Protein AF-Q16WT3-F1 (afdb_monomer)

Sequence (1047 aa):
MEINIKIEQPDIILVEQMDDINCHALILNNEISLNVRLIGEHQVIKGELNNFCLYYAEFNPERRNDTKHFVIYPCSISLNGSTPEGKGLHLSLNSTDIKISVSPAVIELMNNALQTLTANEQAKLDETQAPEDYSRLWDIKGYDPDDFWFIRPELAEDALSLESLRTIDIKEEKCMVEVPSISLIIETGLGINTIPMLFIETSMQAEVSNWSSDMNISSSLRLSMSYYNQALALWEYVIEPNEVEQPNGAIENVPWELTFELEVDHHEDRSRDPTTKINIASRDSLEMTVSKTCLDVFQNLGKAFSEAIKREGIVKAEIVAPYTVQNDTGQDIKINFVRGDFLIHSSHLQSNRVDELIAIEQTGDQEVSSCIVMPNGRLHLEPREKDCDLSMLTVMQDNENSTKKKFLKVIIGDTEKELTLPVYKSDKRYFPVYRKTDQDPWAIISEVKIDHGATVVVLRGIVQIYNHFTAPIYVHQYIEHEKYLVGEVRPGGFFNVPLYFLYNHMDLHFSMKGYHSSAQGISWKESPNNLNLIKSLQCDPIRTFEPFYINAVRERHDVFHEVTSKHTMMSACFEIHLRPPLMLRNALPIGLTISVAGCSVRRELEADIVTSTESLSNASTIVGEDYLDYGEKLLRPGELLHLPTVKTAARSATETSYIVARLVNYLEKDWSCTTEIPAQPPEFGVWTFNAYDSVEVMSLQLGVKYENRTDGLTLIVYCPFWMLNKTGLMLSYRPNDENTNILYHPPEYEGPILFSFREKAFFGKKKAAIRVDTGEWSEKFSLDVAGSSGVIDCHANHMTYQIGVHNTLTHNSLTKQIVFMPYFVLINQADFDIEVQEHLRPGDPWTRVKVNDCVPLWPKTEDNRMLRVKAADQSQITAPFKYTEVQCTLLQLKNRYGGINVDVHVTEGAIYITFTGYHPGDAPAMLINHTVEEFAFKEKGDVNGKILMPNQMVLHTWVNPAGERKIVWDSGSKLVSIDNDLRRDDISEFKSPTDKDIYWVSFLNGTQRVLLITDNANIAYGVPSASRLDQVTQEIKLGIHAWVCPW

Secondary structure (DSSP, 8-state):
-EEEEEEE---EEEES-TT-TT-EEEEEEEEEEEEEEEETTEEEEEEEEEEEEEEEEESSTTTTTTT-EEEEEEEEEEEEEE--TTS--EEEEEE--EEEEE-HHHHHHHHHHHHHHHHHHHHHHTTT-PPP--TTTTS-EE--TT--TTTS----TT---------------EEEEEEEEEEEEEEEEETTEEEEEEEEEEEEEEEEE-TTSS-EEEEEEEEEEEEEETTTTEEEEEEPPEEEE-TTS-EEEE-EEEEEEEEEEPPSSTTSPPEEEEEEEESS-EEEEE-HHHHHHHHHHHHHHHHHHSTT-----S---SEEEEEESSS-EEEESTTSSEEE-GGGTS-SS--TTEEEEE-SSS-EEEEEE-TT-EEEEEESS---THHHHGGGSS-TT-S---EEEEEETT--PPEEEE-SS--EEEEEE-SSTTSPPEEEEEEEEEETTEEEEEEEESEEEEE-SSS-EEEEEEETTEEEEEEEE-TT-EEEPPHHHHHS--EEEEE-TTBPPPSS-EETTSSTT-SEEEEEEEE-BSSBSS-EEEEEEEEEEE-EETTSS---TT-EEEEEEEE-SEEEEE-SSS-EEEEEET--B-------------------SSTTGGGSS-S-EEE-TT-EEE--SPPPTTS-SS--PEEEEEEEEETTEEEEEEEEPPSS--SEEEEEEEE-SSSSPEEEEEEEEEEEETTEEEEEEE-SEEEEE-SSS-EEEEESSTTSPPEEE-TT--SPEEE---GGGTTS--EEEEEETTSPPPP-EE---TT-EEEEEEEETTEEEEEEEEEEE-TTSS-EEEEEEESEEEEE-SSS-EEEEETT-TTSPPEEE-TT-EEEE-----SS-EEEEEETT---BPPPEESSS-EEEEEE--STT-EEEEEEEE-SS-EEEEEEE--TT-SSEEEEEESSS-EEEEETT-S--EEEPTTEEEEE--SSTTS---EEEEETTTTEEEEE-SSS-EEEEEE-TTS-EEEEEEEEETTEEEEEEES-HHHHHHHHHHHTT-S--EEEEEE--EEEEE-

Organism: Aedes aegypti (NCBI:txid7159)

Structure (mmCIF, N/CA/C/O backbone):
data_AF-Q16WT3-F1
#
_entry.id   AF-Q16WT3-F1
#
loop_
_atom_site.group_PDB
_atom_site.id
_atom_site.type_symbol
_atom_site.label_atom_id
_atom_site.label_alt_id
_atom_site.label_comp_id
_atom_site.label_asym_id
_atom_site.label_entity_id
_atom_site.label_seq_id
_atom_site.pdbx_PDB_ins_code
_atom_site.Cartn_x
_atom_site.Cartn_y
_atom_site.Cartn_z
_atom_site.occupancy
_atom_site.B_iso_or_equiv
_atom_site.auth_seq_id
_atom_site.auth_comp_id
_atom_site.auth_asym_id
_atom_site.auth_atom_id
_atom_site.pdbx_PDB_model_num
ATOM 1 N N . MET A 1 1 ? 7.516 -33.819 47.389 1.00 74.50 1 MET A N 1
ATOM 2 C CA . MET A 1 1 ? 7.016 -34.329 46.093 1.00 74.50 1 MET A CA 1
ATOM 3 C C . MET A 1 1 ? 8.074 -34.042 45.045 1.00 74.50 1 MET A C 1
ATOM 5 O O . MET A 1 1 ? 8.645 -32.962 45.083 1.00 74.50 1 MET A O 1
ATOM 9 N N . GLU A 1 2 ? 8.385 -34.996 44.175 1.00 83.75 2 GLU A N 1
ATOM 10 C CA . GLU A 1 2 ? 9.348 -34.806 43.086 1.00 83.75 2 GLU A CA 1
ATOM 11 C C . GLU A 1 2 ? 8.672 -35.214 41.777 1.00 83.75 2 GLU A C 1
ATOM 13 O O . GLU A 1 2 ? 8.177 -36.335 41.668 1.00 83.75 2 GLU A O 1
ATOM 18 N N . ILE A 1 3 ? 8.600 -34.286 40.824 1.00 86.81 3 ILE A N 1
ATOM 19 C CA . ILE A 1 3 ? 8.069 -34.501 39.478 1.00 86.81 3 ILE A CA 1
ATOM 20 C C . ILE A 1 3 ? 9.227 -34.271 38.514 1.00 86.81 3 ILE A C 1
ATOM 22 O O . ILE A 1 3 ? 9.877 -33.228 38.562 1.00 86.81 3 ILE A O 1
ATOM 26 N N . ASN A 1 4 ? 9.488 -35.250 37.655 1.00 87.00 4 ASN A N 1
ATOM 27 C CA . ASN A 1 4 ? 10.486 -35.144 36.603 1.00 87.00 4 ASN A CA 1
ATOM 28 C C . ASN A 1 4 ? 9.818 -35.484 35.270 1.00 87.00 4 ASN A C 1
ATOM 30 O O . ASN A 1 4 ? 9.393 -36.622 35.069 1.00 87.00 4 ASN A O 1
ATOM 34 N N . ILE A 1 5 ? 9.684 -34.489 34.399 1.00 89.38 5 ILE A N 1
ATOM 35 C CA . ILE A 1 5 ? 9.150 -34.633 33.045 1.00 89.38 5 ILE A CA 1
ATOM 36 C C . ILE A 1 5 ? 10.315 -34.439 32.087 1.00 89.38 5 ILE A C 1
ATOM 38 O O . ILE A 1 5 ? 11.017 -33.432 32.156 1.00 89.38 5 ILE A O 1
ATOM 42 N N . LYS A 1 6 ? 10.512 -35.407 31.194 1.00 88.31 6 LYS A N 1
ATOM 43 C CA . LYS A 1 6 ? 11.505 -35.334 30.128 1.00 88.31 6 LYS A CA 1
ATOM 44 C C . LYS A 1 6 ? 10.837 -35.714 28.813 1.00 88.31 6 LYS A C 1
ATOM 46 O O . LYS A 1 6 ? 10.312 -36.818 28.695 1.00 88.31 6 LYS A O 1
ATOM 51 N N . ILE A 1 7 ? 10.837 -34.791 27.861 1.00 87.06 7 ILE A N 1
ATOM 52 C CA . ILE A 1 7 ? 10.371 -34.992 26.490 1.00 87.06 7 ILE A CA 1
ATOM 53 C C . ILE A 1 7 ? 11.600 -34.814 25.605 1.00 87.06 7 ILE A C 1
ATOM 55 O O . ILE A 1 7 ? 12.175 -33.729 25.556 1.00 87.06 7 ILE A O 1
ATOM 59 N N . GLU A 1 8 ? 12.029 -35.891 24.956 1.00 82.88 8 GLU A N 1
ATOM 60 C CA . GLU A 1 8 ? 13.193 -35.888 24.072 1.00 82.88 8 GLU A CA 1
ATOM 61 C C . GLU A 1 8 ? 12.713 -35.897 22.616 1.00 82.88 8 GLU A C 1
ATOM 63 O O . GLU A 1 8 ? 12.097 -36.872 22.189 1.00 82.88 8 GLU A O 1
ATOM 68 N N . GLN A 1 9 ? 12.990 -34.813 21.882 1.00 77.56 9 GLN A N 1
ATOM 69 C CA . GLN A 1 9 ? 12.893 -34.708 20.418 1.00 77.56 9 GLN A CA 1
ATOM 70 C C . GLN A 1 9 ? 11.546 -35.161 19.812 1.00 77.56 9 GLN A C 1
ATOM 72 O O . GLN A 1 9 ? 11.513 -36.114 19.028 1.00 77.56 9 GLN A O 1
ATOM 77 N N . PRO A 1 10 ? 10.409 -34.512 20.134 1.00 83.38 10 PRO A N 1
ATOM 78 C CA . PRO A 1 10 ? 9.187 -34.738 19.384 1.00 83.38 10 PRO A CA 1
ATOM 79 C C . PRO A 1 10 ? 9.325 -34.080 18.003 1.00 83.38 10 PRO A C 1
ATOM 81 O O . PRO A 1 10 ? 9.532 -32.873 17.905 1.00 83.38 10 PRO A O 1
ATOM 84 N N . ASP A 1 11 ? 9.186 -34.865 16.937 1.00 79.75 11 ASP A N 1
ATOM 85 C CA . ASP A 1 11 ? 9.172 -34.343 15.570 1.00 79.75 11 ASP A CA 1
ATOM 86 C C . ASP A 1 11 ? 7.732 -33.999 15.167 1.00 79.75 11 ASP A C 1
ATOM 88 O O . ASP A 1 11 ? 6.916 -34.883 14.888 1.00 79.75 11 ASP A O 1
ATOM 92 N N . ILE A 1 12 ? 7.410 -32.705 15.124 1.00 85.56 12 ILE A N 1
ATOM 93 C CA . ILE A 1 12 ? 6.127 -32.212 14.603 1.00 85.56 12 ILE A CA 1
ATOM 94 C C . ILE A 1 12 ? 6.372 -31.682 13.190 1.00 85.56 12 ILE A C 1
ATOM 96 O O . ILE A 1 12 ? 7.167 -30.764 13.000 1.00 85.56 12 ILE A O 1
ATOM 100 N N . ILE A 1 13 ? 5.708 -32.281 12.197 1.00 85.81 13 ILE A N 1
ATOM 101 C CA . ILE A 1 13 ? 5.948 -32.022 10.772 1.00 85.81 13 ILE A CA 1
ATOM 102 C C . ILE A 1 13 ? 4.678 -31.470 10.126 1.00 85.81 13 ILE A C 1
ATOM 104 O O . ILE A 1 13 ? 3.617 -32.091 10.195 1.00 85.81 13 ILE A O 1
ATOM 108 N N . LEU A 1 14 ? 4.810 -30.334 9.448 1.00 84.00 14 LEU A N 1
ATOM 109 C CA . LEU A 1 14 ? 3.776 -29.720 8.625 1.00 84.00 14 LEU A CA 1
ATOM 110 C C . LEU A 1 14 ? 4.185 -29.809 7.151 1.00 84.00 14 LEU A C 1
ATOM 112 O O . LEU A 1 14 ? 5.256 -29.336 6.787 1.00 84.00 14 LEU A O 1
ATOM 116 N N . VAL A 1 15 ? 3.351 -30.419 6.310 1.00 81.50 15 VAL A N 1
ATOM 117 C CA . VAL A 1 15 ? 3.691 -30.771 4.919 1.00 81.50 15 VAL A CA 1
ATOM 118 C C . VAL A 1 15 ? 2.808 -30.001 3.931 1.00 81.50 15 VAL A C 1
ATOM 120 O O . VAL A 1 15 ? 1.612 -29.866 4.175 1.00 81.50 15 VAL A O 1
ATOM 123 N N . GLU A 1 16 ? 3.380 -29.528 2.815 1.00 70.25 16 GLU A N 1
ATOM 124 C CA . GLU A 1 16 ? 2.654 -28.812 1.745 1.00 70.25 16 GLU A CA 1
ATOM 125 C C . GLU A 1 16 ? 1.660 -29.723 0.998 1.00 70.25 16 GLU A C 1
ATOM 127 O O . GLU A 1 16 ? 0.501 -29.363 0.801 1.00 70.25 16 GLU A O 1
ATOM 132 N N . GLN A 1 17 ? 2.101 -30.920 0.595 1.00 69.88 17 GLN A N 1
ATOM 133 C CA . GLN A 1 17 ? 1.288 -31.921 -0.099 1.00 69.88 17 GLN A CA 1
ATOM 134 C C . GLN A 1 17 ? 1.584 -33.311 0.461 1.00 69.88 17 GLN A C 1
ATOM 136 O O . GLN A 1 17 ? 2.736 -33.732 0.496 1.00 69.88 17 GLN A O 1
ATOM 141 N N . MET A 1 18 ? 0.549 -34.054 0.863 1.00 70.00 18 MET A N 1
ATOM 142 C CA . MET A 1 18 ? 0.731 -35.424 1.370 1.00 70.00 18 MET A CA 1
ATOM 143 C C . MET A 1 18 ? 1.056 -36.445 0.265 1.00 70.00 18 MET A C 1
ATOM 145 O O . MET A 1 18 ? 1.490 -37.552 0.578 1.00 70.00 18 MET A O 1
ATOM 149 N N . ASP A 1 19 ? 0.856 -36.081 -1.006 1.00 75.31 19 ASP A N 1
ATOM 150 C CA . ASP A 1 19 ? 0.952 -37.000 -2.146 1.00 75.31 19 ASP A CA 1
ATOM 151 C C . ASP A 1 19 ? 2.367 -37.100 -2.754 1.00 75.31 19 ASP A C 1
ATOM 153 O O . ASP A 1 19 ? 2.652 -38.063 -3.469 1.00 75.31 19 ASP A O 1
ATOM 157 N N . ASP A 1 20 ? 3.266 -36.148 -2.468 1.00 75.12 20 ASP A N 1
ATOM 158 C CA . ASP A 1 20 ? 4.651 -36.136 -2.967 1.00 75.12 20 ASP A CA 1
ATOM 159 C C . ASP A 1 20 ? 5.655 -36.287 -1.816 1.00 75.12 20 ASP A C 1
ATOM 161 O O . ASP A 1 20 ? 5.605 -35.563 -0.827 1.00 75.12 20 ASP A O 1
ATOM 165 N N . ILE A 1 21 ? 6.604 -37.216 -1.950 1.00 74.75 21 ILE A N 1
ATOM 166 C CA . ILE A 1 21 ? 7.668 -37.443 -0.960 1.00 74.75 21 ILE A CA 1
ATOM 167 C C . ILE A 1 21 ? 8.780 -36.386 -1.030 1.00 74.75 21 ILE A C 1
ATOM 169 O O . ILE A 1 21 ? 9.533 -36.222 -0.070 1.00 74.75 21 ILE A O 1
ATOM 173 N N . ASN A 1 22 ? 8.896 -35.681 -2.160 1.00 75.00 22 ASN A N 1
ATOM 174 C CA . ASN A 1 22 ? 9.876 -34.614 -2.375 1.00 75.00 22 ASN A CA 1
ATOM 175 C C . ASN A 1 22 ? 9.289 -33.220 -2.105 1.00 75.00 22 ASN A C 1
ATOM 177 O O . ASN A 1 22 ? 9.897 -32.217 -2.472 1.00 75.00 22 ASN A O 1
ATOM 181 N N . CYS A 1 23 ? 8.116 -33.142 -1.477 1.00 77.06 23 CYS A N 1
ATOM 182 C CA . CYS A 1 23 ? 7.553 -31.869 -1.058 1.00 77.06 23 CYS A CA 1
ATOM 183 C C . CYS A 1 23 ? 8.376 -31.244 0.079 1.00 77.06 23 CYS A C 1
ATOM 185 O O . CYS A 1 23 ? 9.099 -31.924 0.819 1.00 77.06 23 CYS A O 1
ATOM 187 N N . HIS A 1 24 ? 8.244 -29.931 0.236 1.00 78.88 24 HIS A N 1
ATOM 188 C CA . HIS A 1 24 ? 8.827 -29.233 1.369 1.00 78.88 24 HIS A CA 1
ATOM 189 C C . HIS A 1 24 ? 7.916 -29.319 2.597 1.00 78.88 24 HIS A C 1
ATOM 191 O O . HIS A 1 24 ? 6.685 -29.363 2.501 1.00 78.88 24 HIS A O 1
ATOM 197 N N . ALA A 1 25 ? 8.546 -29.359 3.766 1.00 83.56 25 ALA A N 1
ATOM 198 C CA . ALA A 1 25 ? 7.894 -29.470 5.053 1.00 83.56 25 ALA A CA 1
ATOM 199 C C . ALA A 1 25 ? 8.587 -28.589 6.098 1.00 83.56 25 ALA A C 1
ATOM 201 O O . ALA A 1 25 ? 9.787 -28.313 6.029 1.00 83.56 25 ALA A O 1
ATOM 202 N N . LEU A 1 26 ? 7.811 -28.175 7.093 1.00 87.44 26 LEU A N 1
ATOM 203 C CA . LEU A 1 26 ? 8.264 -27.414 8.246 1.00 87.44 26 LEU A CA 1
ATOM 204 C C . LEU A 1 26 ? 8.300 -28.348 9.458 1.00 87.44 26 LEU A C 1
ATOM 206 O O . LEU A 1 26 ? 7.292 -28.963 9.807 1.00 87.44 26 LEU A O 1
ATOM 210 N N . ILE A 1 27 ? 9.482 -28.499 10.052 1.00 88.06 27 ILE A N 1
ATOM 211 C CA . ILE A 1 27 ? 9.761 -29.475 11.108 1.00 88.06 27 ILE A CA 1
ATOM 212 C C . ILE A 1 27 ? 10.145 -28.732 12.386 1.00 88.06 27 ILE A C 1
ATOM 214 O O . ILE A 1 27 ? 11.086 -27.936 12.391 1.00 88.06 27 ILE A O 1
ATOM 218 N N . LEU A 1 28 ? 9.420 -29.012 13.466 1.00 89.12 28 LEU A N 1
ATOM 219 C CA . LEU A 1 28 ? 9.689 -28.515 14.812 1.00 89.12 28 LEU A CA 1
ATOM 220 C C . LEU A 1 28 ? 10.353 -29.615 15.640 1.00 89.12 28 LEU A C 1
ATOM 222 O O . LEU A 1 28 ? 9.855 -30.740 15.666 1.00 89.12 28 LEU A O 1
ATOM 226 N N . ASN A 1 29 ? 11.444 -29.270 16.325 1.00 88.56 29 ASN A N 1
ATOM 227 C CA . ASN A 1 29 ? 12.132 -30.151 17.263 1.00 88.56 29 ASN A CA 1
ATOM 228 C C . ASN A 1 29 ? 12.513 -29.375 18.533 1.00 88.56 29 ASN A C 1
ATOM 230 O O . ASN A 1 29 ? 12.899 -28.204 18.469 1.00 88.56 29 ASN A O 1
ATOM 234 N N . ASN A 1 30 ? 12.372 -30.018 19.689 1.00 87.81 30 ASN A N 1
ATOM 235 C CA . ASN A 1 30 ? 12.713 -29.457 20.988 1.00 87.81 30 ASN A CA 1
ATOM 236 C C . ASN A 1 30 ? 12.967 -30.545 22.041 1.00 87.81 30 ASN A C 1
ATOM 238 O O . ASN A 1 30 ? 12.459 -31.659 21.966 1.00 87.81 30 ASN A O 1
ATOM 242 N N . GLU A 1 31 ? 13.718 -30.213 23.083 1.00 90.44 31 GLU A N 1
ATOM 243 C CA . GLU A 1 31 ? 13.916 -31.069 24.251 1.00 90.44 31 GLU A CA 1
ATOM 244 C C . GLU A 1 31 ? 13.401 -30.333 25.484 1.00 90.44 31 GLU A C 1
ATOM 246 O O . GLU A 1 31 ? 13.877 -29.252 25.812 1.00 90.44 31 GLU A O 1
ATOM 251 N N . ILE A 1 32 ? 12.407 -30.892 26.172 1.00 90.31 32 ILE A N 1
ATOM 252 C CA . ILE A 1 32 ? 11.838 -30.278 27.378 1.00 90.31 32 ILE A CA 1
ATOM 253 C C . ILE A 1 32 ? 12.251 -31.116 28.579 1.00 90.31 32 ILE A C 1
ATOM 255 O O . ILE A 1 32 ? 11.954 -32.310 28.644 1.00 90.31 32 ILE A O 1
ATOM 259 N N . SER A 1 33 ? 12.879 -30.484 29.564 1.00 90.81 33 SER A N 1
ATOM 260 C CA . SER A 1 33 ? 13.091 -31.064 30.884 1.00 90.81 33 SER A CA 1
ATOM 261 C C . SER A 1 33 ? 12.476 -30.176 31.960 1.00 90.81 33 SER A C 1
ATOM 263 O O . SER A 1 33 ? 12.640 -28.961 31.959 1.00 90.81 33 SER A O 1
ATOM 265 N N . LEU A 1 34 ? 11.727 -30.779 32.876 1.00 90.31 34 LEU A N 1
ATOM 266 C CA . LEU A 1 34 ? 11.119 -30.087 34.003 1.00 90.31 34 LEU A CA 1
ATOM 267 C C . LEU A 1 34 ? 11.313 -30.931 35.258 1.00 90.31 34 LEU A C 1
ATOM 269 O O . LEU A 1 34 ? 10.752 -32.018 35.385 1.00 90.31 34 LEU A O 1
ATOM 273 N N . ASN A 1 35 ? 12.098 -30.415 36.197 1.00 90.50 35 ASN A N 1
ATOM 274 C CA . ASN A 1 35 ? 12.298 -30.978 37.520 1.00 90.50 35 ASN A CA 1
ATOM 275 C C . ASN A 1 35 ? 11.663 -30.055 38.562 1.00 90.50 35 ASN A C 1
ATOM 277 O O . ASN A 1 35 ? 12.114 -28.930 38.770 1.00 90.50 35 ASN A O 1
ATOM 281 N N . VAL A 1 36 ? 10.621 -30.537 39.229 1.00 87.88 36 VAL A N 1
ATOM 282 C CA . VAL A 1 36 ? 9.965 -29.830 40.331 1.00 87.88 36 VAL A CA 1
ATOM 283 C C . VAL A 1 36 ? 10.159 -30.644 41.596 1.00 87.88 36 VAL A C 1
ATOM 285 O O . VAL A 1 36 ? 9.683 -31.777 41.697 1.00 87.88 36 VAL A O 1
ATOM 288 N N . ARG A 1 37 ? 10.851 -30.069 42.579 1.00 86.62 37 ARG A N 1
ATOM 289 C CA . ARG A 1 37 ? 11.153 -30.709 43.858 1.00 86.62 37 ARG A CA 1
ATOM 290 C C . ARG A 1 37 ? 10.604 -29.858 45.003 1.00 86.62 37 ARG A C 1
ATOM 292 O O . ARG A 1 37 ? 11.039 -28.738 45.236 1.00 86.62 37 ARG A O 1
ATOM 299 N N . LEU A 1 38 ? 9.638 -30.420 45.719 1.00 82.62 38 LEU A N 1
ATOM 300 C CA . LEU A 1 38 ? 8.909 -29.797 46.824 1.00 82.62 38 LEU A CA 1
ATOM 301 C C . LEU A 1 38 ? 9.302 -30.490 48.139 1.00 82.62 38 LEU A C 1
ATOM 303 O O . LEU A 1 38 ? 8.992 -31.675 48.324 1.00 82.62 38 LEU A O 1
ATOM 307 N N . ILE A 1 39 ? 9.980 -29.774 49.040 1.00 78.75 39 ILE A N 1
ATOM 308 C CA . ILE A 1 39 ? 10.450 -30.243 50.353 1.00 78.75 39 ILE A CA 1
ATOM 309 C C . ILE A 1 39 ? 9.958 -29.269 51.437 1.00 78.75 39 ILE A C 1
ATOM 311 O O . ILE A 1 39 ? 10.604 -28.267 51.727 1.00 78.75 39 ILE A O 1
ATOM 315 N N . GLY A 1 40 ? 8.820 -29.568 52.071 1.00 75.06 40 GLY A N 1
ATOM 316 C CA . GLY A 1 40 ? 8.230 -28.668 53.071 1.00 75.06 40 GLY A CA 1
ATOM 317 C C . GLY A 1 40 ? 7.851 -27.318 52.451 1.00 75.06 40 GLY A C 1
ATOM 318 O O . GLY A 1 40 ? 7.140 -27.297 51.452 1.00 75.06 40 GLY A O 1
ATOM 319 N N . GLU A 1 41 ? 8.346 -26.214 53.019 1.00 68.62 41 GLU A N 1
ATOM 320 C CA . GLU A 1 41 ? 8.206 -24.865 52.440 1.00 68.62 41 GLU A CA 1
ATOM 321 C C . GLU A 1 41 ? 9.217 -24.573 51.318 1.00 68.62 41 GLU A C 1
ATOM 323 O O . GLU A 1 41 ? 9.076 -23.570 50.623 1.00 68.62 41 GLU A O 1
ATOM 328 N N . HIS A 1 42 ? 10.221 -25.437 51.114 1.00 77.25 42 HIS A N 1
ATOM 329 C CA . HIS A 1 42 ? 11.214 -25.249 50.063 1.00 77.25 42 HIS A CA 1
ATOM 330 C C . HIS A 1 42 ? 10.750 -25.846 48.734 1.00 77.25 42 HIS A C 1
ATOM 332 O O . HIS A 1 42 ? 10.542 -27.056 48.615 1.00 77.25 42 HIS A O 1
ATOM 338 N N . GLN A 1 43 ? 10.650 -25.004 47.713 1.00 81.88 43 GLN A N 1
ATOM 339 C CA . GLN A 1 43 ? 10.371 -25.381 46.337 1.00 81.88 43 GLN A CA 1
ATOM 340 C C . GLN A 1 43 ? 11.602 -25.102 45.478 1.00 81.88 43 GLN A C 1
ATOM 342 O O . GLN A 1 43 ? 12.193 -24.024 45.537 1.00 81.88 43 GLN A O 1
ATOM 347 N N . VAL A 1 44 ? 11.995 -26.091 44.682 1.00 86.56 44 VAL A N 1
ATOM 348 C CA . VAL A 1 44 ? 13.017 -25.950 43.647 1.00 86.56 44 VAL A CA 1
ATOM 349 C C . VAL A 1 44 ? 12.383 -26.363 42.330 1.00 86.56 44 VAL A C 1
ATOM 351 O O . VAL A 1 44 ? 11.990 -27.517 42.162 1.00 86.56 44 VAL A O 1
ATOM 354 N N . ILE A 1 45 ? 12.273 -25.412 41.412 1.00 89.88 45 ILE A N 1
ATOM 355 C CA . ILE A 1 45 ? 11.746 -25.603 40.064 1.00 89.88 45 ILE A CA 1
ATOM 356 C C . ILE A 1 45 ? 12.918 -25.418 39.111 1.00 89.88 45 ILE A C 1
ATOM 358 O O . ILE A 1 45 ? 13.636 -24.427 39.183 1.00 89.88 45 ILE A O 1
ATOM 362 N N . LYS A 1 46 ? 13.141 -26.379 38.228 1.00 89.38 46 LYS A N 1
ATOM 363 C CA . LYS A 1 46 ? 14.103 -26.262 37.136 1.00 89.38 46 LYS A CA 1
ATOM 364 C C . LYS A 1 46 ? 13.416 -26.713 35.863 1.00 89.38 46 LYS A C 1
ATOM 366 O O . LYS A 1 46 ? 13.155 -27.901 35.708 1.00 89.38 46 LYS A O 1
ATOM 371 N N . GLY A 1 47 ? 13.076 -25.767 35.002 1.00 91.12 47 GLY A N 1
ATOM 372 C CA . GLY A 1 47 ? 12.602 -26.014 33.647 1.00 91.12 47 GLY A CA 1
ATOM 373 C C . GLY A 1 47 ? 13.698 -25.661 32.654 1.00 91.12 47 GLY A C 1
ATOM 374 O O . GLY A 1 47 ? 14.361 -24.641 32.806 1.00 91.12 47 GLY A O 1
ATOM 375 N N . GLU A 1 48 ? 13.900 -26.487 31.642 1.00 90.69 48 GLU A N 1
ATOM 376 C CA . GLU A 1 48 ? 14.849 -26.229 30.567 1.00 90.69 48 GLU A CA 1
ATOM 377 C C . GLU A 1 48 ? 14.228 -26.711 29.257 1.00 90.69 48 GLU A C 1
ATOM 379 O O . GLU A 1 48 ? 13.899 -27.889 29.107 1.00 90.69 48 GLU A O 1
ATOM 384 N N . LEU A 1 49 ? 14.027 -25.778 28.334 1.00 90.75 49 LEU A N 1
ATOM 385 C CA . LEU A 1 49 ? 13.684 -26.030 26.945 1.00 90.75 49 LEU A CA 1
ATOM 386 C C . LEU A 1 49 ? 14.984 -25.918 26.153 1.00 90.75 49 LEU A C 1
ATOM 388 O O . LEU A 1 49 ? 15.500 -24.818 25.997 1.00 90.75 49 LEU A O 1
ATOM 392 N N . ASN A 1 50 ? 15.513 -27.039 25.682 1.00 88.50 50 ASN A N 1
ATOM 393 C CA . ASN A 1 50 ? 16.760 -27.126 24.935 1.00 88.50 50 ASN A CA 1
ATOM 394 C C . ASN A 1 50 ? 16.520 -27.393 23.456 1.00 88.50 50 ASN A C 1
ATOM 396 O O . ASN A 1 50 ? 15.564 -28.074 23.083 1.00 88.50 50 ASN A O 1
ATOM 400 N N . ASN A 1 51 ? 17.429 -26.884 22.621 1.00 85.62 51 ASN A N 1
ATOM 401 C CA . ASN A 1 51 ? 17.431 -27.092 21.173 1.00 85.62 51 ASN A CA 1
ATOM 402 C C . ASN A 1 51 ? 16.072 -26.805 20.512 1.00 85.62 51 ASN A C 1
ATOM 404 O O . ASN A 1 51 ? 15.704 -27.485 19.555 1.00 85.62 51 ASN A O 1
ATOM 408 N N . PHE A 1 52 ? 15.324 -25.811 21.010 1.00 89.31 52 PHE A N 1
ATOM 409 C CA . PHE A 1 52 ? 14.078 -25.400 20.374 1.00 89.31 52 PHE A CA 1
ATOM 410 C C . PHE A 1 52 ? 14.410 -24.825 19.001 1.00 89.31 52 PHE A C 1
ATOM 412 O O . PHE A 1 52 ? 15.049 -23.779 18.896 1.00 89.31 52 PHE A O 1
ATOM 419 N N . CYS A 1 53 ? 14.042 -25.550 17.950 1.00 89.44 53 CYS A N 1
ATOM 420 C CA . CYS A 1 53 ? 14.336 -25.161 16.584 1.00 89.44 53 CYS A CA 1
ATOM 421 C C . CYS A 1 53 ? 13.189 -25.524 15.648 1.00 89.44 53 CYS A C 1
ATOM 423 O O . CYS A 1 53 ? 12.520 -26.549 15.789 1.00 89.44 53 CYS A O 1
ATOM 425 N N . LEU A 1 54 ? 13.001 -24.664 14.656 1.00 90.12 54 LEU A N 1
ATOM 426 C CA . LEU A 1 54 ? 12.034 -24.833 13.586 1.00 90.12 54 LEU A CA 1
ATOM 427 C C . LEU A 1 54 ? 12.788 -24.689 12.277 1.00 90.12 54 LEU A C 1
ATOM 429 O O . LEU A 1 54 ? 13.506 -23.706 12.100 1.00 90.12 54 LEU A O 1
ATOM 433 N N . TYR A 1 55 ? 12.664 -25.646 11.367 1.00 86.88 55 TYR A N 1
ATOM 434 C CA . TYR A 1 55 ? 13.376 -25.591 10.095 1.00 86.88 55 TYR A CA 1
ATOM 435 C C . TYR A 1 55 ? 12.515 -26.067 8.930 1.00 86.88 55 TYR A C 1
ATOM 437 O O . TYR A 1 55 ? 11.680 -26.960 9.059 1.00 86.88 55 TYR A O 1
ATOM 445 N N . TYR A 1 56 ? 12.739 -25.437 7.787 1.00 85.38 56 TYR A N 1
ATOM 446 C CA . TYR A 1 56 ? 12.192 -25.766 6.486 1.00 85.38 56 TYR A CA 1
ATOM 447 C C . TYR A 1 56 ? 13.149 -26.729 5.772 1.00 85.38 56 TYR A C 1
ATOM 449 O O . TYR A 1 56 ? 14.355 -26.482 5.721 1.00 85.38 56 TYR A O 1
ATOM 457 N N . ALA A 1 57 ? 12.641 -27.849 5.262 1.00 82.50 57 ALA A N 1
ATOM 458 C CA . ALA A 1 57 ? 13.435 -28.833 4.523 1.00 82.50 57 ALA A CA 1
ATOM 459 C C . ALA A 1 57 ? 12.554 -29.677 3.593 1.00 82.50 57 ALA A C 1
ATOM 461 O O . ALA A 1 57 ? 11.336 -29.726 3.748 1.00 82.50 57 ALA A O 1
ATOM 462 N N . GLU A 1 58 ? 13.156 -30.385 2.636 1.00 80.81 58 GLU A N 1
ATOM 463 C CA . GLU A 1 58 ? 12.454 -31.461 1.928 1.00 80.81 58 GLU A CA 1
ATOM 464 C C . GLU A 1 58 ? 12.064 -32.592 2.895 1.00 80.81 58 GLU A C 1
ATOM 466 O O . GLU A 1 58 ? 12.824 -32.978 3.794 1.00 80.81 58 GLU A O 1
ATOM 471 N N . PHE A 1 59 ? 10.869 -33.156 2.698 1.00 80.25 59 PHE A N 1
ATOM 472 C CA . PHE A 1 59 ? 10.366 -34.247 3.527 1.00 80.25 59 PHE A CA 1
ATOM 473 C C . PHE A 1 59 ? 11.220 -35.516 3.387 1.00 80.25 59 PHE A C 1
ATOM 475 O O . PHE A 1 59 ? 11.391 -36.248 4.367 1.00 80.25 59 PHE A O 1
ATOM 482 N N . ASN A 1 60 ? 11.817 -35.753 2.216 1.00 80.38 60 ASN A N 1
ATOM 483 C CA . ASN A 1 60 ? 12.680 -36.901 1.955 1.00 80.38 60 ASN A CA 1
ATOM 484 C C . ASN A 1 60 ? 13.890 -36.951 2.926 1.00 80.38 60 ASN A C 1
ATOM 486 O O . ASN A 1 60 ? 14.750 -36.068 2.873 1.00 80.38 60 ASN A O 1
ATOM 490 N N . PRO A 1 61 ? 14.020 -37.996 3.774 1.00 76.75 61 PRO A N 1
ATOM 491 C CA . PRO A 1 61 ? 15.098 -38.105 4.760 1.00 76.75 61 PRO A CA 1
ATOM 492 C C . PRO A 1 61 ? 16.517 -38.056 4.179 1.00 76.75 61 PRO A C 1
ATOM 494 O O . PRO A 1 61 ? 17.424 -37.591 4.865 1.00 76.75 61 PRO A O 1
ATOM 497 N N . GLU A 1 62 ? 16.718 -38.510 2.935 1.00 75.81 62 GLU A N 1
ATOM 498 C CA . GLU A 1 62 ? 18.043 -38.517 2.295 1.00 75.81 62 GLU A CA 1
ATOM 499 C C . GLU A 1 62 ? 18.514 -37.109 1.903 1.00 75.81 62 GLU A C 1
ATOM 501 O O . GLU A 1 62 ? 19.707 -36.830 1.963 1.00 75.81 62 GLU A O 1
ATOM 506 N N . ARG A 1 63 ? 17.584 -36.213 1.545 1.00 71.44 63 ARG A N 1
ATOM 507 C CA . ARG A 1 63 ? 17.870 -34.828 1.117 1.00 71.44 63 ARG A CA 1
ATOM 508 C C . ARG A 1 63 ? 17.657 -33.795 2.220 1.00 71.44 63 ARG A C 1
ATOM 510 O O . ARG A 1 63 ? 18.153 -32.673 2.135 1.00 71.44 63 ARG A O 1
ATOM 517 N N . ARG A 1 64 ? 16.969 -34.187 3.295 1.00 76.38 64 ARG A N 1
ATOM 518 C CA . ARG A 1 64 ? 16.583 -33.320 4.413 1.00 76.38 64 ARG A CA 1
ATOM 519 C C . ARG A 1 64 ? 17.751 -32.533 5.006 1.00 76.38 64 ARG A C 1
ATOM 521 O O . ARG A 1 64 ? 17.601 -31.342 5.253 1.00 76.38 64 ARG A O 1
ATOM 528 N N . ASN A 1 65 ? 18.905 -33.172 5.212 1.00 74.88 65 ASN A N 1
ATOM 529 C CA . ASN A 1 65 ? 20.081 -32.505 5.784 1.00 74.88 65 ASN A CA 1
ATOM 530 C C . ASN A 1 65 ? 20.706 -31.476 4.834 1.00 74.88 65 ASN A C 1
ATOM 532 O O . ASN A 1 65 ? 21.206 -30.457 5.304 1.00 74.88 65 ASN A O 1
ATOM 536 N N . ASP A 1 66 ? 20.647 -31.714 3.524 1.00 69.50 66 ASP A N 1
ATOM 537 C CA . ASP A 1 66 ? 21.222 -30.815 2.519 1.00 69.50 66 ASP A CA 1
ATOM 538 C C . ASP A 1 66 ? 20.326 -29.600 2.248 1.00 69.50 66 ASP A C 1
ATOM 540 O O . ASP A 1 66 ? 20.827 -28.528 1.913 1.00 69.50 66 ASP A O 1
ATOM 544 N N . THR A 1 67 ? 19.010 -29.759 2.427 1.00 73.25 67 THR A N 1
ATOM 545 C CA . THR A 1 67 ? 17.988 -28.715 2.203 1.00 73.25 67 THR A CA 1
ATOM 546 C C . THR A 1 67 ? 17.547 -27.984 3.474 1.00 73.25 67 THR A C 1
ATOM 548 O O . THR A 1 67 ? 16.524 -27.305 3.467 1.00 73.25 67 THR A O 1
ATOM 551 N N . LYS A 1 68 ? 18.270 -28.152 4.586 1.00 78.94 68 LYS A N 1
ATOM 552 C CA . LYS A 1 68 ? 17.865 -27.622 5.891 1.00 78.94 68 LYS A CA 1
ATOM 553 C C . LYS A 1 68 ? 18.064 -26.105 5.967 1.00 78.94 68 LYS A C 1
ATOM 555 O O . LYS A 1 68 ? 19.198 -25.640 6.032 1.00 78.94 68 LYS A O 1
ATOM 560 N N . HIS A 1 69 ? 16.970 -25.353 6.051 1.00 81.38 69 HIS A N 1
ATOM 561 C CA . HIS A 1 69 ? 16.950 -23.909 6.312 1.00 81.38 69 HIS A CA 1
ATOM 562 C C . HIS A 1 69 ? 16.252 -23.644 7.650 1.00 81.38 69 HIS A C 1
ATOM 564 O O . HIS A 1 69 ? 15.130 -24.095 7.866 1.00 81.38 69 HIS A O 1
ATOM 570 N N . PHE A 1 70 ? 16.919 -22.986 8.599 1.00 83.81 70 PHE A N 1
ATOM 571 C CA . PHE A 1 70 ? 16.313 -22.709 9.905 1.00 83.81 70 PHE A CA 1
ATOM 572 C C . PHE A 1 70 ? 15.366 -21.511 9.802 1.00 83.81 70 PHE A C 1
ATOM 574 O O . PHE A 1 70 ? 15.736 -20.476 9.264 1.00 83.81 70 PHE A O 1
ATOM 581 N N . VAL A 1 71 ? 14.163 -21.655 10.355 1.00 88.25 71 VAL A N 1
ATOM 582 C CA . VAL A 1 71 ? 13.196 -20.570 10.592 1.00 88.25 71 VAL A CA 1
ATOM 583 C C . VAL A 1 71 ? 13.367 -20.033 12.009 1.00 88.25 71 VAL A C 1
ATOM 585 O O . VAL A 1 71 ? 13.328 -18.832 12.234 1.00 88.25 71 VAL A O 1
ATOM 588 N N . ILE A 1 72 ? 13.587 -20.927 12.975 1.00 89.38 72 ILE A N 1
ATOM 589 C CA . ILE A 1 72 ? 13.998 -20.592 14.339 1.00 89.38 72 ILE A CA 1
ATOM 590 C C . ILE A 1 72 ? 15.294 -21.346 14.602 1.00 89.38 72 ILE A C 1
ATOM 592 O O . ILE A 1 72 ? 15.323 -22.583 14.566 1.00 89.38 72 ILE A O 1
ATOM 596 N N . TYR A 1 73 ? 16.368 -20.599 14.842 1.00 86.44 73 TYR A N 1
ATOM 597 C CA . TYR A 1 73 ? 17.657 -21.182 15.195 1.00 86.44 73 TYR A CA 1
ATOM 598 C C . TYR A 1 73 ? 17.583 -21.848 16.574 1.00 86.44 73 TYR A C 1
ATOM 600 O O . TYR A 1 73 ? 16.846 -21.356 17.429 1.00 86.44 73 TYR A O 1
ATOM 608 N N . PRO A 1 74 ? 18.355 -22.928 16.817 1.00 88.19 74 PRO A N 1
ATOM 609 C CA . PRO A 1 74 ? 18.352 -23.618 18.102 1.00 88.19 74 PRO A CA 1
ATOM 610 C C . PRO A 1 74 ? 18.597 -22.651 19.262 1.00 88.19 74 PRO A C 1
ATOM 612 O O . PRO A 1 74 ? 19.685 -22.084 19.376 1.00 88.19 74 PRO A O 1
ATOM 615 N N . CYS A 1 75 ? 17.590 -22.480 20.116 1.00 88.62 75 CYS A N 1
ATOM 616 C CA . CYS A 1 75 ? 17.683 -21.672 21.325 1.00 88.62 75 CYS A CA 1
ATOM 617 C C . CYS A 1 75 ? 17.339 -22.498 22.568 1.00 88.62 75 CYS A C 1
ATOM 619 O O . CYS A 1 75 ? 16.644 -23.521 22.495 1.00 88.62 75 CYS A O 1
ATOM 621 N N . SER A 1 76 ? 17.864 -22.046 23.708 1.00 90.75 76 SER A N 1
ATOM 622 C CA . SER A 1 76 ? 17.599 -22.640 25.012 1.00 90.75 76 SER A CA 1
ATOM 623 C C . SER A 1 76 ? 16.945 -21.621 25.935 1.00 90.75 76 SER A C 1
ATOM 625 O O . SER A 1 76 ? 17.443 -20.508 26.105 1.00 90.75 76 SER A O 1
ATOM 627 N N . ILE A 1 77 ? 15.841 -22.021 26.560 1.00 92.12 77 ILE A N 1
ATOM 628 C CA . ILE A 1 77 ? 15.117 -21.218 27.547 1.00 92.12 77 ILE A CA 1
ATOM 629 C C . ILE A 1 77 ? 15.151 -21.974 28.869 1.00 92.12 77 ILE A C 1
ATOM 631 O O . ILE A 1 77 ? 14.695 -23.113 28.960 1.00 92.12 77 ILE A O 1
ATOM 635 N N . SER A 1 78 ? 15.699 -21.342 29.902 1.00 92.00 78 SER A N 1
ATOM 636 C CA . SER A 1 78 ? 15.841 -21.927 31.233 1.00 92.00 78 SER A CA 1
ATOM 637 C C . SER A 1 78 ? 15.022 -21.152 32.258 1.00 92.00 78 SER A C 1
ATOM 639 O O . SER A 1 78 ? 15.026 -19.924 32.288 1.00 92.00 78 SER A O 1
ATOM 641 N N . LEU A 1 79 ? 14.325 -21.889 33.113 1.00 91.50 79 LEU A N 1
ATOM 642 C CA . LEU A 1 79 ? 13.522 -21.386 34.213 1.00 91.50 79 LEU A CA 1
ATOM 643 C C . LEU A 1 79 ? 14.059 -21.983 35.512 1.00 91.50 79 LEU A C 1
ATOM 645 O O . LEU A 1 79 ? 13.914 -23.181 35.756 1.00 91.50 79 LEU A O 1
ATOM 649 N N . ASN A 1 80 ? 14.652 -21.154 36.365 1.00 90.56 80 ASN A N 1
ATOM 650 C CA . ASN A 1 80 ? 15.119 -21.566 37.684 1.00 90.56 80 ASN A CA 1
ATOM 651 C C . ASN A 1 80 ? 14.262 -20.904 38.761 1.00 90.56 80 ASN A C 1
ATOM 653 O O . ASN A 1 80 ? 14.259 -19.690 38.901 1.00 90.56 80 ASN A O 1
ATOM 657 N N . GLY A 1 81 ? 13.548 -21.707 39.538 1.00 88.50 81 GLY A N 1
ATOM 658 C CA . GLY A 1 81 ? 12.800 -21.290 40.715 1.00 88.50 81 GLY A CA 1
ATOM 659 C C . GLY A 1 81 ? 13.428 -21.851 41.982 1.00 88.50 81 GLY A C 1
ATOM 660 O O . GLY A 1 81 ? 13.728 -23.044 42.059 1.00 88.50 81 GLY A O 1
ATOM 661 N N . SER A 1 82 ? 13.615 -21.015 42.997 1.00 87.56 82 SER A N 1
ATOM 662 C CA . SER A 1 82 ? 14.024 -21.460 44.329 1.00 87.56 82 SER A CA 1
ATOM 663 C C . SER A 1 82 ? 13.375 -20.614 45.414 1.00 87.56 82 SER A C 1
ATOM 665 O O . SER A 1 82 ? 13.126 -19.432 45.215 1.00 87.56 82 SER A O 1
ATOM 667 N N . THR A 1 83 ? 13.135 -21.205 46.577 1.00 84.31 83 THR A N 1
ATOM 668 C CA . THR A 1 83 ? 12.678 -20.493 47.781 1.00 84.31 83 THR A CA 1
ATOM 669 C C . THR A 1 83 ? 13.776 -20.562 48.858 1.00 84.31 83 THR A C 1
ATOM 671 O O . THR A 1 83 ? 13.912 -21.604 49.521 1.00 84.31 83 THR A O 1
ATOM 674 N N . PRO A 1 84 ? 14.610 -19.516 49.013 1.00 78.12 84 PRO A N 1
ATOM 675 C CA . PRO A 1 84 ? 15.633 -19.440 50.061 1.00 78.12 84 PRO A CA 1
ATOM 676 C C . PRO A 1 84 ? 15.033 -19.402 51.480 1.00 78.12 84 PRO A C 1
ATOM 678 O O . PRO A 1 84 ? 13.880 -19.017 51.662 1.00 78.12 84 PRO A O 1
ATOM 681 N N . GLU A 1 85 ? 15.807 -19.770 52.509 1.00 68.62 85 GLU A N 1
ATOM 682 C CA . GLU A 1 85 ? 15.356 -19.685 53.911 1.00 68.62 85 GLU A CA 1
ATOM 683 C C . GLU A 1 85 ? 14.979 -18.236 54.281 1.00 68.62 85 GLU A C 1
ATOM 685 O O . GLU A 1 85 ? 15.815 -17.335 54.240 1.00 68.62 85 GLU A O 1
ATOM 690 N N . GLY A 1 86 ? 13.705 -18.013 54.627 1.00 66.19 86 GLY A N 1
ATOM 691 C CA . GLY A 1 86 ? 13.169 -16.702 55.014 1.00 66.19 86 GLY A CA 1
ATOM 692 C C . GLY A 1 86 ? 12.745 -15.779 53.861 1.00 66.19 86 GLY A C 1
ATOM 693 O O . GLY A 1 86 ? 12.268 -14.683 54.140 1.00 66.19 86 GLY A O 1
ATOM 694 N N . LYS A 1 87 ? 12.879 -16.196 52.593 1.00 73.31 87 LYS A N 1
ATOM 695 C CA . LYS A 1 87 ? 12.415 -15.442 51.410 1.00 73.31 87 LYS A CA 1
ATOM 696 C C . LYS A 1 87 ? 11.341 -16.201 50.631 1.00 73.31 87 LYS A C 1
ATOM 698 O O . LYS A 1 87 ? 11.074 -17.372 50.901 1.00 73.31 87 LYS A O 1
ATOM 703 N N . GLY A 1 88 ? 10.686 -15.502 49.709 1.00 78.12 88 GLY A N 1
ATOM 704 C CA . GLY A 1 88 ? 9.620 -16.028 48.864 1.00 78.12 88 GLY A CA 1
ATOM 705 C C . GLY A 1 88 ? 10.181 -16.775 47.665 1.00 78.12 88 GLY A C 1
ATOM 706 O O . GLY A 1 88 ? 11.353 -17.163 47.633 1.00 78.12 88 GLY A O 1
ATOM 707 N N . LEU A 1 89 ? 9.333 -17.006 46.669 1.00 83.94 89 LEU A N 1
ATOM 708 C CA . LEU A 1 89 ? 9.75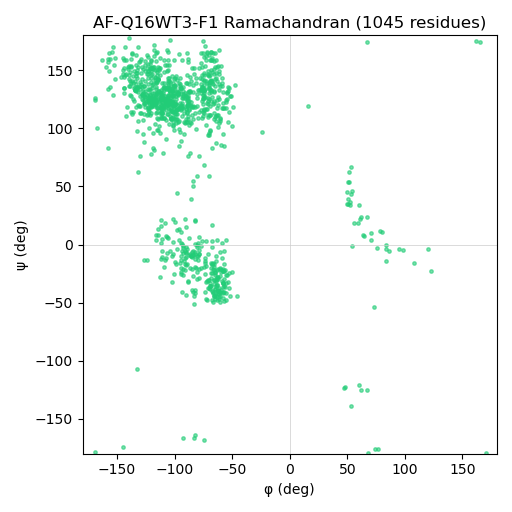1 -17.633 45.427 1.00 83.94 89 LEU A CA 1
ATOM 709 C C . LEU A 1 89 ? 10.620 -16.658 44.621 1.00 83.94 89 LEU A C 1
ATOM 711 O O . LEU A 1 89 ? 10.199 -15.562 44.261 1.00 83.94 89 LEU A O 1
ATOM 715 N N . HIS A 1 90 ? 11.853 -17.070 44.347 1.00 87.88 90 HIS A N 1
ATOM 716 C CA . HIS A 1 90 ? 12.752 -16.397 43.423 1.00 87.88 90 HIS A CA 1
ATOM 717 C C . HIS A 1 90 ? 12.766 -17.174 42.110 1.00 87.88 90 HIS A C 1
ATOM 719 O O . HIS A 1 90 ? 13.219 -18.322 42.085 1.00 87.88 90 HIS A O 1
ATOM 725 N N . LEU A 1 91 ? 12.279 -16.554 41.041 1.00 88.69 91 LEU A N 1
ATOM 726 C CA . LEU A 1 91 ? 12.298 -17.079 39.681 1.00 88.69 91 LEU A CA 1
ATOM 727 C C . LEU A 1 91 ? 13.356 -16.335 38.860 1.00 88.69 91 LEU A C 1
ATOM 729 O O . LEU A 1 91 ? 13.522 -15.123 38.968 1.00 88.69 91 LEU A O 1
ATOM 733 N N . SER A 1 92 ? 14.078 -17.052 38.014 1.00 90.25 92 SER A N 1
ATOM 734 C CA . SER A 1 92 ? 14.853 -16.452 36.937 1.00 90.25 92 SER A CA 1
ATOM 735 C C . SER A 1 92 ? 14.537 -17.176 35.637 1.00 90.25 92 SER A C 1
ATOM 737 O O . SER A 1 92 ? 14.732 -18.392 35.528 1.00 90.25 92 SER A O 1
ATOM 739 N N . LEU A 1 93 ? 14.007 -16.427 34.675 1.00 90.88 93 LEU A N 1
ATOM 740 C CA . LEU A 1 93 ? 13.761 -16.870 33.314 1.00 90.88 93 LEU A CA 1
ATOM 741 C C . LEU A 1 93 ? 14.862 -16.283 32.436 1.00 90.88 93 LEU A C 1
ATOM 743 O O . LEU A 1 93 ? 14.871 -15.085 32.158 1.00 90.88 93 LEU A O 1
ATOM 747 N N . ASN A 1 94 ? 15.772 -17.142 31.994 1.00 91.12 94 ASN A N 1
ATOM 748 C CA . ASN A 1 94 ? 16.892 -16.746 31.157 1.00 91.12 94 ASN A CA 1
ATOM 749 C C . ASN A 1 94 ? 16.759 -17.437 29.804 1.00 91.12 94 ASN A C 1
ATOM 751 O O . ASN A 1 94 ? 16.651 -18.667 29.743 1.00 91.12 94 ASN A O 1
ATOM 755 N N . SER A 1 95 ? 16.809 -16.651 28.735 1.00 90.44 95 SER A N 1
ATOM 756 C CA . SER A 1 95 ? 16.875 -17.153 27.362 1.00 90.44 95 SER A CA 1
ATOM 757 C C . SER A 1 95 ? 18.276 -16.962 26.789 1.00 90.44 95 SER A C 1
ATOM 759 O O . SER A 1 95 ? 18.972 -16.012 27.137 1.00 90.44 95 SER A O 1
ATOM 761 N N . THR A 1 96 ? 18.690 -17.836 25.873 1.00 90.94 96 THR A N 1
ATOM 762 C CA . THR A 1 96 ? 19.762 -17.513 24.920 1.00 90.94 96 THR A CA 1
ATOM 763 C C . THR A 1 96 ? 19.234 -16.584 23.826 1.00 90.94 96 THR A C 1
ATOM 765 O O . THR A 1 96 ? 18.026 -16.349 23.743 1.00 90.94 96 THR A O 1
ATOM 768 N N . ASP A 1 97 ? 20.115 -16.114 22.945 1.00 88.00 97 ASP A N 1
ATOM 769 C CA . ASP A 1 97 ? 19.719 -15.350 21.759 1.00 88.00 97 ASP A CA 1
ATOM 770 C C . ASP A 1 97 ? 18.695 -16.135 20.923 1.00 88.00 97 ASP A C 1
ATOM 772 O O . ASP A 1 97 ? 18.939 -17.281 20.529 1.00 88.00 97 ASP A O 1
ATOM 776 N N . ILE A 1 98 ? 17.544 -15.519 20.657 1.00 89.88 98 ILE A N 1
ATOM 777 C CA . ILE A 1 98 ? 16.475 -16.092 19.836 1.00 89.88 98 ILE A CA 1
ATOM 778 C C . ILE A 1 98 ? 16.606 -15.492 18.443 1.00 89.88 98 ILE A C 1
ATOM 780 O O . ILE A 1 98 ? 16.449 -14.287 18.278 1.00 89.88 98 ILE A O 1
ATOM 784 N N . LYS A 1 99 ? 16.876 -16.314 17.426 1.00 89.75 99 LYS A N 1
ATOM 785 C CA . LYS A 1 99 ? 16.983 -15.847 16.036 1.00 89.75 99 LYS A CA 1
ATOM 786 C C . LYS A 1 99 ? 15.888 -16.468 15.187 1.00 89.75 99 LYS A C 1
ATOM 788 O O . LYS A 1 99 ? 15.778 -17.693 15.128 1.00 89.75 99 LYS A O 1
ATOM 793 N N . ILE A 1 100 ? 15.103 -15.614 14.541 1.00 90.75 100 ILE A N 1
ATOM 794 C CA . ILE A 1 100 ? 13.964 -15.976 13.703 1.00 90.75 100 ILE A CA 1
ATOM 795 C C . ILE A 1 100 ? 14.223 -15.450 12.291 1.00 90.75 100 ILE A C 1
ATOM 797 O O . ILE A 1 100 ? 14.407 -14.250 12.116 1.00 90.75 100 ILE A O 1
ATOM 801 N N . SER A 1 101 ? 14.223 -16.324 11.292 1.00 88.56 101 SER A N 1
ATOM 802 C CA . SER A 1 101 ? 14.421 -16.006 9.873 1.00 88.56 101 SER A CA 1
ATOM 803 C C . SER A 1 101 ? 13.156 -16.305 9.080 1.00 88.56 101 SER A C 1
ATOM 805 O O . SER A 1 101 ? 12.620 -17.413 9.113 1.00 88.56 101 SER A O 1
ATOM 807 N N . VAL A 1 102 ? 12.668 -15.303 8.353 1.00 86.25 102 VAL A N 1
ATOM 808 C CA . VAL A 1 102 ? 11.427 -15.380 7.580 1.00 86.25 102 VAL A CA 1
ATOM 809 C C . VAL A 1 102 ? 11.736 -15.183 6.103 1.00 86.25 102 VAL A C 1
ATOM 811 O O . VAL A 1 102 ? 12.248 -14.137 5.706 1.00 86.25 102 VAL A O 1
ATOM 814 N N . SER A 1 103 ? 11.367 -16.169 5.284 1.00 84.12 103 SER A N 1
ATOM 815 C CA . SER A 1 103 ? 11.496 -16.133 3.826 1.00 84.12 103 SER A CA 1
ATOM 816 C C . SER A 1 103 ? 10.127 -16.285 3.136 1.00 84.12 103 SER A C 1
ATOM 818 O O . SER A 1 103 ? 9.191 -16.828 3.736 1.00 84.12 103 SER A O 1
ATOM 820 N N . PRO A 1 104 ? 9.970 -15.839 1.872 1.00 80.44 104 PRO A N 1
ATOM 821 C CA . PRO A 1 104 ? 8.702 -15.947 1.146 1.00 80.44 104 PRO A CA 1
ATOM 822 C C . PRO A 1 104 ? 8.188 -17.389 1.014 1.00 80.44 104 PRO A C 1
ATOM 824 O O . PRO A 1 104 ? 6.989 -17.618 1.146 1.00 80.44 104 PRO A O 1
ATOM 827 N N . ALA A 1 105 ? 9.088 -18.363 0.833 1.00 76.12 105 ALA A N 1
ATOM 828 C CA . ALA A 1 105 ? 8.736 -19.780 0.709 1.00 76.12 105 ALA A CA 1
ATOM 829 C C . ALA A 1 105 ? 8.114 -20.356 1.997 1.00 76.12 105 ALA A C 1
ATOM 831 O O . ALA A 1 105 ? 7.159 -21.130 1.944 1.00 76.12 105 ALA A O 1
ATOM 832 N N . VAL A 1 106 ? 8.613 -19.944 3.170 1.00 80.50 106 VAL A N 1
ATOM 833 C CA . VAL A 1 106 ? 8.063 -20.367 4.470 1.00 80.50 106 VAL A CA 1
ATOM 834 C C . VAL A 1 106 ? 6.656 -19.801 4.671 1.00 80.50 106 VAL A C 1
ATOM 836 O O . VAL A 1 106 ? 5.764 -20.512 5.135 1.00 80.50 106 VAL A O 1
ATOM 839 N N . ILE A 1 107 ? 6.435 -18.541 4.283 1.00 81.75 107 ILE A N 1
ATOM 840 C CA . ILE A 1 107 ? 5.124 -17.886 4.385 1.00 81.75 107 ILE A CA 1
ATOM 841 C C . ILE A 1 107 ? 4.100 -18.517 3.438 1.00 81.75 107 ILE A C 1
ATOM 843 O O . ILE A 1 107 ? 2.956 -18.711 3.844 1.00 81.75 107 ILE A O 1
ATOM 847 N N . GLU A 1 108 ? 4.496 -18.882 2.217 1.00 78.31 108 GLU A N 1
ATOM 848 C CA . GLU A 1 108 ? 3.639 -19.623 1.281 1.00 78.31 108 GLU A CA 1
ATOM 849 C C . GLU A 1 108 ? 3.152 -20.941 1.908 1.00 78.31 108 GLU A C 1
ATOM 851 O O . GLU A 1 108 ? 1.947 -21.203 1.954 1.00 78.31 108 GLU A O 1
ATOM 856 N N . LEU A 1 109 ? 4.067 -21.728 2.488 1.00 79.62 109 LEU A N 1
ATOM 857 C CA . LEU A 1 109 ? 3.731 -22.994 3.144 1.00 79.62 109 LEU A CA 1
ATOM 858 C C . LEU A 1 109 ? 2.820 -22.787 4.366 1.00 79.62 109 LEU A C 1
ATOM 860 O O . LEU A 1 109 ? 1.821 -23.494 4.515 1.00 79.62 109 LEU A O 1
ATOM 864 N N . MET A 1 110 ? 3.115 -21.799 5.218 1.00 79.88 110 MET A N 1
ATOM 865 C CA . MET A 1 110 ? 2.270 -21.469 6.373 1.00 79.88 110 MET A CA 1
ATOM 866 C C . MET A 1 110 ? 0.867 -21.008 5.959 1.00 79.88 110 MET A C 1
ATOM 868 O O . MET A 1 110 ? -0.114 -21.415 6.580 1.00 79.88 110 MET A O 1
ATOM 872 N N . ASN A 1 111 ? 0.751 -20.187 4.913 1.00 79.62 111 ASN A N 1
ATOM 873 C CA . ASN A 1 111 ? -0.533 -19.699 4.412 1.00 79.62 111 ASN A CA 1
ATOM 874 C C . ASN A 1 111 ? -1.378 -20.845 3.833 1.00 79.62 111 ASN A C 1
ATOM 876 O O . ASN A 1 111 ? -2.557 -20.971 4.166 1.00 79.62 111 ASN A O 1
ATOM 880 N N . ASN A 1 112 ? -0.768 -21.731 3.039 1.00 75.44 112 ASN A N 1
ATOM 881 C CA . ASN A 1 112 ? -1.440 -22.919 2.505 1.00 75.44 112 ASN A CA 1
ATOM 882 C C . ASN A 1 112 ? -1.944 -23.840 3.635 1.00 75.44 112 ASN A C 1
ATOM 884 O O . ASN A 1 112 ? -3.080 -24.328 3.599 1.00 75.44 112 ASN A O 1
ATOM 888 N N . ALA A 1 113 ? -1.143 -24.024 4.688 1.00 75.62 113 ALA A N 1
ATOM 889 C CA . ALA A 1 113 ? -1.549 -24.784 5.867 1.00 75.62 113 ALA A CA 1
ATOM 890 C C . ALA A 1 113 ? -2.692 -24.109 6.649 1.00 75.62 113 ALA A C 1
ATOM 892 O O . ALA A 1 113 ? -3.662 -24.774 7.020 1.00 75.62 113 ALA A O 1
ATOM 893 N N . LEU A 1 114 ? -2.624 -22.790 6.861 1.00 75.38 114 LEU A N 1
ATOM 894 C CA . LEU A 1 114 ? -3.651 -22.029 7.577 1.00 75.38 114 LEU A CA 1
ATOM 895 C C . LEU A 1 114 ? -5.000 -22.065 6.849 1.00 75.38 114 LEU A C 1
ATOM 897 O O . LEU A 1 114 ? -6.036 -22.230 7.492 1.00 75.38 114 LEU A O 1
ATOM 901 N N . GLN A 1 115 ? -5.001 -21.967 5.518 1.00 70.81 115 GLN A N 1
ATOM 902 C CA . GLN A 1 115 ? -6.216 -22.099 4.704 1.00 70.81 115 GLN A CA 1
ATOM 903 C C . GLN A 1 115 ? -6.857 -23.484 4.854 1.00 70.81 115 GLN A C 1
ATOM 905 O O . GLN A 1 115 ? -8.078 -23.598 4.939 1.00 70.81 115 GLN A O 1
ATOM 910 N N . THR A 1 116 ? -6.042 -24.535 4.960 1.00 70.12 116 THR A N 1
ATOM 911 C CA . THR A 1 116 ? -6.527 -25.908 5.170 1.00 70.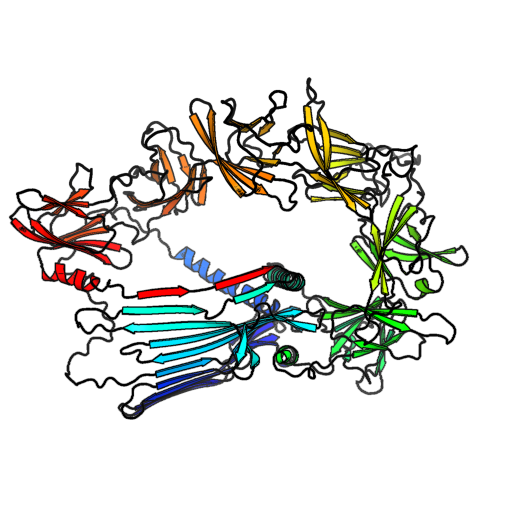12 116 THR A CA 1
ATOM 912 C C . THR A 1 116 ? -7.152 -26.090 6.561 1.00 70.12 116 THR A C 1
ATOM 914 O O . THR A 1 116 ? -8.148 -26.799 6.710 1.00 70.12 116 THR A O 1
ATOM 917 N N . LEU A 1 117 ? -6.602 -25.429 7.586 1.00 69.62 117 LEU A N 1
ATOM 918 C CA . LEU A 1 117 ? -7.143 -25.448 8.950 1.00 69.62 117 LEU A CA 1
ATOM 919 C C . LEU A 1 117 ? -8.444 -24.637 9.062 1.00 69.62 117 LEU A C 1
ATOM 921 O O . LEU A 1 117 ? -9.441 -25.137 9.578 1.00 69.62 117 LEU A O 1
ATOM 925 N N . THR A 1 118 ? -8.458 -23.416 8.524 1.00 68.00 118 THR A N 1
ATOM 926 C CA . THR A 1 118 ? -9.598 -22.486 8.625 1.00 68.00 118 THR A CA 1
ATOM 927 C C . THR A 1 118 ? -10.798 -22.891 7.767 1.00 68.00 118 THR A C 1
ATOM 929 O O . THR A 1 118 ? -11.936 -22.693 8.195 1.00 68.00 118 THR A O 1
ATOM 932 N N . ALA A 1 119 ? -10.591 -23.543 6.617 1.00 60.56 119 ALA A N 1
ATOM 933 C CA . ALA A 1 119 ? -11.685 -24.100 5.814 1.00 60.56 119 ALA A CA 1
ATOM 934 C C . ALA A 1 119 ? -12.531 -25.130 6.593 1.00 60.56 119 ALA A C 1
ATOM 936 O O . ALA A 1 119 ? -13.739 -25.232 6.383 1.00 60.56 119 ALA A O 1
ATOM 937 N N . ASN A 1 120 ? -11.917 -25.859 7.533 1.00 57.97 120 ASN A N 1
ATOM 938 C CA . ASN A 1 120 ? -12.617 -26.814 8.395 1.00 57.97 120 ASN A CA 1
ATOM 939 C C . ASN A 1 120 ? -13.335 -26.151 9.586 1.00 57.97 120 ASN A C 1
ATOM 941 O O . ASN A 1 120 ? -14.283 -26.731 10.119 1.00 57.97 120 ASN A O 1
ATOM 945 N N . GLU A 1 121 ? -12.907 -24.962 10.018 1.00 54.75 121 GLU A N 1
ATOM 946 C CA . GLU A 1 121 ? -13.552 -24.206 11.103 1.00 54.75 121 GLU A CA 1
ATOM 947 C C . GLU A 1 121 ? -14.758 -23.399 10.611 1.00 54.75 121 GLU A C 1
ATOM 949 O O . GLU A 1 121 ? -15.798 -23.408 11.271 1.00 54.75 121 GLU A O 1
ATOM 954 N N . GLN A 1 122 ? -14.679 -22.788 9.423 1.00 49.62 122 GLN A N 1
ATOM 955 C CA . GLN A 1 122 ? -15.820 -22.098 8.802 1.00 49.62 122 GLN A CA 1
ATOM 956 C C . GLN A 1 122 ? -17.002 -23.051 8.565 1.00 49.62 122 GLN A C 1
ATOM 958 O O . GLN A 1 122 ? -18.139 -22.703 8.869 1.00 49.62 122 GLN A O 1
ATOM 963 N N . ALA A 1 123 ? -16.733 -24.296 8.156 1.00 48.56 123 ALA A N 1
ATOM 964 C CA . ALA A 1 123 ? -17.764 -25.324 8.005 1.00 48.56 123 ALA A CA 1
ATOM 965 C C . ALA A 1 123 ? -18.444 -25.730 9.332 1.00 48.56 123 ALA A C 1
ATOM 967 O O . ALA A 1 123 ? -19.579 -26.194 9.314 1.00 48.56 123 ALA A O 1
ATOM 968 N N . LYS A 1 124 ? -17.781 -25.556 10.486 1.00 47.00 124 LYS A N 1
ATOM 969 C CA . LYS A 1 124 ? -18.362 -25.842 11.813 1.00 47.00 124 LYS A CA 1
ATOM 970 C C . LYS A 1 124 ? -19.112 -24.649 12.409 1.00 47.00 124 LYS A C 1
ATOM 972 O O . LYS A 1 124 ? -20.083 -24.845 13.138 1.00 47.00 124 LYS A O 1
ATOM 977 N N . LEU A 1 125 ? -18.678 -23.423 12.118 1.00 48.06 125 LEU A N 1
ATOM 978 C CA . LEU A 1 125 ? -19.331 -22.200 12.599 1.00 48.06 125 LEU A CA 1
ATOM 979 C C . LEU A 1 125 ? -20.702 -21.985 11.938 1.00 48.06 125 LEU A C 1
ATOM 981 O O . LEU A 1 125 ? -21.656 -21.652 12.641 1.00 48.06 125 LEU A O 1
ATOM 985 N N . ASP A 1 126 ? -20.831 -22.290 10.643 1.00 46.69 126 ASP A N 1
ATOM 986 C CA . ASP A 1 126 ? -22.100 -22.172 9.907 1.00 46.69 126 ASP A CA 1
ATOM 987 C C . ASP A 1 126 ? -23.173 -23.192 10.351 1.00 46.69 126 ASP A C 1
ATOM 989 O O . ASP A 1 126 ? -24.365 -22.965 10.145 1.00 46.69 126 ASP A O 1
ATOM 993 N N . GLU A 1 127 ? -22.794 -24.298 11.006 1.00 46.25 127 GLU A N 1
ATOM 994 C CA . GLU A 1 127 ? -23.745 -25.320 11.477 1.00 46.25 127 GLU A CA 1
ATOM 995 C C . GLU A 1 127 ? -24.285 -25.076 12.903 1.00 46.25 127 GLU A C 1
ATOM 997 O O . GLU A 1 127 ? -25.245 -25.737 13.304 1.00 46.25 127 GLU A O 1
ATOM 1002 N N . THR A 1 128 ? -23.724 -24.135 13.680 1.00 43.19 128 THR A N 1
ATOM 1003 C CA . THR A 1 128 ? -23.992 -24.066 15.137 1.00 43.19 128 THR A CA 1
ATOM 1004 C C . THR A 1 128 ? -24.892 -22.905 15.597 1.00 43.19 128 THR A C 1
ATOM 1006 O O . THR A 1 128 ? -25.376 -22.935 16.727 1.00 43.19 128 THR A O 1
ATOM 1009 N N . GLN A 1 129 ? -25.205 -21.905 14.766 1.00 43.16 129 GLN A N 1
ATOM 1010 C CA . GLN A 1 129 ? -26.108 -20.815 15.176 1.00 43.16 129 GLN A CA 1
ATOM 1011 C C . GLN A 1 129 ? -27.559 -21.083 14.752 1.00 43.16 129 GLN A C 1
ATOM 1013 O O . GLN A 1 129 ? -28.016 -20.670 13.688 1.00 43.16 129 GLN A O 1
ATOM 1018 N N . ALA A 1 130 ? -28.323 -21.763 15.610 1.00 49.84 130 ALA A N 1
ATOM 1019 C CA . ALA A 1 130 ? -29.777 -21.647 15.553 1.00 49.84 130 ALA A CA 1
ATOM 1020 C C . ALA A 1 130 ? -30.165 -20.201 15.936 1.00 49.84 130 ALA A C 1
ATOM 1022 O O . ALA A 1 130 ? -29.659 -19.710 16.945 1.00 49.84 130 ALA A O 1
ATOM 1023 N N . PRO A 1 131 ? -31.041 -19.510 15.183 1.00 57.72 131 PRO A N 1
ATOM 1024 C CA . PRO A 1 131 ? -31.443 -18.147 15.520 1.00 57.72 131 PRO A CA 1
ATOM 1025 C C . PRO A 1 131 ? -32.173 -18.138 16.868 1.00 57.72 131 PRO A C 1
ATOM 1027 O O . PRO A 1 131 ? -33.224 -18.769 17.018 1.00 57.72 131 PRO A O 1
ATOM 1030 N N . GLU A 1 132 ? -31.605 -17.448 17.856 1.00 64.19 132 GLU A N 1
ATOM 1031 C CA . GLU A 1 132 ? -32.226 -17.266 19.168 1.00 64.19 132 GLU A CA 1
ATOM 1032 C C . GLU A 1 132 ? -33.472 -16.371 19.040 1.00 64.19 132 GLU A C 1
ATOM 1034 O O . GLU A 1 132 ? -33.440 -15.319 18.405 1.00 64.19 132 GLU A O 1
ATOM 1039 N N . ASP A 1 133 ? -34.601 -16.795 19.618 1.00 78.75 133 ASP A N 1
ATOM 1040 C CA . ASP A 1 133 ? -35.855 -16.031 19.576 1.00 78.75 133 ASP A CA 1
ATOM 1041 C C . ASP A 1 133 ? -35.945 -15.055 20.761 1.00 78.75 133 ASP A C 1
ATOM 1043 O O . ASP A 1 133 ? -36.241 -15.438 21.897 1.00 78.75 133 ASP A O 1
ATOM 1047 N N . TYR A 1 134 ? -35.747 -13.768 20.481 1.00 82.25 134 TYR A N 1
ATOM 1048 C CA . TYR A 1 134 ? -35.781 -12.679 21.458 1.00 82.25 134 TYR A CA 1
ATOM 1049 C C . TYR A 1 134 ? -37.169 -12.041 21.649 1.00 82.25 134 TYR A C 1
ATOM 1051 O O . TYR A 1 134 ? -37.291 -10.986 22.278 1.00 82.25 134 TYR A O 1
ATOM 1059 N N . SER A 1 135 ? -38.252 -12.679 21.187 1.00 81.31 135 SER A N 1
ATOM 1060 C CA . SER A 1 135 ? -39.615 -12.115 21.258 1.00 81.31 135 SER A CA 1
ATOM 1061 C C . SER A 1 135 ? -40.074 -11.708 22.669 1.00 81.31 135 SER A C 1
ATOM 1063 O O . SER A 1 135 ? -40.911 -10.816 22.803 1.00 81.31 135 SER A O 1
ATOM 1065 N N . ARG A 1 136 ? -39.527 -12.333 23.724 1.00 82.44 136 ARG A N 1
ATOM 1066 C CA . ARG A 1 136 ? -39.848 -12.066 25.145 1.00 82.44 136 ARG A CA 1
ATOM 1067 C C . ARG A 1 136 ? -38.729 -11.344 25.906 1.00 82.44 136 ARG A C 1
ATOM 1069 O O . ARG A 1 136 ? -38.684 -11.390 27.136 1.00 82.44 136 ARG A O 1
ATOM 1076 N N . LEU A 1 137 ? -37.791 -10.712 25.198 1.00 84.62 137 LEU A N 1
ATOM 1077 C CA . LEU A 1 137 ? -36.625 -10.056 25.801 1.00 84.62 137 LEU A CA 1
ATOM 1078 C C . LEU A 1 137 ? -37.019 -8.922 26.763 1.00 84.62 137 LEU A C 1
ATOM 1080 O O . LEU A 1 137 ? -36.447 -8.797 27.842 1.00 84.62 137 LEU A O 1
ATOM 1084 N N . TRP A 1 138 ? -38.028 -8.134 26.385 1.00 87.00 138 TRP A N 1
ATOM 1085 C CA . TRP A 1 138 ? -38.473 -6.936 27.112 1.00 87.00 138 TRP A CA 1
ATOM 1086 C C . TRP A 1 138 ? -39.596 -7.177 28.117 1.00 87.00 138 TRP A C 1
ATOM 1088 O O . TRP A 1 138 ? -40.075 -6.223 28.735 1.00 87.00 138 TRP A O 1
ATOM 1098 N N . ASP A 1 139 ? -40.073 -8.414 28.226 1.00 87.06 139 ASP A N 1
ATOM 1099 C CA . ASP A 1 139 ? -41.137 -8.745 29.162 1.00 87.06 139 ASP A CA 1
ATOM 1100 C C . ASP A 1 139 ? -40.599 -8.690 30.592 1.00 87.06 139 ASP A C 1
ATOM 1102 O O . ASP A 1 139 ? -39.444 -9.024 30.863 1.00 87.06 139 ASP A O 1
ATOM 1106 N N . ILE A 1 140 ? -41.458 -8.272 31.520 1.00 86.88 140 ILE A N 1
ATOM 1107 C CA . ILE A 1 140 ? -41.118 -8.271 32.937 1.00 86.88 140 ILE A CA 1
ATOM 1108 C C . ILE A 1 140 ? -41.000 -9.724 33.397 1.00 86.88 140 ILE A C 1
ATOM 1110 O O . ILE A 1 140 ? -41.945 -10.507 33.266 1.00 86.88 140 ILE A O 1
ATOM 1114 N N . LYS A 1 141 ? -39.841 -10.079 33.948 1.00 87.38 141 LYS A N 1
ATOM 1115 C CA . LYS A 1 141 ? -39.555 -11.415 34.473 1.00 87.38 141 LYS A CA 1
ATOM 1116 C C . LYS A 1 141 ? -39.590 -11.371 35.994 1.00 87.38 141 LYS A C 1
ATOM 1118 O O . LYS A 1 141 ? -39.126 -10.409 36.601 1.00 87.38 141 LYS A O 1
ATOM 1123 N N . GLY A 1 142 ? -40.142 -12.412 36.611 1.00 83.94 142 GLY A N 1
ATOM 1124 C CA . GLY A 1 142 ? -39.906 -12.650 38.033 1.00 83.94 142 GLY A CA 1
ATOM 1125 C C . GLY A 1 142 ? -38.455 -13.078 38.224 1.00 83.94 142 GLY A C 1
ATOM 1126 O O . GLY A 1 142 ? -37.943 -13.847 37.408 1.00 83.94 142 GLY A O 1
ATOM 1127 N N . TYR A 1 143 ? -37.805 -12.578 39.265 1.00 79.94 143 TYR A N 1
ATOM 1128 C CA . TYR A 1 143 ? -36.498 -13.070 39.686 1.00 79.94 143 TYR A CA 1
ATOM 1129 C C . TYR A 1 143 ? -36.610 -13.627 41.110 1.00 79.94 143 TYR A C 1
ATOM 1131 O O . TYR A 1 143 ? -37.510 -13.248 41.863 1.00 79.94 143 TYR A O 1
ATOM 1139 N N . ASP A 1 144 ? -35.747 -14.581 41.447 1.00 79.94 144 ASP A N 1
ATOM 1140 C CA . ASP A 1 144 ? -35.716 -15.171 42.782 1.00 79.94 144 ASP A CA 1
ATOM 1141 C C . ASP A 1 144 ? -35.075 -14.169 43.762 1.00 79.94 144 ASP A C 1
ATOM 1143 O O . ASP A 1 144 ? -33.909 -13.818 43.567 1.00 79.94 144 ASP A O 1
ATOM 1147 N N . PRO A 1 145 ? -35.806 -13.663 44.778 1.00 72.06 145 PRO A N 1
ATOM 1148 C CA . PRO A 1 145 ? -35.271 -12.697 45.737 1.00 72.06 145 PRO A CA 1
ATOM 1149 C C . PRO A 1 145 ? -34.078 -13.228 46.533 1.00 72.06 145 PRO A C 1
ATOM 1151 O O . PRO A 1 145 ? -33.300 -12.420 47.025 1.00 72.06 145 PRO A O 1
ATOM 1154 N N . ASP A 1 146 ? -33.908 -14.548 46.630 1.00 73.69 146 ASP A N 1
ATOM 1155 C CA . ASP A 1 146 ? -32.779 -15.160 47.330 1.00 73.69 146 ASP A CA 1
ATOM 1156 C C . ASP A 1 146 ? -31.573 -15.414 46.396 1.00 73.69 146 ASP A C 1
ATOM 1158 O O . ASP A 1 146 ? -30.489 -15.787 46.858 1.00 73.69 146 ASP A O 1
ATOM 1162 N N . ASP A 1 147 ? -31.722 -15.179 45.084 1.00 73.12 147 ASP A N 1
ATOM 1163 C CA . ASP A 1 147 ? -30.667 -15.358 44.086 1.00 73.12 147 ASP A CA 1
ATOM 1164 C C . ASP A 1 147 ? -29.923 -14.048 43.769 1.00 73.12 147 ASP A C 1
ATOM 1166 O O . ASP A 1 147 ? -30.180 -13.349 42.784 1.00 73.12 147 ASP A O 1
ATOM 1170 N N . PHE A 1 148 ? -28.927 -13.739 44.597 1.00 70.62 148 PHE A N 1
ATOM 1171 C CA . PHE A 1 148 ? -28.032 -12.594 44.420 1.00 70.62 148 PHE A CA 1
ATOM 1172 C C . PHE A 1 148 ? -26.864 -12.895 43.477 1.00 70.62 148 PHE A C 1
ATOM 1174 O O . PHE A 1 148 ? -25.708 -12.711 43.850 1.00 70.62 148 PHE A O 1
ATOM 1181 N N . TRP A 1 149 ? -27.131 -13.360 42.255 1.00 72.00 149 TRP A N 1
ATOM 1182 C CA . TRP A 1 149 ? -26.090 -13.697 41.268 1.00 72.00 149 TRP A CA 1
ATOM 1183 C C . TRP A 1 149 ? -25.077 -12.565 41.003 1.00 72.00 149 TRP A C 1
ATOM 1185 O O . TRP A 1 149 ? -23.940 -12.851 40.655 1.00 72.00 149 TRP A O 1
ATOM 1195 N N . PHE A 1 150 ? -25.461 -11.306 41.236 1.00 71.00 150 PHE A N 1
ATOM 1196 C CA . PHE A 1 150 ? -24.619 -10.107 41.122 1.00 71.00 150 PHE A CA 1
ATOM 1197 C C . PHE A 1 150 ? -23.818 -9.741 42.392 1.00 71.00 150 PHE A C 1
ATOM 1199 O O . PHE A 1 150 ? -22.996 -8.835 42.343 1.00 71.00 150 PHE A O 1
ATOM 1206 N N . ILE A 1 151 ? -24.069 -10.401 43.530 1.00 64.81 151 ILE A N 1
ATOM 1207 C CA . ILE A 1 151 ? -23.294 -10.266 44.788 1.00 64.81 151 ILE A CA 1
ATOM 1208 C C . ILE A 1 151 ? -22.517 -11.551 45.081 1.00 64.81 151 ILE A C 1
ATOM 1210 O O . ILE A 1 151 ? -21.682 -11.578 45.983 1.00 64.81 151 ILE A O 1
ATOM 1214 N N . ARG A 1 152 ? -22.789 -12.642 44.349 1.00 60.44 152 ARG A N 1
ATOM 1215 C CA . ARG A 1 152 ? -21.974 -13.848 44.445 1.00 60.44 152 ARG A CA 1
ATOM 1216 C C . ARG A 1 152 ? -20.534 -13.414 44.168 1.00 60.44 152 ARG A C 1
ATOM 1218 O O . ARG A 1 152 ? -20.288 -12.915 43.071 1.00 60.44 152 ARG A O 1
ATOM 1225 N N . PRO A 1 153 ? -19.602 -13.563 45.127 1.00 51.06 153 PRO A N 1
ATOM 1226 C CA . PRO A 1 153 ? -18.203 -13.458 44.771 1.00 51.06 153 PRO A CA 1
ATOM 1227 C C . PRO A 1 153 ? -18.006 -14.443 43.624 1.00 51.06 153 PRO A C 1
ATOM 1229 O O . PRO A 1 153 ? -18.484 -15.582 43.712 1.00 51.06 153 PRO A O 1
ATOM 1232 N N . GLU A 1 154 ? -17.361 -14.015 42.539 1.00 43.56 154 GLU A N 1
ATOM 1233 C CA . GLU A 1 154 ? -16.690 -14.997 41.704 1.00 43.56 154 GLU A CA 1
ATOM 1234 C C . GLU A 1 154 ? -15.798 -15.760 42.675 1.00 43.56 154 GLU A C 1
ATOM 1236 O O . GLU A 1 154 ? -14.849 -15.215 43.240 1.00 43.56 154 GLU A O 1
ATOM 1241 N N . LEU A 1 155 ? -16.208 -16.985 43.002 1.00 38.12 155 LEU A N 1
ATOM 1242 C CA . LEU A 1 155 ? -15.394 -17.902 43.766 1.00 38.12 155 LEU A CA 1
ATOM 1243 C C . LEU A 1 155 ? -14.233 -18.231 42.837 1.00 38.12 155 LEU A C 1
ATOM 1245 O O . LEU A 1 155 ? -14.251 -19.240 42.140 1.00 38.12 155 LEU A O 1
ATOM 1249 N N . ALA A 1 156 ? -13.229 -17.356 42.819 1.00 37.62 156 ALA A N 1
ATOM 1250 C CA . ALA A 1 156 ? -11.875 -17.807 42.632 1.00 37.62 156 ALA A CA 1
ATOM 1251 C C . ALA A 1 156 ? -11.707 -18.945 43.643 1.00 37.62 156 ALA A C 1
ATOM 1253 O O . ALA A 1 156 ? -11.900 -18.754 44.850 1.00 37.62 156 ALA A O 1
ATOM 1254 N N . GLU A 1 157 ? -11.429 -20.146 43.142 1.00 36.91 157 GLU A N 1
ATOM 1255 C CA . GLU A 1 157 ? -11.247 -21.351 43.956 1.00 36.91 157 GLU A CA 1
ATOM 1256 C C . GLU A 1 157 ? -10.138 -21.191 45.022 1.00 36.91 157 GLU A C 1
ATOM 1258 O O . GLU A 1 157 ? -10.004 -22.040 45.900 1.00 36.91 157 GLU A O 1
ATOM 1263 N N . ASP A 1 158 ? -9.408 -20.073 45.024 1.00 42.47 158 ASP A N 1
ATOM 1264 C CA . ASP A 1 158 ? -8.274 -19.797 45.901 1.00 42.47 158 ASP A CA 1
ATOM 1265 C C . ASP A 1 158 ? -8.621 -19.200 47.281 1.00 42.47 158 ASP A C 1
ATOM 1267 O O . ASP A 1 158 ? -7.750 -19.147 48.148 1.00 42.47 158 ASP A O 1
ATOM 1271 N N . ALA A 1 159 ? -9.864 -18.774 47.553 1.00 38.25 159 ALA A N 1
ATOM 1272 C CA . ALA A 1 159 ? -10.173 -18.004 48.776 1.00 38.25 159 ALA A CA 1
ATOM 1273 C C . ALA A 1 159 ? -10.934 -18.751 49.896 1.00 38.25 159 ALA A C 1
ATOM 1275 O O . ALA A 1 159 ? -11.268 -18.149 50.919 1.00 38.25 159 ALA A O 1
ATOM 1276 N N . LEU A 1 160 ? -11.175 -20.063 49.787 1.00 33.72 160 LEU A N 1
ATOM 1277 C CA . LEU A 1 160 ? -11.773 -20.869 50.872 1.00 33.72 160 LEU A CA 1
ATOM 1278 C C . LEU A 1 160 ? -10.744 -21.398 51.893 1.00 33.72 160 LEU A C 1
ATOM 1280 O O . LEU A 1 160 ? -10.871 -22.505 52.417 1.00 33.72 160 LEU A O 1
ATOM 1284 N N . SER A 1 161 ? -9.749 -20.585 52.250 1.00 39.19 161 SER A N 1
ATOM 1285 C CA . SER A 1 161 ? -8.842 -20.872 53.366 1.00 39.19 161 SER A CA 1
ATOM 1286 C C . SER A 1 161 ? -8.724 -19.684 54.319 1.00 39.19 161 SER A C 1
ATOM 1288 O O . SER A 1 161 ? -7.711 -18.991 54.360 1.00 39.19 161 SER A O 1
ATOM 1290 N N . LEU A 1 162 ? -9.748 -19.470 55.143 1.00 45.97 162 LEU A N 1
ATOM 1291 C CA . LEU A 1 162 ? -9.637 -18.627 56.334 1.00 45.97 162 LEU A CA 1
ATOM 1292 C C . LEU A 1 162 ? -9.910 -19.457 57.589 1.00 45.97 162 LEU A C 1
ATOM 1294 O O . LEU A 1 162 ? -10.996 -19.424 58.151 1.00 45.97 162 LEU A O 1
ATOM 1298 N N . GLU A 1 163 ? -8.878 -20.174 58.041 1.00 33.44 163 GLU A N 1
ATOM 1299 C CA . GLU A 1 163 ? -8.634 -20.375 59.473 1.00 33.44 163 GLU A CA 1
ATOM 1300 C C . GLU A 1 163 ? -7.159 -20.727 59.743 1.00 33.44 163 GLU A C 1
ATOM 1302 O O . GLU A 1 163 ? -6.742 -21.874 59.875 1.00 33.44 163 GLU A O 1
ATOM 1307 N N . SER A 1 164 ? -6.319 -19.699 59.831 1.00 33.44 164 SER A N 1
ATOM 1308 C CA . SER A 1 164 ? -5.551 -19.452 61.055 1.00 33.44 164 SER A CA 1
ATOM 1309 C C . SER A 1 164 ? -4.887 -18.082 60.973 1.00 33.44 164 SER A C 1
ATOM 1311 O O . SER A 1 164 ? -4.139 -17.791 60.047 1.00 33.44 164 SER A O 1
ATOM 1313 N N . LEU A 1 165 ? -5.158 -17.245 61.977 1.00 40.09 165 LEU A N 1
ATOM 1314 C CA . LEU A 1 165 ? -4.346 -16.082 62.326 1.00 40.09 165 LEU A CA 1
ATOM 1315 C C . LEU A 1 165 ? -2.913 -16.558 62.606 1.00 40.09 165 LEU A C 1
ATOM 1317 O O . LEU A 1 165 ? -2.538 -16.837 63.744 1.00 40.09 165 LEU A O 1
ATOM 1321 N N . ARG A 1 166 ? -2.116 -16.686 61.551 1.00 34.81 166 ARG A N 1
ATOM 1322 C CA . ARG A 1 166 ? -0.666 -16.598 61.613 1.00 34.81 166 ARG A CA 1
ATOM 1323 C C . ARG A 1 166 ? -0.325 -15.240 61.030 1.00 34.81 166 ARG A C 1
ATOM 1325 O O . ARG A 1 166 ? -0.862 -14.861 59.996 1.00 34.81 166 ARG A O 1
ATOM 1332 N N . THR A 1 167 ? 0.532 -14.493 61.710 1.00 38.94 167 THR A N 1
ATOM 1333 C CA . THR A 1 167 ? 1.332 -13.458 61.058 1.00 38.94 167 THR A CA 1
ATOM 1334 C C . THR A 1 167 ? 1.984 -14.116 59.844 1.00 38.94 167 THR A C 1
ATOM 1336 O O . THR A 1 167 ? 2.879 -14.941 60.011 1.00 38.94 167 THR A O 1
ATOM 1339 N N . ILE A 1 168 ? 1.444 -13.871 58.650 1.00 45.53 168 ILE A N 1
ATOM 1340 C CA . ILE A 1 168 ? 2.089 -14.288 57.411 1.00 45.53 168 ILE A CA 1
ATOM 1341 C C . ILE A 1 168 ? 3.291 -13.361 57.304 1.00 45.53 168 ILE A C 1
ATOM 1343 O O . ILE A 1 168 ? 3.127 -12.151 57.148 1.00 45.53 168 ILE A O 1
ATOM 1347 N N . ASP A 1 169 ? 4.486 -13.911 57.493 1.00 53.22 169 ASP A N 1
ATOM 1348 C CA . ASP A 1 169 ? 5.709 -13.202 57.145 1.00 53.22 169 ASP A CA 1
ATOM 1349 C C . ASP A 1 169 ? 5.604 -12.859 55.655 1.00 53.22 169 ASP A C 1
ATOM 1351 O O . ASP A 1 169 ? 5.471 -13.760 54.825 1.00 53.22 169 ASP A O 1
ATOM 1355 N N . ILE A 1 170 ? 5.593 -11.566 55.319 1.00 58.56 170 ILE A N 1
ATOM 1356 C CA . ILE A 1 170 ? 5.654 -11.105 53.929 1.00 58.56 170 ILE A CA 1
ATOM 1357 C C . ILE A 1 170 ? 7.013 -11.559 53.405 1.00 58.56 170 ILE A C 1
ATOM 1359 O O . ILE A 1 170 ? 8.058 -11.056 53.823 1.00 58.56 170 ILE A O 1
ATOM 1363 N N . LYS A 1 171 ? 7.002 -12.584 52.558 1.00 67.75 171 LYS A N 1
ATOM 1364 C CA . LYS A 1 171 ? 8.210 -13.161 51.983 1.00 67.75 171 LYS A CA 1
ATOM 1365 C C . LYS A 1 171 ? 8.524 -12.408 50.690 1.00 67.75 171 LYS A C 1
ATOM 1367 O O . LYS A 1 171 ? 7.663 -12.308 49.829 1.00 67.75 171 LYS A O 1
ATOM 1372 N N . GLU A 1 172 ? 9.745 -11.893 50.551 1.00 75.69 172 GLU A N 1
ATOM 1373 C CA . GLU A 1 172 ? 10.172 -11.195 49.327 1.00 75.69 172 GLU A CA 1
ATOM 1374 C C . GLU A 1 172 ? 10.152 -12.146 48.125 1.00 75.69 172 GLU A C 1
ATOM 1376 O O . GLU A 1 172 ? 10.821 -13.183 48.148 1.00 75.69 172 GLU A O 1
ATOM 1381 N N . GLU A 1 173 ? 9.425 -11.781 47.074 1.00 86.00 173 GLU A N 1
ATOM 1382 C CA . GLU A 1 173 ? 9.361 -12.520 45.812 1.00 86.00 173 GLU A CA 1
ATOM 1383 C C . GLU A 1 173 ? 10.049 -11.723 44.708 1.00 86.00 173 GLU A C 1
ATOM 1385 O O . GLU A 1 173 ? 9.910 -10.502 44.633 1.00 86.00 173 GLU A O 1
ATOM 1390 N N . LYS A 1 174 ? 10.814 -12.401 43.850 1.00 87.44 174 LYS A N 1
ATOM 1391 C CA . LYS A 1 174 ? 11.543 -11.762 42.745 1.00 87.44 174 LYS A CA 1
ATOM 1392 C C . LYS A 1 174 ? 11.579 -12.656 41.519 1.00 87.44 174 LYS A C 1
ATOM 1394 O O . LYS A 1 174 ? 11.875 -13.840 41.628 1.00 87.44 174 LYS A O 1
ATOM 1399 N N . CYS A 1 175 ? 11.312 -12.088 40.354 1.00 88.88 175 CYS A N 1
ATOM 1400 C CA . CYS A 1 175 ? 11.344 -12.750 39.065 1.00 88.88 175 CYS A CA 1
ATOM 1401 C C . CYS A 1 175 ? 12.175 -11.880 38.137 1.00 88.88 175 CYS A C 1
ATOM 1403 O O . CYS A 1 175 ? 11.794 -10.754 37.827 1.00 88.88 175 CYS A O 1
ATOM 1405 N N . MET A 1 176 ? 13.324 -12.401 37.730 1.00 90.88 176 MET A N 1
ATOM 1406 C CA . MET A 1 176 ? 14.163 -11.760 36.728 1.00 90.88 176 MET A CA 1
ATOM 1407 C C . MET A 1 176 ? 13.902 -12.438 35.392 1.00 90.88 176 MET A C 1
ATOM 1409 O O . MET A 1 176 ? 14.094 -13.649 35.270 1.00 90.88 176 MET A O 1
ATOM 1413 N N . VAL A 1 177 ? 13.466 -11.669 34.403 1.00 92.12 177 VAL A N 1
ATOM 1414 C CA . VAL A 1 177 ? 13.356 -12.102 33.013 1.00 92.12 177 VAL A CA 1
ATOM 1415 C C . VAL A 1 177 ? 14.456 -11.408 32.230 1.00 92.12 177 VAL A C 1
ATOM 1417 O O . VAL A 1 177 ? 14.467 -10.185 32.108 1.00 92.12 177 VAL A O 1
ATOM 1420 N N . GLU A 1 178 ? 15.382 -12.194 31.698 1.00 90.69 178 GLU A N 1
ATOM 1421 C CA . GLU A 1 178 ? 16.471 -11.693 30.870 1.00 90.69 178 GLU A CA 1
ATOM 1422 C C . GLU A 1 178 ? 16.434 -12.397 29.514 1.00 90.69 178 GLU A C 1
ATOM 1424 O O . GLU A 1 178 ? 16.670 -13.606 29.399 1.00 90.69 178 GLU A O 1
ATOM 1429 N N . VAL A 1 179 ? 16.112 -11.620 28.480 1.00 92.00 179 VAL A N 1
ATOM 1430 C CA . VAL A 1 179 ? 16.177 -12.039 27.081 1.00 92.00 179 VAL A CA 1
ATOM 1431 C C . VAL A 1 179 ? 17.247 -11.182 26.397 1.00 92.00 179 VAL A C 1
ATOM 1433 O O . VAL A 1 179 ? 16.967 -10.031 26.046 1.00 92.00 179 VAL A O 1
ATOM 1436 N N . PRO A 1 180 ? 18.478 -11.711 26.230 1.00 87.19 180 PRO A N 1
ATOM 1437 C CA . PRO A 1 180 ? 19.622 -10.944 25.741 1.00 87.19 180 PRO A CA 1
ATOM 1438 C C . PRO A 1 180 ? 19.397 -10.319 24.362 1.00 87.19 180 PRO A C 1
ATOM 1440 O O . PRO A 1 180 ? 19.681 -9.140 24.177 1.00 87.19 180 PRO A O 1
ATOM 1443 N N . SER A 1 181 ? 18.861 -11.088 23.410 1.00 89.62 181 SER A N 1
ATOM 1444 C CA . SER A 1 181 ? 18.520 -10.607 22.070 1.00 89.62 181 SER A CA 1
ATOM 1445 C C . SER A 1 181 ? 17.471 -11.509 21.416 1.00 89.62 181 SER A C 1
ATOM 1447 O O . SER A 1 181 ? 17.576 -12.738 21.436 1.00 89.62 181 SER A O 1
ATOM 1449 N N . ILE A 1 182 ? 16.451 -10.889 20.829 1.00 91.12 182 ILE A N 1
ATOM 1450 C CA . ILE A 1 182 ? 15.520 -11.474 19.870 1.00 91.12 182 ILE A CA 1
ATOM 1451 C C . ILE A 1 182 ? 15.822 -10.813 18.529 1.00 91.12 182 ILE A C 1
ATOM 1453 O O . ILE A 1 182 ? 15.546 -9.632 18.321 1.00 91.12 182 ILE A O 1
ATOM 1457 N N . SER A 1 183 ? 16.399 -11.583 17.618 1.00 91.94 183 SER A N 1
ATOM 1458 C CA . SER A 1 183 ? 16.740 -11.152 16.272 1.00 91.94 183 SER A CA 1
ATOM 1459 C C . SER A 1 183 ? 15.716 -11.678 15.269 1.00 91.94 183 SER A C 1
ATOM 1461 O O . SER A 1 183 ? 15.561 -12.889 15.114 1.00 91.94 183 SER A O 1
ATOM 1463 N N . LEU A 1 184 ? 15.054 -10.782 14.548 1.00 90.94 184 LEU A N 1
ATOM 1464 C CA . LEU A 1 184 ? 14.187 -11.090 13.419 1.00 90.94 184 LEU A CA 1
ATOM 1465 C C . LEU A 1 184 ? 14.897 -10.717 12.111 1.00 90.94 184 LEU A C 1
ATOM 1467 O O . LEU A 1 184 ? 15.248 -9.560 11.881 1.00 90.94 184 LEU A O 1
ATOM 1471 N N . ILE A 1 185 ? 15.085 -11.706 11.246 1.00 89.44 185 ILE A N 1
ATOM 1472 C CA . ILE A 1 185 ? 15.748 -11.594 9.950 1.00 89.44 185 ILE A CA 1
ATOM 1473 C C . ILE A 1 185 ? 14.691 -11.813 8.874 1.00 89.44 185 ILE A C 1
ATOM 1475 O O . ILE A 1 185 ? 14.061 -12.867 8.812 1.00 89.44 185 ILE A O 1
ATOM 1479 N N . ILE A 1 186 ? 14.493 -10.824 8.012 1.00 88.00 186 ILE A N 1
ATOM 1480 C CA . ILE A 1 186 ? 13.615 -10.955 6.852 1.00 88.00 186 ILE A CA 1
ATOM 1481 C C . ILE A 1 186 ? 14.486 -11.118 5.614 1.00 88.00 186 ILE A C 1
ATOM 1483 O O . ILE A 1 186 ? 15.318 -10.265 5.287 1.00 88.00 186 ILE A O 1
ATOM 1487 N N . GLU A 1 187 ? 14.281 -12.234 4.929 1.00 84.12 187 GLU A N 1
ATOM 1488 C CA . GLU A 1 187 ? 15.097 -12.680 3.814 1.00 84.12 187 GLU A CA 1
ATOM 1489 C C . GLU A 1 187 ? 14.301 -12.644 2.508 1.00 84.12 187 GLU A C 1
ATOM 1491 O O . GLU A 1 187 ? 13.080 -12.793 2.491 1.00 84.12 187 GLU A O 1
ATOM 1496 N N . THR A 1 188 ? 15.000 -12.464 1.391 1.00 76.81 188 THR A N 1
ATOM 1497 C CA . THR A 1 188 ? 14.428 -12.590 0.047 1.00 76.81 188 THR A CA 1
ATOM 1498 C C . THR A 1 188 ? 15.143 -13.693 -0.718 1.00 76.81 188 THR A C 1
ATOM 1500 O O . THR A 1 188 ? 16.368 -13.802 -0.654 1.00 76.81 188 THR A O 1
ATOM 1503 N N . GLY A 1 189 ? 14.392 -14.520 -1.442 1.00 68.81 189 GLY A N 1
ATOM 1504 C CA . GLY A 1 189 ? 14.963 -15.567 -2.280 1.00 68.81 189 GLY A CA 1
ATOM 1505 C C . GLY A 1 189 ? 13.984 -16.661 -2.674 1.00 68.81 189 GLY A C 1
ATOM 1506 O O . GLY A 1 189 ? 12.830 -16.667 -2.242 1.00 68.81 189 GLY A O 1
ATOM 1507 N N . LEU A 1 190 ? 14.459 -17.566 -3.529 1.00 65.06 190 LEU A N 1
ATOM 1508 C CA . LEU A 1 190 ? 13.714 -18.720 -4.024 1.00 65.06 190 LEU A CA 1
ATOM 1509 C C . LEU A 1 190 ? 14.245 -20.003 -3.376 1.00 65.06 190 LEU A C 1
ATOM 1511 O O . LEU A 1 190 ? 15.422 -20.341 -3.505 1.00 65.06 190 LEU A O 1
ATOM 1515 N N . GLY A 1 191 ? 13.357 -20.742 -2.710 1.00 65.44 191 GLY A N 1
ATOM 1516 C CA . GLY A 1 191 ? 13.699 -21.992 -2.033 1.00 65.44 191 GLY A CA 1
ATOM 1517 C C . GLY A 1 191 ? 14.630 -21.771 -0.838 1.00 65.44 191 GLY A C 1
ATOM 1518 O O . GLY A 1 191 ? 14.305 -21.006 0.063 1.00 65.44 191 GLY A O 1
ATOM 1519 N N . ILE A 1 192 ? 15.772 -22.463 -0.838 1.00 63.81 192 ILE A N 1
ATOM 1520 C CA . ILE A 1 192 ? 16.763 -22.459 0.255 1.00 63.81 192 ILE A CA 1
ATOM 1521 C C . ILE A 1 192 ? 17.852 -21.385 0.113 1.00 63.81 192 ILE A C 1
ATOM 1523 O O . ILE A 1 192 ? 18.616 -21.171 1.046 1.00 63.81 192 ILE A O 1
ATOM 1527 N N . ASN A 1 193 ? 17.956 -20.732 -1.049 1.00 68.75 193 ASN A N 1
ATOM 1528 C CA . ASN A 1 193 ? 18.961 -19.698 -1.287 1.00 68.75 193 ASN A CA 1
ATOM 1529 C C . ASN A 1 193 ? 18.334 -18.336 -1.009 1.00 68.75 193 ASN A C 1
ATOM 1531 O O . ASN A 1 193 ? 17.644 -17.772 -1.864 1.00 68.75 193 ASN A O 1
ATOM 1535 N N . THR A 1 194 ? 18.557 -17.829 0.197 1.00 72.31 194 THR A N 1
ATOM 1536 C CA . THR A 1 194 ? 17.983 -16.571 0.660 1.00 72.31 194 THR A CA 1
ATOM 1537 C C . THR A 1 194 ? 19.076 -15.570 1.016 1.00 72.31 194 THR A C 1
ATOM 1539 O O . THR A 1 194 ? 20.209 -15.920 1.341 1.00 72.31 194 THR A O 1
ATOM 1542 N N . ILE A 1 195 ? 18.754 -14.286 0.880 1.00 76.31 195 ILE A N 1
ATOM 1543 C CA . ILE A 1 195 ? 19.633 -13.179 1.252 1.00 76.31 195 ILE A CA 1
ATOM 1544 C C . ILE A 1 195 ? 18.890 -12.346 2.301 1.00 76.31 195 ILE A C 1
ATOM 1546 O O . ILE A 1 195 ? 17.769 -11.906 2.021 1.00 76.31 195 ILE A O 1
ATOM 1550 N N . PRO A 1 196 ? 19.474 -12.108 3.490 1.00 80.75 196 PRO A N 1
ATOM 1551 C CA . PRO A 1 196 ? 18.869 -11.260 4.508 1.00 80.75 196 PRO A CA 1
ATOM 1552 C C . PRO A 1 196 ? 18.851 -9.806 4.028 1.00 80.75 196 PRO A C 1
ATOM 1554 O O . PRO A 1 196 ? 19.872 -9.259 3.616 1.00 80.75 196 PRO A O 1
ATOM 1557 N N . MET A 1 197 ? 17.676 -9.181 4.064 1.00 83.25 197 MET A N 1
ATOM 1558 C CA . MET A 1 197 ? 17.467 -7.808 3.587 1.00 83.25 197 MET A CA 1
ATOM 1559 C C . MET A 1 197 ? 17.144 -6.840 4.713 1.00 83.25 197 MET A C 1
ATOM 1561 O O . MET A 1 197 ? 17.425 -5.649 4.598 1.00 83.25 197 MET A O 1
ATOM 1565 N N . LEU A 1 198 ? 16.537 -7.339 5.784 1.00 89.25 198 LEU A N 1
ATOM 1566 C CA . LEU A 1 198 ? 16.129 -6.538 6.923 1.00 89.25 198 LEU A CA 1
ATOM 1567 C C . LEU A 1 198 ? 16.415 -7.306 8.210 1.00 89.25 198 LEU A C 1
ATOM 1569 O O . LEU A 1 198 ? 16.151 -8.505 8.301 1.00 89.25 198 LEU A O 1
ATOM 1573 N N . PHE A 1 199 ? 16.960 -6.594 9.185 1.00 90.44 199 PHE A N 1
ATOM 1574 C CA . PHE A 1 199 ? 17.351 -7.107 10.482 1.00 90.44 199 PHE A CA 1
ATOM 1575 C C . PHE A 1 199 ? 16.738 -6.231 11.565 1.00 90.44 199 PHE A C 1
ATOM 1577 O O . PHE A 1 199 ? 16.908 -5.012 11.559 1.00 90.44 199 PHE A O 1
ATOM 1584 N N . ILE A 1 200 ? 15.999 -6.852 12.473 1.00 91.25 200 ILE A N 1
ATOM 1585 C CA . ILE A 1 200 ? 15.416 -6.200 13.639 1.00 91.25 200 ILE A CA 1
ATOM 1586 C C . ILE A 1 200 ? 15.943 -6.942 14.851 1.00 91.25 200 ILE A C 1
ATOM 1588 O O . ILE A 1 200 ? 15.805 -8.160 14.939 1.00 91.25 200 ILE A O 1
ATOM 1592 N N . GLU A 1 201 ? 16.522 -6.216 15.789 1.00 90.56 201 GLU A N 1
ATOM 1593 C CA . GLU A 1 201 ? 17.005 -6.781 17.035 1.00 90.56 201 GLU A CA 1
ATOM 1594 C C . GLU A 1 201 ? 16.334 -6.073 18.205 1.00 90.56 201 GLU A C 1
ATOM 1596 O O . GLU A 1 201 ? 16.211 -4.847 18.248 1.00 90.56 201 GLU A O 1
ATOM 1601 N N . THR A 1 202 ? 15.862 -6.868 19.160 1.00 91.62 202 THR A N 1
ATOM 1602 C CA . THR A 1 202 ? 15.284 -6.355 20.391 1.00 91.62 202 THR A CA 1
ATOM 1603 C C . THR A 1 202 ? 15.793 -7.119 21.598 1.00 91.62 202 THR A C 1
ATOM 1605 O O . THR A 1 202 ? 15.852 -8.343 21.588 1.00 91.62 202 THR A O 1
ATOM 1608 N N . SER A 1 203 ? 16.173 -6.402 22.649 1.00 91.81 203 SER A N 1
ATOM 1609 C CA . SER A 1 203 ? 16.569 -6.999 23.926 1.00 91.81 203 SER A CA 1
ATOM 1610 C C . SER A 1 203 ? 15.578 -6.590 24.997 1.00 91.81 203 SER A C 1
ATOM 1612 O O . SER A 1 203 ? 15.192 -5.419 25.050 1.00 91.81 203 SER A O 1
ATOM 1614 N N . MET A 1 204 ? 15.222 -7.512 25.884 1.00 90.44 204 MET A N 1
ATOM 1615 C CA . MET A 1 204 ? 14.277 -7.246 26.961 1.00 90.44 204 MET A CA 1
ATOM 1616 C C . MET A 1 204 ? 14.865 -7.681 28.298 1.00 90.44 204 MET A C 1
ATOM 1618 O O . MET A 1 204 ? 15.318 -8.815 28.461 1.00 90.44 204 MET A O 1
ATOM 1622 N N . GLN A 1 205 ? 14.814 -6.780 29.271 1.00 92.19 205 GLN A N 1
ATOM 1623 C CA . GLN A 1 205 ? 15.129 -7.065 30.665 1.00 92.19 205 GLN A CA 1
ATOM 1624 C C . GLN A 1 205 ? 13.948 -6.626 31.513 1.00 92.19 205 GLN A C 1
ATOM 1626 O O . GLN A 1 205 ? 13.538 -5.473 31.423 1.00 92.19 205 GLN A O 1
ATOM 1631 N N . ALA A 1 206 ? 13.409 -7.524 32.331 1.00 91.38 206 ALA A N 1
ATOM 1632 C CA . ALA A 1 206 ? 12.335 -7.200 33.256 1.00 91.38 206 ALA A CA 1
ATOM 1633 C C . ALA A 1 206 ? 12.612 -7.776 34.650 1.00 91.38 206 ALA A C 1
ATOM 1635 O O . ALA A 1 206 ? 12.951 -8.948 34.798 1.00 91.38 206 ALA A O 1
ATOM 1636 N N . GLU A 1 207 ? 12.448 -6.951 35.678 1.00 92.62 207 GLU A N 1
ATOM 1637 C CA . GLU A 1 207 ? 12.391 -7.346 37.082 1.00 92.62 207 GLU A CA 1
ATOM 1638 C C . GLU A 1 207 ? 10.942 -7.210 37.545 1.00 92.62 207 GLU A C 1
ATOM 1640 O O . GLU A 1 207 ? 10.361 -6.129 37.494 1.00 92.62 207 GLU A O 1
ATOM 1645 N N . VAL A 1 208 ? 10.360 -8.314 38.004 1.00 90.94 208 VAL A N 1
ATOM 1646 C CA . VAL A 1 208 ? 9.069 -8.331 38.691 1.00 90.94 208 VAL A CA 1
ATOM 1647 C C . VAL A 1 208 ? 9.332 -8.692 40.140 1.00 90.94 208 VAL A C 1
ATOM 1649 O O . VAL A 1 208 ? 9.959 -9.710 40.428 1.00 90.94 208 VAL A O 1
ATOM 1652 N N . SER A 1 209 ? 8.854 -7.882 41.070 1.00 88.31 209 SER A N 1
ATOM 1653 C CA . SER A 1 209 ? 9.006 -8.134 42.500 1.00 88.31 209 SER A CA 1
ATOM 1654 C C . SER A 1 209 ? 7.661 -8.122 43.205 1.00 88.31 209 SER A C 1
ATOM 1656 O O . SER A 1 209 ? 6.741 -7.431 42.772 1.00 88.31 209 SER A O 1
ATOM 1658 N N . ASN A 1 210 ? 7.571 -8.918 44.273 1.00 84.12 210 ASN A N 1
ATOM 1659 C CA . ASN A 1 210 ? 6.449 -8.953 45.207 1.00 84.12 210 ASN A CA 1
ATOM 1660 C C . ASN A 1 210 ? 5.074 -9.081 44.525 1.00 84.12 210 ASN A C 1
ATOM 1662 O O . ASN A 1 210 ? 4.133 -8.384 44.888 1.00 84.12 210 ASN A O 1
ATOM 1666 N N . TRP A 1 211 ? 4.934 -9.982 43.545 1.00 81.56 211 TRP A N 1
ATOM 1667 C CA . TRP A 1 211 ? 3.659 -10.186 42.837 1.00 81.56 211 TRP A CA 1
ATOM 1668 C C . TRP A 1 211 ? 2.521 -10.664 43.749 1.00 81.56 211 TRP A C 1
ATOM 1670 O O . TRP A 1 211 ? 1.361 -10.495 43.389 1.00 81.56 211 TRP A O 1
ATOM 1680 N N . SER A 1 212 ? 2.821 -11.256 44.913 1.00 75.94 212 SER A N 1
ATOM 1681 C CA . SER A 1 212 ? 1.808 -11.596 45.923 1.00 75.94 212 SER A CA 1
ATOM 1682 C C . SER A 1 212 ? 1.480 -10.467 46.911 1.00 75.94 212 SER A C 1
ATOM 1684 O O . SER A 1 212 ? 0.535 -10.612 47.689 1.00 75.94 212 SER A O 1
ATOM 1686 N N . SER A 1 213 ? 2.230 -9.360 46.900 1.00 76.50 213 SER A N 1
ATOM 1687 C CA . SER A 1 213 ? 1.976 -8.172 47.723 1.00 76.50 213 SER A CA 1
ATOM 1688 C C . SER A 1 213 ? 2.060 -6.884 46.890 1.00 76.50 213 SER A C 1
ATOM 1690 O O . SER A 1 213 ? 1.175 -6.629 46.075 1.00 76.50 213 SER A O 1
ATOM 1692 N N . ASP A 1 214 ? 3.117 -6.090 47.067 1.00 79.25 214 ASP A N 1
ATOM 1693 C CA . ASP A 1 214 ? 3.302 -4.774 46.448 1.00 79.25 214 ASP A CA 1
ATOM 1694 C C . ASP A 1 214 ? 3.994 -4.953 45.094 1.00 79.25 214 ASP A C 1
ATOM 1696 O O . ASP A 1 214 ? 5.210 -4.770 44.963 1.00 79.25 214 ASP A O 1
ATOM 1700 N N . MET A 1 215 ? 3.223 -5.397 44.099 1.00 82.31 215 MET A N 1
ATOM 1701 C CA . MET A 1 215 ? 3.761 -5.738 42.788 1.00 82.31 215 MET A CA 1
ATOM 1702 C C . MET A 1 215 ? 4.484 -4.539 42.169 1.00 82.31 215 MET A C 1
ATOM 1704 O O . MET A 1 215 ? 3.906 -3.477 41.944 1.00 82.31 215 MET A O 1
ATOM 1708 N N . ASN A 1 216 ? 5.760 -4.731 41.857 1.00 88.00 216 ASN A N 1
ATOM 1709 C CA . ASN A 1 216 ? 6.560 -3.752 41.139 1.00 88.00 216 ASN A CA 1
ATOM 1710 C C . ASN A 1 216 ? 7.183 -4.428 39.919 1.00 88.00 216 ASN A C 1
ATOM 1712 O O . ASN A 1 216 ? 7.895 -5.427 40.067 1.00 88.00 216 ASN A O 1
ATOM 1716 N N . ILE A 1 217 ? 6.886 -3.904 38.728 1.00 90.88 217 ILE A N 1
ATOM 1717 C CA . ILE A 1 217 ? 7.527 -4.307 37.478 1.00 90.88 217 ILE A CA 1
ATOM 1718 C C . ILE A 1 217 ? 8.395 -3.159 36.989 1.00 90.88 217 ILE A C 1
ATOM 1720 O O . ILE A 1 217 ? 7.901 -2.069 36.719 1.00 90.88 217 ILE A O 1
ATOM 1724 N N . SER A 1 218 ? 9.665 -3.447 36.751 1.00 91.44 218 SER A N 1
ATOM 1725 C CA . SER A 1 218 ? 10.549 -2.597 35.965 1.00 91.44 218 SER A CA 1
ATOM 1726 C C . SER A 1 218 ? 10.986 -3.370 34.733 1.00 91.44 218 SER A C 1
ATOM 1728 O O . SER A 1 218 ? 11.535 -4.461 34.855 1.00 91.44 218 SER A O 1
ATOM 1730 N N . SER A 1 219 ? 10.717 -2.843 33.543 1.00 92.06 219 SER A N 1
ATOM 1731 C CA . SER A 1 219 ? 11.106 -3.456 32.277 1.00 92.06 219 SER A CA 1
ATOM 1732 C C . SER A 1 219 ? 11.773 -2.434 31.366 1.00 92.06 219 SER A C 1
ATOM 1734 O O . SER A 1 219 ? 11.279 -1.325 31.178 1.00 92.06 219 SER A O 1
ATOM 1736 N N . SER A 1 220 ? 12.879 -2.838 30.752 1.00 91.88 220 SER A N 1
ATOM 1737 C CA . SER A 1 220 ? 13.565 -2.114 29.689 1.00 91.88 220 SER A CA 1
ATOM 1738 C C . SER A 1 220 ? 13.517 -2.938 28.405 1.00 91.88 220 SER A C 1
ATOM 1740 O O . SER A 1 220 ? 13.819 -4.135 28.401 1.00 91.88 220 SER A O 1
ATOM 1742 N N . LEU A 1 221 ? 13.116 -2.285 27.318 1.00 90.94 221 LEU A N 1
ATOM 1743 C CA . LEU A 1 221 ? 13.112 -2.829 25.970 1.00 90.94 221 LEU A CA 1
ATOM 1744 C C . LEU A 1 221 ? 14.051 -1.988 25.111 1.00 90.94 221 LEU A C 1
ATOM 1746 O O . LEU A 1 221 ? 13.835 -0.788 24.967 1.00 90.94 221 LEU A O 1
ATOM 1750 N N . ARG A 1 222 ? 15.057 -2.611 24.498 1.00 90.62 222 ARG A N 1
ATOM 1751 C CA . ARG A 1 222 ? 15.908 -1.949 23.500 1.00 90.62 222 ARG A CA 1
ATOM 1752 C C . ARG A 1 222 ? 15.541 -2.428 22.111 1.00 90.62 222 ARG A C 1
ATOM 1754 O O . ARG A 1 222 ? 15.218 -3.605 21.941 1.00 90.62 222 ARG A O 1
ATOM 1761 N N . LEU A 1 223 ? 15.588 -1.528 21.137 1.00 89.31 223 LEU A N 1
ATOM 1762 C CA . LEU A 1 223 ? 15.224 -1.804 19.752 1.00 89.31 223 LEU A CA 1
ATOM 1763 C C . LEU A 1 223 ? 16.267 -1.223 18.795 1.00 89.31 223 LEU A C 1
ATOM 1765 O O . LEU A 1 223 ? 16.634 -0.052 18.894 1.00 89.31 223 LEU A O 1
ATOM 1769 N N . SER A 1 224 ? 16.690 -2.033 17.832 1.00 89.44 224 SER A N 1
ATOM 1770 C CA . SER A 1 224 ? 17.479 -1.614 16.678 1.00 89.44 224 SER A CA 1
ATOM 1771 C C . SER A 1 224 ? 16.895 -2.224 15.403 1.00 89.44 224 SER A C 1
ATOM 1773 O O . SER A 1 224 ? 16.312 -3.312 15.399 1.00 89.44 224 SER A O 1
ATOM 1775 N N . MET A 1 225 ? 17.007 -1.490 14.299 1.00 90.00 225 MET A N 1
ATOM 1776 C CA . MET A 1 225 ? 16.522 -1.937 12.998 1.00 90.00 225 MET A CA 1
ATOM 1777 C C . MET A 1 225 ? 17.471 -1.462 11.911 1.00 90.00 225 MET A C 1
ATOM 1779 O O . MET A 1 225 ? 17.788 -0.274 11.827 1.00 90.00 225 MET A O 1
ATOM 1783 N N . SER A 1 226 ? 17.871 -2.384 11.045 1.00 90.06 226 SER A N 1
ATOM 1784 C CA . SER A 1 226 ? 18.815 -2.141 9.962 1.00 90.06 226 SER A CA 1
ATOM 1785 C C . SER A 1 226 ? 18.368 -2.849 8.690 1.00 90.06 226 SER A C 1
ATOM 1787 O O . SER A 1 226 ? 17.763 -3.918 8.735 1.00 90.06 226 SER A O 1
ATOM 1789 N N . TYR A 1 227 ? 18.688 -2.274 7.538 1.00 89.88 227 TYR A N 1
ATOM 1790 C CA . TYR A 1 227 ? 18.444 -2.878 6.233 1.00 89.88 227 TYR A CA 1
ATOM 1791 C C . TYR A 1 227 ? 19.763 -3.087 5.487 1.00 89.88 227 TYR A C 1
ATOM 1793 O O . TYR A 1 227 ? 20.739 -2.362 5.693 1.00 89.88 227 TYR A O 1
ATOM 1801 N N . TYR A 1 228 ? 19.814 -4.100 4.628 1.00 84.88 228 TYR A N 1
ATOM 1802 C CA . TYR A 1 228 ? 21.020 -4.430 3.881 1.00 84.88 228 TYR A CA 1
ATOM 1803 C C . TYR A 1 228 ? 21.075 -3.648 2.566 1.00 84.88 228 TYR A C 1
ATOM 1805 O O . TYR A 1 228 ? 20.315 -3.908 1.626 1.00 84.88 228 TYR A O 1
ATOM 1813 N N . ASN A 1 229 ? 22.012 -2.702 2.469 1.00 81.06 229 ASN A N 1
ATOM 1814 C CA . ASN A 1 229 ? 22.298 -2.004 1.225 1.00 81.06 229 ASN A CA 1
ATOM 1815 C C . ASN A 1 229 ? 23.219 -2.859 0.344 1.00 81.06 229 ASN A C 1
ATOM 1817 O O . ASN A 1 229 ? 24.445 -2.863 0.485 1.00 81.06 229 ASN A O 1
ATOM 1821 N N . GLN A 1 230 ? 22.618 -3.546 -0.625 1.00 74.88 230 GLN A N 1
ATOM 1822 C CA . GLN A 1 230 ? 23.311 -4.435 -1.561 1.00 74.88 230 GLN A CA 1
ATOM 1823 C C . GLN A 1 230 ? 24.344 -3.726 -2.456 1.00 74.88 230 GLN A C 1
ATOM 1825 O O . GLN A 1 230 ? 25.336 -4.338 -2.860 1.00 74.88 230 GLN A O 1
ATOM 1830 N N . ALA A 1 231 ? 24.139 -2.442 -2.775 1.00 73.56 231 ALA A N 1
ATOM 1831 C CA . ALA A 1 231 ? 25.055 -1.685 -3.631 1.00 73.56 231 ALA A CA 1
ATOM 1832 C C . ALA A 1 231 ? 26.377 -1.382 -2.907 1.00 73.56 231 ALA A C 1
ATOM 1834 O O . ALA A 1 231 ? 27.458 -1.435 -3.500 1.00 73.56 231 ALA A O 1
ATOM 1835 N N . LEU A 1 232 ? 26.300 -1.100 -1.603 1.00 72.19 232 LEU A N 1
ATOM 1836 C CA . LEU A 1 232 ? 27.472 -0.869 -0.757 1.00 72.19 232 LEU A CA 1
ATOM 1837 C C . LEU A 1 232 ? 27.998 -2.153 -0.099 1.00 72.19 232 LEU A C 1
ATOM 1839 O O . LEU A 1 232 ? 29.171 -2.178 0.289 1.00 72.19 232 LEU A O 1
ATOM 1843 N N . ALA A 1 233 ? 27.175 -3.206 -0.060 1.00 73.06 233 ALA A N 1
ATOM 1844 C CA . ALA A 1 233 ? 27.344 -4.430 0.723 1.00 73.06 233 ALA A CA 1
ATOM 1845 C C . ALA A 1 233 ? 27.554 -4.143 2.217 1.00 73.06 233 ALA A C 1
ATOM 1847 O O . ALA A 1 233 ? 28.472 -4.681 2.838 1.00 73.06 233 ALA A O 1
ATOM 1848 N N . LEU A 1 234 ? 26.729 -3.248 2.766 1.00 79.75 234 LEU A N 1
ATOM 1849 C CA . LEU A 1 234 ? 26.770 -2.810 4.161 1.00 79.75 234 LEU A CA 1
ATOM 1850 C C . LEU A 1 234 ? 25.354 -2.777 4.741 1.00 79.75 234 LEU A C 1
ATOM 1852 O O . LEU A 1 234 ? 24.391 -2.514 4.023 1.00 79.75 234 LEU A O 1
ATOM 1856 N N . TRP A 1 235 ? 25.249 -3.030 6.043 1.00 81.81 235 TRP A N 1
ATOM 1857 C CA . TRP A 1 235 ? 24.026 -2.800 6.805 1.00 81.81 235 TRP A CA 1
ATOM 1858 C C . TRP A 1 235 ? 23.923 -1.316 7.160 1.00 81.81 235 TRP A C 1
ATOM 1860 O O . TRP A 1 235 ? 24.879 -0.732 7.665 1.00 81.81 235 TRP A O 1
ATOM 1870 N N . GLU A 1 236 ? 22.773 -0.715 6.881 1.00 86.19 236 GLU A N 1
ATOM 1871 C CA . GLU A 1 236 ? 22.453 0.670 7.224 1.00 86.19 236 GLU A CA 1
ATOM 1872 C C . GLU A 1 236 ? 21.315 0.695 8.245 1.00 86.19 236 GLU A C 1
ATOM 1874 O O . GLU A 1 236 ? 20.393 -0.119 8.181 1.00 86.19 236 GLU A O 1
ATOM 1879 N N . TYR A 1 237 ? 21.374 1.623 9.196 1.00 86.81 237 TYR A N 1
ATOM 1880 C CA . TYR A 1 237 ? 20.343 1.774 10.218 1.00 86.81 237 TYR A CA 1
ATOM 1881 C C . TYR A 1 237 ? 19.079 2.410 9.630 1.00 86.81 237 TYR A C 1
ATOM 1883 O O . TYR A 1 237 ? 19.143 3.408 8.919 1.00 86.81 237 TYR A O 1
ATOM 1891 N N . VAL A 1 238 ? 17.927 1.810 9.930 1.00 89.25 238 VAL A N 1
ATOM 1892 C CA . VAL A 1 238 ? 16.607 2.429 9.733 1.00 89.25 238 VAL A CA 1
ATOM 1893 C C . VAL A 1 238 ? 16.220 3.191 10.996 1.00 89.25 238 VAL A C 1
ATOM 1895 O O . VAL A 1 238 ? 15.731 4.312 10.903 1.00 89.25 238 VAL A O 1
ATOM 1898 N N . ILE A 1 239 ? 16.455 2.576 12.160 1.00 88.00 239 ILE A N 1
ATOM 1899 C CA . ILE A 1 239 ? 16.391 3.223 13.472 1.00 88.00 239 ILE A CA 1
ATOM 1900 C C . ILE A 1 239 ? 17.828 3.538 13.869 1.00 88.00 239 ILE A C 1
ATOM 1902 O O . ILE A 1 239 ? 18.620 2.611 14.066 1.00 88.00 239 ILE A O 1
ATOM 1906 N N . GLU A 1 240 ? 18.163 4.823 13.931 1.00 83.62 240 GLU A N 1
ATOM 1907 C CA . GLU A 1 240 ? 19.512 5.263 14.280 1.00 83.62 240 GLU A CA 1
ATOM 1908 C C . GLU A 1 240 ? 19.779 5.023 15.775 1.00 83.62 240 GLU A C 1
ATOM 1910 O O . GLU A 1 240 ? 18.881 5.212 16.601 1.00 83.62 240 GLU A O 1
ATOM 1915 N N . PRO A 1 241 ? 20.981 4.544 16.146 1.00 83.00 241 PRO A N 1
ATOM 1916 C CA . PRO A 1 241 ? 21.356 4.450 17.547 1.00 83.00 241 PRO A CA 1
ATOM 1917 C C . PRO A 1 241 ? 21.563 5.853 18.127 1.00 83.00 241 PRO A C 1
ATOM 1919 O O . PRO A 1 241 ? 22.085 6.742 17.458 1.00 83.00 241 PRO A O 1
ATOM 1922 N N . ASN A 1 242 ? 21.208 6.032 19.394 1.00 80.94 242 ASN A N 1
ATOM 1923 C CA . ASN A 1 242 ? 21.385 7.296 20.092 1.00 80.94 242 ASN A CA 1
ATOM 1924 C C . ASN A 1 242 ? 22.861 7.494 20.452 1.00 80.94 242 ASN A C 1
ATOM 1926 O O . ASN A 1 242 ? 23.502 6.595 21.002 1.00 80.94 242 ASN A O 1
ATOM 1930 N N . GLU A 1 243 ? 23.387 8.689 20.197 1.00 80.25 243 GLU A N 1
ATOM 1931 C CA . GLU A 1 243 ? 24.741 9.071 20.595 1.00 80.25 243 GLU A CA 1
ATOM 1932 C C . GLU A 1 243 ? 24.755 9.523 22.063 1.00 80.25 243 GLU A C 1
ATOM 1934 O O . GLU A 1 243 ? 24.188 10.558 22.422 1.00 80.25 243 GLU A O 1
ATOM 1939 N N . VAL A 1 244 ? 25.423 8.760 22.929 1.00 76.44 244 VAL A N 1
ATOM 1940 C CA . VAL A 1 244 ? 25.603 9.109 24.343 1.00 76.44 244 VAL A CA 1
ATOM 1941 C C . VAL A 1 244 ? 27.065 9.464 24.599 1.00 76.44 244 VAL A C 1
ATOM 1943 O O . VAL A 1 244 ? 27.958 8.626 24.477 1.00 76.44 244 VAL A O 1
ATOM 1946 N N . GLU A 1 245 ? 27.326 10.710 25.000 1.00 77.94 245 GLU A N 1
ATOM 1947 C CA . GLU A 1 245 ? 28.650 11.122 25.475 1.00 77.94 245 GLU A CA 1
ATOM 1948 C C . GLU A 1 245 ? 28.893 10.586 26.893 1.00 77.94 245 GLU A C 1
ATOM 1950 O O . GLU A 1 245 ? 28.294 11.034 27.876 1.00 77.94 245 GLU A O 1
ATOM 1955 N N . GLN A 1 246 ? 29.808 9.627 27.025 1.00 75.94 246 GLN A N 1
ATOM 1956 C CA . GLN A 1 246 ? 30.261 9.165 28.331 1.00 75.94 246 GLN A CA 1
ATOM 1957 C C . GLN A 1 246 ? 31.090 10.253 29.057 1.00 75.94 246 GLN A C 1
ATOM 1959 O O . GLN A 1 246 ? 31.711 11.108 28.420 1.00 75.94 246 GLN A O 1
ATOM 1964 N N . PRO A 1 247 ? 31.232 10.191 30.401 1.00 73.38 247 PRO A N 1
ATOM 1965 C CA . PRO A 1 247 ? 32.028 11.150 31.189 1.00 73.38 247 PRO A CA 1
ATOM 1966 C C . PRO A 1 247 ? 33.519 11.251 30.805 1.00 73.38 247 PRO A C 1
ATOM 1968 O O . PRO A 1 247 ? 34.226 12.139 31.280 1.00 73.38 247 PRO A O 1
ATOM 1971 N N . ASN A 1 248 ? 34.015 10.323 29.984 1.00 76.75 248 ASN A N 1
ATOM 1972 C CA . ASN A 1 248 ? 35.372 10.271 29.435 1.00 76.75 248 ASN A CA 1
ATOM 1973 C C . ASN A 1 248 ? 35.514 11.003 28.078 1.00 76.75 248 ASN A C 1
ATOM 1975 O O . ASN A 1 248 ? 36.628 11.067 27.557 1.00 76.75 248 ASN A O 1
ATOM 1979 N N . GLY A 1 249 ? 34.426 11.557 27.524 1.00 73.06 249 GLY A N 1
ATOM 1980 C CA . GLY A 1 249 ? 34.390 12.220 26.217 1.00 73.06 249 GLY A CA 1
ATOM 1981 C C . GLY A 1 249 ? 34.312 11.271 25.013 1.00 73.06 249 GLY A C 1
ATOM 1982 O O . GLY A 1 249 ? 34.511 11.723 23.888 1.00 73.06 249 GLY A O 1
ATOM 1983 N N . ALA A 1 250 ? 34.072 9.971 25.223 1.00 73.38 250 ALA A N 1
ATOM 1984 C CA . ALA A 1 250 ? 33.794 9.020 24.150 1.00 73.38 250 ALA A CA 1
ATOM 1985 C C . ALA A 1 250 ? 32.293 9.020 23.823 1.00 73.38 250 ALA A C 1
ATOM 1987 O O . ALA A 1 250 ? 31.464 8.948 24.730 1.00 73.38 250 ALA A O 1
ATOM 1988 N N . ILE A 1 251 ? 31.966 9.097 22.533 1.00 75.44 251 ILE A N 1
ATOM 1989 C CA . ILE A 1 251 ? 30.600 8.946 22.024 1.00 75.44 251 ILE A CA 1
ATOM 1990 C C . ILE A 1 251 ? 30.343 7.445 21.867 1.00 75.44 251 ILE A C 1
ATOM 1992 O O . ILE A 1 251 ? 31.075 6.772 21.138 1.00 75.44 251 ILE A O 1
ATOM 1996 N N . GLU A 1 252 ? 29.355 6.916 22.584 1.00 77.88 252 GLU A N 1
ATOM 1997 C CA . GLU A 1 252 ? 28.893 5.532 22.465 1.00 77.88 252 GLU A CA 1
ATOM 1998 C C . GLU A 1 252 ? 27.511 5.509 21.807 1.00 77.88 252 GLU A C 1
ATOM 2000 O O . GLU A 1 252 ? 26.618 6.258 22.200 1.00 77.88 252 GLU A O 1
ATOM 2005 N N . ASN A 1 253 ? 27.342 4.636 20.816 1.00 77.69 253 ASN A N 1
ATOM 2006 C CA . ASN A 1 253 ? 26.081 4.456 20.106 1.00 77.69 253 ASN A CA 1
ATOM 2007 C C . ASN A 1 253 ? 25.244 3.407 20.838 1.00 77.69 253 ASN A C 1
ATOM 2009 O O . ASN A 1 253 ? 25.568 2.218 20.804 1.00 77.69 253 ASN A O 1
ATOM 2013 N N . VAL A 1 254 ? 24.176 3.842 21.500 1.00 79.56 254 VAL A N 1
ATOM 2014 C CA . VAL A 1 254 ? 23.296 2.979 22.294 1.00 79.56 254 VAL A CA 1
ATOM 2015 C C . VAL A 1 254 ? 21.968 2.799 21.549 1.00 79.56 254 VAL A C 1
ATOM 2017 O O . VAL A 1 254 ? 21.417 3.780 21.051 1.00 79.56 254 VAL A O 1
ATOM 2020 N N . PRO A 1 255 ? 21.424 1.573 21.427 1.00 84.38 255 PRO A N 1
ATOM 2021 C CA . PRO A 1 255 ? 20.118 1.370 20.802 1.00 84.38 255 PRO A CA 1
ATOM 2022 C C . PRO A 1 255 ? 19.009 2.085 21.582 1.00 84.38 255 PRO A C 1
ATOM 2024 O O . PRO A 1 255 ? 19.109 2.271 22.797 1.00 84.38 255 PRO A O 1
ATOM 2027 N N . TRP A 1 256 ? 17.931 2.442 20.885 1.00 88.19 256 TRP A N 1
ATOM 2028 C CA . TRP A 1 256 ? 16.794 3.135 21.484 1.00 88.19 256 TRP A CA 1
ATOM 2029 C C . TRP A 1 256 ? 16.145 2.287 22.588 1.00 88.19 256 TRP A C 1
ATOM 2031 O O . TRP A 1 256 ? 15.894 1.098 22.386 1.00 88.19 256 TRP A O 1
ATOM 2041 N N . GLU A 1 257 ? 15.871 2.898 23.745 1.00 88.62 257 GLU A N 1
ATOM 2042 C CA . GLU A 1 257 ? 15.379 2.226 24.953 1.00 88.62 257 GLU A CA 1
ATOM 2043 C C . GLU A 1 257 ? 14.001 2.758 25.380 1.00 88.62 257 GLU A C 1
ATOM 2045 O O . GLU A 1 257 ? 13.813 3.955 25.614 1.00 88.62 257 GLU A O 1
ATOM 2050 N N . LEU A 1 258 ? 13.051 1.838 25.548 1.00 88.94 258 LEU A N 1
ATOM 2051 C CA . LEU A 1 258 ? 11.729 2.079 26.110 1.00 88.94 258 LEU A CA 1
ATOM 2052 C C . LEU A 1 258 ? 11.657 1.498 27.521 1.00 88.94 258 LEU A C 1
ATOM 2054 O O . LEU A 1 258 ? 11.869 0.301 27.725 1.00 88.94 258 LEU A O 1
ATOM 2058 N N . THR A 1 259 ? 11.305 2.343 28.486 1.00 89.81 259 THR A N 1
ATOM 2059 C CA . THR A 1 259 ? 11.126 1.938 29.883 1.00 89.81 259 THR A CA 1
ATOM 2060 C C . THR A 1 259 ? 9.648 1.795 30.224 1.00 89.81 259 THR A C 1
ATOM 2062 O O . THR A 1 259 ? 8.831 2.661 29.897 1.00 89.81 259 THR A O 1
ATOM 2065 N N . PHE A 1 260 ? 9.320 0.685 30.876 1.00 90.25 260 PHE A N 1
ATOM 2066 C CA . PHE A 1 260 ? 8.012 0.369 31.426 1.00 90.25 260 PHE A CA 1
ATOM 2067 C C . PHE A 1 260 ? 8.170 0.164 32.932 1.00 90.25 260 PHE A C 1
ATOM 2069 O O . PHE A 1 260 ? 8.885 -0.738 33.365 1.00 90.25 260 PHE A O 1
ATOM 2076 N N . GLU A 1 261 ? 7.503 0.995 33.722 1.00 89.06 261 GLU A N 1
ATOM 2077 C CA . GLU A 1 261 ? 7.479 0.898 35.180 1.00 89.06 261 GLU A CA 1
ATOM 2078 C C . GLU A 1 261 ? 6.026 0.730 35.635 1.00 89.06 261 GLU A C 1
ATOM 2080 O O . GLU A 1 261 ? 5.153 1.506 35.239 1.00 89.06 261 GLU A O 1
ATOM 2085 N N . LEU A 1 262 ? 5.766 -0.284 36.457 1.00 88.56 262 LEU A N 1
ATOM 2086 C CA . LEU A 1 262 ? 4.487 -0.518 37.115 1.00 88.56 262 LEU A CA 1
ATOM 2087 C C . LEU A 1 262 ? 4.719 -0.591 38.618 1.00 88.56 262 LEU A C 1
ATOM 2089 O O . LEU A 1 262 ? 5.483 -1.435 39.073 1.00 88.56 262 LEU A O 1
ATOM 2093 N N . GLU A 1 263 ? 4.034 0.251 39.381 1.00 85.56 263 GLU A N 1
ATOM 2094 C CA . GLU A 1 263 ? 4.111 0.275 40.844 1.00 85.56 263 GLU A CA 1
ATOM 2095 C C . GLU A 1 263 ? 2.705 0.192 41.436 1.00 85.56 263 GLU A C 1
ATOM 2097 O O . GLU A 1 263 ? 1.806 0.928 41.023 1.00 85.56 263 GLU A O 1
ATOM 2102 N N . VAL A 1 264 ? 2.506 -0.717 42.389 1.00 82.69 264 VAL A N 1
ATOM 2103 C CA . VAL A 1 264 ? 1.254 -0.868 43.133 1.00 82.69 264 VAL A CA 1
ATOM 2104 C C . VAL A 1 264 ? 1.412 -0.224 44.511 1.00 82.69 264 VAL A C 1
ATOM 2106 O O . VAL A 1 264 ? 2.021 -0.791 45.412 1.00 82.69 264 VAL A O 1
ATOM 2109 N N . ASP A 1 265 ? 0.860 0.978 44.669 1.00 72.38 265 ASP A N 1
ATOM 2110 C CA . ASP A 1 265 ? 0.896 1.742 45.916 1.00 72.38 265 ASP A CA 1
ATOM 2111 C C . ASP A 1 265 ? -0.260 1.338 46.843 1.00 72.38 265 ASP A C 1
ATOM 2113 O O . ASP A 1 265 ? -1.436 1.507 46.507 1.00 72.38 265 ASP A O 1
ATOM 2117 N N . HIS A 1 266 ? 0.063 0.893 48.060 1.00 64.12 266 HIS A N 1
ATOM 2118 C CA . HIS A 1 266 ? -0.911 0.742 49.141 1.00 64.12 266 HIS A CA 1
ATOM 2119 C C . HIS A 1 266 ? -0.993 2.019 49.986 1.00 64.12 266 HIS A C 1
ATOM 2121 O O . HIS A 1 266 ? -0.001 2.516 50.520 1.00 64.12 266 HIS A O 1
ATOM 2127 N N . HIS A 1 267 ? -2.199 2.556 50.155 1.00 58.41 267 HIS A N 1
ATOM 2128 C CA . HIS A 1 267 ? -2.421 3.707 51.026 1.00 58.41 267 HIS A CA 1
ATOM 2129 C C . HIS A 1 267 ? -2.407 3.304 52.517 1.00 58.41 267 HIS A C 1
ATOM 2131 O O . HIS A 1 267 ? -2.903 2.243 52.884 1.00 58.41 267 HIS A O 1
ATOM 2137 N N . GLU A 1 268 ? -1.905 4.181 53.403 1.00 52.19 268 GLU A N 1
ATOM 2138 C CA . GLU A 1 268 ? -1.896 3.958 54.870 1.00 52.19 268 GLU A CA 1
ATOM 2139 C C . GLU A 1 268 ? -3.305 3.727 55.459 1.00 52.19 268 GLU A C 1
ATOM 2141 O O . GLU A 1 268 ? -3.466 3.125 56.525 1.00 52.19 268 GLU A O 1
ATOM 2146 N N . ASP A 1 269 ? -4.336 4.193 54.753 1.00 49.88 269 ASP A N 1
ATOM 2147 C CA . ASP A 1 269 ? -5.738 4.000 55.092 1.00 49.88 269 ASP A CA 1
ATOM 2148 C C . ASP A 1 269 ? -6.216 2.640 54.550 1.00 49.88 269 ASP A C 1
ATOM 2150 O O . ASP A 1 269 ? -6.437 2.485 53.350 1.00 49.88 269 ASP A O 1
ATOM 2154 N N . ARG A 1 270 ? -6.441 1.657 55.437 1.00 53.03 270 ARG A N 1
ATOM 2155 C CA . ARG A 1 270 ? -6.914 0.284 55.108 1.00 53.03 270 ARG A CA 1
ATOM 2156 C C . ARG A 1 270 ? -8.272 0.214 54.379 1.00 53.03 270 ARG A C 1
ATOM 2158 O O . ARG A 1 270 ? -8.795 -0.873 54.169 1.00 53.03 270 ARG A O 1
ATOM 2165 N N . SER A 1 271 ? -8.876 1.363 54.087 1.00 50.97 271 SER A N 1
ATOM 2166 C CA . SER A 1 271 ? -10.153 1.521 53.391 1.00 50.97 271 SER A CA 1
ATOM 2167 C C . SER A 1 271 ? -10.008 1.816 51.892 1.00 50.97 271 SER A C 1
ATOM 2169 O O . SER A 1 271 ? -11.028 1.916 51.213 1.00 50.97 271 SER A O 1
ATOM 2171 N N . ARG A 1 272 ? -8.780 1.984 51.375 1.00 55.09 272 ARG A N 1
ATOM 2172 C CA . ARG A 1 272 ? -8.512 2.197 49.945 1.00 55.09 272 ARG A CA 1
ATOM 2173 C C . ARG A 1 272 ? -7.843 0.982 49.317 1.00 55.09 272 ARG A C 1
ATOM 2175 O O . ARG A 1 272 ? -6.885 0.450 49.877 1.00 55.09 272 ARG A O 1
ATOM 2182 N N . ASP A 1 273 ? -8.333 0.608 48.144 1.00 59.16 273 ASP A N 1
ATOM 2183 C CA . ASP A 1 273 ? -7.711 -0.405 47.301 1.00 59.16 273 ASP A CA 1
ATOM 2184 C C . ASP A 1 273 ? -6.375 0.114 46.741 1.00 59.16 273 ASP A C 1
ATOM 2186 O O . ASP A 1 273 ? -6.204 1.330 46.586 1.00 59.16 273 ASP A O 1
ATOM 2190 N N . PRO A 1 274 ? -5.400 -0.775 46.487 1.00 64.88 274 PRO A N 1
ATOM 2191 C CA . PRO A 1 274 ? -4.109 -0.381 45.941 1.00 64.88 274 PRO A CA 1
ATOM 2192 C C . PRO A 1 274 ? -4.249 0.330 44.591 1.00 64.88 274 PRO A C 1
ATOM 2194 O O . PRO A 1 274 ? -4.979 -0.116 43.705 1.00 64.88 274 PRO A O 1
ATOM 2197 N N . THR A 1 275 ? -3.509 1.424 44.416 1.00 73.00 275 THR A N 1
ATOM 2198 C CA . THR A 1 275 ? -3.454 2.162 43.151 1.00 73.00 275 THR A CA 1
ATOM 2199 C C . THR A 1 275 ? -2.260 1.695 42.334 1.00 73.00 275 THR A C 1
ATOM 2201 O O . THR A 1 275 ? -1.122 1.810 42.783 1.00 73.00 275 THR A O 1
ATOM 2204 N N . THR A 1 276 ? -2.499 1.211 41.122 1.00 81.06 276 THR A N 1
ATOM 2205 C CA . THR A 1 276 ? -1.453 0.839 40.167 1.00 81.06 276 THR A CA 1
ATOM 2206 C C . THR A 1 276 ? -1.084 2.041 39.295 1.00 81.06 276 THR A C 1
ATOM 2208 O O . THR A 1 276 ? -1.939 2.710 38.711 1.00 81.06 276 THR A O 1
ATOM 2211 N N . LYS A 1 277 ? 0.205 2.352 39.217 1.00 82.88 277 LYS A N 1
ATOM 2212 C CA . LYS A 1 277 ? 0.759 3.404 38.365 1.00 82.88 277 LYS A CA 1
ATOM 2213 C C . LYS A 1 277 ? 1.552 2.749 37.256 1.00 82.88 277 LYS A C 1
ATOM 2215 O O . LYS A 1 277 ? 2.484 2.011 37.541 1.00 82.88 277 LYS A O 1
ATOM 2220 N N . ILE A 1 278 ? 1.185 3.027 36.011 1.00 86.56 278 ILE A N 1
ATOM 2221 C CA . ILE A 1 278 ? 1.843 2.521 34.810 1.00 86.56 278 ILE A CA 1
ATOM 2222 C C . ILE A 1 278 ? 2.504 3.704 34.105 1.00 86.56 278 ILE A C 1
ATOM 2224 O O . ILE A 1 278 ? 1.830 4.598 33.587 1.00 86.56 278 ILE A O 1
ATOM 2228 N N . ASN A 1 279 ? 3.831 3.710 34.071 1.00 86.12 279 ASN A N 1
ATOM 2229 C CA . ASN A 1 279 ? 4.630 4.719 33.394 1.00 86.12 279 ASN A CA 1
ATOM 2230 C C . ASN A 1 279 ? 5.334 4.081 32.192 1.00 86.12 279 ASN A C 1
ATOM 2232 O O . ASN A 1 279 ? 6.192 3.215 32.345 1.00 86.12 279 ASN A O 1
ATOM 2236 N N . ILE A 1 280 ? 4.955 4.519 30.992 1.00 88.19 280 ILE A N 1
ATOM 2237 C CA . ILE A 1 280 ? 5.577 4.105 29.733 1.00 88.19 280 ILE A CA 1
ATOM 2238 C C . ILE A 1 280 ? 6.253 5.332 29.141 1.00 88.19 280 ILE A C 1
ATOM 2240 O O . ILE A 1 280 ? 5.584 6.255 28.661 1.00 88.19 280 ILE A O 1
ATOM 2244 N N . ALA A 1 281 ? 7.581 5.351 29.188 1.00 86.44 281 ALA A N 1
ATOM 2245 C CA . ALA A 1 281 ? 8.364 6.500 28.766 1.00 86.44 281 ALA A CA 1
ATOM 2246 C C . ALA A 1 281 ? 9.597 6.086 27.96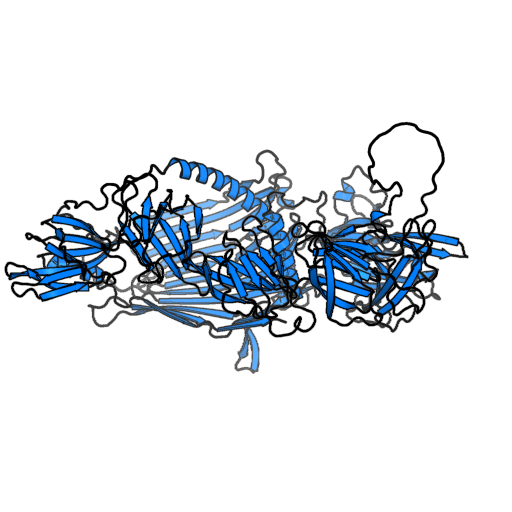3 1.00 86.44 281 ALA A C 1
ATOM 2248 O O . ALA A 1 281 ? 10.307 5.138 28.308 1.00 86.44 281 ALA A O 1
ATOM 2249 N N . SER A 1 282 ? 9.860 6.850 26.907 1.00 85.00 282 SER A N 1
ATOM 2250 C CA . SER A 1 282 ? 11.139 6.852 26.199 1.00 85.00 282 SER A CA 1
ATOM 2251 C C . SER A 1 282 ? 12.020 7.971 26.749 1.00 85.00 282 SER A C 1
ATOM 2253 O O . SER A 1 282 ? 11.537 9.092 26.928 1.00 85.00 282 SER A O 1
ATOM 2255 N N . ARG A 1 283 ? 13.302 7.691 27.016 1.00 78.44 283 ARG A N 1
ATOM 2256 C CA . ARG A 1 283 ? 14.262 8.716 27.475 1.00 78.44 283 ARG A CA 1
ATOM 2257 C C . ARG A 1 283 ? 14.678 9.654 26.348 1.00 78.44 283 ARG A C 1
ATOM 2259 O O . ARG A 1 283 ? 14.728 10.865 26.546 1.00 78.44 283 ARG A O 1
ATOM 2266 N N . ASP A 1 284 ? 14.895 9.078 25.174 1.00 81.81 284 ASP A N 1
ATOM 2267 C CA . ASP A 1 284 ? 15.384 9.770 23.989 1.00 81.81 284 ASP A CA 1
ATOM 2268 C C . ASP A 1 284 ? 14.328 9.765 22.877 1.00 81.81 284 ASP A C 1
ATOM 2270 O O . ASP A 1 284 ? 13.340 9.021 22.926 1.00 81.81 284 ASP A O 1
ATOM 2274 N N . SER A 1 285 ? 14.517 10.610 21.864 1.00 78.44 285 SER A N 1
ATOM 2275 C CA . SER A 1 285 ? 13.659 10.593 20.674 1.00 78.44 285 SER A CA 1
ATOM 2276 C C . SER A 1 285 ? 14.043 9.425 19.770 1.00 78.44 285 SER A C 1
ATOM 2278 O O . SER A 1 285 ? 15.223 9.166 19.574 1.00 78.44 285 SER A O 1
ATOM 2280 N N . LEU A 1 286 ? 13.053 8.732 19.208 1.00 83.44 286 LEU A N 1
ATOM 2281 C CA . LEU A 1 286 ? 13.300 7.729 18.172 1.00 83.44 286 LEU A CA 1
ATOM 2282 C C . LEU A 1 286 ? 13.604 8.444 16.846 1.00 83.44 286 LEU A C 1
ATOM 2284 O O . LEU A 1 286 ? 12.716 9.107 16.296 1.00 83.44 286 LEU A O 1
ATOM 2288 N N . GLU A 1 287 ? 14.831 8.300 16.343 1.00 83.69 287 GLU A N 1
ATOM 2289 C CA . GLU A 1 287 ? 15.265 8.844 15.054 1.00 83.69 287 GLU A CA 1
ATOM 2290 C C . GLU A 1 287 ? 15.211 7.760 13.970 1.00 83.69 287 GLU A C 1
ATOM 2292 O O . GLU A 1 287 ? 15.835 6.702 14.078 1.00 83.69 287 GLU A O 1
ATOM 2297 N N . MET A 1 288 ? 14.415 8.013 12.926 1.00 83.00 288 MET A N 1
ATOM 2298 C CA . MET A 1 288 ? 14.241 7.092 11.805 1.00 83.00 288 MET A CA 1
ATOM 2299 C C . MET A 1 288 ? 14.667 7.744 10.489 1.00 83.00 288 MET A C 1
ATOM 2301 O O . MET A 1 288 ? 14.108 8.774 10.090 1.00 83.00 288 MET A O 1
ATOM 2305 N N . THR A 1 289 ? 15.584 7.083 9.780 1.00 83.00 289 THR A N 1
ATOM 2306 C CA . THR A 1 289 ? 16.095 7.523 8.478 1.00 83.00 289 THR A CA 1
ATOM 2307 C C . THR A 1 289 ? 15.606 6.594 7.376 1.00 83.00 289 THR A C 1
ATOM 2309 O O . THR A 1 289 ? 15.901 5.399 7.338 1.00 83.00 289 THR A O 1
ATOM 2312 N N . VAL A 1 290 ? 14.837 7.159 6.441 1.00 84.69 290 VAL A N 1
ATOM 2313 C CA . VAL A 1 290 ? 14.283 6.427 5.297 1.00 84.69 290 VAL A CA 1
ATOM 2314 C C . VAL A 1 290 ? 14.854 7.009 4.013 1.00 84.69 290 VAL A C 1
ATOM 2316 O O . VAL A 1 290 ? 14.438 8.075 3.566 1.00 84.69 290 VAL A O 1
ATOM 2319 N N . SER A 1 291 ? 15.807 6.289 3.425 1.00 84.88 291 SER A N 1
ATOM 2320 C CA . SER A 1 291 ? 16.423 6.625 2.142 1.00 84.88 291 SER A CA 1
ATOM 2321 C C . SER A 1 291 ? 15.656 6.017 0.961 1.00 84.88 291 SER A C 1
ATOM 2323 O O . SER A 1 291 ? 14.885 5.062 1.104 1.00 84.88 291 SER A O 1
ATOM 2325 N N . LYS A 1 292 ? 15.928 6.504 -0.256 1.00 82.69 292 LYS A N 1
ATOM 2326 C CA . LYS A 1 292 ? 15.404 5.892 -1.489 1.00 82.69 292 LYS A CA 1
ATOM 2327 C C . LYS A 1 292 ? 15.761 4.401 -1.619 1.00 82.69 292 LYS A C 1
ATOM 2329 O O . LYS A 1 292 ? 14.903 3.610 -1.992 1.00 82.69 292 LYS A O 1
ATOM 2334 N N . THR A 1 293 ? 16.992 4.009 -1.283 1.00 83.00 293 THR A N 1
ATOM 2335 C CA . THR A 1 293 ? 17.427 2.600 -1.318 1.00 83.00 293 THR A CA 1
ATOM 2336 C C . THR A 1 293 ? 16.670 1.746 -0.304 1.00 83.00 293 THR A C 1
ATOM 2338 O O . THR A 1 293 ? 16.296 0.622 -0.625 1.00 83.00 293 THR A O 1
ATOM 2341 N N . CYS A 1 294 ? 16.386 2.288 0.883 1.00 83.69 294 CYS A N 1
ATOM 2342 C CA . CYS A 1 294 ? 15.558 1.640 1.899 1.00 83.69 294 CYS A CA 1
ATOM 2343 C C . CYS A 1 294 ? 14.127 1.392 1.385 1.00 83.69 294 CYS A C 1
ATOM 2345 O O . CYS A 1 294 ? 13.615 0.274 1.467 1.00 83.69 294 CYS A O 1
ATOM 2347 N N . LEU A 1 295 ? 13.505 2.400 0.759 1.00 85.56 295 LEU A N 1
ATOM 2348 C CA . LEU A 1 295 ? 12.181 2.256 0.140 1.00 85.56 295 LEU A CA 1
ATOM 2349 C C . LEU A 1 295 ? 12.168 1.220 -0.987 1.00 85.56 295 LEU A C 1
ATOM 2351 O O . LEU A 1 295 ? 11.237 0.419 -1.052 1.00 85.56 295 LEU A O 1
ATOM 2355 N N . ASP A 1 296 ? 13.188 1.206 -1.844 1.00 83.38 296 ASP A N 1
ATOM 2356 C CA . ASP A 1 296 ? 13.308 0.218 -2.920 1.00 83.38 296 ASP A CA 1
ATOM 2357 C C . ASP A 1 296 ? 13.418 -1.211 -2.343 1.00 83.38 296 ASP A C 1
ATOM 2359 O O . ASP A 1 296 ? 12.766 -2.133 -2.837 1.00 83.38 296 ASP A O 1
ATOM 2363 N N . VAL A 1 297 ? 14.168 -1.404 -1.247 1.00 84.12 297 VAL A N 1
ATOM 2364 C CA . VAL A 1 297 ? 14.250 -2.691 -0.530 1.00 84.12 297 VAL A CA 1
ATOM 2365 C C . VAL A 1 297 ? 12.893 -3.097 0.048 1.00 84.12 297 VAL A C 1
ATOM 2367 O O . VAL A 1 297 ? 12.458 -4.228 -0.179 1.00 84.12 297 VAL A O 1
ATOM 2370 N N . PHE A 1 298 ? 12.182 -2.194 0.730 1.00 85.94 298 PHE A N 1
ATOM 2371 C CA . PHE A 1 298 ? 10.844 -2.483 1.256 1.00 85.94 298 PHE A CA 1
ATOM 2372 C C . PHE A 1 298 ? 9.828 -2.795 0.154 1.00 85.94 298 PHE A C 1
ATOM 2374 O O . PHE A 1 298 ? 9.013 -3.700 0.320 1.00 85.94 298 PHE A O 1
ATOM 2381 N N . GLN A 1 299 ? 9.876 -2.095 -0.983 1.00 84.12 299 GLN A N 1
ATOM 2382 C CA . GLN A 1 299 ? 9.012 -2.378 -2.132 1.00 84.12 299 GLN A CA 1
ATOM 2383 C C . GLN A 1 299 ? 9.314 -3.750 -2.739 1.00 84.12 299 GLN A C 1
ATOM 2385 O O . GLN A 1 299 ? 8.385 -4.497 -3.047 1.00 84.12 299 GLN A O 1
ATOM 2390 N N . ASN A 1 300 ? 10.594 -4.105 -2.874 1.00 81.06 300 ASN A N 1
ATOM 2391 C CA . ASN A 1 300 ? 11.010 -5.412 -3.379 1.00 81.06 300 ASN A CA 1
ATOM 2392 C C . ASN A 1 300 ? 10.581 -6.546 -2.437 1.00 81.06 300 ASN A C 1
ATOM 2394 O O . ASN A 1 300 ? 10.026 -7.541 -2.905 1.00 81.06 300 ASN A O 1
ATOM 2398 N N . LEU A 1 301 ? 10.765 -6.379 -1.121 1.00 83.62 301 LEU A N 1
ATOM 2399 C CA . LEU A 1 301 ? 10.266 -7.317 -0.110 1.00 83.62 301 LEU A CA 1
ATOM 2400 C C . LEU A 1 301 ? 8.740 -7.423 -0.170 1.00 83.62 301 LEU A C 1
ATOM 2402 O O . LEU A 1 301 ? 8.200 -8.520 -0.280 1.00 83.62 301 LEU A O 1
ATOM 2406 N N . GLY A 1 302 ? 8.041 -6.286 -0.183 1.00 82.69 302 GLY A N 1
ATOM 2407 C CA . GLY A 1 302 ? 6.585 -6.233 -0.263 1.00 82.69 302 GLY A CA 1
ATOM 2408 C C . GLY A 1 302 ? 6.045 -6.938 -1.506 1.00 82.69 302 GLY A C 1
ATOM 2409 O O . GLY A 1 302 ? 5.077 -7.691 -1.409 1.00 82.69 302 GLY A O 1
ATOM 2410 N N . LYS A 1 303 ? 6.693 -6.762 -2.663 1.00 81.31 303 LYS A N 1
ATOM 2411 C CA . LYS A 1 303 ? 6.340 -7.462 -3.902 1.00 81.31 303 LYS A CA 1
ATOM 2412 C C . LYS A 1 303 ? 6.565 -8.972 -3.786 1.00 81.31 303 LYS A C 1
ATOM 2414 O O . LYS A 1 303 ? 5.655 -9.721 -4.128 1.00 81.31 303 LYS A O 1
ATOM 2419 N N . ALA A 1 304 ? 7.712 -9.408 -3.261 1.00 73.88 304 ALA A N 1
ATOM 2420 C CA . ALA A 1 304 ? 8.031 -10.827 -3.085 1.00 73.88 304 ALA A CA 1
ATOM 2421 C C . ALA A 1 304 ? 7.046 -11.538 -2.135 1.00 73.88 304 ALA A C 1
ATOM 2423 O O . ALA A 1 304 ? 6.520 -12.597 -2.472 1.00 73.88 304 ALA A O 1
ATOM 2424 N N . PHE A 1 305 ? 6.719 -10.934 -0.987 1.00 79.75 305 PHE A N 1
ATOM 2425 C CA . PHE A 1 305 ? 5.719 -11.486 -0.063 1.00 79.75 305 PHE A CA 1
ATOM 2426 C C . PHE A 1 305 ? 4.296 -11.425 -0.632 1.00 79.75 305 PHE A C 1
ATOM 2428 O O . PHE A 1 305 ? 3.515 -12.352 -0.440 1.00 79.75 305 PHE A O 1
ATOM 2435 N N . SER A 1 306 ? 3.955 -10.371 -1.381 1.00 79.94 306 SER A N 1
ATOM 2436 C CA . SER A 1 306 ? 2.654 -10.286 -2.058 1.00 79.94 306 SER A CA 1
ATOM 2437 C C . SER A 1 306 ? 2.490 -11.370 -3.121 1.00 79.94 306 SER A C 1
ATOM 2439 O O . SER A 1 306 ? 1.384 -11.861 -3.321 1.00 79.94 306 SER A O 1
ATOM 2441 N N . GLU A 1 307 ? 3.564 -11.736 -3.822 1.00 76.25 307 GLU A N 1
ATOM 2442 C CA . GLU A 1 307 ? 3.570 -12.862 -4.760 1.00 76.25 307 GLU A CA 1
ATOM 2443 C C . GLU A 1 307 ? 3.396 -14.200 -4.026 1.00 76.25 307 GLU A C 1
ATOM 2445 O O . GLU A 1 307 ? 2.564 -14.995 -4.451 1.00 76.25 307 GLU A O 1
ATOM 2450 N N . ALA A 1 308 ? 4.049 -14.394 -2.874 1.00 70.50 308 ALA A N 1
ATOM 2451 C CA . ALA A 1 308 ? 3.915 -15.602 -2.047 1.00 70.50 308 ALA A CA 1
ATOM 2452 C C . ALA A 1 308 ? 2.513 -15.812 -1.435 1.00 70.50 308 ALA A C 1
ATOM 2454 O O . ALA A 1 308 ? 2.117 -16.937 -1.142 1.00 70.50 308 ALA A O 1
ATOM 2455 N N . ILE A 1 309 ? 1.744 -14.737 -1.227 1.00 76.19 309 ILE A N 1
ATOM 2456 C CA . ILE A 1 309 ? 0.375 -14.808 -0.679 1.00 76.19 309 ILE A CA 1
ATOM 2457 C C . ILE A 1 309 ? -0.670 -15.090 -1.779 1.00 76.19 309 ILE A C 1
ATOM 2459 O O . ILE A 1 309 ? -1.776 -15.555 -1.483 1.00 76.19 309 ILE A O 1
ATOM 2463 N N . LYS A 1 310 ? -0.361 -14.814 -3.055 1.00 74.12 310 LYS A N 1
ATOM 2464 C CA . LYS A 1 310 ? -1.299 -15.030 -4.170 1.00 74.12 310 LYS A CA 1
ATOM 2465 C C . LYS A 1 310 ? -1.526 -16.521 -4.428 1.00 74.12 310 LYS A C 1
ATOM 2467 O O . LYS A 1 310 ? -0.609 -17.326 -4.369 1.00 74.12 310 LYS A O 1
ATOM 2472 N N . ARG A 1 311 ? -2.753 -16.866 -4.840 1.00 56.91 311 ARG A N 1
ATOM 2473 C CA . ARG A 1 311 ? -3.174 -18.249 -5.154 1.00 56.91 311 ARG A CA 1
ATOM 2474 C C . ARG A 1 311 ? -2.384 -18.927 -6.282 1.00 56.91 311 ARG A C 1
ATOM 2476 O O . ARG A 1 311 ? -2.438 -20.144 -6.384 1.00 56.91 311 ARG A O 1
ATOM 2483 N N . GLU A 1 312 ? -1.713 -18.160 -7.140 1.00 53.69 312 GLU A N 1
ATOM 2484 C CA . GLU A 1 312 ? -0.897 -18.698 -8.241 1.00 53.69 312 GLU A CA 1
ATOM 2485 C C . GLU A 1 312 ? 0.482 -19.206 -7.770 1.00 53.69 312 GLU A C 1
ATOM 2487 O O . GLU A 1 312 ? 1.160 -19.880 -8.544 1.00 53.69 312 GLU A O 1
ATOM 2492 N N . GLY A 1 313 ? 0.855 -18.954 -6.504 1.00 52.94 313 GLY A N 1
ATOM 2493 C CA . GLY A 1 313 ? 2.132 -19.363 -5.916 1.00 52.94 313 GLY A CA 1
ATOM 2494 C C . GLY A 1 313 ? 3.335 -18.648 -6.534 1.00 52.94 313 GLY A C 1
ATOM 2495 O O . GLY A 1 313 ? 3.225 -17.900 -7.512 1.00 52.94 313 GLY A O 1
ATOM 2496 N N . ILE A 1 314 ? 4.517 -18.874 -5.966 1.00 58.75 314 ILE A N 1
ATOM 2497 C CA . ILE A 1 314 ? 5.764 -18.429 -6.594 1.00 58.75 314 ILE A CA 1
ATOM 2498 C C . ILE A 1 314 ? 6.051 -19.358 -7.784 1.00 58.75 314 ILE A C 1
ATOM 2500 O O . ILE A 1 314 ? 6.050 -20.582 -7.640 1.00 58.75 314 ILE A O 1
ATOM 2504 N N . VAL A 1 315 ? 6.333 -18.802 -8.972 1.00 51.81 315 VAL A N 1
ATOM 2505 C CA . VAL A 1 315 ? 6.769 -19.600 -10.133 1.00 51.81 315 VAL A CA 1
ATOM 2506 C C . VAL A 1 315 ? 8.098 -20.277 -9.783 1.00 51.81 315 VAL A C 1
ATOM 2508 O O . VAL A 1 315 ? 9.152 -19.642 -9.797 1.00 51.81 315 VAL A O 1
ATOM 2511 N N . LYS A 1 316 ? 8.046 -21.570 -9.443 1.00 53.28 316 LYS A N 1
ATOM 2512 C CA . LYS A 1 316 ? 9.219 -22.377 -9.084 1.00 53.28 316 LYS A CA 1
ATOM 2513 C C . LYS A 1 316 ? 10.136 -22.476 -10.314 1.00 53.28 316 LYS A C 1
ATOM 2515 O O . LYS A 1 316 ? 9.773 -23.090 -11.316 1.00 53.28 316 LYS A O 1
ATOM 2520 N N . ALA A 1 317 ? 11.303 -21.832 -10.273 1.00 48.34 317 ALA A N 1
ATOM 2521 C CA . ALA A 1 317 ? 12.315 -21.975 -11.319 1.00 48.34 317 ALA A CA 1
ATOM 2522 C C . ALA A 1 317 ? 12.872 -23.412 -11.316 1.00 48.34 317 ALA A C 1
ATOM 2524 O O . ALA A 1 317 ? 13.147 -23.956 -10.250 1.00 48.34 317 ALA A O 1
ATOM 2525 N N . GLU A 1 318 ? 13.072 -24.017 -12.495 1.00 46.69 318 GLU A N 1
ATOM 2526 C CA . GLU A 1 318 ? 13.564 -25.406 -12.618 1.00 46.69 318 GLU A CA 1
ATOM 2527 C C . GLU A 1 318 ? 14.987 -25.610 -12.053 1.00 46.69 318 GLU A C 1
ATOM 2529 O O . GLU A 1 318 ? 15.358 -26.736 -11.729 1.00 46.69 318 GLU A O 1
ATOM 2534 N N . ILE A 1 319 ? 15.794 -24.545 -11.932 1.00 53.25 319 ILE A N 1
ATOM 2535 C CA . ILE A 1 319 ? 17.180 -24.599 -11.435 1.00 53.25 319 ILE A CA 1
ATOM 2536 C C . ILE A 1 319 ? 17.396 -23.475 -10.412 1.00 53.25 319 ILE A C 1
ATOM 2538 O O . ILE A 1 319 ? 17.308 -22.296 -10.755 1.00 53.25 319 ILE A O 1
ATOM 2542 N N . VAL A 1 320 ? 17.714 -23.837 -9.165 1.00 59.78 320 VAL A N 1
ATOM 2543 C CA . VAL A 1 320 ? 17.898 -22.905 -8.037 1.00 59.78 320 VAL A CA 1
ATOM 2544 C C . VAL A 1 320 ? 19.379 -22.849 -7.650 1.00 59.78 320 VAL A C 1
ATOM 2546 O O . VAL A 1 320 ? 19.811 -23.480 -6.691 1.00 59.78 320 VAL A O 1
ATOM 2549 N N . ALA A 1 321 ? 20.180 -22.105 -8.416 1.00 62.34 321 ALA A N 1
ATOM 2550 C CA . ALA A 1 321 ? 21.599 -21.901 -8.115 1.00 62.34 321 ALA A CA 1
ATOM 2551 C C . ALA A 1 321 ? 21.844 -20.537 -7.437 1.00 62.34 321 ALA A C 1
ATOM 2553 O O . ALA A 1 321 ? 21.297 -19.535 -7.902 1.00 62.34 321 ALA A O 1
ATOM 2554 N N . PRO A 1 322 ? 22.690 -20.462 -6.389 1.00 70.38 322 PRO A N 1
ATOM 2555 C CA . PRO A 1 322 ? 22.916 -19.225 -5.634 1.00 70.38 322 PRO A CA 1
ATOM 2556 C C . PRO A 1 322 ? 23.684 -18.168 -6.439 1.00 70.38 322 PRO A C 1
ATOM 2558 O O . PRO A 1 322 ? 23.469 -16.970 -6.260 1.00 70.38 322 PRO A O 1
ATOM 2561 N N . TYR A 1 323 ? 24.557 -18.600 -7.354 1.00 77.31 323 TYR A N 1
ATOM 2562 C CA . TYR A 1 323 ? 25.312 -17.721 -8.240 1.00 77.31 323 TYR A CA 1
ATOM 2563 C C . TYR A 1 323 ? 25.114 -18.138 -9.695 1.00 77.31 323 TYR A C 1
ATOM 2565 O O . TYR A 1 323 ? 25.187 -19.320 -10.033 1.00 77.31 323 TYR A O 1
ATOM 2573 N N . THR A 1 324 ? 24.897 -17.166 -10.578 1.00 82.69 324 THR A N 1
ATOM 2574 C CA . THR A 1 324 ? 24.810 -17.404 -12.025 1.00 82.69 324 THR A CA 1
ATOM 2575 C C . THR A 1 324 ? 25.719 -16.435 -12.765 1.00 82.69 324 THR A C 1
ATOM 2577 O O . THR A 1 324 ? 25.634 -15.230 -12.564 1.00 82.69 324 THR A O 1
ATOM 2580 N N . VAL A 1 325 ? 26.584 -16.944 -13.637 1.00 85.44 325 VAL A N 1
ATOM 2581 C CA . VAL A 1 325 ? 27.440 -16.134 -14.510 1.00 85.44 325 VAL A CA 1
ATOM 2582 C C . VAL A 1 325 ? 26.864 -16.159 -15.916 1.00 85.44 325 VAL A C 1
ATOM 2584 O O . VAL A 1 325 ? 26.721 -17.224 -16.511 1.00 85.44 325 VAL A O 1
ATOM 2587 N N . GLN A 1 326 ? 26.552 -14.989 -16.458 1.00 87.19 326 GLN A N 1
ATOM 2588 C CA . GLN A 1 326 ? 26.051 -14.825 -17.816 1.00 87.19 326 GLN A CA 1
ATOM 2589 C C . GLN A 1 326 ? 27.129 -14.192 -18.702 1.00 87.19 326 GLN A C 1
ATOM 2591 O O . GLN A 1 326 ? 27.669 -13.130 -18.380 1.00 87.19 326 GLN A O 1
ATOM 2596 N N . ASN A 1 327 ? 27.432 -14.845 -19.827 1.00 87.81 327 ASN A N 1
ATOM 2597 C CA . ASN A 1 327 ? 28.393 -14.348 -20.804 1.00 87.81 327 ASN A CA 1
ATOM 2598 C C . ASN A 1 327 ? 27.702 -13.601 -21.954 1.00 87.81 327 ASN A C 1
ATOM 2600 O O . ASN A 1 327 ? 27.292 -14.209 -22.938 1.00 87.81 327 ASN A O 1
ATOM 2604 N N . ASP A 1 328 ? 27.701 -12.273 -21.888 1.00 85.19 328 ASP A N 1
ATOM 2605 C CA . ASP A 1 328 ? 27.206 -11.380 -22.941 1.00 85.19 328 ASP A CA 1
ATOM 2606 C C . ASP A 1 328 ? 28.353 -10.583 -23.601 1.00 85.19 328 ASP A C 1
ATOM 2608 O O . ASP A 1 328 ? 28.155 -9.513 -24.181 1.00 85.19 328 ASP A O 1
ATOM 2612 N N . THR A 1 329 ? 29.595 -11.066 -23.496 1.00 83.62 329 THR A N 1
ATOM 2613 C CA . THR A 1 329 ? 30.764 -10.387 -24.089 1.00 83.62 329 THR A CA 1
ATOM 2614 C C . THR A 1 329 ? 30.889 -10.626 -25.596 1.00 83.62 329 THR A C 1
ATOM 2616 O O . THR A 1 329 ? 31.552 -9.854 -26.300 1.00 83.62 329 THR A O 1
ATOM 2619 N N . GLY A 1 330 ? 30.258 -11.692 -26.101 1.00 79.44 330 GLY A N 1
ATOM 2620 C CA . GLY A 1 330 ? 30.395 -12.153 -27.482 1.00 79.44 330 GLY A CA 1
ATOM 2621 C C . GLY A 1 330 ? 31.678 -12.938 -27.769 1.00 79.44 330 GLY A C 1
ATOM 2622 O O . GLY A 1 330 ? 32.002 -13.145 -28.935 1.00 79.44 330 GLY A O 1
ATOM 2623 N N . GLN A 1 331 ? 32.422 -13.345 -26.738 1.00 82.62 331 GLN A N 1
ATOM 2624 C CA . GLN A 1 331 ? 33.584 -14.231 -26.842 1.00 82.62 331 GLN A CA 1
ATOM 2625 C C . GLN A 1 331 ? 33.540 -15.326 -25.790 1.00 82.62 331 GLN A C 1
ATOM 2627 O O . GLN A 1 331 ? 32.831 -15.192 -24.798 1.00 82.62 331 GLN A O 1
ATOM 2632 N N . ASP A 1 332 ? 34.327 -16.377 -25.990 1.00 83.62 332 ASP A N 1
ATOM 2633 C CA . ASP A 1 332 ? 34.454 -17.468 -25.032 1.00 83.62 332 ASP A CA 1
ATOM 2634 C C . ASP A 1 332 ? 35.097 -16.973 -23.732 1.00 83.62 332 ASP A C 1
ATOM 2636 O O . ASP A 1 332 ? 36.125 -16.286 -23.736 1.00 83.62 332 ASP A O 1
ATOM 2640 N N . ILE A 1 333 ? 34.477 -17.323 -22.609 1.00 84.38 333 ILE A N 1
ATOM 2641 C CA . ILE A 1 333 ? 34.949 -16.965 -21.276 1.00 84.38 333 ILE A CA 1
ATOM 2642 C C . ILE A 1 333 ? 35.410 -18.227 -20.557 1.00 84.38 333 ILE A C 1
ATOM 2644 O O . ILE A 1 333 ? 34.603 -19.110 -20.281 1.00 84.38 333 ILE A O 1
ATOM 2648 N N . LYS A 1 334 ? 36.694 -18.299 -20.201 1.00 84.06 334 LYS A N 1
ATOM 2649 C CA . LYS A 1 334 ? 37.264 -19.394 -19.412 1.00 84.06 334 LYS A CA 1
ATOM 2650 C C . LYS A 1 334 ? 37.300 -19.018 -17.932 1.00 84.06 334 LYS A C 1
ATOM 2652 O O . LYS A 1 334 ? 37.977 -18.072 -17.537 1.00 84.06 334 LYS A O 1
ATOM 2657 N N . ILE A 1 335 ? 36.583 -19.770 -17.107 1.00 82.12 335 ILE A N 1
ATOM 2658 C CA . ILE A 1 335 ? 36.502 -19.587 -15.655 1.00 82.12 335 ILE A CA 1
ATOM 2659 C C . ILE A 1 335 ? 37.413 -20.610 -14.977 1.00 82.12 335 ILE A C 1
ATOM 2661 O O . ILE A 1 335 ? 37.363 -21.799 -15.294 1.00 82.12 335 ILE A O 1
ATOM 2665 N N . ASN A 1 336 ? 38.259 -20.143 -14.056 1.00 80.06 336 ASN A N 1
ATOM 2666 C CA . ASN A 1 336 ? 39.225 -20.970 -13.333 1.00 80.06 336 ASN A CA 1
ATOM 2667 C C . ASN A 1 336 ? 38.723 -21.293 -11.917 1.00 80.06 336 ASN A C 1
ATOM 2669 O O . ASN A 1 336 ? 38.639 -20.399 -11.073 1.00 80.06 336 ASN A O 1
ATOM 2673 N N . PHE A 1 337 ? 38.449 -22.572 -11.641 1.00 74.94 337 PHE A N 1
ATOM 2674 C CA . PHE A 1 337 ? 37.962 -23.027 -10.330 1.00 74.94 337 PHE A CA 1
ATOM 2675 C C . PHE A 1 337 ? 39.086 -23.468 -9.389 1.00 74.94 337 PHE A C 1
ATOM 2677 O O . PHE A 1 337 ? 38.920 -23.421 -8.174 1.00 74.94 337 PHE A O 1
ATOM 2684 N N . VAL A 1 338 ? 40.272 -23.812 -9.910 1.00 65.50 338 VAL A N 1
ATOM 2685 C CA . VAL A 1 338 ? 41.413 -24.268 -9.086 1.00 65.50 338 VAL A CA 1
ATOM 2686 C C . VAL A 1 338 ? 41.886 -23.174 -8.122 1.00 65.50 338 VAL A C 1
ATOM 2688 O O . VAL A 1 338 ? 42.316 -23.457 -7.005 1.00 65.50 338 VAL A O 1
ATOM 2691 N N . ARG A 1 339 ? 41.814 -21.910 -8.555 1.00 61.31 339 ARG A N 1
ATOM 2692 C CA . ARG A 1 339 ? 42.225 -20.731 -7.774 1.00 61.31 339 ARG A CA 1
ATOM 2693 C C . ARG A 1 339 ? 41.049 -19.846 -7.335 1.00 61.31 339 ARG A C 1
ATOM 2695 O O . ARG A 1 339 ? 41.321 -18.750 -6.839 1.00 61.31 339 ARG A O 1
ATOM 2702 N N . GLY A 1 340 ? 39.806 -20.253 -7.591 1.00 64.69 340 GLY A N 1
ATOM 2703 C CA . GLY A 1 340 ? 38.591 -19.469 -7.338 1.00 64.69 340 GLY A CA 1
ATOM 2704 C C . GLY A 1 340 ? 37.799 -19.956 -6.121 1.00 64.69 340 GLY A C 1
ATOM 2705 O O . GLY A 1 340 ? 38.012 -21.067 -5.638 1.00 64.69 340 GLY A O 1
ATOM 2706 N N . ASP A 1 341 ? 36.863 -19.128 -5.653 1.00 68.44 341 ASP A N 1
ATOM 2707 C CA . ASP A 1 341 ? 36.041 -19.400 -4.458 1.00 68.44 341 ASP A CA 1
ATOM 2708 C C . ASP A 1 341 ? 34.755 -20.203 -4.766 1.00 68.44 341 ASP A C 1
ATOM 2710 O O . ASP A 1 341 ? 33.916 -20.413 -3.888 1.00 68.44 341 ASP A O 1
ATOM 2714 N N . PHE A 1 342 ? 34.585 -20.653 -6.014 1.00 76.06 342 PHE A N 1
ATOM 2715 C CA . PHE A 1 342 ? 33.354 -21.253 -6.538 1.00 76.06 342 PHE A CA 1
ATOM 2716 C C . PHE A 1 342 ? 33.594 -22.639 -7.156 1.00 76.06 342 PHE A C 1
ATOM 2718 O O . PHE A 1 342 ? 34.684 -22.932 -7.645 1.00 76.06 342 PHE A O 1
ATOM 2725 N N . LEU A 1 343 ? 32.547 -23.462 -7.165 1.00 74.12 343 LEU A N 1
ATOM 2726 C CA . LEU A 1 343 ? 32.427 -24.758 -7.831 1.00 74.12 343 LEU A CA 1
ATOM 2727 C C . LEU A 1 343 ? 31.265 -24.716 -8.838 1.00 74.12 343 LEU A C 1
ATOM 2729 O O . LEU A 1 343 ? 30.373 -23.872 -8.740 1.00 74.12 343 LEU A O 1
ATOM 2733 N N . ILE A 1 344 ? 31.268 -25.620 -9.818 1.00 75.75 344 ILE A N 1
ATOM 2734 C CA . ILE A 1 344 ? 30.147 -25.763 -10.759 1.00 75.75 344 ILE A CA 1
ATOM 2735 C C . ILE A 1 344 ? 28.969 -26.435 -10.047 1.00 75.75 344 ILE A C 1
ATOM 2737 O O . ILE A 1 344 ? 29.158 -27.446 -9.373 1.00 75.75 344 ILE A O 1
ATOM 2741 N N . HIS A 1 345 ? 27.763 -25.889 -10.228 1.00 69.88 345 HIS A N 1
ATOM 2742 C CA . HIS A 1 345 ? 26.538 -26.443 -9.651 1.00 69.88 345 HIS A CA 1
ATOM 2743 C C . HIS A 1 345 ? 26.217 -27.834 -10.224 1.00 69.88 345 HIS A C 1
ATOM 2745 O O . HIS A 1 345 ? 26.374 -28.092 -11.423 1.00 69.88 345 HIS A O 1
ATOM 2751 N N . SER A 1 346 ? 25.707 -28.725 -9.372 1.00 62.47 346 SER A N 1
ATOM 2752 C CA . SER A 1 346 ? 25.413 -30.131 -9.704 1.00 62.47 346 SER A CA 1
ATOM 2753 C C . SER A 1 346 ? 24.436 -30.333 -10.879 1.00 62.47 346 SER A C 1
ATOM 2755 O O . SER A 1 346 ? 24.500 -31.357 -11.565 1.00 62.47 346 SER A O 1
ATOM 2757 N N . SER A 1 347 ? 23.598 -29.339 -11.193 1.00 61.84 347 SER A N 1
ATOM 2758 C CA . SER A 1 347 ? 22.692 -29.340 -12.360 1.00 61.84 347 SER A CA 1
ATOM 2759 C C . SER A 1 347 ? 23.417 -29.508 -13.698 1.00 61.84 347 SER A C 1
ATOM 2761 O O . SER A 1 347 ? 22.885 -30.131 -14.613 1.00 61.84 347 SER A O 1
ATOM 2763 N N . HIS A 1 348 ? 24.640 -28.982 -13.807 1.00 63.72 348 HIS A N 1
ATOM 2764 C CA . HIS A 1 348 ? 25.473 -29.086 -15.011 1.00 63.72 348 HIS A CA 1
ATOM 2765 C C . HIS A 1 348 ? 26.184 -30.442 -15.123 1.00 63.72 348 HIS A C 1
ATOM 2767 O O . HIS A 1 348 ? 26.705 -30.782 -16.181 1.00 63.72 348 HIS A O 1
ATOM 2773 N N . LEU A 1 349 ? 26.194 -31.230 -14.042 1.00 61.03 349 LEU A N 1
ATOM 2774 C CA . LEU A 1 349 ? 26.822 -32.554 -13.965 1.00 61.03 349 LEU A CA 1
ATOM 2775 C C . LEU A 1 349 ? 25.803 -33.702 -14.096 1.00 61.03 349 LEU A C 1
ATOM 2777 O O . LEU A 1 349 ? 26.172 -34.797 -14.513 1.00 61.03 349 LEU A O 1
ATOM 2781 N N . GLN A 1 350 ? 24.529 -33.468 -13.754 1.00 53.31 350 GLN A N 1
ATOM 2782 C CA . GLN A 1 350 ? 23.461 -34.485 -13.744 1.00 53.31 350 GLN A CA 1
ATOM 2783 C C . GLN A 1 350 ? 22.624 -34.550 -15.036 1.00 53.31 350 GLN A C 1
ATOM 2785 O O . GLN A 1 350 ? 21.704 -35.360 -15.152 1.00 53.31 350 GLN A O 1
ATOM 2790 N N . SER A 1 351 ? 22.932 -33.726 -16.034 1.00 43.78 351 SER A N 1
ATOM 2791 C CA . SER A 1 351 ? 22.125 -33.595 -17.243 1.00 43.78 351 SER A CA 1
ATOM 2792 C C . SER A 1 351 ? 22.628 -34.486 -18.391 1.00 43.78 351 SER A C 1
ATOM 2794 O O . SER A 1 351 ? 23.711 -34.286 -18.930 1.00 43.78 351 SER A O 1
ATOM 2796 N N . ASN A 1 352 ? 21.775 -35.403 -18.867 1.00 43.22 352 ASN A N 1
ATOM 2797 C CA . ASN A 1 352 ? 21.881 -36.053 -20.189 1.00 43.22 352 ASN A CA 1
ATOM 2798 C C . ASN A 1 352 ? 21.754 -35.055 -21.373 1.00 43.22 352 ASN A C 1
ATOM 2800 O O . ASN A 1 352 ? 21.720 -35.471 -22.532 1.00 43.22 352 ASN A O 1
ATOM 2804 N N . ARG A 1 353 ? 21.654 -33.745 -21.107 1.00 47.06 353 ARG A N 1
ATOM 2805 C CA . ARG A 1 353 ? 21.820 -32.660 -22.079 1.00 47.06 353 ARG A CA 1
ATOM 2806 C C . ARG A 1 353 ? 23.193 -32.037 -21.852 1.00 47.06 353 ARG A C 1
ATOM 2808 O O . ARG A 1 353 ? 23.409 -31.376 -20.840 1.00 47.06 353 ARG A O 1
ATOM 2815 N N . VAL A 1 354 ? 24.102 -32.243 -22.796 1.00 47.44 354 VAL A N 1
ATOM 2816 C CA . VAL A 1 354 ? 25.267 -31.369 -22.938 1.00 47.44 354 VAL A CA 1
ATOM 2817 C C . VAL A 1 354 ? 24.700 -29.995 -23.292 1.00 47.44 354 VAL A C 1
ATOM 2819 O O . VAL A 1 354 ? 24.112 -29.854 -24.362 1.00 47.44 354 VAL A O 1
ATOM 2822 N N . ASP A 1 355 ? 24.794 -29.012 -22.397 1.00 54.44 355 ASP A N 1
ATOM 2823 C CA . ASP A 1 355 ? 24.557 -27.622 -22.788 1.00 54.44 355 ASP A CA 1
ATOM 2824 C C . ASP A 1 355 ? 25.610 -27.290 -23.853 1.00 54.44 355 ASP A C 1
ATOM 2826 O O . ASP A 1 355 ? 26.793 -27.169 -23.542 1.00 54.44 355 ASP A O 1
ATOM 2830 N N . GLU A 1 356 ? 25.211 -27.188 -25.128 1.00 58.31 356 GLU A N 1
ATOM 2831 C CA . GLU A 1 356 ? 26.133 -26.977 -26.264 1.00 58.31 356 GLU A CA 1
ATOM 2832 C C . GLU A 1 356 ? 27.001 -25.712 -26.107 1.00 58.31 356 GLU A C 1
ATOM 2834 O O . GLU A 1 356 ? 28.024 -25.572 -26.771 1.00 58.31 356 GLU A O 1
ATOM 2839 N N . LEU A 1 357 ? 26.607 -24.809 -25.203 1.00 62.00 357 LEU A N 1
ATOM 2840 C CA . LEU A 1 357 ? 27.250 -23.529 -24.917 1.00 62.00 357 LEU A CA 1
ATOM 2841 C C . LEU A 1 357 ? 28.219 -23.567 -23.717 1.00 62.00 357 LEU A C 1
ATOM 2843 O O . LEU A 1 357 ? 28.749 -22.520 -23.337 1.00 62.00 357 LEU A O 1
ATOM 2847 N N . ILE A 1 358 ? 28.452 -24.730 -23.098 1.00 70.69 358 ILE A N 1
ATOM 2848 C CA . ILE A 1 358 ? 29.337 -24.885 -21.933 1.00 70.69 358 ILE A CA 1
ATOM 2849 C C . ILE A 1 358 ? 30.288 -26.068 -22.158 1.00 70.69 358 ILE A C 1
ATOM 2851 O O . ILE A 1 358 ? 29.858 -27.209 -22.301 1.00 70.69 358 ILE A O 1
ATOM 2855 N N . ALA A 1 359 ? 31.599 -25.817 -22.148 1.00 68.56 359 ALA A N 1
ATOM 2856 C CA . ALA A 1 359 ? 32.619 -26.863 -22.248 1.00 68.56 359 ALA A CA 1
ATOM 2857 C C . ALA A 1 359 ? 33.406 -26.996 -20.935 1.00 68.56 359 ALA A C 1
ATOM 2859 O O . ALA A 1 359 ? 33.976 -26.028 -20.435 1.00 68.56 359 ALA A O 1
ATOM 2860 N N . ILE A 1 360 ? 33.451 -28.208 -20.378 1.00 71.62 360 ILE A N 1
ATOM 2861 C CA . ILE A 1 360 ? 34.035 -28.502 -19.061 1.00 71.62 360 ILE A CA 1
ATOM 2862 C C . ILE A 1 360 ? 35.396 -29.199 -19.236 1.00 71.62 360 ILE A C 1
ATOM 2864 O O . ILE A 1 360 ? 35.472 -30.263 -19.848 1.00 71.62 360 ILE A O 1
ATOM 2868 N N . GLU A 1 361 ? 36.470 -28.639 -18.666 1.00 65.38 361 GLU A N 1
ATOM 2869 C CA . GLU A 1 361 ? 37.808 -29.253 -18.648 1.00 65.38 361 GLU A CA 1
ATOM 2870 C C . GLU A 1 361 ? 38.050 -29.987 -17.310 1.00 65.38 361 GLU A C 1
ATOM 2872 O O . GLU A 1 361 ? 38.286 -29.369 -16.262 1.00 65.38 361 GLU A O 1
ATOM 2877 N N . GLN A 1 362 ? 38.006 -31.325 -17.339 1.00 59.41 362 GLN A N 1
ATOM 2878 C CA . GLN A 1 362 ? 38.223 -32.195 -16.171 1.00 59.41 362 GLN A CA 1
ATOM 2879 C C . GLN A 1 362 ? 39.672 -32.703 -16.083 1.00 59.41 362 GLN A C 1
ATOM 2881 O O . GLN A 1 362 ? 40.252 -33.130 -17.083 1.00 59.41 362 GLN A O 1
ATOM 2886 N N . THR A 1 363 ? 40.238 -32.727 -14.873 1.00 44.62 363 THR A N 1
ATOM 2887 C CA . THR A 1 363 ? 41.528 -33.372 -14.568 1.00 44.62 363 THR A CA 1
ATOM 2888 C C . THR A 1 363 ? 41.336 -34.429 -13.479 1.00 44.62 363 THR A C 1
ATOM 2890 O O . THR A 1 363 ? 41.310 -34.088 -12.303 1.00 44.62 363 THR A O 1
ATOM 2893 N N . GLY A 1 364 ? 41.248 -35.710 -13.855 1.00 50.50 364 GLY A N 1
ATOM 2894 C CA . GLY A 1 364 ? 41.113 -36.829 -12.903 1.00 50.50 364 GLY A CA 1
ATOM 2895 C C . GLY A 1 364 ? 39.722 -36.969 -12.260 1.00 50.50 364 GLY A C 1
ATOM 2896 O O . GLY A 1 364 ? 38.791 -36.263 -12.640 1.00 50.50 364 GLY A O 1
ATOM 2897 N N . ASP A 1 365 ? 39.576 -37.920 -11.325 1.00 44.00 365 ASP A N 1
ATOM 2898 C CA . ASP A 1 365 ? 38.296 -38.258 -10.678 1.00 44.00 365 ASP A CA 1
ATOM 2899 C C . ASP A 1 365 ? 37.705 -37.046 -9.922 1.00 44.00 365 ASP A C 1
ATOM 2901 O O . ASP A 1 365 ? 38.182 -36.656 -8.860 1.00 44.00 365 ASP A O 1
ATOM 2905 N N . GLN A 1 366 ? 36.628 -36.496 -10.492 1.00 53.09 366 GLN A N 1
ATOM 2906 C CA . GLN A 1 366 ? 35.618 -35.595 -9.909 1.00 53.09 366 GLN A CA 1
ATOM 2907 C C . GLN A 1 366 ? 35.933 -34.104 -9.655 1.00 53.09 366 GLN A C 1
ATOM 2909 O O . GLN A 1 366 ? 34.995 -33.378 -9.330 1.00 53.09 366 GLN A O 1
ATOM 2914 N N . GLU A 1 367 ? 37.138 -33.574 -9.894 1.00 55.50 367 GLU A N 1
ATOM 2915 C CA . GLU A 1 367 ? 37.379 -32.116 -9.785 1.00 55.50 367 GLU A CA 1
ATOM 2916 C C . GLU A 1 367 ? 37.460 -31.417 -11.158 1.00 55.50 367 GLU A C 1
ATOM 2918 O O . GLU A 1 367 ? 38.365 -31.647 -11.968 1.00 55.50 367 GLU A O 1
ATOM 2923 N N . VAL A 1 368 ? 36.500 -30.523 -11.431 1.00 64.56 368 VAL A N 1
ATOM 2924 C CA . VAL A 1 368 ? 36.522 -29.655 -12.617 1.00 64.56 368 VAL A CA 1
ATOM 2925 C C . VAL A 1 368 ? 37.546 -28.538 -12.416 1.00 64.56 368 VAL A C 1
ATOM 2927 O O . VAL A 1 368 ? 37.419 -27.721 -11.507 1.00 64.56 368 VAL A O 1
ATOM 2930 N N . SER A 1 369 ? 38.542 -28.466 -13.301 1.00 63.22 369 SER A N 1
ATOM 2931 C CA . SER A 1 369 ? 39.622 -27.476 -13.210 1.00 63.22 369 SER A CA 1
ATOM 2932 C C . SER A 1 369 ? 39.227 -26.112 -13.787 1.00 63.22 369 SER A C 1
ATOM 2934 O O . SER A 1 369 ? 39.512 -25.060 -13.205 1.00 63.22 369 SER A O 1
ATOM 2936 N N . SER A 1 370 ? 38.540 -26.114 -14.929 1.00 73.69 370 SER A N 1
ATOM 2937 C CA . SER A 1 370 ? 38.065 -24.905 -15.592 1.00 73.69 370 SER A CA 1
ATOM 2938 C C . SER A 1 370 ? 36.865 -25.192 -16.490 1.00 73.69 370 SER A C 1
ATOM 2940 O O . SER A 1 370 ? 36.616 -26.334 -16.878 1.00 73.69 370 SER A O 1
ATOM 2942 N N . CYS A 1 371 ? 36.107 -24.147 -16.804 1.00 80.12 371 CYS A N 1
ATOM 2943 C CA . CYS A 1 371 ? 34.955 -24.220 -17.696 1.00 80.12 371 CYS A CA 1
ATOM 2944 C C . CYS A 1 371 ? 35.002 -23.075 -18.698 1.00 80.12 371 CYS A C 1
ATOM 2946 O O . CYS A 1 371 ? 35.296 -21.940 -18.326 1.00 80.12 371 CYS A O 1
ATOM 2948 N N . ILE A 1 372 ? 34.688 -23.372 -19.954 1.00 80.88 372 ILE A N 1
ATOM 2949 C CA . ILE A 1 372 ? 34.531 -22.397 -21.026 1.00 80.88 372 ILE A CA 1
ATOM 2950 C C . ILE A 1 372 ? 33.035 -22.157 -21.219 1.00 80.88 372 ILE A C 1
ATOM 2952 O O . ILE A 1 372 ? 32.284 -23.079 -21.528 1.00 80.88 372 ILE A O 1
ATOM 2956 N N . VAL A 1 373 ? 32.610 -20.916 -21.020 1.00 81.19 373 VAL A N 1
ATOM 2957 C CA . VAL A 1 373 ? 31.248 -20.443 -21.263 1.00 81.19 373 VAL A CA 1
ATOM 2958 C C . VAL A 1 373 ? 31.241 -19.745 -22.620 1.00 81.19 373 VAL A C 1
ATOM 2960 O O . VAL A 1 373 ? 31.863 -18.690 -22.774 1.00 81.19 373 VAL A O 1
ATOM 2963 N N . MET A 1 374 ? 30.561 -20.326 -23.606 1.00 81.38 374 MET A N 1
ATOM 2964 C CA . MET A 1 374 ? 30.406 -19.742 -24.943 1.00 81.38 374 MET A CA 1
ATOM 2965 C C . MET A 1 374 ? 29.517 -18.479 -24.899 1.00 81.38 374 MET A C 1
ATOM 2967 O O . MET A 1 374 ? 28.838 -18.237 -23.893 1.00 81.38 374 MET A O 1
ATOM 2971 N N . PRO A 1 375 ? 29.499 -17.642 -25.956 1.00 78.81 375 PRO A N 1
ATOM 2972 C CA . PRO A 1 375 ? 28.650 -16.456 -26.019 1.00 78.81 375 PRO A CA 1
ATOM 2973 C C . PRO A 1 375 ? 27.172 -16.776 -25.766 1.00 78.81 375 PRO A C 1
ATOM 2975 O O . PRO A 1 375 ? 26.631 -17.727 -26.326 1.00 78.81 375 PRO A O 1
ATOM 2978 N N . ASN A 1 376 ? 26.516 -15.949 -24.952 1.00 81.25 376 ASN A N 1
ATOM 2979 C CA . ASN A 1 376 ? 25.147 -16.109 -24.447 1.00 81.25 376 ASN A CA 1
ATOM 2980 C C . ASN A 1 376 ? 24.928 -17.327 -23.525 1.00 81.25 376 ASN A C 1
ATOM 2982 O O . ASN A 1 376 ? 23.789 -17.611 -23.150 1.00 81.25 376 ASN A O 1
ATOM 2986 N N . GLY A 1 377 ? 25.990 -18.041 -23.139 1.00 81.50 377 GLY A N 1
ATOM 2987 C CA . GLY A 1 377 ? 25.928 -19.127 -22.165 1.00 81.50 377 GLY A CA 1
ATOM 2988 C C . GLY A 1 377 ? 25.685 -18.624 -20.737 1.00 81.50 377 GLY A C 1
ATOM 2989 O O . GLY A 1 377 ? 26.117 -17.529 -20.357 1.00 81.50 377 GLY A O 1
ATOM 2990 N N . ARG A 1 378 ? 25.001 -19.446 -19.931 1.00 81.81 378 ARG A N 1
ATOM 2991 C CA . ARG A 1 378 ? 24.749 -19.207 -18.503 1.00 81.81 378 ARG A CA 1
ATOM 2992 C C . ARG A 1 378 ? 25.351 -20.333 -17.682 1.00 81.81 378 ARG A C 1
ATOM 2994 O O . ARG A 1 378 ? 24.963 -21.482 -17.839 1.00 81.81 378 ARG A O 1
ATOM 3001 N N . LEU A 1 379 ? 26.271 -20.000 -16.789 1.00 82.94 379 LEU A N 1
ATOM 3002 C CA . LEU A 1 379 ? 26.885 -20.958 -15.884 1.00 82.94 379 LEU A CA 1
ATOM 3003 C C . LEU A 1 379 ? 26.310 -20.799 -14.480 1.00 82.94 379 LEU A C 1
ATOM 3005 O O . LEU A 1 379 ? 26.285 -19.698 -13.940 1.00 82.94 379 LEU A O 1
ATOM 3009 N N . HIS A 1 380 ? 25.907 -21.910 -13.874 1.00 82.06 380 HIS A N 1
ATOM 3010 C CA . HIS A 1 380 ? 25.419 -21.941 -12.498 1.00 82.06 380 HIS A CA 1
ATOM 3011 C C . HIS A 1 380 ? 26.549 -22.383 -11.568 1.00 82.06 380 HIS A C 1
ATOM 3013 O O . HIS A 1 380 ? 27.233 -23.374 -11.840 1.00 82.06 380 HIS A O 1
ATOM 3019 N N . LEU A 1 381 ? 26.753 -21.630 -10.490 1.00 79.12 381 LEU A N 1
ATOM 3020 C CA . LEU A 1 381 ? 27.863 -21.786 -9.558 1.00 79.12 381 LEU A CA 1
ATOM 3021 C C . LEU A 1 381 ? 27.359 -21.984 -8.127 1.00 79.12 381 LEU A C 1
ATOM 3023 O O . LEU A 1 381 ? 26.367 -21.388 -7.707 1.00 79.12 381 LEU A O 1
ATOM 3027 N N . GLU A 1 382 ? 28.112 -22.772 -7.369 1.00 75.62 382 GLU A N 1
ATOM 3028 C CA . GLU A 1 382 ? 27.980 -22.934 -5.922 1.00 75.62 382 GLU A CA 1
ATOM 3029 C C . GLU A 1 382 ? 29.241 -22.392 -5.237 1.00 75.62 382 GLU A C 1
ATOM 3031 O O . GLU A 1 382 ? 30.346 -22.552 -5.761 1.00 75.62 382 GLU A O 1
ATOM 3036 N N . PRO A 1 383 ? 29.135 -21.725 -4.079 1.00 73.94 383 PRO A N 1
ATOM 3037 C CA . PRO A 1 383 ? 30.318 -21.334 -3.326 1.00 73.94 383 PRO A CA 1
ATOM 3038 C C . PRO A 1 383 ? 31.016 -22.581 -2.756 1.00 73.94 383 PRO A C 1
ATOM 3040 O O . PRO A 1 383 ? 30.364 -23.521 -2.308 1.00 73.94 383 PRO A O 1
ATOM 3043 N N . ARG A 1 384 ? 32.356 -22.594 -2.757 1.00 68.62 384 ARG A N 1
ATOM 3044 C CA . ARG A 1 384 ? 33.156 -23.726 -2.244 1.00 68.62 384 ARG A CA 1
ATOM 3045 C C . ARG A 1 384 ? 32.986 -23.928 -0.735 1.00 68.62 384 ARG A C 1
ATOM 3047 O O . ARG A 1 384 ? 33.072 -25.049 -0.245 1.00 68.62 384 ARG A O 1
ATOM 3054 N N . GLU A 1 385 ? 32.732 -22.841 -0.016 1.00 60.84 385 GLU A N 1
ATOM 3055 C CA . GLU A 1 385 ? 32.273 -22.849 1.369 1.00 60.84 385 GLU A CA 1
ATOM 3056 C C . GLU A 1 385 ? 30.803 -22.410 1.378 1.00 60.84 385 GLU A C 1
ATOM 3058 O O . GLU A 1 385 ? 30.478 -21.299 0.948 1.00 60.84 385 GLU A O 1
ATOM 3063 N N . LYS A 1 386 ? 29.904 -23.285 1.850 1.00 55.66 386 LYS A N 1
ATOM 3064 C CA . LYS A 1 386 ? 28.539 -22.890 2.209 1.00 55.66 386 LYS A CA 1
ATOM 3065 C C . LYS A 1 386 ? 28.656 -22.040 3.470 1.00 55.66 386 LYS A C 1
ATOM 3067 O O . LYS A 1 386 ? 28.828 -22.575 4.563 1.00 55.66 386 LYS A O 1
ATOM 3072 N N . ASP A 1 387 ? 28.677 -20.725 3.298 1.00 49.78 387 ASP A N 1
ATOM 3073 C CA . ASP A 1 387 ? 28.615 -19.816 4.432 1.00 49.78 387 ASP A CA 1
ATOM 3074 C C . ASP A 1 387 ? 27.291 -20.066 5.155 1.00 49.78 387 ASP A C 1
ATOM 3076 O O . ASP A 1 387 ? 26.228 -20.023 4.543 1.00 49.78 387 ASP A O 1
ATOM 3080 N N . CYS A 1 388 ? 27.355 -20.345 6.454 1.00 43.81 388 CYS A N 1
ATOM 3081 C CA . CYS A 1 388 ? 26.176 -20.265 7.300 1.00 43.81 388 CYS A CA 1
ATOM 3082 C C . CYS A 1 388 ? 25.673 -18.813 7.244 1.00 43.81 388 CYS A C 1
ATOM 3084 O O . CYS A 1 388 ? 26.490 -17.890 7.377 1.00 43.81 388 CYS A O 1
ATOM 3086 N N . ASP A 1 389 ? 24.359 -18.608 7.112 1.00 46.22 389 ASP A N 1
ATOM 3087 C CA . ASP A 1 389 ? 23.705 -17.287 7.026 1.00 46.22 389 ASP A CA 1
ATOM 3088 C C . ASP A 1 389 ? 24.143 -16.316 8.141 1.00 46.22 389 ASP A C 1
ATOM 3090 O O . ASP A 1 389 ? 24.158 -15.098 7.963 1.00 46.22 389 ASP A O 1
ATOM 3094 N N . LEU A 1 390 ? 24.628 -16.853 9.270 1.00 44.28 390 LEU A N 1
ATOM 3095 C CA . LEU A 1 390 ? 25.240 -16.094 10.361 1.00 44.28 390 LEU A CA 1
ATOM 3096 C C . LEU A 1 390 ? 26.399 -15.178 9.929 1.00 44.28 390 LEU A C 1
ATOM 3098 O O . LEU A 1 390 ? 26.572 -14.130 10.540 1.00 44.28 390 LEU A O 1
ATOM 3102 N N . SER A 1 391 ? 27.192 -15.526 8.913 1.00 41.97 391 SER A N 1
ATOM 3103 C CA . SER A 1 391 ? 28.398 -14.759 8.549 1.00 41.97 391 SER A CA 1
ATOM 3104 C C . SER A 1 391 ? 28.114 -13.365 7.966 1.00 41.97 391 SER A C 1
ATOM 3106 O O . SER A 1 391 ? 28.952 -12.474 8.105 1.00 41.97 391 SER A O 1
ATOM 3108 N N . MET A 1 392 ? 26.931 -13.140 7.374 1.00 46.88 392 MET A N 1
ATOM 3109 C CA . MET A 1 392 ? 26.496 -11.810 6.911 1.00 46.88 392 MET A CA 1
ATOM 3110 C C . MET A 1 392 ? 25.905 -10.936 8.027 1.00 46.88 392 MET A C 1
ATOM 3112 O O . MET A 1 392 ? 25.848 -9.716 7.873 1.00 46.88 392 MET A O 1
ATOM 3116 N N . LEU A 1 393 ? 25.483 -11.541 9.141 1.00 42.84 393 LEU A N 1
ATOM 3117 C CA . LEU A 1 393 ? 24.859 -10.864 10.283 1.00 42.84 393 LEU A CA 1
ATOM 3118 C C . LEU A 1 393 ? 25.858 -10.459 11.372 1.00 42.84 393 LEU A C 1
ATOM 3120 O O . LEU A 1 393 ? 25.649 -9.456 12.047 1.00 42.84 393 LEU A O 1
ATOM 3124 N N . THR A 1 394 ? 26.993 -11.153 11.506 1.00 40.62 394 THR A N 1
ATOM 3125 C CA . THR A 1 394 ? 28.043 -10.804 12.489 1.00 40.62 394 THR A CA 1
ATOM 3126 C C . THR A 1 394 ? 28.763 -9.476 12.197 1.00 40.62 394 THR A C 1
ATOM 3128 O O . THR A 1 394 ? 29.693 -9.117 12.910 1.00 40.62 394 THR A O 1
ATOM 3131 N N . VAL A 1 395 ? 28.361 -8.733 11.160 1.00 43.91 395 VAL A N 1
ATOM 3132 C CA . VAL A 1 395 ? 28.946 -7.436 10.770 1.00 43.91 395 VAL A CA 1
ATOM 3133 C C . VAL A 1 395 ? 28.537 -6.300 11.724 1.00 43.91 395 VAL A C 1
ATOM 3135 O O . VAL A 1 395 ? 29.152 -5.240 11.694 1.00 43.91 395 VAL A O 1
ATOM 3138 N N . MET A 1 396 ? 27.560 -6.517 12.613 1.00 45.28 396 MET A N 1
ATOM 3139 C CA . MET A 1 396 ? 27.194 -5.531 13.644 1.00 45.28 396 MET A CA 1
ATOM 3140 C C . MET A 1 396 ? 28.135 -5.533 14.863 1.00 45.28 396 MET A C 1
ATOM 3142 O O . MET A 1 396 ? 28.068 -4.621 15.680 1.00 45.28 396 MET A O 1
ATOM 3146 N N . GLN A 1 397 ? 29.038 -6.516 14.980 1.00 39.94 397 GLN A N 1
ATOM 3147 C CA . GLN A 1 397 ? 30.112 -6.512 15.976 1.00 39.94 397 GLN A CA 1
ATOM 3148 C C . GLN A 1 397 ? 31.438 -6.197 15.283 1.00 39.94 397 GLN A C 1
ATOM 3150 O O . GLN A 1 397 ? 31.925 -6.995 14.483 1.00 39.94 397 GLN A O 1
ATOM 3155 N N . ASP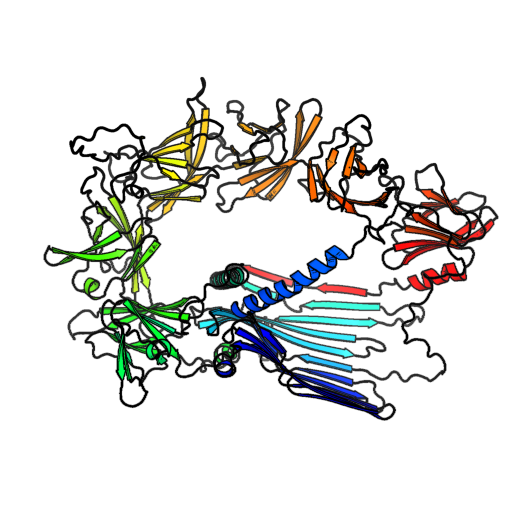 A 1 398 ? 31.993 -5.025 15.598 1.00 35.41 398 ASP A N 1
ATOM 3156 C CA . ASP A 1 398 ? 33.300 -4.508 15.182 1.00 35.41 398 ASP A CA 1
ATOM 3157 C C . ASP A 1 398 ? 34.316 -5.593 14.799 1.00 35.41 398 ASP A C 1
ATOM 3159 O O . ASP A 1 398 ? 35.008 -6.160 15.644 1.00 35.41 398 ASP A O 1
ATOM 3163 N N . ASN A 1 399 ? 34.424 -5.866 13.499 1.00 36.09 399 ASN A N 1
ATOM 3164 C CA . ASN A 1 399 ? 35.626 -6.369 12.847 1.00 36.09 399 ASN A CA 1
ATOM 3165 C C . ASN A 1 399 ? 35.442 -6.241 11.330 1.00 36.09 399 ASN A C 1
ATOM 3167 O O . ASN A 1 399 ? 34.854 -7.106 10.683 1.00 36.09 399 ASN A O 1
ATOM 3171 N N . GLU A 1 400 ? 36.036 -5.200 10.740 1.00 39.78 400 GLU A N 1
ATOM 3172 C CA . GLU A 1 400 ? 36.111 -4.933 9.288 1.00 39.78 400 GLU A CA 1
ATOM 3173 C C . GLU A 1 400 ? 36.721 -6.084 8.438 1.00 39.78 400 GLU A C 1
ATOM 3175 O O . GLU A 1 400 ? 36.902 -5.947 7.228 1.00 39.78 400 GLU A O 1
ATOM 3180 N N . ASN A 1 401 ? 37.049 -7.233 9.039 1.00 36.00 401 ASN A N 1
ATOM 3181 C CA . ASN A 1 401 ? 37.845 -8.306 8.447 1.00 36.00 401 ASN A CA 1
ATOM 3182 C C . ASN A 1 401 ? 37.096 -9.623 8.157 1.00 36.00 401 ASN A C 1
ATOM 3184 O O . ASN A 1 401 ? 37.742 -10.553 7.673 1.00 36.00 401 ASN A O 1
ATOM 3188 N N . SER A 1 402 ? 35.785 -9.754 8.413 1.00 43.56 402 SER A N 1
ATOM 3189 C CA . SER A 1 402 ? 35.094 -11.055 8.254 1.00 43.56 402 SER A CA 1
ATOM 3190 C C . SER A 1 402 ? 34.242 -11.232 6.992 1.00 43.56 402 SER A C 1
ATOM 3192 O O . SER A 1 402 ? 33.867 -12.367 6.696 1.00 43.56 402 SER A O 1
ATOM 3194 N N . THR A 1 403 ? 33.979 -10.192 6.186 1.00 48.03 403 THR A N 1
ATOM 3195 C CA . THR A 1 403 ? 33.390 -10.426 4.857 1.00 48.03 403 THR A CA 1
ATOM 3196 C C . THR A 1 403 ? 34.448 -11.096 3.988 1.00 48.03 403 THR A C 1
ATOM 3198 O O . THR A 1 403 ? 35.334 -10.437 3.437 1.00 48.03 403 THR A O 1
ATOM 3201 N N . LYS A 1 404 ? 34.387 -12.430 3.869 1.00 54.94 404 LYS A N 1
ATOM 3202 C CA . LYS A 1 404 ? 35.144 -13.176 2.859 1.00 54.94 404 LYS A CA 1
ATOM 3203 C C . LYS A 1 404 ? 34.729 -12.628 1.498 1.00 54.94 404 LYS A C 1
ATOM 3205 O O . LYS A 1 404 ? 33.696 -12.990 0.943 1.00 54.94 404 LYS A O 1
ATOM 3210 N N . LYS A 1 405 ? 35.509 -11.676 0.987 1.00 67.12 405 LYS A N 1
ATOM 3211 C CA . LYS A 1 405 ? 35.317 -11.090 -0.337 1.00 67.12 405 LYS A CA 1
ATOM 3212 C C . LYS A 1 405 ? 35.468 -12.223 -1.343 1.00 67.12 405 LYS A C 1
ATOM 3214 O O . LYS A 1 405 ? 36.583 -12.680 -1.567 1.00 67.12 405 LYS A O 1
ATOM 3219 N N . LYS A 1 406 ? 34.351 -12.691 -1.900 1.00 73.94 406 LYS A N 1
ATOM 3220 C CA . LYS A 1 406 ? 34.351 -13.747 -2.916 1.00 73.94 406 LYS A CA 1
ATOM 3221 C C . LYS A 1 406 ? 34.769 -13.163 -4.257 1.00 73.94 406 LYS A C 1
ATOM 3223 O O . LYS A 1 406 ? 34.216 -12.143 -4.694 1.00 73.94 406 LYS A O 1
ATOM 3228 N N . PHE A 1 407 ? 35.728 -13.813 -4.906 1.00 80.88 407 PHE A N 1
ATOM 3229 C CA . PHE A 1 407 ? 36.234 -13.410 -6.210 1.00 80.88 407 PHE A CA 1
ATOM 3230 C C . PHE A 1 407 ? 36.073 -14.524 -7.246 1.00 80.88 407 PHE A C 1
ATOM 3232 O O . PHE A 1 407 ? 36.438 -15.679 -7.029 1.00 80.88 407 PHE A O 1
ATOM 3239 N N . LEU A 1 408 ? 35.581 -14.151 -8.424 1.00 82.31 408 LEU A N 1
ATOM 3240 C CA . LEU A 1 408 ? 35.533 -15.004 -9.601 1.00 82.31 408 LEU A CA 1
ATOM 3241 C C . LEU A 1 408 ? 36.740 -14.703 -10.496 1.00 82.31 408 LEU A C 1
ATOM 3243 O O . LEU A 1 408 ? 36.997 -13.546 -10.828 1.00 82.31 408 LEU A O 1
ATOM 3247 N N . LYS A 1 409 ? 37.485 -15.740 -10.891 1.00 82.62 409 LYS A N 1
ATOM 3248 C CA . LYS A 1 409 ? 38.660 -15.603 -11.761 1.00 82.62 409 LYS A CA 1
ATOM 3249 C C . LYS A 1 409 ? 38.338 -16.017 -13.184 1.00 82.62 409 LYS A C 1
ATOM 3251 O O . LYS A 1 409 ? 37.893 -17.141 -13.421 1.00 82.62 409 LYS A O 1
ATOM 3256 N N . VAL A 1 410 ? 38.559 -15.096 -14.115 1.00 84.12 410 VAL A N 1
ATOM 3257 C CA . VAL A 1 410 ? 38.057 -15.200 -15.484 1.00 84.12 410 VAL A CA 1
ATOM 3258 C C . VAL A 1 410 ? 39.124 -14.807 -16.503 1.00 84.12 410 VAL A C 1
ATOM 3260 O O . VAL A 1 410 ? 39.835 -13.821 -16.322 1.00 84.12 410 VAL A O 1
ATOM 3263 N N . ILE A 1 411 ? 39.209 -15.560 -17.596 1.00 82.94 411 ILE A N 1
ATOM 3264 C CA . ILE A 1 411 ? 40.033 -15.292 -18.778 1.00 82.94 411 ILE A CA 1
ATOM 3265 C C . ILE A 1 411 ? 39.096 -15.135 -19.984 1.00 82.94 411 ILE A C 1
ATOM 3267 O O . ILE A 1 411 ? 38.131 -15.884 -20.117 1.00 82.94 411 ILE A O 1
ATOM 3271 N N . ILE A 1 412 ? 39.352 -14.153 -20.853 1.00 80.44 412 ILE A N 1
ATOM 3272 C CA . ILE A 1 412 ? 38.442 -13.787 -21.954 1.00 80.44 412 ILE A CA 1
ATOM 3273 C C . ILE A 1 412 ? 39.133 -14.000 -23.302 1.00 80.44 412 ILE A C 1
ATOM 3275 O O . ILE A 1 412 ? 40.132 -13.337 -23.599 1.00 80.44 412 ILE A O 1
ATOM 3279 N N . GLY A 1 413 ? 38.580 -14.878 -24.141 1.00 73.38 413 GLY A N 1
ATOM 3280 C CA . GLY A 1 413 ? 39.146 -15.235 -25.445 1.00 73.38 413 GLY A CA 1
ATOM 3281 C C . GLY A 1 413 ? 40.616 -15.672 -25.351 1.00 73.38 413 GLY A C 1
ATOM 3282 O O . GLY A 1 413 ? 41.014 -16.335 -24.399 1.00 73.38 413 GLY A O 1
ATOM 3283 N N . ASP A 1 414 ? 41.442 -15.232 -26.305 1.00 65.94 414 ASP A N 1
ATOM 3284 C CA . ASP A 1 414 ? 42.869 -15.598 -26.407 1.00 65.94 414 ASP A CA 1
ATOM 3285 C C . ASP A 1 414 ? 43.812 -14.771 -25.502 1.00 65.94 414 ASP A C 1
ATOM 3287 O O . ASP A 1 414 ? 45.004 -14.645 -25.793 1.00 65.94 414 ASP A O 1
ATOM 3291 N N . THR A 1 415 ? 43.310 -14.118 -24.446 1.00 68.75 415 THR A N 1
ATOM 3292 C CA . THR A 1 415 ? 44.176 -13.307 -23.566 1.00 68.75 415 THR A CA 1
ATOM 3293 C C . THR A 1 415 ? 44.846 -14.128 -22.466 1.00 68.75 415 THR A C 1
ATOM 3295 O O . THR A 1 415 ? 44.229 -14.985 -21.852 1.00 68.75 415 THR A O 1
ATOM 3298 N N . GLU A 1 416 ? 46.115 -13.828 -22.164 1.00 63.59 416 GLU A N 1
ATOM 3299 C CA . GLU A 1 416 ? 46.880 -14.511 -21.102 1.00 63.59 416 GLU A CA 1
ATOM 3300 C C . GLU A 1 416 ? 46.648 -13.919 -19.691 1.00 63.59 416 GLU A C 1
ATOM 3302 O O . GLU A 1 416 ? 47.142 -14.459 -18.701 1.00 63.59 416 GLU A O 1
ATOM 3307 N N . LYS A 1 417 ? 45.917 -12.798 -19.565 1.00 71.19 417 LYS A N 1
ATOM 3308 C CA . LYS A 1 417 ? 45.689 -12.107 -18.280 1.00 71.19 417 LYS A CA 1
ATOM 3309 C C . LYS A 1 417 ? 44.443 -12.656 -17.569 1.00 71.19 417 LYS A C 1
ATOM 3311 O O . LYS A 1 417 ? 43.333 -12.512 -18.069 1.00 71.19 417 LYS A O 1
ATOM 3316 N N . GLU A 1 418 ? 44.630 -13.202 -16.368 1.00 78.75 418 GLU A N 1
ATOM 3317 C CA . GLU A 1 418 ? 43.551 -13.604 -15.450 1.00 78.75 418 GLU A CA 1
ATOM 3318 C C . GLU A 1 418 ? 42.941 -12.359 -14.772 1.00 78.75 418 GLU A C 1
ATOM 3320 O O . GLU A 1 418 ? 43.653 -11.560 -14.157 1.00 78.75 418 GLU A O 1
ATOM 3325 N N . LEU A 1 419 ? 41.626 -12.166 -14.910 1.00 82.88 419 LEU A N 1
ATOM 3326 C CA . LEU A 1 419 ? 40.863 -11.089 -14.274 1.00 82.88 419 LEU A CA 1
ATOM 3327 C C . LEU A 1 419 ? 40.236 -11.579 -12.969 1.00 82.88 419 LEU A C 1
ATOM 3329 O O . LEU A 1 419 ? 39.664 -12.665 -12.925 1.00 82.88 419 LEU A O 1
ATOM 3333 N N . THR A 1 420 ? 40.289 -10.746 -11.931 1.00 83.75 420 THR A N 1
ATOM 3334 C CA . THR A 1 420 ? 39.696 -11.029 -10.617 1.00 83.75 420 THR A CA 1
ATOM 3335 C C . THR A 1 420 ? 38.450 -10.169 -10.426 1.00 83.75 420 THR A C 1
ATOM 3337 O O . THR A 1 420 ? 38.558 -8.959 -10.223 1.00 83.75 420 THR A O 1
ATOM 3340 N N . LEU A 1 421 ? 37.273 -10.786 -10.491 1.00 83.50 421 LEU A N 1
ATOM 3341 C CA . LEU A 1 421 ? 35.976 -10.120 -10.425 1.00 83.50 421 LEU A CA 1
ATOM 3342 C C . LEU A 1 421 ? 35.375 -10.265 -9.019 1.00 83.50 421 LEU A C 1
ATOM 3344 O O . LEU A 1 421 ? 35.156 -11.390 -8.574 1.00 83.50 421 LEU A O 1
ATOM 3348 N N . PRO A 1 422 ? 35.109 -9.174 -8.290 1.00 82.50 422 PRO A N 1
ATOM 3349 C CA . PRO A 1 422 ? 34.435 -9.246 -6.998 1.00 82.50 422 PRO A CA 1
ATOM 3350 C C . PRO A 1 422 ? 32.940 -9.528 -7.186 1.00 82.50 422 PRO A C 1
ATOM 3352 O O . PRO A 1 422 ? 32.290 -8.878 -7.998 1.00 82.50 422 PRO A O 1
ATOM 3355 N N . VAL A 1 423 ? 32.400 -10.478 -6.419 1.00 78.69 423 VAL A N 1
ATOM 3356 C CA . VAL A 1 423 ? 30.989 -10.916 -6.519 1.00 78.69 423 VAL A CA 1
ATOM 3357 C C . VAL A 1 423 ? 30.167 -10.511 -5.283 1.00 78.69 423 VAL A C 1
ATOM 3359 O O . VAL A 1 423 ? 28.958 -10.680 -5.239 1.00 78.69 423 VAL A O 1
ATOM 3362 N N . TYR A 1 424 ? 30.812 -9.938 -4.265 1.00 73.00 424 TYR A N 1
ATOM 3363 C CA . TYR A 1 424 ? 30.196 -9.616 -2.972 1.00 73.00 424 TYR A CA 1
ATOM 3364 C C . TYR A 1 424 ? 29.443 -8.269 -2.929 1.00 73.00 424 TYR A C 1
ATOM 3366 O O . TYR A 1 424 ? 28.858 -7.946 -1.902 1.00 73.00 424 TYR A O 1
ATOM 3374 N N . LYS A 1 425 ? 29.488 -7.460 -3.996 1.00 76.69 425 LYS A N 1
ATOM 3375 C CA . LYS A 1 425 ? 28.810 -6.154 -4.105 1.00 76.69 425 LYS A CA 1
ATOM 3376 C C . LYS A 1 425 ? 27.958 -6.121 -5.362 1.00 76.69 425 LYS A C 1
ATOM 3378 O O . LYS A 1 425 ? 28.447 -6.517 -6.415 1.00 76.69 425 LYS A O 1
ATOM 3383 N N . SER A 1 426 ? 26.736 -5.599 -5.265 1.00 80.00 426 SER A N 1
ATOM 3384 C CA . SER A 1 426 ? 25.881 -5.341 -6.428 1.00 80.00 426 SER A CA 1
ATOM 3385 C C . SER A 1 426 ? 26.321 -4.046 -7.121 1.00 80.00 426 SER A C 1
ATOM 3387 O O . SER A 1 426 ? 25.698 -2.997 -6.953 1.00 80.00 426 SER A O 1
ATOM 3389 N N . ASP A 1 427 ? 27.430 -4.095 -7.863 1.00 82.75 427 ASP A N 1
ATOM 3390 C CA . ASP A 1 427 ? 28.002 -2.943 -8.563 1.00 82.75 427 ASP A CA 1
ATOM 3391 C C . ASP A 1 427 ? 28.368 -3.229 -10.035 1.00 82.75 427 ASP A C 1
ATOM 3393 O O . ASP A 1 427 ? 28.314 -4.357 -10.535 1.00 82.75 427 ASP A O 1
ATOM 3397 N N . LYS A 1 428 ? 28.690 -2.151 -10.765 1.00 86.69 428 LYS A N 1
ATOM 3398 C CA . LYS A 1 428 ? 29.224 -2.187 -12.134 1.00 86.69 428 LYS A CA 1
ATOM 3399 C C . LYS A 1 428 ? 30.714 -1.844 -12.083 1.00 86.69 428 LYS A C 1
ATOM 3401 O O . LYS A 1 428 ? 31.089 -0.786 -11.569 1.00 86.69 428 LYS A O 1
ATOM 3406 N N . ARG A 1 429 ? 31.565 -2.707 -12.644 1.00 86.12 429 ARG A N 1
ATOM 3407 C CA . ARG A 1 429 ? 33.032 -2.550 -12.628 1.00 86.12 429 ARG A CA 1
ATOM 3408 C C . ARG A 1 429 ? 33.649 -2.684 -14.006 1.00 86.12 429 ARG A C 1
ATOM 3410 O O . ARG A 1 429 ? 33.298 -3.583 -14.761 1.00 86.12 429 ARG A O 1
ATOM 3417 N N . TYR A 1 430 ? 34.607 -1.813 -14.300 1.00 86.69 430 TYR A N 1
ATOM 3418 C CA . TYR A 1 430 ? 35.361 -1.779 -15.548 1.00 86.69 430 TYR A CA 1
ATOM 3419 C C . TYR A 1 430 ? 36.665 -2.565 -15.424 1.00 86.69 430 TYR A C 1
ATOM 3421 O O . TYR A 1 430 ? 37.489 -2.249 -14.563 1.00 86.69 430 TYR A O 1
ATOM 3429 N N . PHE A 1 431 ? 36.895 -3.521 -16.328 1.00 85.31 431 PHE A N 1
ATOM 3430 C CA . PHE A 1 431 ? 38.157 -4.260 -16.418 1.00 85.31 431 PHE A CA 1
ATOM 3431 C C . PHE A 1 431 ? 38.794 -4.109 -17.808 1.00 85.31 431 PHE A C 1
ATOM 3433 O O . PHE A 1 431 ? 38.167 -4.478 -18.806 1.00 85.31 431 PHE A O 1
ATOM 3440 N N . PRO A 1 432 ? 40.038 -3.597 -17.900 1.00 83.75 432 PRO A N 1
ATOM 3441 C CA . PRO A 1 432 ? 40.773 -3.517 -19.155 1.00 83.75 432 PRO A CA 1
ATOM 3442 C C . PRO A 1 432 ? 41.404 -4.868 -19.542 1.00 83.75 432 PRO A C 1
ATOM 3444 O O . PRO A 1 432 ? 42.088 -5.525 -18.752 1.00 83.75 432 PRO A O 1
ATOM 3447 N N . VAL A 1 433 ? 41.225 -5.241 -20.805 1.00 81.31 433 VAL A N 1
ATOM 3448 C CA . VAL A 1 433 ? 41.675 -6.476 -21.451 1.00 81.31 433 VAL A CA 1
ATOM 3449 C C . VAL A 1 433 ? 42.681 -6.127 -22.552 1.00 81.31 433 VAL A C 1
ATOM 3451 O O . VAL A 1 433 ? 42.337 -5.522 -23.569 1.00 81.31 433 VAL A O 1
ATOM 3454 N N . TYR A 1 434 ? 43.941 -6.523 -22.362 1.00 75.69 434 TYR A N 1
ATOM 3455 C CA . TYR A 1 434 ? 45.043 -6.236 -23.286 1.00 75.69 434 TYR A CA 1
ATOM 3456 C C . TYR A 1 434 ? 45.353 -7.471 -24.145 1.00 75.69 434 TYR A C 1
ATOM 3458 O O . TYR A 1 434 ? 45.663 -8.528 -23.604 1.00 75.69 434 TYR A O 1
ATOM 3466 N N . ARG A 1 435 ? 45.289 -7.343 -25.480 1.00 66.50 435 ARG A N 1
ATOM 3467 C CA . ARG A 1 435 ? 45.614 -8.430 -26.436 1.00 66.50 435 ARG A CA 1
ATOM 3468 C C . ARG A 1 435 ? 46.996 -8.292 -27.077 1.00 66.50 435 ARG A C 1
ATOM 3470 O O . ARG A 1 435 ? 47.620 -9.291 -27.408 1.00 66.50 435 ARG A O 1
ATOM 3477 N N . LYS A 1 436 ? 47.458 -7.054 -27.292 1.00 63.84 436 LYS A N 1
ATOM 3478 C CA . LYS A 1 436 ? 48.757 -6.691 -27.888 1.00 63.84 436 LYS A CA 1
ATOM 3479 C C . LYS A 1 436 ? 49.287 -5.429 -27.200 1.00 63.84 436 LYS A C 1
ATOM 3481 O O . LYS A 1 436 ? 48.492 -4.616 -26.742 1.00 63.84 436 LYS A O 1
ATOM 3486 N N . THR A 1 437 ? 50.605 -5.255 -27.150 1.00 55.53 437 THR A N 1
ATOM 3487 C CA . THR A 1 437 ? 51.291 -4.168 -26.421 1.00 55.53 437 THR A CA 1
ATOM 3488 C C . THR A 1 437 ? 51.070 -2.751 -26.977 1.00 55.53 437 THR A C 1
ATOM 3490 O O . THR A 1 437 ? 51.298 -1.804 -26.238 1.00 55.53 437 THR A O 1
ATOM 3493 N N . ASP A 1 438 ? 50.589 -2.600 -28.220 1.00 53.75 438 ASP A N 1
ATOM 3494 C CA . ASP A 1 438 ? 50.487 -1.309 -28.940 1.00 53.75 438 ASP A CA 1
ATOM 3495 C C . ASP A 1 438 ? 49.044 -0.852 -29.280 1.00 53.75 438 ASP A C 1
ATOM 3497 O O . ASP A 1 438 ? 48.864 0.115 -30.018 1.00 53.75 438 ASP A O 1
ATOM 3501 N N . GLN A 1 439 ? 47.994 -1.525 -28.788 1.00 63.06 439 GLN A N 1
ATOM 3502 C CA . GLN A 1 439 ? 46.591 -1.152 -29.064 1.00 63.06 439 GLN A CA 1
ATOM 3503 C C . GLN A 1 439 ? 45.850 -0.672 -27.810 1.00 63.06 439 GLN A C 1
ATOM 3505 O O . GLN A 1 439 ? 46.134 -1.137 -26.705 1.00 63.06 439 GLN A O 1
ATOM 3510 N N . ASP A 1 440 ? 44.867 0.224 -28.000 1.00 65.88 440 ASP A N 1
ATOM 3511 C CA . ASP A 1 440 ? 43.918 0.621 -26.951 1.00 65.88 440 ASP A CA 1
ATOM 3512 C C . ASP A 1 440 ? 43.310 -0.650 -26.318 1.00 65.88 440 ASP A C 1
ATOM 3514 O O . ASP A 1 440 ? 42.820 -1.520 -27.052 1.00 65.88 440 ASP A O 1
ATOM 3518 N N . PRO A 1 441 ? 43.336 -0.792 -24.978 1.00 73.62 441 PRO A N 1
ATOM 3519 C CA . PRO A 1 441 ? 42.790 -1.971 -24.329 1.00 73.62 441 PRO A CA 1
ATOM 3520 C C . PRO A 1 441 ? 41.300 -2.096 -24.614 1.00 73.62 441 PRO A C 1
ATOM 3522 O O . PRO A 1 441 ? 40.545 -1.122 -24.538 1.00 73.62 441 PRO A O 1
ATOM 3525 N N . TRP A 1 442 ? 40.872 -3.327 -24.877 1.00 83.31 442 TRP A N 1
ATOM 3526 C CA . TRP A 1 442 ? 39.457 -3.646 -24.819 1.00 83.31 442 TRP A CA 1
ATOM 3527 C C . TRP A 1 442 ? 38.995 -3.554 -23.373 1.00 83.31 442 TRP A C 1
ATOM 3529 O O . TRP A 1 442 ? 39.804 -3.615 -22.451 1.00 83.31 442 TRP A O 1
ATOM 3539 N N . ALA A 1 443 ? 37.702 -3.412 -23.150 1.00 83.50 443 ALA A N 1
ATOM 3540 C CA . ALA A 1 443 ? 37.168 -3.312 -21.811 1.00 83.50 443 ALA A CA 1
ATOM 3541 C C . ALA A 1 443 ? 35.876 -4.090 -21.682 1.00 83.50 443 ALA A C 1
ATOM 3543 O O . ALA A 1 443 ? 35.043 -4.094 -22.590 1.00 83.50 443 ALA A O 1
ATOM 3544 N N . ILE A 1 444 ? 35.724 -4.719 -20.525 1.00 88.31 444 ILE A N 1
ATOM 3545 C CA . ILE A 1 444 ? 34.496 -5.390 -20.134 1.00 88.31 444 ILE A CA 1
ATOM 3546 C C . ILE A 1 444 ? 33.914 -4.735 -18.893 1.00 88.31 444 ILE A C 1
ATOM 3548 O O . ILE A 1 444 ? 34.635 -4.168 -18.066 1.00 88.31 444 ILE A O 1
ATOM 3552 N N . ILE A 1 445 ? 32.601 -4.850 -18.773 1.00 88.75 445 ILE A N 1
ATOM 3553 C CA . ILE A 1 445 ? 31.868 -4.512 -17.567 1.00 88.75 445 ILE A CA 1
ATOM 3554 C C . ILE A 1 445 ? 31.465 -5.815 -16.889 1.00 88.75 445 ILE A C 1
ATOM 3556 O O . ILE A 1 445 ? 30.819 -6.664 -17.504 1.00 88.75 445 ILE A O 1
ATOM 3560 N N . SER A 1 446 ? 31.859 -5.952 -15.626 1.00 89.69 446 SER A N 1
ATOM 3561 C CA . SER A 1 446 ? 31.282 -6.928 -14.707 1.00 89.69 446 SER A CA 1
ATOM 3562 C C . SER A 1 446 ? 30.146 -6.237 -13.974 1.00 89.69 446 SER A C 1
ATOM 3564 O O . SER A 1 446 ? 30.386 -5.286 -13.231 1.00 89.69 446 SER A O 1
ATOM 3566 N N . GLU A 1 447 ? 28.921 -6.673 -14.228 1.00 88.12 447 GLU A N 1
ATOM 3567 C CA . GLU A 1 447 ? 27.716 -6.166 -13.585 1.00 88.12 447 GLU A CA 1
ATOM 3568 C C . GLU A 1 447 ? 27.159 -7.258 -12.677 1.00 88.12 447 GLU A C 1
ATOM 3570 O O . GLU A 1 447 ? 26.726 -8.303 -13.155 1.00 88.12 447 GLU A O 1
ATOM 3575 N N . VAL A 1 448 ? 27.208 -7.027 -11.368 1.00 86.06 448 VAL A N 1
ATOM 3576 C CA . VAL A 1 448 ? 26.671 -7.951 -10.368 1.00 86.06 448 VAL A CA 1
ATOM 3577 C C . VAL A 1 448 ? 25.293 -7.451 -9.953 1.00 86.06 448 VAL A C 1
ATOM 3579 O O . VAL A 1 448 ? 25.142 -6.294 -9.566 1.00 86.06 448 VAL A O 1
ATOM 3582 N N . LYS A 1 449 ? 24.290 -8.318 -10.061 1.00 83.69 449 LYS A N 1
ATOM 3583 C CA . LYS A 1 449 ? 22.896 -8.064 -9.685 1.00 83.69 449 LYS A CA 1
ATOM 3584 C C . LYS A 1 449 ? 22.385 -9.184 -8.802 1.00 83.69 449 LYS A C 1
ATOM 3586 O O . LYS A 1 449 ? 22.913 -10.289 -8.849 1.00 83.69 449 LYS A O 1
ATOM 3591 N N . ILE A 1 450 ? 21.347 -8.911 -8.025 1.00 74.69 450 ILE A N 1
ATOM 3592 C CA . ILE A 1 450 ? 20.650 -9.923 -7.236 1.00 74.69 450 ILE A CA 1
ATOM 3593 C C . ILE A 1 450 ? 19.230 -10.025 -7.782 1.00 74.69 450 ILE A C 1
ATOM 3595 O O . ILE A 1 450 ? 18.428 -9.117 -7.588 1.00 74.69 450 ILE A O 1
ATOM 3599 N N . ASP A 1 451 ? 18.936 -11.134 -8.455 1.00 68.44 451 ASP A N 1
ATOM 3600 C CA . ASP A 1 451 ? 17.615 -11.425 -9.005 1.00 68.44 451 ASP A CA 1
ATOM 3601 C C . ASP A 1 451 ? 17.019 -12.603 -8.225 1.00 68.44 451 ASP A C 1
ATOM 3603 O O . ASP A 1 451 ? 17.574 -13.701 -8.216 1.00 68.44 451 ASP A O 1
ATOM 3607 N N . HIS A 1 452 ? 15.893 -12.372 -7.542 1.00 64.25 452 HIS A N 1
ATOM 3608 C CA . HIS A 1 452 ? 15.146 -13.398 -6.797 1.00 64.25 452 HIS A CA 1
ATOM 3609 C C . HIS A 1 452 ? 15.994 -14.248 -5.815 1.00 64.25 452 HIS A C 1
ATOM 3611 O O . HIS A 1 452 ? 15.798 -15.455 -5.696 1.00 64.25 452 HIS A O 1
ATOM 3617 N N . GLY A 1 453 ? 16.946 -13.626 -5.107 1.00 61.69 453 GLY A N 1
ATOM 3618 C CA . GLY A 1 453 ? 17.837 -14.299 -4.142 1.00 61.69 453 GLY A CA 1
ATOM 3619 C C . GLY A 1 453 ? 19.070 -14.973 -4.750 1.00 61.69 453 GLY A C 1
ATOM 3620 O O . GLY A 1 453 ? 19.928 -15.442 -4.009 1.00 61.69 453 GLY A O 1
ATOM 3621 N N . ALA A 1 454 ? 19.210 -14.976 -6.079 1.00 72.19 454 ALA A N 1
ATOM 3622 C CA . ALA A 1 454 ? 20.415 -15.432 -6.763 1.00 72.19 454 ALA A CA 1
ATOM 3623 C C . ALA A 1 454 ? 21.282 -14.241 -7.192 1.00 72.19 454 ALA A C 1
ATOM 3625 O O . ALA A 1 454 ? 20.793 -13.253 -7.741 1.00 72.19 454 ALA A O 1
ATOM 3626 N N . THR A 1 455 ? 22.595 -14.339 -6.982 1.00 79.75 455 THR A N 1
ATOM 3627 C CA . THR A 1 455 ? 23.547 -13.328 -7.458 1.00 79.75 455 THR A CA 1
ATOM 3628 C C . THR A 1 455 ? 23.918 -13.623 -8.911 1.00 79.75 455 THR A C 1
ATOM 3630 O O . THR A 1 455 ? 24.587 -14.613 -9.217 1.00 79.75 455 THR A O 1
ATOM 3633 N N . VAL A 1 456 ? 23.489 -12.756 -9.822 1.00 83.19 456 VAL A N 1
ATOM 3634 C CA . VAL A 1 456 ? 23.734 -12.841 -11.260 1.00 83.19 456 VAL A CA 1
ATOM 3635 C C . VAL A 1 456 ? 24.899 -11.926 -11.635 1.00 83.19 456 VAL A C 1
ATOM 3637 O O . VAL A 1 456 ? 24.817 -10.705 -11.523 1.00 83.19 456 VAL A O 1
ATOM 3640 N N . VAL A 1 457 ? 25.995 -12.517 -12.105 1.00 87.25 457 VAL A N 1
ATOM 3641 C CA . VAL A 1 457 ? 27.163 -11.811 -12.637 1.00 87.25 457 VAL A CA 1
ATOM 3642 C C . VAL A 1 457 ? 27.059 -11.780 -14.156 1.00 87.25 457 VAL A C 1
ATOM 3644 O O . VAL A 1 457 ? 27.256 -12.793 -14.824 1.00 87.25 457 VAL A O 1
ATOM 3647 N N . VAL A 1 458 ? 26.768 -10.613 -14.718 1.00 89.00 458 VAL A N 1
ATOM 3648 C CA . VAL A 1 458 ? 26.698 -10.399 -16.164 1.00 89.00 458 VAL A CA 1
ATOM 3649 C C . VAL A 1 458 ? 28.015 -9.800 -16.643 1.00 89.00 458 VAL A C 1
ATOM 3651 O O . VAL A 1 458 ? 28.382 -8.685 -16.268 1.00 89.00 458 VAL A O 1
ATOM 3654 N N . LEU A 1 459 ? 28.727 -10.537 -17.494 1.00 88.81 459 LEU A N 1
ATOM 3655 C CA . LEU A 1 459 ? 29.930 -10.054 -18.168 1.00 88.81 459 LEU A CA 1
ATOM 3656 C C . LEU A 1 459 ? 29.546 -9.559 -19.552 1.00 88.81 459 LEU A C 1
ATOM 3658 O O . LEU A 1 459 ? 29.071 -10.334 -20.377 1.00 88.81 459 LEU A O 1
ATOM 3662 N N . ARG A 1 460 ? 29.753 -8.270 -19.818 1.00 89.88 460 ARG A N 1
ATOM 3663 C CA . ARG A 1 460 ? 29.326 -7.638 -21.073 1.00 89.88 460 ARG A CA 1
ATOM 3664 C C . ARG A 1 460 ? 30.309 -6.590 -21.580 1.00 89.88 460 ARG A C 1
ATOM 3666 O O . ARG A 1 460 ? 31.232 -6.183 -20.876 1.00 89.88 460 ARG A O 1
ATOM 3673 N N . GLY A 1 461 ? 30.094 -6.132 -22.811 1.00 87.12 461 GLY A N 1
ATOM 3674 C CA . GLY A 1 461 ? 30.789 -4.968 -23.361 1.00 87.12 461 GLY A CA 1
ATOM 3675 C C . GLY A 1 461 ? 30.418 -3.650 -22.664 1.00 87.12 461 GLY A C 1
ATOM 3676 O O . GLY A 1 461 ? 29.411 -3.547 -21.960 1.00 87.12 461 GLY A O 1
ATOM 3677 N N . ILE A 1 462 ? 31.231 -2.614 -22.893 1.00 88.12 462 ILE A N 1
ATOM 3678 C CA . ILE A 1 462 ? 31.037 -1.275 -22.304 1.00 88.12 462 ILE A CA 1
ATOM 3679 C C . ILE A 1 462 ? 29.796 -0.534 -22.817 1.00 88.12 462 ILE A C 1
ATOM 3681 O O . ILE A 1 462 ? 29.378 0.424 -22.173 1.00 88.12 462 ILE A O 1
ATOM 3685 N N . VAL A 1 463 ? 29.216 -0.956 -23.947 1.00 88.56 463 VAL A N 1
ATOM 3686 C CA . VAL A 1 463 ? 28.014 -0.345 -24.528 1.00 88.56 463 VAL A CA 1
ATOM 3687 C C . VAL A 1 463 ? 26.818 -1.268 -24.355 1.00 88.56 463 VAL A C 1
ATOM 3689 O O . VAL A 1 463 ? 26.847 -2.430 -24.765 1.00 88.56 463 VAL A O 1
ATOM 3692 N N . GLN A 1 464 ? 25.743 -0.716 -23.807 1.00 89.69 464 GLN A N 1
ATOM 3693 C CA . GLN A 1 464 ? 24.445 -1.365 -23.716 1.00 89.69 464 GLN A CA 1
ATOM 3694 C C . GLN A 1 464 ? 23.396 -0.502 -24.400 1.00 89.69 464 GLN A C 1
ATOM 3696 O O . GLN A 1 464 ? 23.405 0.718 -24.272 1.00 89.69 464 GLN A O 1
ATOM 3701 N N . ILE A 1 465 ? 22.504 -1.132 -25.152 1.00 90.56 465 ILE A N 1
ATOM 3702 C CA . ILE A 1 465 ? 21.475 -0.449 -25.928 1.00 90.56 465 ILE A CA 1
ATOM 3703 C C . ILE A 1 465 ? 20.132 -0.810 -25.323 1.00 90.56 465 ILE A C 1
ATOM 3705 O O . ILE A 1 465 ? 19.807 -1.989 -25.205 1.00 90.56 465 ILE A O 1
ATOM 3709 N N . TYR A 1 466 ? 19.353 0.193 -24.943 1.00 90.25 466 TYR A N 1
ATOM 3710 C CA . TYR A 1 466 ? 18.018 -0.008 -24.403 1.00 90.25 466 TYR A CA 1
ATOM 3711 C C . TYR A 1 466 ? 16.969 0.508 -25.373 1.00 90.25 466 TYR A C 1
ATOM 3713 O O . TYR A 1 466 ? 17.030 1.656 -25.826 1.00 90.25 466 TYR A O 1
ATOM 3721 N N . ASN A 1 467 ? 15.986 -0.334 -25.663 1.00 88.69 467 ASN A N 1
ATOM 3722 C CA . ASN A 1 467 ? 14.925 -0.008 -26.595 1.00 88.69 467 ASN A CA 1
ATOM 3723 C C . ASN A 1 467 ? 13.661 0.441 -25.851 1.00 88.69 467 ASN A C 1
ATOM 3725 O O . ASN A 1 467 ? 12.927 -0.387 -25.318 1.00 88.69 467 ASN A O 1
ATOM 3729 N N . HIS A 1 468 ? 13.381 1.750 -25.856 1.00 83.88 468 HIS A N 1
ATOM 3730 C CA . HIS A 1 468 ? 12.116 2.286 -25.332 1.00 83.88 468 HIS A CA 1
ATOM 3731 C C . HIS A 1 468 ? 10.955 2.118 -26.317 1.00 83.88 468 HIS A C 1
ATOM 3733 O O . HIS A 1 468 ? 9.835 2.462 -25.969 1.00 83.88 468 HIS A O 1
ATOM 3739 N N . PHE A 1 469 ? 11.173 1.622 -27.538 1.00 81.19 469 PHE A N 1
ATOM 3740 C CA . PHE A 1 469 ? 10.091 1.397 -28.492 1.00 81.19 469 PHE A CA 1
ATOM 3741 C C . PHE A 1 469 ? 9.303 0.129 -28.155 1.00 81.19 469 PHE A C 1
ATOM 3743 O O . PHE A 1 469 ? 9.805 -0.819 -27.557 1.00 81.19 469 PHE A O 1
ATOM 3750 N N . THR A 1 470 ? 8.055 0.095 -28.616 1.00 75.31 470 THR A N 1
ATOM 3751 C CA . THR A 1 470 ? 7.171 -1.077 -28.566 1.00 75.31 470 THR A CA 1
ATOM 3752 C C . THR A 1 470 ? 7.490 -2.102 -29.658 1.00 75.31 470 THR A C 1
ATOM 3754 O O . THR A 1 470 ? 6.955 -3.206 -29.633 1.00 75.31 470 THR A O 1
ATOM 3757 N N . ALA A 1 471 ? 8.382 -1.759 -30.592 1.00 78.50 471 ALA A N 1
ATOM 3758 C CA . ALA A 1 471 ? 8.834 -2.611 -31.684 1.00 78.50 471 ALA A CA 1
ATOM 3759 C C . ALA A 1 471 ? 10.331 -2.941 -31.560 1.00 78.50 471 ALA A C 1
ATOM 3761 O O . ALA A 1 471 ? 11.093 -2.126 -31.032 1.00 78.50 471 ALA A O 1
ATOM 3762 N N . PRO A 1 472 ? 10.777 -4.111 -32.052 1.00 85.12 472 PRO A N 1
ATOM 3763 C CA . PRO A 1 472 ? 12.188 -4.468 -32.048 1.00 85.12 472 PRO A CA 1
ATOM 3764 C C . PRO A 1 472 ? 13.001 -3.576 -32.996 1.00 85.12 472 PRO A C 1
ATOM 3766 O O . PRO A 1 472 ? 12.562 -3.261 -34.106 1.00 85.12 472 PRO A O 1
ATOM 3769 N N . ILE A 1 473 ? 14.207 -3.196 -32.566 1.00 87.31 473 ILE A N 1
ATOM 3770 C CA . ILE A 1 473 ? 15.146 -2.395 -33.364 1.00 87.31 473 ILE A CA 1
ATOM 3771 C C . ILE A 1 473 ? 16.381 -3.228 -33.692 1.00 87.31 473 ILE A C 1
ATOM 3773 O O . ILE A 1 473 ? 16.991 -3.830 -32.812 1.00 87.31 473 ILE A O 1
ATOM 3777 N N . TYR A 1 474 ? 16.782 -3.224 -34.960 1.00 88.38 474 TYR A N 1
ATOM 3778 C CA . TYR A 1 474 ? 17.970 -3.921 -35.442 1.00 88.38 474 TYR A CA 1
ATOM 3779 C C . TYR A 1 474 ? 19.191 -3.007 -35.433 1.00 88.38 474 TYR A C 1
ATOM 3781 O O . TYR A 1 474 ? 19.151 -1.891 -35.964 1.00 88.38 474 TYR A O 1
ATOM 3789 N N . VAL A 1 475 ? 20.289 -3.513 -34.880 1.00 88.94 475 VAL A N 1
ATOM 3790 C CA . VAL A 1 475 ? 21.580 -2.826 -34.797 1.00 88.94 475 VAL A CA 1
ATOM 3791 C C . VAL A 1 475 ? 22.473 -3.309 -35.931 1.00 88.94 475 VAL A C 1
ATOM 3793 O O . VAL A 1 475 ? 22.656 -4.509 -36.130 1.00 88.94 475 VAL A O 1
ATOM 3796 N N . HIS A 1 476 ? 23.042 -2.368 -36.670 1.00 87.62 476 HIS A N 1
ATOM 3797 C CA . HIS A 1 476 ? 23.861 -2.607 -37.847 1.00 87.62 476 HIS A CA 1
ATOM 3798 C C . HIS A 1 476 ? 25.193 -1.874 -37.756 1.00 87.62 476 HIS A C 1
ATOM 3800 O O . HIS A 1 476 ? 25.295 -0.809 -37.147 1.00 87.62 476 HIS A O 1
ATOM 3806 N N . GLN A 1 477 ? 26.194 -2.423 -38.433 1.00 84.00 477 GLN A N 1
ATOM 3807 C CA . GLN A 1 477 ? 27.504 -1.810 -38.584 1.00 84.00 477 GLN A CA 1
ATOM 3808 C C . GLN A 1 477 ? 27.982 -1.938 -40.031 1.00 84.00 477 GLN A C 1
ATOM 3810 O O . GLN A 1 477 ? 27.703 -2.935 -40.697 1.00 84.00 477 GLN A O 1
ATOM 3815 N N . TYR A 1 478 ? 28.691 -0.920 -40.516 1.00 79.69 478 TYR A N 1
ATOM 3816 C CA . TYR A 1 478 ? 29.282 -0.919 -41.850 1.00 79.69 478 TYR A CA 1
ATOM 3817 C C . TYR A 1 478 ? 30.779 -1.220 -41.754 1.00 79.69 478 TYR A C 1
ATOM 3819 O O . TYR A 1 478 ? 31.533 -0.434 -41.182 1.00 79.69 478 TYR A O 1
ATOM 3827 N N . ILE A 1 479 ? 31.196 -2.352 -42.318 1.00 76.00 479 ILE A N 1
ATOM 3828 C CA . ILE A 1 479 ? 32.592 -2.806 -42.386 1.00 76.00 479 ILE A CA 1
ATOM 3829 C C . ILE A 1 479 ? 32.952 -2.865 -43.871 1.00 76.00 479 ILE A C 1
ATOM 3831 O O . ILE A 1 479 ? 32.243 -3.510 -44.633 1.00 76.00 479 ILE A O 1
ATOM 3835 N N . GLU A 1 480 ? 33.991 -2.143 -44.306 1.00 69.38 480 GLU A N 1
ATOM 3836 C CA . GLU A 1 480 ? 34.429 -2.105 -45.720 1.00 69.38 480 GLU A CA 1
ATOM 3837 C C . GLU A 1 480 ? 33.295 -1.812 -46.739 1.00 69.38 480 GLU A C 1
ATOM 3839 O O . GLU A 1 480 ? 33.298 -2.314 -47.857 1.00 69.38 480 GLU A O 1
ATOM 3844 N N . HIS A 1 481 ? 32.327 -0.964 -46.358 1.00 68.81 481 HIS A N 1
ATOM 3845 C CA . HIS A 1 481 ? 31.101 -0.628 -47.113 1.00 68.81 481 HIS A CA 1
ATOM 3846 C C . HIS A 1 481 ? 30.028 -1.729 -47.213 1.00 68.81 481 HIS A C 1
ATOM 3848 O O . HIS A 1 481 ? 28.975 -1.492 -47.807 1.00 68.81 481 HIS A O 1
ATOM 3854 N N . GLU A 1 482 ? 30.219 -2.877 -46.567 1.00 74.12 482 GLU A N 1
ATOM 3855 C CA . GLU A 1 482 ? 29.198 -3.914 -46.423 1.00 74.12 482 GLU A CA 1
ATOM 3856 C C . GLU A 1 482 ? 28.448 -3.790 -45.090 1.00 74.12 482 GLU A C 1
ATOM 3858 O O . GLU A 1 482 ? 29.008 -3.420 -44.055 1.00 74.12 482 GLU A O 1
ATOM 3863 N N . LYS A 1 483 ? 27.142 -4.076 -45.121 1.00 79.69 483 LYS A N 1
ATOM 3864 C CA . LYS A 1 483 ? 26.242 -3.969 -43.967 1.00 79.69 483 LYS A CA 1
ATOM 3865 C C . LYS A 1 483 ? 26.208 -5.292 -43.200 1.00 79.69 483 LYS A C 1
ATOM 3867 O O . LYS A 1 483 ? 25.670 -6.275 -43.704 1.00 79.69 483 LYS A O 1
ATOM 3872 N N . TYR A 1 484 ? 26.668 -5.276 -41.953 1.00 82.25 484 TYR A N 1
ATOM 3873 C CA . TYR A 1 484 ? 26.604 -6.406 -41.026 1.00 82.25 484 TYR A CA 1
ATOM 3874 C C . TYR A 1 484 ? 25.519 -6.182 -39.965 1.00 82.25 484 TYR A C 1
ATOM 3876 O O . TYR A 1 484 ? 25.393 -5.089 -39.406 1.00 82.25 484 TYR A O 1
ATOM 3884 N N . LEU A 1 485 ? 24.713 -7.213 -39.695 1.00 84.12 485 LEU A N 1
ATOM 3885 C CA . LEU A 1 485 ? 23.728 -7.216 -38.610 1.00 84.12 485 LEU A CA 1
ATOM 3886 C C . LEU A 1 485 ? 24.423 -7.632 -37.309 1.00 84.12 485 LEU A C 1
ATOM 3888 O O . LEU A 1 485 ? 24.934 -8.743 -37.213 1.00 84.12 485 LEU A O 1
ATOM 3892 N N . VAL A 1 486 ? 24.428 -6.737 -36.321 1.00 83.00 486 VAL A N 1
ATOM 3893 C CA . VAL A 1 486 ? 25.040 -6.965 -35.003 1.00 83.00 486 VAL A CA 1
ATOM 3894 C C . VAL A 1 486 ? 24.074 -7.708 -34.079 1.00 83.00 486 VAL A C 1
ATOM 3896 O O . VAL A 1 486 ? 24.486 -8.605 -33.348 1.00 83.00 486 VAL A O 1
ATOM 3899 N N . GLY A 1 487 ? 22.787 -7.349 -34.110 1.00 84.88 487 GLY A N 1
ATOM 3900 C CA . GLY A 1 487 ? 21.758 -7.989 -33.291 1.00 84.88 487 GLY A CA 1
ATOM 3901 C C . GLY A 1 487 ? 20.408 -7.271 -33.312 1.00 84.88 487 GLY A C 1
ATOM 3902 O O . GLY A 1 487 ? 20.232 -6.252 -33.984 1.00 84.88 487 GLY A O 1
ATOM 3903 N N . GLU A 1 488 ? 19.453 -7.818 -32.562 1.00 87.69 488 GLU A N 1
ATOM 3904 C CA . GLU A 1 488 ? 18.094 -7.293 -32.396 1.00 87.69 488 GLU A CA 1
ATOM 3905 C C . GLU A 1 488 ? 17.854 -6.892 -30.934 1.00 87.69 488 GLU A C 1
ATOM 3907 O O . GLU A 1 488 ? 18.076 -7.686 -30.019 1.00 87.69 488 GLU A O 1
ATOM 3912 N N . VAL A 1 489 ? 17.370 -5.666 -30.712 1.00 88.12 489 VAL A N 1
ATOM 3913 C CA . VAL A 1 489 ? 16.995 -5.153 -29.388 1.00 88.12 489 VAL A CA 1
ATOM 3914 C C . VAL A 1 489 ? 15.487 -5.284 -29.204 1.00 88.12 489 VAL A C 1
ATOM 3916 O O . VAL A 1 489 ? 14.706 -4.594 -29.868 1.00 88.12 489 VAL A O 1
ATOM 3919 N N . ARG A 1 490 ? 15.068 -6.162 -28.287 1.00 87.25 490 ARG A N 1
ATOM 3920 C CA . ARG A 1 490 ? 13.648 -6.411 -27.986 1.00 87.25 490 ARG A CA 1
ATOM 3921 C C . ARG A 1 490 ? 12.964 -5.176 -27.371 1.00 87.25 490 ARG A C 1
ATOM 3923 O O . ARG A 1 490 ? 13.642 -4.405 -26.691 1.00 87.25 490 ARG A O 1
ATOM 3930 N N . PRO A 1 491 ? 11.644 -4.995 -27.564 1.00 82.88 491 PRO A N 1
ATOM 3931 C CA . PRO A 1 491 ? 10.877 -3.922 -26.924 1.00 82.88 491 PRO A CA 1
ATOM 3932 C C . PRO A 1 491 ? 11.038 -3.923 -25.400 1.00 82.88 491 PRO A C 1
ATOM 3934 O O . PRO A 1 491 ? 10.902 -4.974 -24.776 1.00 82.88 491 PRO A O 1
ATOM 3937 N N . GLY A 1 492 ? 11.348 -2.769 -24.803 1.00 81.88 492 GLY A N 1
ATOM 3938 C CA . GLY A 1 492 ? 11.567 -2.631 -23.355 1.00 81.88 492 GLY A CA 1
ATOM 3939 C C . GLY A 1 492 ? 12.768 -3.414 -22.806 1.00 81.88 492 GLY A C 1
ATOM 3940 O O . GLY A 1 492 ? 12.928 -3.509 -21.589 1.00 81.88 492 GLY A O 1
ATOM 3941 N N . GLY A 1 493 ? 13.593 -3.993 -23.682 1.00 84.50 493 GLY A N 1
ATOM 3942 C CA . GLY A 1 493 ? 14.732 -4.832 -23.335 1.00 84.50 493 GLY A CA 1
ATOM 3943 C C . GLY A 1 493 ? 16.077 -4.141 -23.546 1.00 84.50 493 GLY A C 1
ATOM 3944 O O . GLY A 1 493 ? 16.190 -3.110 -24.216 1.00 84.50 493 GLY A O 1
ATOM 3945 N N . PHE A 1 494 ? 17.116 -4.765 -22.992 1.00 85.62 494 PHE A N 1
ATOM 3946 C CA . PHE A 1 494 ? 18.507 -4.379 -23.200 1.00 85.62 494 PHE A CA 1
ATOM 3947 C C . PHE A 1 494 ? 19.191 -5.319 -24.195 1.00 85.62 494 PHE A C 1
ATOM 3949 O O . PHE A 1 494 ? 18.946 -6.524 -24.199 1.00 85.62 494 PHE A O 1
ATOM 3956 N N . PHE A 1 495 ? 20.098 -4.768 -24.995 1.00 88.31 495 PHE A N 1
ATOM 3957 C CA . PHE A 1 495 ? 21.027 -5.512 -25.833 1.00 88.31 495 PHE A CA 1
ATOM 3958 C C . PHE A 1 495 ? 22.460 -5.106 -25.492 1.00 88.31 495 PHE A C 1
ATOM 3960 O O . PHE A 1 495 ? 22.818 -3.927 -25.546 1.00 88.31 495 PHE A O 1
ATOM 3967 N N . ASN A 1 496 ? 23.274 -6.094 -25.137 1.00 87.75 496 ASN A N 1
ATOM 3968 C CA . ASN A 1 496 ? 24.684 -5.917 -24.824 1.00 87.75 496 ASN A CA 1
ATOM 3969 C C . ASN A 1 496 ? 25.494 -6.053 -26.116 1.00 87.75 496 ASN A C 1
ATOM 3971 O O . ASN A 1 496 ? 25.425 -7.082 -26.783 1.00 87.75 496 ASN A O 1
ATOM 3975 N N . VAL A 1 497 ? 26.234 -5.007 -26.498 1.00 86.00 497 VAL A N 1
ATOM 3976 C CA . VAL A 1 497 ? 26.974 -5.020 -27.767 1.00 86.00 497 VAL A CA 1
ATOM 3977 C C . VAL A 1 497 ? 28.223 -5.903 -27.627 1.00 86.00 497 VAL A C 1
ATOM 3979 O O . VAL A 1 497 ? 29.043 -5.633 -26.741 1.00 86.00 497 VAL A O 1
ATOM 3982 N N . PRO A 1 498 ? 28.417 -6.918 -28.496 1.00 85.44 498 PRO A N 1
ATOM 3983 C CA . PRO A 1 498 ? 29.602 -7.770 -28.457 1.00 85.44 498 PRO A CA 1
ATOM 3984 C C . PRO A 1 498 ? 30.902 -6.978 -28.627 1.00 85.44 498 PRO A C 1
ATOM 3986 O O . PRO A 1 498 ? 30.983 -6.063 -29.449 1.00 85.44 498 PRO A O 1
ATOM 3989 N N . LEU A 1 499 ? 31.956 -7.383 -27.913 1.00 82.12 499 LEU A N 1
ATOM 3990 C CA . LEU A 1 499 ? 33.234 -6.657 -27.875 1.00 82.12 499 LEU A CA 1
ATOM 3991 C C . LEU A 1 499 ? 33.868 -6.451 -29.258 1.00 82.12 499 LEU A C 1
ATOM 3993 O O . LEU A 1 499 ? 34.456 -5.403 -29.516 1.00 82.12 499 LEU A O 1
ATOM 3997 N N . TYR A 1 500 ? 33.723 -7.428 -30.158 1.00 79.19 500 TYR A N 1
ATOM 3998 C CA . TYR A 1 500 ? 34.269 -7.361 -31.517 1.00 79.19 500 TYR A CA 1
ATOM 3999 C C . TYR A 1 500 ? 33.772 -6.130 -32.297 1.00 79.19 500 TYR A C 1
ATOM 4001 O O . TYR A 1 500 ? 34.561 -5.461 -32.966 1.00 79.19 500 TYR A O 1
ATOM 4009 N N . PHE A 1 501 ? 32.488 -5.783 -32.158 1.00 76.38 501 PHE A N 1
ATOM 4010 C CA . PHE A 1 501 ? 31.863 -4.669 -32.880 1.00 76.38 501 PHE A CA 1
ATOM 4011 C C . PHE A 1 501 ? 32.115 -3.298 -32.234 1.00 76.38 501 PHE A C 1
ATOM 4013 O O . PHE A 1 501 ? 31.754 -2.283 -32.820 1.00 76.38 501 PHE A O 1
ATOM 4020 N N . LEU A 1 502 ? 32.733 -3.236 -31.046 1.00 77.62 502 LEU A N 1
ATOM 4021 C CA . LEU A 1 502 ? 33.009 -1.973 -30.345 1.00 77.62 502 LEU A CA 1
ATOM 4022 C C . LEU A 1 502 ? 34.349 -1.336 -30.722 1.00 77.62 502 LEU A C 1
ATOM 4024 O O . LEU A 1 502 ? 34.467 -0.109 -30.680 1.00 77.62 502 LEU A O 1
ATOM 4028 N N . TYR A 1 503 ? 35.351 -2.153 -31.060 1.00 75.94 503 TYR A N 1
ATOM 4029 C CA . TYR A 1 503 ? 36.736 -1.702 -31.248 1.00 75.94 503 TYR A CA 1
ATOM 4030 C C . TYR A 1 503 ? 37.215 -1.715 -32.707 1.00 75.94 503 TYR A C 1
ATOM 4032 O O . TYR A 1 503 ? 38.176 -1.013 -33.011 1.00 75.94 503 TYR A O 1
ATOM 4040 N N . ASN A 1 504 ? 36.556 -2.455 -33.608 1.00 68.12 504 ASN A N 1
ATOM 4041 C CA . ASN A 1 504 ? 36.928 -2.495 -35.031 1.00 68.12 504 ASN A CA 1
ATOM 4042 C C . ASN A 1 504 ? 36.332 -1.323 -35.825 1.00 68.12 504 ASN A C 1
ATOM 4044 O O . ASN A 1 504 ? 37.051 -0.597 -36.505 1.00 68.12 504 ASN A O 1
ATOM 4048 N N . HIS A 1 505 ? 35.022 -1.108 -35.699 1.00 67.00 505 HIS A N 1
ATOM 4049 C CA . HIS A 1 505 ? 34.305 0.038 -36.255 1.00 67.00 505 HIS A CA 1
ATOM 4050 C C . HIS A 1 505 ? 33.457 0.631 -35.129 1.00 67.00 505 HIS A C 1
ATOM 4052 O O . HIS A 1 505 ? 32.894 -0.111 -34.335 1.00 67.00 505 HIS A O 1
ATOM 4058 N N . MET A 1 506 ? 33.428 1.955 -34.977 1.00 69.50 506 MET A N 1
ATOM 4059 C CA . MET A 1 506 ? 32.850 2.570 -33.770 1.00 69.50 506 MET A CA 1
ATOM 4060 C C . MET A 1 506 ? 31.415 3.068 -33.952 1.00 69.50 506 MET A C 1
ATOM 4062 O O . MET A 1 506 ? 30.732 3.292 -32.956 1.00 69.50 506 MET A O 1
ATOM 4066 N N . ASP A 1 507 ? 30.955 3.218 -35.195 1.00 81.62 507 ASP A N 1
ATOM 4067 C CA . ASP A 1 507 ? 29.629 3.748 -35.501 1.00 81.62 507 ASP A CA 1
ATOM 4068 C C . ASP A 1 507 ? 28.581 2.631 -35.541 1.00 81.62 507 ASP A C 1
ATOM 4070 O O . ASP A 1 507 ? 28.691 1.668 -36.307 1.00 81.62 507 ASP A O 1
ATOM 4074 N N . LEU A 1 508 ? 27.543 2.784 -34.717 1.00 85.31 508 LEU A N 1
ATOM 4075 C CA . LEU A 1 508 ? 26.373 1.912 -34.691 1.00 85.31 508 LEU A CA 1
ATOM 4076 C C . LEU A 1 508 ? 25.212 2.583 -35.424 1.00 85.31 508 LEU A C 1
ATOM 4078 O O . LEU A 1 508 ? 24.854 3.726 -35.133 1.00 85.31 508 LEU A O 1
ATOM 4082 N N . HIS A 1 509 ? 24.617 1.855 -36.364 1.00 87.50 509 HIS A N 1
ATOM 4083 C CA . HIS A 1 509 ? 23.448 2.275 -37.130 1.00 87.50 509 HIS A CA 1
ATOM 4084 C C . HIS A 1 509 ? 22.229 1.464 -36.704 1.00 87.50 509 HIS A C 1
ATOM 4086 O O . HIS A 1 509 ? 22.336 0.287 -36.368 1.00 87.50 509 HIS A O 1
ATOM 4092 N N . PHE A 1 510 ? 21.049 2.069 -36.762 1.00 88.75 510 PHE A N 1
ATOM 4093 C CA . PHE A 1 510 ? 19.810 1.429 -36.319 1.00 88.75 510 PHE A CA 1
ATOM 4094 C C . PHE A 1 510 ? 18.814 1.342 -37.465 1.00 88.75 510 PHE A C 1
ATOM 4096 O O . PHE A 1 510 ? 18.848 2.150 -38.390 1.00 88.75 510 PHE A O 1
ATOM 4103 N N . SER A 1 511 ? 17.933 0.349 -37.426 1.00 85.88 511 SER A N 1
ATOM 4104 C CA . SER A 1 511 ? 16.814 0.246 -38.365 1.00 85.88 511 SER A CA 1
ATOM 4105 C C . SER A 1 511 ? 15.647 -0.508 -37.755 1.00 85.88 511 SER A C 1
ATOM 4107 O O . SER A 1 511 ? 15.844 -1.411 -36.944 1.00 85.88 511 SER A O 1
ATOM 4109 N N . MET A 1 512 ? 14.452 -0.227 -38.254 1.00 81.75 512 MET A N 1
ATOM 4110 C CA . MET A 1 512 ? 13.242 -0.992 -37.977 1.00 81.75 512 MET A CA 1
ATOM 4111 C C . MET A 1 512 ? 12.853 -1.826 -39.206 1.00 81.75 512 MET A C 1
ATOM 4113 O O . MET A 1 512 ? 13.205 -1.483 -40.337 1.00 81.75 512 MET A O 1
ATOM 4117 N N . LYS A 1 513 ? 12.129 -2.934 -39.009 1.00 74.44 513 LYS A N 1
ATOM 4118 C CA . LYS A 1 513 ? 11.607 -3.752 -40.116 1.00 74.44 513 LYS A CA 1
ATOM 4119 C C . LYS A 1 513 ? 10.770 -2.873 -41.063 1.00 74.44 513 LYS A C 1
ATOM 4121 O O . LYS A 1 513 ? 9.844 -2.212 -40.614 1.00 74.44 513 LYS A O 1
ATOM 4126 N N . GLY A 1 514 ? 11.102 -2.853 -42.357 1.00 69.25 514 GLY A N 1
ATOM 4127 C CA . GLY A 1 514 ? 10.443 -1.990 -43.356 1.00 69.25 514 GLY A CA 1
ATOM 4128 C C . GLY A 1 514 ? 11.140 -0.648 -43.638 1.00 69.25 514 GLY A C 1
ATOM 4129 O O . GLY A 1 514 ? 10.735 0.052 -44.567 1.00 69.25 514 GLY A O 1
ATOM 4130 N N . TYR A 1 515 ? 12.218 -0.330 -42.913 1.00 79.06 515 TYR A N 1
ATOM 4131 C CA . TYR A 1 515 ? 13.052 0.861 -43.102 1.00 79.06 515 TYR A CA 1
ATOM 4132 C C . TYR A 1 515 ? 14.510 0.491 -43.413 1.00 79.06 515 TYR A C 1
ATOM 4134 O O . TYR A 1 515 ? 15.013 -0.561 -43.008 1.00 79.06 515 TYR A O 1
ATOM 4142 N N . HIS A 1 516 ? 15.204 1.366 -44.137 1.00 81.00 516 HIS A N 1
ATOM 4143 C CA . HIS A 1 516 ? 16.648 1.306 -44.326 1.00 81.00 516 HIS A CA 1
ATOM 4144 C C . HIS A 1 516 ? 17.391 1.651 -43.026 1.00 81.00 516 HIS A C 1
ATOM 4146 O O . HIS A 1 516 ? 16.824 2.190 -42.076 1.00 81.00 516 HIS A O 1
ATOM 4152 N N . SER A 1 517 ? 18.678 1.305 -42.970 1.00 81.62 517 SER A N 1
ATOM 4153 C CA . SER A 1 517 ? 19.544 1.689 -41.852 1.00 81.62 517 SER A CA 1
ATOM 4154 C C . SER A 1 517 ? 19.719 3.196 -41.776 1.00 81.62 517 SER A C 1
ATOM 4156 O O . SER A 1 517 ? 19.731 3.872 -42.803 1.00 81.62 517 SER A O 1
ATOM 4158 N N . SER A 1 518 ? 19.861 3.700 -40.552 1.00 84.69 518 SER A N 1
ATOM 4159 C CA . SER A 1 518 ? 20.016 5.122 -40.292 1.00 84.69 518 SER A CA 1
ATOM 4160 C C . SER A 1 518 ? 21.151 5.723 -41.120 1.00 84.69 518 SER A C 1
ATOM 4162 O O . SER A 1 518 ? 22.246 5.163 -41.180 1.00 84.69 518 SER A O 1
ATOM 4164 N N . ALA A 1 519 ? 20.912 6.886 -41.731 1.00 78.06 519 ALA A N 1
ATOM 4165 C CA . ALA A 1 519 ? 21.916 7.560 -42.562 1.00 78.06 519 ALA A CA 1
ATOM 4166 C C . ALA A 1 519 ? 23.158 7.985 -41.756 1.00 78.06 519 ALA A C 1
ATOM 4168 O O . ALA A 1 519 ? 24.264 8.063 -42.283 1.00 78.06 519 ALA A O 1
ATOM 4169 N N . GLN A 1 520 ? 22.972 8.247 -40.460 1.00 82.06 520 GLN A N 1
ATOM 4170 C CA . GLN A 1 520 ? 24.036 8.564 -39.514 1.00 82.06 520 GLN A CA 1
ATOM 4171 C C . GLN A 1 520 ? 24.133 7.454 -38.462 1.00 82.06 520 GLN A C 1
ATOM 4173 O O . GLN A 1 520 ? 23.109 6.916 -38.034 1.00 82.06 520 GLN A O 1
ATOM 4178 N N . GLY A 1 521 ? 25.356 7.124 -38.051 1.00 81.94 521 GLY A N 1
ATOM 4179 C CA . GLY A 1 521 ? 25.625 6.253 -36.910 1.00 81.94 521 GLY A CA 1
ATOM 4180 C C . GLY A 1 521 ? 25.906 7.060 -35.643 1.00 81.94 521 GLY A C 1
ATOM 4181 O O . GLY A 1 521 ? 26.173 8.265 -35.712 1.00 81.94 521 GLY A O 1
ATOM 4182 N N . ILE A 1 522 ? 25.837 6.412 -34.483 1.00 84.12 522 ILE A N 1
ATOM 4183 C CA . ILE A 1 522 ? 26.301 6.966 -33.204 1.00 84.12 522 ILE A CA 1
ATOM 4184 C C . ILE A 1 522 ? 27.529 6.182 -32.736 1.00 84.12 522 ILE A C 1
ATOM 4186 O O . ILE A 1 522 ? 27.496 4.951 -32.703 1.00 84.12 522 ILE A O 1
ATOM 4190 N N . SER A 1 523 ? 28.599 6.891 -32.370 1.00 83.12 523 SER A N 1
ATOM 4191 C CA . SER A 1 523 ? 29.793 6.282 -31.781 1.00 83.12 523 SER A CA 1
ATOM 4192 C C . SER A 1 523 ? 29.832 6.502 -30.279 1.00 83.12 523 SER A C 1
ATOM 4194 O O . SER A 1 523 ? 29.595 7.598 -29.770 1.00 83.12 523 SER A O 1
ATOM 4196 N N . TRP A 1 524 ? 30.186 5.449 -29.547 1.00 78.31 524 TRP A N 1
ATOM 4197 C CA . TRP A 1 524 ? 30.333 5.521 -28.097 1.00 78.31 524 TRP A CA 1
ATOM 4198 C C . TRP A 1 524 ? 31.533 6.390 -27.675 1.00 78.31 524 TRP A C 1
ATOM 4200 O O . TRP A 1 524 ? 31.465 7.038 -26.631 1.00 78.31 524 TRP A O 1
ATOM 4210 N N . LYS A 1 525 ? 32.591 6.482 -28.501 1.00 76.38 525 LYS A N 1
ATOM 4211 C CA . LYS A 1 525 ? 33.823 7.262 -28.237 1.00 76.38 525 LYS A CA 1
ATOM 4212 C C . LYS A 1 525 ? 33.705 8.738 -28.656 1.00 76.38 525 LYS A C 1
ATOM 4214 O O . LYS A 1 525 ? 34.572 9.544 -28.325 1.00 76.38 525 LYS A O 1
ATOM 4219 N N . GLU A 1 526 ? 32.643 9.118 -29.369 1.00 73.94 526 GLU A N 1
ATOM 4220 C CA . GLU A 1 526 ? 32.407 10.492 -29.833 1.00 73.94 526 GLU A CA 1
ATOM 4221 C C . GLU A 1 526 ? 32.162 11.437 -28.645 1.00 73.94 526 GLU A C 1
ATOM 4223 O O . GLU A 1 526 ? 31.228 11.239 -27.881 1.00 73.94 526 GLU A O 1
ATOM 4228 N N . SER A 1 527 ? 32.954 12.497 -28.459 1.00 68.62 527 SER A N 1
ATOM 4229 C CA . SER A 1 527 ? 32.807 13.439 -27.324 1.00 68.62 527 SER A CA 1
ATOM 4230 C C . SER A 1 527 ? 32.797 12.755 -25.930 1.00 68.62 527 SER A C 1
ATOM 4232 O O . SER A 1 527 ? 31.789 12.774 -25.218 1.00 68.62 527 SER A O 1
ATOM 4234 N N . PRO A 1 528 ? 33.917 12.143 -25.494 1.00 64.62 528 PRO A N 1
ATOM 4235 C CA . PRO A 1 528 ? 33.969 11.319 -24.279 1.00 64.62 528 PRO A CA 1
ATOM 4236 C C . PRO A 1 528 ? 33.748 12.108 -22.977 1.00 64.62 528 PRO A C 1
ATOM 4238 O O . PRO A 1 528 ? 33.356 11.519 -21.974 1.00 64.62 528 PRO A O 1
ATOM 4241 N N . ASN A 1 529 ? 33.966 13.427 -22.990 1.00 65.81 529 ASN A N 1
ATOM 4242 C CA . ASN A 1 529 ? 33.772 14.303 -21.827 1.00 65.81 529 ASN A CA 1
ATOM 4243 C C . ASN A 1 529 ? 32.316 14.763 -21.644 1.00 65.81 529 ASN A C 1
ATOM 4245 O O . ASN A 1 529 ? 32.006 15.390 -20.636 1.00 65.81 529 ASN A O 1
ATOM 4249 N N . ASN A 1 530 ? 31.435 14.504 -22.616 1.00 73.12 530 ASN A N 1
ATOM 4250 C CA . ASN A 1 530 ? 30.028 14.866 -22.501 1.00 73.12 530 ASN A CA 1
ATOM 4251 C C . ASN A 1 530 ? 29.250 13.724 -21.834 1.00 73.12 530 ASN A C 1
ATOM 4253 O O . ASN A 1 530 ? 29.211 12.615 -22.372 1.00 73.12 530 ASN A O 1
ATOM 4257 N N . LEU A 1 531 ? 28.629 14.014 -20.687 1.00 67.88 531 LEU A N 1
ATOM 4258 C CA . LEU A 1 531 ? 27.820 13.057 -19.926 1.00 67.88 531 LEU A CA 1
ATOM 4259 C C . LEU A 1 531 ? 26.665 12.506 -20.770 1.00 67.88 531 LEU A C 1
ATOM 4261 O O . LEU A 1 531 ? 26.446 11.300 -20.770 1.00 67.88 531 LEU A O 1
ATOM 4265 N N . ASN A 1 532 ? 26.011 13.371 -21.558 1.00 76.75 532 ASN A N 1
ATOM 4266 C CA . ASN A 1 532 ? 24.863 13.012 -22.388 1.00 76.75 532 ASN A CA 1
ATOM 4267 C C . ASN A 1 532 ? 25.070 13.498 -23.830 1.00 76.75 532 ASN A C 1
ATOM 4269 O O . ASN A 1 532 ? 25.085 14.702 -24.098 1.00 76.75 532 ASN A O 1
ATOM 4273 N N . LEU A 1 533 ? 25.207 12.566 -24.775 1.00 78.56 533 LEU A N 1
ATOM 4274 C CA . LEU A 1 533 ? 25.235 12.861 -26.212 1.00 78.56 533 LEU A CA 1
ATOM 4275 C C . LEU A 1 533 ? 23.907 12.434 -26.836 1.00 78.56 533 LEU A C 1
ATOM 4277 O O . LEU A 1 533 ? 23.541 11.266 -26.777 1.00 78.56 533 LEU A O 1
ATOM 4281 N N . ILE A 1 534 ? 23.203 13.375 -27.459 1.00 80.19 534 ILE A N 1
ATOM 4282 C CA . ILE A 1 534 ? 21.920 13.118 -28.117 1.00 80.19 534 ILE A CA 1
ATOM 4283 C C . ILE A 1 534 ? 22.107 13.283 -29.619 1.00 80.19 534 ILE A C 1
ATOM 4285 O O . ILE A 1 534 ? 22.526 14.345 -30.083 1.00 80.19 534 ILE A O 1
ATOM 4289 N N . LYS A 1 535 ? 21.765 12.244 -30.381 1.00 80.62 535 LYS A N 1
ATOM 4290 C CA . LYS A 1 535 ? 21.782 12.265 -31.844 1.00 80.62 535 LYS A CA 1
ATOM 4291 C C . LYS A 1 535 ? 20.432 11.802 -32.370 1.00 80.62 535 LYS A C 1
ATOM 4293 O O . LYS A 1 535 ? 19.924 10.757 -31.972 1.00 80.62 535 LYS A O 1
ATOM 4298 N N . SER A 1 536 ? 19.839 12.592 -33.259 1.00 81.75 536 SER A N 1
ATOM 4299 C CA . SER A 1 536 ? 18.594 12.214 -33.926 1.00 81.75 536 SER A CA 1
ATOM 4300 C C . SER A 1 536 ? 18.934 11.516 -35.236 1.00 81.75 536 SER A C 1
ATOM 4302 O O . SER A 1 536 ? 19.611 12.086 -36.091 1.00 81.75 536 SER A O 1
ATOM 4304 N N . LEU A 1 537 ? 18.517 10.264 -35.358 1.00 83.44 537 LEU A N 1
ATOM 4305 C CA . LEU A 1 537 ? 18.845 9.374 -36.458 1.00 83.44 537 LEU A CA 1
ATOM 4306 C C . LEU A 1 537 ? 17.627 9.236 -37.366 1.00 83.44 537 LEU A C 1
ATOM 4308 O O . LEU A 1 537 ? 16.534 8.932 -36.894 1.00 83.44 537 LEU A O 1
ATOM 4312 N N . GLN A 1 538 ? 17.830 9.452 -38.663 1.00 83.69 538 GLN A N 1
ATOM 4313 C CA . GLN A 1 538 ? 16.801 9.291 -39.687 1.00 83.69 538 GLN A CA 1
ATOM 4314 C C . GLN A 1 538 ? 17.001 7.964 -40.421 1.00 83.69 538 GLN A C 1
ATOM 4316 O O . GLN A 1 538 ? 18.098 7.701 -40.923 1.00 83.69 538 GLN A O 1
ATOM 4321 N N . CYS A 1 539 ? 15.942 7.160 -40.492 1.00 82.25 539 CYS A N 1
ATOM 4322 C CA . CYS A 1 539 ? 15.867 5.924 -41.264 1.00 82.25 539 CYS A CA 1
ATOM 4323 C C . CYS A 1 539 ? 14.869 6.110 -42.412 1.00 82.25 539 CYS A C 1
ATOM 4325 O O . CYS A 1 539 ? 13.695 6.402 -42.171 1.00 82.25 539 CYS A O 1
ATOM 4327 N N . ASP A 1 540 ? 15.323 5.936 -43.652 1.00 80.19 540 ASP A N 1
ATOM 4328 C CA . ASP A 1 540 ? 14.469 6.131 -44.825 1.00 80.19 540 ASP A CA 1
ATOM 4329 C C . ASP A 1 540 ? 13.589 4.895 -45.089 1.00 80.19 540 ASP A C 1
ATOM 4331 O O . ASP A 1 540 ? 14.029 3.762 -44.872 1.00 80.19 540 ASP A O 1
ATOM 4335 N N . PRO A 1 541 ? 12.335 5.071 -45.531 1.00 75.88 541 PRO A N 1
ATOM 4336 C CA . PRO A 1 541 ? 11.404 3.965 -45.723 1.00 75.88 541 PRO A CA 1
ATOM 4337 C C . PRO A 1 541 ? 11.729 3.129 -46.967 1.00 75.88 541 PRO A C 1
ATOM 4339 O O . PRO A 1 541 ? 12.176 3.658 -47.981 1.00 75.88 541 PRO A O 1
ATOM 4342 N N . ILE A 1 542 ? 11.448 1.820 -46.921 1.00 72.50 542 ILE A N 1
ATOM 4343 C CA . ILE A 1 542 ? 11.598 0.928 -48.090 1.00 72.50 542 ILE A CA 1
ATOM 4344 C C . ILE A 1 542 ? 10.343 0.977 -48.981 1.00 72.50 542 ILE A C 1
ATOM 4346 O O . ILE A 1 542 ? 10.444 0.925 -50.206 1.00 72.50 542 ILE A O 1
ATOM 4350 N N . ARG A 1 543 ? 9.147 1.040 -48.371 1.00 62.97 543 ARG A N 1
ATOM 4351 C CA . ARG A 1 543 ? 7.840 0.982 -49.069 1.00 62.97 543 ARG A CA 1
ATOM 4352 C C . ARG A 1 543 ? 6.873 2.135 -48.748 1.00 62.97 543 ARG A C 1
ATOM 4354 O O . ARG A 1 543 ? 5.870 2.282 -49.443 1.00 62.97 543 ARG A O 1
ATOM 4361 N N . THR A 1 544 ? 7.131 2.926 -47.708 1.00 61.69 544 THR A N 1
ATOM 4362 C CA . THR A 1 544 ? 6.258 4.026 -47.248 1.00 61.69 544 THR A CA 1
ATOM 4363 C C . THR A 1 544 ? 6.803 5.405 -47.656 1.00 61.69 544 THR A C 1
ATOM 4365 O O . THR A 1 544 ? 7.862 5.487 -48.273 1.00 61.69 544 THR A O 1
ATOM 4368 N N . PHE A 1 545 ? 6.066 6.491 -47.373 1.00 61.06 545 PHE A N 1
ATOM 4369 C CA . PHE A 1 545 ? 6.462 7.862 -47.749 1.00 61.06 545 PHE A CA 1
ATOM 4370 C C . PHE A 1 545 ? 7.211 8.642 -46.657 1.00 61.06 545 PHE A C 1
ATOM 4372 O O . PHE A 1 545 ? 7.940 9.575 -46.986 1.00 61.06 545 PHE A O 1
ATOM 4379 N N . GLU A 1 546 ? 7.048 8.290 -45.377 1.00 69.19 546 GLU A N 1
ATOM 4380 C CA . GLU A 1 546 ? 7.587 9.085 -44.264 1.00 69.19 546 GLU A CA 1
ATOM 4381 C C . GLU A 1 546 ? 8.817 8.441 -43.609 1.00 69.19 546 GLU A C 1
ATOM 4383 O O . GLU A 1 546 ? 8.790 7.236 -43.331 1.00 69.19 546 GLU A O 1
ATOM 4388 N N . PRO A 1 547 ? 9.881 9.222 -43.328 1.00 72.44 547 PRO A N 1
ATOM 4389 C CA . PRO A 1 547 ? 11.064 8.740 -42.624 1.00 72.44 547 PRO A CA 1
ATOM 4390 C C . PRO A 1 547 ? 10.784 8.469 -41.142 1.00 72.44 547 PRO A C 1
ATOM 4392 O O . PRO A 1 547 ? 10.016 9.174 -40.490 1.00 72.44 547 PRO A O 1
ATOM 4395 N N . PHE A 1 548 ? 11.458 7.457 -40.601 1.00 79.12 548 PHE A N 1
ATOM 4396 C CA . PHE A 1 548 ? 11.391 7.082 -39.192 1.00 79.12 548 PHE A CA 1
ATOM 4397 C C . PHE A 1 548 ? 12.528 7.744 -38.413 1.00 79.12 548 PHE A C 1
ATOM 4399 O O . PHE A 1 548 ? 13.696 7.643 -38.806 1.00 79.12 548 PHE A O 1
ATOM 4406 N N . TYR A 1 549 ? 12.195 8.405 -37.304 1.00 81.19 549 TYR A N 1
ATOM 4407 C CA . TYR A 1 549 ? 13.168 9.101 -36.469 1.00 81.19 549 TYR A CA 1
ATOM 4408 C C . TYR A 1 549 ? 13.397 8.380 -35.141 1.00 81.19 549 TYR A C 1
ATOM 4410 O O . TYR A 1 549 ? 12.462 8.004 -34.438 1.00 81.19 549 TYR A O 1
ATOM 4418 N N . ILE A 1 550 ? 14.669 8.250 -34.767 1.00 84.12 550 ILE A N 1
ATOM 4419 C CA . ILE A 1 550 ? 15.100 7.704 -33.478 1.00 84.12 550 ILE A CA 1
ATOM 4420 C C . ILE A 1 550 ? 15.935 8.764 -32.773 1.00 84.12 550 ILE A C 1
ATOM 4422 O O . ILE A 1 550 ? 16.933 9.231 -33.322 1.00 84.12 550 ILE A O 1
ATOM 4426 N N . ASN A 1 551 ? 15.583 9.119 -31.542 1.00 85.62 551 ASN A N 1
ATOM 4427 C CA . ASN A 1 551 ? 16.496 9.856 -30.679 1.00 85.62 551 ASN A CA 1
ATOM 4428 C C . ASN A 1 551 ? 17.372 8.841 -29.942 1.00 85.62 551 ASN A C 1
ATOM 4430 O O . ASN A 1 551 ? 16.908 8.148 -29.038 1.00 85.62 551 ASN A O 1
ATOM 4434 N N . ALA A 1 552 ? 18.631 8.733 -30.365 1.00 86.31 552 ALA A N 1
ATOM 4435 C CA . ALA A 1 552 ? 19.638 7.941 -29.680 1.00 86.31 552 ALA A CA 1
ATOM 4436 C C . ALA A 1 552 ? 20.326 8.825 -28.637 1.00 86.31 552 ALA A C 1
ATOM 4438 O O . ALA A 1 552 ? 20.993 9.806 -28.981 1.00 86.31 552 ALA A O 1
ATOM 4439 N N . VAL A 1 553 ? 20.139 8.489 -27.365 1.00 85.38 553 VAL A N 1
ATOM 4440 C CA . VAL A 1 553 ? 20.732 9.206 -26.234 1.00 85.38 553 VAL A CA 1
ATOM 4441 C C . VAL A 1 553 ? 21.768 8.319 -25.590 1.00 85.38 553 VAL A C 1
ATOM 4443 O O . VAL A 1 553 ? 21.434 7.277 -25.039 1.00 85.38 553 VAL A O 1
ATOM 4446 N N . ARG A 1 554 ? 23.028 8.725 -25.696 1.00 87.00 554 ARG A N 1
ATOM 4447 C CA . ARG A 1 554 ? 24.154 8.062 -25.054 1.00 87.00 554 ARG A CA 1
ATOM 4448 C C . ARG A 1 554 ? 24.428 8.728 -23.713 1.00 87.00 554 ARG A C 1
ATOM 4450 O O . ARG A 1 554 ? 24.957 9.843 -23.686 1.00 87.00 554 ARG A O 1
ATOM 4457 N N . GLU A 1 555 ? 24.141 8.005 -22.644 1.00 86.12 555 GLU A N 1
ATOM 4458 C CA . GLU A 1 555 ? 24.486 8.357 -21.270 1.00 86.12 555 GLU A CA 1
ATOM 4459 C C . GLU A 1 555 ? 25.808 7.687 -20.887 1.00 86.12 555 GLU A C 1
ATOM 4461 O O . GLU A 1 555 ? 26.050 6.516 -21.196 1.00 86.12 555 GLU A O 1
ATOM 4466 N N . ARG A 1 556 ? 26.703 8.450 -20.260 1.00 84.81 556 ARG A N 1
ATOM 4467 C CA . ARG A 1 556 ? 27.966 7.956 -19.709 1.00 84.81 556 ARG A CA 1
ATOM 4468 C C . ARG A 1 556 ? 27.804 7.773 -18.202 1.00 84.81 556 ARG A C 1
ATOM 4470 O O . ARG A 1 556 ? 27.609 8.755 -17.491 1.00 84.81 556 ARG A O 1
ATOM 4477 N N . HIS A 1 557 ? 27.984 6.550 -17.715 1.00 83.56 557 HIS A N 1
ATOM 4478 C CA . HIS A 1 557 ? 28.051 6.260 -16.284 1.00 83.56 557 HIS A CA 1
ATOM 4479 C C . HIS A 1 557 ? 29.487 5.934 -15.892 1.00 83.56 557 HIS A C 1
ATOM 4481 O O . HIS A 1 557 ? 30.089 5.003 -16.429 1.00 83.56 557 HIS A O 1
ATOM 4487 N N . ASP A 1 558 ? 30.041 6.687 -14.947 1.00 84.12 558 ASP A N 1
ATOM 4488 C CA . ASP A 1 558 ? 31.348 6.364 -14.390 1.00 84.12 558 ASP A CA 1
ATOM 4489 C C . ASP A 1 558 ? 31.214 5.158 -13.449 1.00 84.12 558 ASP A C 1
ATOM 4491 O O . ASP A 1 558 ? 30.383 5.123 -12.543 1.00 84.12 558 ASP A O 1
ATOM 4495 N N . VAL A 1 559 ? 32.044 4.147 -13.679 1.00 83.00 559 VAL A N 1
ATOM 4496 C CA . VAL A 1 559 ? 32.035 2.863 -12.966 1.00 83.00 559 VAL A CA 1
ATOM 4497 C C . VAL A 1 559 ? 33.351 2.668 -12.222 1.00 83.00 559 VAL A C 1
ATOM 4499 O O . VAL A 1 559 ? 34.344 3.349 -12.504 1.00 83.00 559 VAL A O 1
ATOM 4502 N N . PHE A 1 560 ? 33.377 1.756 -11.251 1.00 81.19 560 PHE A N 1
ATOM 4503 C CA . PHE A 1 560 ? 34.592 1.475 -10.487 1.00 81.19 560 PHE A CA 1
ATOM 4504 C C . PHE A 1 560 ? 35.647 0.787 -11.358 1.00 81.19 560 PHE A C 1
ATOM 4506 O O . PHE A 1 560 ? 35.325 -0.059 -12.194 1.00 81.19 560 PHE A O 1
ATOM 4513 N N . HIS A 1 561 ? 36.916 1.151 -11.173 1.00 81.62 561 HIS A N 1
ATOM 4514 C CA . HIS A 1 561 ? 38.023 0.558 -11.918 1.00 81.62 561 HIS A CA 1
ATOM 4515 C C . HIS A 1 561 ? 38.557 -0.703 -11.224 1.00 81.62 561 HIS A C 1
ATOM 4517 O O . HIS A 1 561 ? 39.105 -0.632 -10.119 1.00 81.62 561 HIS A O 1
ATOM 4523 N N . GLU A 1 562 ? 38.441 -1.847 -11.901 1.00 81.19 562 GLU A N 1
ATOM 4524 C CA . GLU A 1 562 ? 38.857 -3.170 -11.431 1.00 81.19 562 GLU A CA 1
ATOM 4525 C C . GLU A 1 562 ? 38.358 -3.469 -9.995 1.00 81.19 562 GLU A C 1
ATOM 4527 O O . GLU A 1 562 ? 37.160 -3.435 -9.701 1.00 81.19 562 GLU A O 1
ATOM 4532 N N . VAL A 1 563 ? 39.275 -3.757 -9.067 1.00 76.25 563 VAL A N 1
ATOM 4533 C CA . VAL A 1 563 ? 38.966 -4.058 -7.658 1.00 76.25 563 VAL A CA 1
ATOM 4534 C C . VAL A 1 563 ? 38.955 -2.783 -6.792 1.00 76.25 563 VAL A C 1
ATOM 4536 O O . VAL A 1 563 ? 38.549 -2.820 -5.633 1.00 76.25 563 VAL A O 1
ATOM 4539 N N . THR A 1 564 ? 39.354 -1.630 -7.338 1.00 74.88 564 THR A N 1
ATOM 4540 C CA . THR A 1 564 ? 39.489 -0.377 -6.578 1.00 74.88 564 THR A CA 1
ATOM 4541 C C . THR A 1 564 ? 38.162 0.369 -6.426 1.00 74.88 564 THR A C 1
ATOM 4543 O O . THR A 1 564 ? 37.312 0.323 -7.309 1.00 74.88 564 THR A O 1
ATOM 4546 N N . SER A 1 565 ? 38.010 1.144 -5.348 1.00 68.69 565 SER A N 1
ATOM 4547 C CA . SER A 1 565 ? 36.873 2.066 -5.155 1.00 68.69 565 SER A CA 1
ATOM 4548 C C . SER A 1 565 ? 37.062 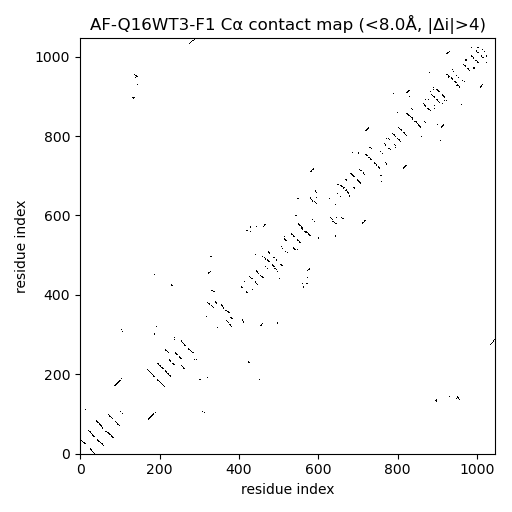3.415 -5.869 1.00 68.69 565 SER A C 1
ATOM 4550 O O . SER A 1 565 ? 36.484 4.418 -5.460 1.00 68.69 565 SER A O 1
ATOM 4552 N N . LYS A 1 566 ? 37.938 3.487 -6.882 1.00 73.69 566 LYS A N 1
ATOM 4553 C CA . LYS A 1 566 ? 38.264 4.733 -7.588 1.00 73.69 566 LYS A CA 1
ATOM 4554 C C . LYS A 1 566 ? 37.584 4.773 -8.951 1.00 73.69 566 LYS A C 1
ATOM 4556 O O . LYS A 1 566 ? 37.597 3.787 -9.688 1.00 73.69 566 LYS A O 1
ATOM 4561 N N . HIS A 1 567 ? 37.084 5.951 -9.303 1.00 72.38 567 HIS A N 1
ATOM 4562 C CA . HIS A 1 567 ? 36.684 6.279 -10.665 1.00 72.38 567 HIS A CA 1
ATOM 4563 C C . HIS A 1 567 ? 37.890 6.860 -11.408 1.00 72.38 567 HIS A C 1
ATOM 4565 O O . HIS A 1 567 ? 38.536 7.802 -10.950 1.00 72.38 567 HIS A O 1
ATOM 4571 N N . THR A 1 568 ? 38.221 6.272 -12.551 1.00 72.25 568 THR A N 1
ATOM 4572 C CA . THR A 1 568 ? 39.238 6.774 -13.480 1.00 72.25 568 THR A CA 1
ATOM 4573 C C . THR A 1 568 ? 38.547 7.411 -14.683 1.00 72.25 568 THR A C 1
ATOM 4575 O O . THR A 1 568 ? 37.443 7.013 -15.040 1.00 72.25 568 THR A O 1
ATOM 4578 N N . MET A 1 569 ? 39.195 8.353 -15.379 1.00 65.75 569 MET A N 1
ATOM 4579 C CA . MET A 1 569 ? 38.591 8.980 -16.570 1.00 65.75 569 MET A CA 1
ATOM 4580 C C . MET A 1 569 ? 38.219 7.981 -17.684 1.00 65.75 569 MET A C 1
ATOM 4582 O O . MET A 1 569 ? 37.370 8.299 -18.516 1.00 65.75 569 MET A O 1
ATOM 4586 N N . MET A 1 570 ? 38.825 6.789 -17.688 1.00 66.31 570 MET A N 1
ATOM 4587 C CA . MET A 1 570 ? 38.569 5.711 -18.650 1.00 66.31 570 MET A CA 1
ATOM 4588 C C . MET A 1 570 ? 37.546 4.672 -18.161 1.00 66.31 570 MET A C 1
ATOM 4590 O O . MET A 1 570 ? 37.043 3.906 -18.976 1.00 66.31 570 MET A O 1
ATOM 4594 N N . SER A 1 571 ? 37.233 4.618 -16.860 1.00 79.12 571 SER A N 1
ATOM 4595 C CA . SER A 1 571 ? 36.295 3.639 -16.297 1.00 79.12 571 SER A CA 1
ATOM 4596 C C . SER A 1 571 ? 34.866 4.162 -16.387 1.00 79.12 571 SER A C 1
ATOM 4598 O O . SER A 1 571 ? 34.302 4.648 -15.407 1.00 79.12 571 SER A O 1
ATOM 4600 N N . ALA A 1 572 ? 34.293 4.065 -17.581 1.00 82.75 572 ALA A N 1
ATOM 4601 C CA . ALA A 1 572 ? 32.902 4.402 -17.836 1.00 82.75 572 ALA A CA 1
ATOM 4602 C C . ALA A 1 572 ? 32.216 3.306 -18.658 1.00 82.75 572 ALA A C 1
ATOM 4604 O O . ALA A 1 572 ? 32.849 2.660 -19.497 1.00 82.75 572 ALA A O 1
ATOM 4605 N N . CYS A 1 573 ? 30.921 3.114 -18.427 1.00 86.38 573 CYS A N 1
ATOM 4606 C CA . CYS A 1 573 ? 30.045 2.394 -19.341 1.00 86.38 573 CYS A CA 1
ATOM 4607 C C . CYS A 1 573 ? 29.096 3.375 -20.037 1.00 86.38 573 CYS A C 1
ATOM 4609 O O . CYS A 1 573 ? 28.824 4.470 -19.539 1.00 86.38 573 CYS A O 1
ATOM 4611 N N . PHE A 1 574 ? 28.633 2.988 -21.221 1.00 87.62 574 PHE A N 1
ATOM 4612 C CA . PHE A 1 574 ? 27.766 3.801 -22.057 1.00 87.62 574 PHE A CA 1
ATOM 4613 C C . PHE A 1 574 ? 26.437 3.089 -22.259 1.00 87.62 574 PHE A C 1
ATOM 4615 O O . PHE A 1 574 ? 26.394 1.955 -22.740 1.00 87.62 574 PHE A O 1
ATOM 4622 N N . GLU A 1 575 ? 25.353 3.771 -21.926 1.00 88.62 575 GLU A N 1
ATOM 4623 C CA . GLU A 1 575 ? 23.998 3.290 -22.162 1.00 88.62 575 GLU A CA 1
ATOM 4624 C C . GLU A 1 575 ? 23.382 4.130 -23.282 1.00 88.62 575 GLU A C 1
ATOM 4626 O O . GLU A 1 575 ? 23.326 5.355 -23.211 1.00 88.62 575 GLU A O 1
ATOM 4631 N N . ILE A 1 576 ? 22.995 3.476 -24.378 1.00 89.31 576 ILE A N 1
ATOM 4632 C CA . ILE A 1 576 ? 22.353 4.112 -25.527 1.00 89.31 576 ILE A CA 1
ATOM 4633 C C . ILE A 1 576 ? 20.858 3.833 -25.432 1.00 89.31 576 ILE A C 1
ATOM 4635 O O . ILE A 1 576 ? 20.388 2.745 -25.767 1.00 89.31 576 ILE A O 1
ATOM 4639 N N . HIS A 1 577 ? 20.098 4.827 -24.997 1.00 88.44 577 HIS A N 1
ATOM 4640 C CA . HIS A 1 577 ? 18.647 4.783 -25.009 1.00 88.44 577 HIS A CA 1
ATOM 4641 C C . HIS A 1 577 ? 18.128 5.163 -26.393 1.00 88.44 577 HIS A C 1
ATOM 4643 O O . HIS A 1 577 ? 18.330 6.281 -26.867 1.00 88.44 577 HIS A O 1
ATOM 4649 N N . LEU A 1 578 ? 17.429 4.229 -27.032 1.00 87.62 578 LEU A N 1
ATOM 4650 C CA . LEU A 1 578 ? 16.688 4.474 -28.261 1.00 87.62 578 LEU A CA 1
ATOM 4651 C C . LEU A 1 578 ? 15.281 4.902 -27.873 1.00 87.62 578 LEU A C 1
ATOM 4653 O O . LEU A 1 578 ? 14.502 4.085 -27.378 1.00 87.62 578 LEU A O 1
ATOM 4657 N N . ARG A 1 579 ? 14.969 6.183 -28.069 1.00 84.19 579 ARG A N 1
ATOM 4658 C CA . ARG A 1 579 ? 13.663 6.755 -27.736 1.00 84.19 579 ARG A CA 1
ATOM 4659 C C . ARG A 1 579 ? 12.941 7.278 -28.974 1.00 84.19 579 ARG A C 1
ATOM 4661 O O . ARG A 1 579 ? 13.587 7.831 -29.872 1.00 84.19 579 ARG A O 1
ATOM 4668 N N . PRO A 1 580 ? 11.606 7.150 -29.020 1.00 81.69 580 PRO A N 1
ATOM 4669 C CA . PRO A 1 580 ? 10.816 7.887 -29.990 1.00 81.69 580 PRO A CA 1
ATOM 4670 C C . PRO A 1 580 ? 10.935 9.399 -29.712 1.00 81.69 580 PRO A C 1
ATOM 4672 O O . PRO A 1 580 ? 11.004 9.811 -28.552 1.00 81.69 580 PRO A O 1
ATOM 4675 N N . PRO A 1 581 ? 10.966 10.244 -30.755 1.00 78.50 581 PRO A N 1
ATOM 4676 C CA . PRO A 1 581 ? 11.068 11.696 -30.610 1.00 78.50 581 PRO A CA 1
ATOM 4677 C C . PRO A 1 581 ? 9.856 12.323 -29.915 1.00 78.50 581 PRO A C 1
ATOM 4679 O O . PRO A 1 581 ? 10.005 13.337 -29.229 1.00 78.50 581 PRO A O 1
ATOM 4682 N N . LEU A 1 582 ? 8.681 11.717 -30.091 1.00 81.69 582 LEU A N 1
ATOM 4683 C CA . LEU A 1 582 ? 7.424 12.154 -29.514 1.00 81.69 582 LEU A CA 1
ATOM 4684 C C . LEU A 1 582 ? 6.690 10.967 -28.892 1.00 81.69 582 LEU A C 1
ATOM 4686 O O . LEU A 1 582 ? 6.562 9.902 -29.499 1.00 81.69 582 LEU A O 1
ATOM 4690 N N . MET A 1 583 ? 6.171 11.175 -27.687 1.00 85.94 583 MET A N 1
ATOM 4691 C CA . MET A 1 583 ? 5.305 10.222 -27.002 1.00 85.94 583 MET A CA 1
ATOM 4692 C C . MET A 1 583 ? 4.034 10.924 -26.536 1.00 85.94 583 MET A C 1
ATOM 4694 O O . MET A 1 583 ? 4.090 12.069 -26.092 1.00 85.94 583 MET A O 1
ATOM 4698 N N . LEU A 1 584 ? 2.895 10.241 -26.609 1.00 86.81 584 LEU A N 1
ATOM 4699 C CA . LEU A 1 584 ? 1.603 10.748 -26.156 1.00 86.81 584 LEU A CA 1
ATOM 4700 C C . LEU A 1 584 ? 1.022 9.797 -25.115 1.00 86.81 584 LEU A C 1
ATOM 4702 O O . LEU A 1 584 ? 0.747 8.639 -25.406 1.00 86.81 584 LEU A O 1
ATOM 4706 N N . ARG A 1 585 ? 0.819 10.286 -23.895 1.00 89.00 585 ARG A N 1
ATOM 4707 C CA . ARG A 1 585 ? 0.211 9.549 -22.789 1.00 89.00 585 ARG A CA 1
ATOM 4708 C C . ARG A 1 585 ? -1.242 9.961 -22.616 1.00 89.00 585 ARG A C 1
ATOM 4710 O O . ARG A 1 585 ? -1.538 11.151 -22.480 1.00 89.00 585 ARG A O 1
ATOM 4717 N N . ASN A 1 586 ? -2.131 8.977 -22.541 1.00 90.81 586 ASN A N 1
ATOM 4718 C CA . ASN A 1 586 ? -3.520 9.208 -22.174 1.00 90.81 586 ASN A CA 1
ATOM 4719 C C . ASN A 1 586 ? -3.662 9.190 -20.645 1.00 90.81 586 ASN A C 1
ATOM 4721 O O . ASN A 1 586 ? -3.626 8.133 -20.025 1.00 90.81 586 ASN A O 1
ATOM 4725 N N . ALA A 1 587 ? -3.822 10.355 -20.023 1.00 88.44 587 ALA A N 1
ATOM 4726 C CA . ALA A 1 587 ? -4.130 10.480 -18.598 1.00 88.44 587 ALA A CA 1
ATOM 4727 C C . ALA A 1 587 ? -5.627 10.740 -18.349 1.00 88.44 587 ALA A C 1
ATOM 4729 O O . ALA A 1 587 ? -5.996 11.226 -17.282 1.00 88.44 587 ALA A O 1
ATOM 4730 N N . LEU A 1 588 ? -6.488 10.437 -19.326 1.00 89.38 588 LEU A N 1
ATOM 4731 C CA . LEU A 1 588 ? -7.942 10.450 -19.198 1.00 89.38 588 LEU A CA 1
ATOM 4732 C C . LEU A 1 588 ? -8.441 9.075 -18.713 1.00 89.38 588 LEU A C 1
ATOM 4734 O O . LEU A 1 588 ? -7.780 8.063 -18.944 1.00 89.38 588 LEU A O 1
ATOM 4738 N N . PRO A 1 589 ? -9.631 9.004 -18.096 1.00 86.62 589 PRO A N 1
ATOM 4739 C CA . PRO A 1 589 ? -10.262 7.755 -17.685 1.00 86.62 589 PRO A CA 1
ATOM 4740 C C . PRO A 1 589 ? -10.973 7.045 -18.854 1.00 86.62 589 PRO A C 1
ATOM 4742 O O . PRO A 1 589 ? -11.544 5.976 -18.669 1.00 86.62 589 PRO A O 1
ATOM 4745 N N . ILE A 1 590 ? -10.942 7.630 -20.056 1.00 88.56 590 ILE A N 1
ATOM 4746 C CA . ILE A 1 590 ? -11.573 7.129 -21.283 1.00 88.56 590 ILE A CA 1
ATOM 4747 C C . ILE A 1 590 ? -10.528 6.924 -22.382 1.00 88.56 590 ILE A C 1
ATOM 47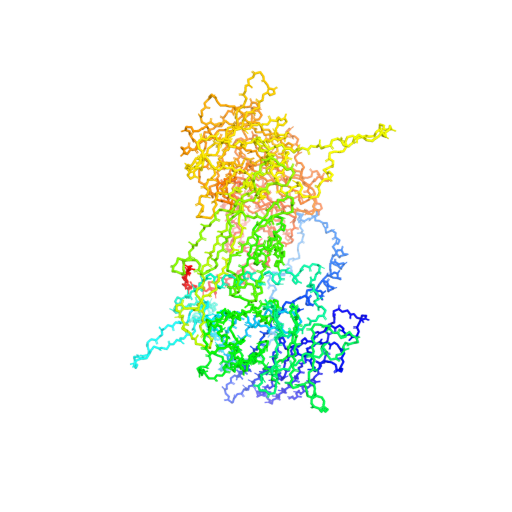49 O O . ILE A 1 590 ? -9.473 7.559 -22.369 1.00 88.56 590 ILE A O 1
ATOM 4753 N N . GLY A 1 591 ? -10.821 6.041 -23.338 1.00 87.00 591 GLY A N 1
ATOM 4754 C CA . GLY A 1 591 ? -9.949 5.799 -24.487 1.00 87.00 591 GLY A CA 1
ATOM 4755 C C . GLY A 1 591 ? -9.873 7.007 -25.427 1.00 87.00 591 GLY A C 1
ATOM 4756 O O . GLY A 1 591 ? -10.885 7.647 -25.707 1.00 87.00 591 GLY A O 1
ATOM 4757 N N . LEU A 1 592 ? -8.675 7.307 -25.927 1.00 88.50 592 LEU A N 1
ATOM 4758 C CA . LEU A 1 592 ? -8.401 8.411 -26.846 1.00 88.50 592 LEU A CA 1
ATOM 4759 C C . LEU A 1 592 ? -7.924 7.846 -28.186 1.00 88.50 592 LEU A C 1
ATOM 4761 O O . LEU A 1 592 ? -6.923 7.145 -28.233 1.00 88.50 592 LEU A O 1
ATOM 4765 N N . THR A 1 593 ? -8.620 8.139 -29.280 1.00 87.94 593 THR A N 1
ATOM 4766 C CA . THR A 1 593 ? -8.210 7.698 -30.621 1.00 87.94 593 THR A CA 1
ATOM 4767 C C . THR A 1 593 ? -7.289 8.739 -31.246 1.00 87.94 593 THR A C 1
ATOM 4769 O O . THR A 1 593 ? -7.661 9.903 -31.349 1.00 87.94 593 THR A O 1
ATOM 4772 N N . ILE A 1 594 ? -6.087 8.348 -31.655 1.00 86.31 594 ILE A N 1
ATOM 4773 C CA . ILE A 1 594 ? -5.077 9.236 -32.239 1.00 86.31 594 ILE A CA 1
ATOM 4774 C C . ILE A 1 594 ? -4.802 8.820 -33.684 1.00 86.31 594 ILE A C 1
ATOM 4776 O O . ILE A 1 594 ? -4.683 7.634 -33.982 1.00 86.31 594 ILE A O 1
ATOM 4780 N N . SER A 1 595 ? -4.665 9.801 -34.572 1.00 83.12 595 SER A N 1
ATOM 4781 C CA . SER A 1 595 ? -4.148 9.626 -35.932 1.00 83.12 595 SER A CA 1
ATOM 4782 C C . SER A 1 595 ? -3.242 10.799 -36.308 1.00 83.12 595 SER A C 1
ATOM 4784 O O . SER A 1 595 ? -3.408 11.912 -35.800 1.00 83.12 595 SER A O 1
ATOM 4786 N N . VAL A 1 596 ? -2.263 10.558 -37.179 1.00 76.31 596 VAL A N 1
ATOM 4787 C CA . VAL A 1 596 ? -1.343 11.588 -37.680 1.00 76.31 596 VAL A CA 1
ATOM 4788 C C . VAL A 1 596 ? -1.704 11.908 -39.130 1.00 76.31 596 VAL A C 1
ATOM 4790 O O . VAL A 1 596 ? -1.798 11.018 -39.975 1.00 76.31 596 VAL A O 1
ATOM 4793 N N . ALA A 1 597 ? -1.946 13.183 -39.434 1.00 65.50 597 ALA A N 1
ATOM 4794 C CA . ALA A 1 597 ? -2.278 13.616 -40.787 1.00 65.50 597 ALA A CA 1
ATOM 4795 C C . ALA A 1 597 ? -1.005 13.741 -41.643 1.00 65.50 597 ALA A C 1
ATOM 4797 O O . ALA A 1 597 ? -0.081 14.462 -41.268 1.00 65.50 597 ALA A O 1
ATOM 4798 N N . GLY A 1 598 ? -0.985 13.075 -42.805 1.00 57.53 598 GLY A N 1
ATOM 4799 C CA . GLY A 1 598 ? 0.145 13.072 -43.753 1.00 57.53 598 GLY A CA 1
ATOM 4800 C C . GLY A 1 598 ? 0.701 11.677 -44.068 1.00 57.53 598 GLY A C 1
ATOM 4801 O O . GLY A 1 598 ? 1.209 11.451 -45.167 1.00 57.53 598 GLY A O 1
ATOM 4802 N N . CYS A 1 599 ? 0.488 10.708 -43.174 1.00 56.72 599 CYS A N 1
ATOM 4803 C CA . CYS A 1 599 ? 1.027 9.357 -43.296 1.00 56.72 599 CYS A CA 1
ATOM 4804 C C . CYS A 1 599 ? 0.181 8.502 -44.266 1.00 56.72 599 CYS A C 1
ATOM 4806 O O . CYS A 1 599 ? -0.937 8.106 -43.937 1.00 56.72 599 CYS A O 1
ATOM 4808 N N . SER A 1 600 ? 0.694 8.172 -45.460 1.00 51.72 600 SER A N 1
ATOM 4809 C CA . SER A 1 600 ? 0.033 7.251 -46.410 1.00 51.72 600 SER A CA 1
ATOM 4810 C C . SER A 1 600 ? 0.930 6.063 -46.790 1.00 51.72 600 SER A C 1
ATOM 4812 O O . SER A 1 600 ? 2.153 6.190 -46.856 1.00 51.72 600 SER A O 1
ATOM 4814 N N . VAL A 1 601 ? 0.330 4.890 -47.030 1.00 48.53 601 VAL A N 1
ATOM 4815 C CA . VAL A 1 601 ? 1.020 3.658 -47.465 1.00 48.53 601 VAL A CA 1
ATOM 4816 C C . VAL A 1 601 ? 0.641 3.357 -48.919 1.00 48.53 601 VAL A C 1
ATOM 4818 O O . VAL A 1 601 ? -0.539 3.406 -49.274 1.00 48.53 601 VAL A O 1
ATOM 4821 N N . ARG A 1 602 ? 1.613 3.013 -49.778 1.00 43.91 602 ARG A N 1
ATOM 4822 C CA . ARG A 1 602 ? 1.317 2.428 -51.098 1.00 43.91 602 ARG A CA 1
ATOM 4823 C C . ARG A 1 602 ? 0.749 1.019 -50.907 1.00 43.91 602 ARG A C 1
ATOM 4825 O O . ARG A 1 602 ? 1.484 0.111 -50.533 1.00 43.91 602 ARG A O 1
ATOM 4832 N N . ARG A 1 603 ? -0.534 0.818 -51.216 1.00 45.41 603 ARG A N 1
ATOM 4833 C CA . ARG A 1 603 ? -1.090 -0.520 -51.475 1.00 45.41 603 ARG A CA 1
ATOM 4834 C C . ARG A 1 603 ? -0.901 -0.823 -52.959 1.00 45.41 603 ARG A C 1
ATOM 4836 O O . ARG A 1 603 ? -1.614 -0.263 -53.788 1.00 45.41 603 ARG A O 1
ATOM 4843 N N . GLU A 1 604 ? 0.077 -1.652 -53.310 1.00 40.06 604 GLU A N 1
ATOM 4844 C CA . GLU A 1 604 ? 0.122 -2.231 -54.655 1.00 40.06 604 GLU A CA 1
ATOM 4845 C C . GLU A 1 604 ? -1.038 -3.228 -54.772 1.00 40.06 604 GLU A C 1
ATOM 4847 O O . GLU A 1 604 ? -1.080 -4.240 -54.078 1.00 40.06 604 GLU A O 1
ATOM 4852 N N . LEU A 1 605 ? -2.029 -2.894 -55.602 1.00 38.78 605 LEU A N 1
ATOM 4853 C CA . LEU A 1 605 ? -3.034 -3.845 -56.064 1.00 38.78 605 LEU A CA 1
ATOM 4854 C C . LEU A 1 605 ? -2.332 -4.812 -57.022 1.00 38.78 605 LEU A C 1
ATOM 4856 O O . LEU A 1 605 ? -2.203 -4.514 -58.210 1.00 38.78 605 LEU A O 1
ATOM 4860 N N . GLU A 1 606 ? -1.867 -5.954 -56.519 1.00 33.53 606 GLU A N 1
ATOM 4861 C CA . GLU A 1 606 ? -1.613 -7.097 -57.392 1.00 33.53 606 GLU A CA 1
ATOM 4862 C C . GLU A 1 606 ? -2.964 -7.561 -57.942 1.00 33.53 606 GLU A C 1
ATOM 4864 O O . GLU A 1 606 ? -3.836 -8.058 -57.227 1.00 33.53 606 GLU A O 1
ATOM 4869 N N . ALA A 1 607 ? -3.169 -7.288 -59.227 1.00 35.16 607 ALA A N 1
ATOM 4870 C CA . ALA A 1 607 ? -4.298 -7.779 -59.983 1.00 35.16 607 ALA A CA 1
ATOM 4871 C C . ALA A 1 607 ? -4.116 -9.281 -60.213 1.00 35.16 607 ALA A C 1
ATOM 4873 O O . ALA A 1 607 ? -3.492 -9.671 -61.191 1.00 35.16 607 ALA A O 1
ATOM 4874 N N . ASP A 1 608 ? -4.703 -10.100 -59.344 1.00 32.41 608 ASP A N 1
ATOM 4875 C CA . ASP A 1 608 ? -5.119 -11.449 -59.705 1.00 32.41 608 ASP A CA 1
ATOM 4876 C C . ASP A 1 608 ? -6.534 -11.733 -59.189 1.00 32.41 608 ASP A C 1
ATOM 4878 O O . ASP A 1 608 ? -6.940 -11.392 -58.079 1.00 32.41 608 ASP A O 1
ATOM 4882 N N . ILE A 1 609 ? -7.327 -12.277 -60.102 1.00 43.22 609 ILE A N 1
ATOM 4883 C CA . ILE A 1 609 ? -8.779 -12.406 -60.057 1.00 43.22 609 ILE A CA 1
ATOM 4884 C C . ILE A 1 609 ? -9.177 -13.465 -59.024 1.00 43.22 609 ILE A C 1
ATOM 4886 O O . ILE A 1 609 ? -8.935 -14.647 -59.251 1.00 43.22 609 ILE A O 1
ATOM 4890 N N . VAL A 1 610 ? -9.895 -13.079 -57.962 1.00 32.16 610 VAL A N 1
ATOM 4891 C CA . VAL A 1 610 ? -10.744 -14.012 -57.200 1.00 32.16 610 VAL A CA 1
ATOM 4892 C C . VAL A 1 610 ? -12.080 -13.350 -56.865 1.00 32.16 610 VAL A C 1
ATOM 4894 O O . VAL A 1 610 ? -12.177 -12.395 -56.100 1.00 32.16 610 VAL A O 1
ATOM 4897 N N . THR A 1 611 ? -13.134 -13.874 -57.482 1.00 36.22 611 THR A N 1
ATOM 4898 C CA . THR A 1 611 ? -14.536 -13.596 -57.174 1.00 36.22 611 THR A CA 1
ATOM 4899 C C . THR A 1 611 ? -14.960 -14.332 -55.904 1.00 36.22 611 THR A C 1
ATOM 4901 O O . THR A 1 611 ? -15.169 -15.541 -55.962 1.00 36.22 611 THR A O 1
ATOM 4904 N N . SER A 1 612 ? -15.176 -13.613 -54.803 1.00 31.95 612 SER A N 1
ATOM 4905 C CA . SER A 1 612 ? -16.148 -13.993 -53.765 1.00 31.95 612 SER A CA 1
ATOM 4906 C C . SER A 1 612 ? -16.356 -12.851 -52.772 1.00 31.95 612 SER A C 1
ATOM 4908 O O . SER A 1 612 ? -15.418 -12.316 -52.192 1.00 31.95 612 SER A O 1
ATOM 4910 N N . THR A 1 613 ? -17.618 -12.476 -52.601 1.00 39.47 613 THR A N 1
ATOM 4911 C CA . THR A 1 613 ? -18.135 -11.531 -51.612 1.00 39.47 613 THR A CA 1
ATOM 4912 C C . THR A 1 613 ? -18.036 -12.111 -50.202 1.00 39.47 613 THR A C 1
ATOM 4914 O O . THR A 1 613 ? -18.933 -12.847 -49.803 1.00 39.47 613 THR A O 1
ATOM 4917 N N . GLU A 1 614 ? -17.004 -11.746 -49.439 1.00 30.19 614 GLU A N 1
ATOM 4918 C CA . GLU A 1 614 ? -16.969 -11.919 -47.981 1.00 30.19 614 GLU A CA 1
ATOM 4919 C C . GLU A 1 614 ? -16.343 -10.684 -47.304 1.00 30.19 614 GLU A C 1
ATOM 4921 O O . GLU A 1 614 ? -15.306 -10.178 -47.720 1.00 30.19 614 GLU A O 1
ATOM 4926 N N . SER A 1 615 ? -17.077 -10.167 -46.314 1.00 31.08 615 SER A N 1
ATOM 4927 C CA . SER A 1 615 ? -16.713 -9.248 -45.222 1.00 31.08 615 SER A CA 1
ATOM 4928 C C . SER A 1 615 ? -15.395 -8.455 -45.295 1.00 31.08 615 SER A C 1
ATOM 4930 O O . SER A 1 615 ? -14.303 -9.003 -45.174 1.00 31.08 615 SER A O 1
ATOM 4932 N N . LEU A 1 616 ? -15.530 -7.124 -45.305 1.00 32.22 616 LEU A N 1
ATOM 4933 C CA . LEU A 1 616 ? -14.486 -6.137 -45.005 1.00 32.22 616 LEU A CA 1
ATOM 4934 C C . LEU A 1 616 ? -13.929 -6.323 -43.577 1.00 32.22 616 LEU A C 1
ATOM 4936 O O . LEU A 1 616 ? -14.378 -5.669 -42.637 1.00 32.22 616 LEU A O 1
ATOM 4940 N N . SER A 1 617 ? -12.940 -7.198 -43.405 1.00 31.59 617 SER A N 1
ATOM 4941 C CA . SER A 1 617 ? -12.047 -7.182 -42.246 1.00 31.59 617 SER A CA 1
ATOM 4942 C C . SER A 1 617 ? -10.835 -6.302 -42.559 1.00 31.59 617 SER A C 1
ATOM 4944 O O . SER A 1 617 ? -10.043 -6.626 -43.445 1.00 31.59 617 SER A O 1
ATOM 4946 N N . ASN A 1 618 ? -10.677 -5.203 -41.818 1.00 37.31 618 ASN A N 1
ATOM 4947 C CA . ASN A 1 618 ? -9.494 -4.333 -41.817 1.00 37.31 618 ASN A CA 1
ATOM 4948 C C . ASN A 1 618 ? -8.281 -5.034 -41.166 1.00 37.31 618 ASN A C 1
ATOM 4950 O O . ASN A 1 618 ? -7.762 -4.561 -40.161 1.00 37.31 618 ASN A O 1
ATOM 4954 N N . ALA A 1 619 ? -7.841 -6.176 -41.695 1.00 32.09 619 ALA A N 1
ATOM 4955 C CA . ALA A 1 619 ? -6.586 -6.798 -41.282 1.00 32.09 619 ALA A CA 1
ATOM 4956 C C . ALA A 1 619 ? -5.464 -6.328 -42.221 1.00 32.09 619 ALA A C 1
ATOM 4958 O O . ALA A 1 619 ? -5.524 -6.550 -43.433 1.00 32.09 619 ALA A O 1
ATOM 4959 N N . SER A 1 620 ? -4.464 -5.641 -41.666 1.00 36.72 620 SER A N 1
ATOM 4960 C CA . SER A 1 620 ? -3.239 -5.223 -42.351 1.00 36.72 620 SER A CA 1
ATOM 4961 C C . SER A 1 620 ? -2.456 -6.456 -42.823 1.00 36.72 620 SER A C 1
ATOM 4963 O O . SER A 1 620 ? -2.049 -7.307 -42.038 1.00 36.72 620 SER A O 1
ATOM 4965 N N . THR A 1 621 ? -2.230 -6.583 -44.131 1.00 38.59 621 THR A N 1
ATOM 4966 C CA . THR A 1 621 ? -1.457 -7.684 -44.741 1.00 38.59 621 THR A CA 1
ATOM 4967 C C . THR A 1 621 ? 0.065 -7.502 -44.625 1.00 38.59 621 THR A C 1
ATOM 4969 O O . THR A 1 621 ? 0.825 -8.303 -45.170 1.00 38.59 621 THR A O 1
ATOM 4972 N N . ILE A 1 622 ? 0.545 -6.479 -43.904 1.00 43.34 622 ILE A N 1
ATOM 4973 C CA . ILE A 1 622 ? 1.972 -6.167 -43.740 1.00 43.34 622 ILE A CA 1
ATOM 4974 C C . ILE A 1 622 ? 2.353 -6.212 -42.250 1.00 43.34 622 ILE A C 1
ATOM 4976 O O . ILE A 1 622 ? 1.944 -5.379 -41.447 1.00 43.34 622 ILE A O 1
ATOM 4980 N N . VAL A 1 623 ? 3.188 -7.191 -41.884 1.00 41.25 623 VAL A N 1
ATOM 4981 C CA . VAL A 1 623 ? 3.708 -7.393 -40.519 1.00 41.25 623 VAL A CA 1
ATOM 4982 C C . VAL A 1 623 ? 4.548 -6.184 -40.078 1.00 41.25 623 VAL A C 1
ATOM 4984 O O . VAL A 1 623 ? 5.657 -6.001 -40.584 1.00 41.25 623 VAL A O 1
ATOM 4987 N N . GLY A 1 624 ? 4.054 -5.408 -39.106 1.00 48.31 624 GLY A N 1
ATOM 4988 C CA . GLY A 1 624 ? 4.758 -4.265 -38.503 1.00 48.31 624 GLY A CA 1
ATOM 4989 C C . GLY A 1 624 ? 4.057 -2.904 -38.627 1.00 48.31 624 GLY A C 1
ATOM 4990 O O . GLY A 1 624 ? 4.560 -1.936 -38.061 1.00 48.31 624 GLY A O 1
ATOM 4991 N N . GLU A 1 625 ? 2.912 -2.818 -39.320 1.00 50.62 625 GLU A N 1
ATOM 4992 C CA . GLU A 1 625 ? 2.138 -1.567 -39.463 1.00 50.62 625 GLU A CA 1
ATOM 4993 C C . GLU A 1 625 ? 1.540 -1.058 -38.139 1.00 50.62 625 GLU A C 1
ATOM 4995 O O . GLU A 1 625 ? 1.481 0.153 -37.936 1.00 50.62 625 GLU A O 1
ATOM 5000 N N . ASP A 1 626 ? 1.203 -1.946 -37.196 1.00 52.09 626 ASP A N 1
ATOM 5001 C CA . ASP A 1 626 ? 0.600 -1.583 -35.898 1.00 52.09 626 ASP A CA 1
ATOM 5002 C C . ASP A 1 626 ? 1.496 -0.651 -35.051 1.00 52.09 626 ASP A C 1
ATOM 5004 O O . ASP A 1 626 ? 1.023 0.125 -34.213 1.00 52.09 626 ASP A O 1
ATOM 5008 N N . TYR A 1 627 ? 2.810 -0.679 -35.296 1.00 51.53 627 TYR A N 1
ATOM 5009 C CA . TYR A 1 627 ? 3.824 0.066 -34.545 1.00 51.53 627 TYR A CA 1
ATOM 5010 C C . TYR A 1 627 ? 4.188 1.430 -35.152 1.00 51.53 627 TYR A C 1
ATOM 5012 O O . TYR A 1 627 ? 4.948 2.178 -34.543 1.00 51.53 627 TYR A O 1
ATOM 5020 N N . LEU A 1 628 ? 3.654 1.766 -36.328 1.00 57.19 628 LEU A N 1
ATOM 5021 C CA . LEU A 1 628 ? 3.938 3.008 -37.064 1.00 57.19 628 LEU A CA 1
ATOM 5022 C C . LEU A 1 628 ? 2.718 3.935 -37.040 1.00 57.19 628 LEU A C 1
ATOM 5024 O O . LEU A 1 628 ? 1.614 3.451 -36.833 1.00 57.19 628 LEU A O 1
ATOM 5028 N N . ASP A 1 629 ? 2.877 5.240 -37.259 1.00 57.53 629 ASP A N 1
ATOM 5029 C CA . ASP A 1 629 ? 1.827 6.271 -37.072 1.00 57.53 629 ASP A CA 1
ATOM 5030 C C . ASP A 1 629 ? 0.641 6.204 -38.064 1.00 57.53 629 ASP A C 1
ATOM 5032 O O . ASP A 1 629 ? -0.132 7.152 -38.204 1.00 57.53 629 ASP A O 1
ATOM 5036 N N . TYR A 1 630 ? 0.467 5.072 -38.751 1.00 61.50 630 TYR A N 1
ATOM 5037 C CA . TYR A 1 630 ? -0.578 4.838 -39.738 1.00 61.50 630 TYR A CA 1
ATOM 5038 C C . TYR A 1 630 ? -1.914 4.453 -39.095 1.00 61.50 630 TYR A C 1
ATOM 5040 O O . TYR A 1 630 ? -1.983 3.621 -38.190 1.00 61.50 630 TYR A O 1
ATOM 5048 N N . GLY A 1 631 ? -2.994 5.007 -39.650 1.00 64.25 631 GLY A N 1
ATOM 5049 C CA . GLY A 1 631 ? -4.362 4.687 -39.250 1.00 64.25 631 GLY A CA 1
ATOM 5050 C C . GLY A 1 631 ? -4.799 5.339 -37.936 1.00 64.25 631 GLY A C 1
ATOM 5051 O O . GLY A 1 631 ? -4.098 6.158 -37.346 1.00 64.25 631 GLY A O 1
ATOM 5052 N N . GLU A 1 632 ? -6.011 4.997 -37.505 1.00 74.38 632 GLU A N 1
ATOM 5053 C CA . GLU A 1 632 ? -6.555 5.418 -36.214 1.00 74.38 632 GLU A CA 1
ATOM 5054 C C . GLU A 1 632 ? -6.142 4.411 -35.133 1.00 74.38 632 GLU A C 1
ATOM 5056 O O . GLU A 1 632 ? -6.432 3.219 -35.245 1.00 74.38 632 GLU A O 1
ATOM 5061 N N . LYS A 1 633 ? -5.475 4.885 -34.076 1.00 80.25 633 LYS A N 1
ATOM 5062 C CA . LYS A 1 633 ? -5.033 4.061 -32.945 1.00 80.25 633 LYS A CA 1
ATOM 5063 C C . LYS A 1 633 ? -5.795 4.418 -31.682 1.00 80.25 633 LYS A C 1
ATOM 5065 O O . LYS A 1 633 ? -5.798 5.575 -31.272 1.00 80.25 633 LYS A O 1
ATOM 5070 N N . LEU A 1 634 ? -6.402 3.424 -31.038 1.00 83.75 634 LEU A N 1
ATOM 5071 C CA . LEU A 1 634 ? -7.075 3.596 -29.753 1.00 83.75 634 LEU A CA 1
ATOM 5072 C C . LEU A 1 634 ? -6.065 3.505 -28.604 1.00 83.75 634 LEU A C 1
ATOM 5074 O O . LEU A 1 634 ? -5.470 2.454 -28.395 1.00 83.75 634 LEU A O 1
ATOM 5078 N N . LEU A 1 635 ? -5.928 4.582 -27.834 1.00 85.75 635 LEU A N 1
ATOM 5079 C CA . LEU A 1 635 ? -5.068 4.671 -26.659 1.00 85.75 635 LEU A CA 1
ATOM 5080 C C . LEU A 1 635 ? -5.893 4.523 -25.376 1.00 85.75 635 LEU A C 1
ATOM 5082 O O . LEU A 1 635 ? -6.723 5.384 -25.065 1.00 85.75 635 LEU A O 1
ATOM 5086 N N . ARG A 1 636 ? -5.686 3.445 -24.615 1.00 87.31 636 ARG A N 1
ATOM 5087 C CA . ARG A 1 636 ? -6.437 3.176 -23.376 1.00 87.31 636 ARG A CA 1
ATOM 5088 C C . ARG A 1 636 ? -6.019 4.119 -22.235 1.00 87.31 636 ARG A C 1
ATOM 5090 O O . ARG A 1 636 ? -4.952 4.731 -22.302 1.00 87.31 636 ARG A O 1
ATOM 5097 N N . PRO A 1 637 ? -6.840 4.260 -21.177 1.00 85.38 637 PRO A N 1
ATOM 5098 C CA . PRO A 1 637 ? -6.463 5.020 -19.986 1.00 85.38 637 PRO A CA 1
ATOM 5099 C C . PRO A 1 637 ? -5.105 4.579 -19.423 1.00 85.38 637 PRO A C 1
ATOM 5101 O O . PRO A 1 637 ? -4.876 3.395 -19.193 1.00 85.38 637 PRO A O 1
ATOM 5104 N N . GLY A 1 638 ? -4.202 5.533 -19.205 1.00 82.56 638 GLY A N 1
ATOM 5105 C CA . GLY A 1 638 ? -2.854 5.312 -18.675 1.00 82.56 638 GLY A CA 1
ATOM 5106 C C . GLY A 1 638 ? -1.799 4.892 -19.704 1.00 82.56 638 GLY A C 1
ATOM 5107 O O . GLY A 1 638 ? -0.609 4.982 -19.396 1.00 82.56 638 GLY A O 1
ATOM 5108 N N . GLU A 1 639 ? -2.207 4.481 -20.906 1.00 83.88 639 GLU A N 1
ATOM 5109 C CA . GLU A 1 639 ? -1.322 3.967 -21.952 1.00 83.88 639 GLU A CA 1
ATOM 5110 C C . GLU A 1 639 ? -0.499 5.087 -22.619 1.00 83.88 639 GLU A C 1
ATOM 5112 O O . GLU A 1 639 ? -0.884 6.264 -22.639 1.00 83.88 639 GLU A O 1
ATOM 5117 N N . LEU A 1 640 ? 0.665 4.709 -23.152 1.00 83.12 640 LEU A N 1
ATOM 5118 C CA . LEU A 1 640 ? 1.619 5.582 -23.830 1.00 83.12 640 LEU A CA 1
ATOM 5119 C C . LEU A 1 640 ? 1.745 5.165 -25.299 1.00 83.12 640 LEU A C 1
ATOM 5121 O O . LEU A 1 640 ? 2.137 4.040 -25.597 1.00 83.12 640 LEU A O 1
ATOM 5125 N N . LEU A 1 641 ? 1.455 6.087 -26.211 1.00 82.88 641 LEU A N 1
ATOM 5126 C CA . LEU A 1 641 ? 1.645 5.919 -27.645 1.00 82.88 641 LEU A CA 1
ATOM 5127 C C . LEU A 1 641 ? 2.976 6.530 -28.076 1.00 82.88 641 LEU A C 1
ATOM 5129 O O . LEU A 1 641 ? 3.277 7.680 -27.753 1.00 82.88 641 LEU A O 1
ATOM 5133 N N . HIS A 1 642 ? 3.752 5.784 -28.852 1.00 79.88 642 HIS A N 1
ATOM 5134 C CA . HIS A 1 642 ? 4.955 6.300 -29.499 1.00 79.88 642 HIS A CA 1
ATOM 5135 C C . HIS A 1 642 ? 4.600 6.836 -30.880 1.00 79.88 642 HIS A C 1
ATOM 5137 O O . HIS A 1 642 ? 3.948 6.129 -31.644 1.00 79.88 642 HIS A O 1
ATOM 5143 N N . LEU A 1 643 ? 5.049 8.057 -31.179 1.00 78.12 643 LEU A N 1
ATOM 5144 C CA . LEU A 1 643 ? 4.795 8.749 -32.442 1.00 78.12 643 LEU A CA 1
ATOM 5145 C C . LEU A 1 643 ? 6.118 9.076 -33.159 1.00 78.12 643 LEU A C 1
ATOM 5147 O O . LEU A 1 643 ? 6.632 10.193 -33.038 1.00 78.12 643 LEU A O 1
ATOM 5151 N N . PRO A 1 644 ? 6.759 8.094 -33.818 1.00 69.88 644 PRO A N 1
ATOM 5152 C CA . PRO A 1 644 ? 8.110 8.250 -34.340 1.00 69.88 644 PRO A CA 1
ATOM 5153 C C . PRO A 1 644 ? 8.231 8.897 -35.727 1.00 69.88 644 PRO A C 1
ATOM 5155 O O . PRO A 1 644 ? 9.356 9.223 -36.117 1.00 69.88 644 PRO A O 1
ATOM 5158 N N . THR A 1 645 ? 7.140 9.088 -36.480 1.00 69.62 645 THR A N 1
ATOM 5159 C CA . THR A 1 645 ? 7.186 9.771 -37.792 1.00 69.62 645 THR A CA 1
ATOM 5160 C C . THR A 1 645 ? 6.874 11.267 -37.691 1.00 69.62 645 THR A C 1
ATOM 5162 O O . THR A 1 645 ? 7.184 12.037 -38.602 1.00 69.62 645 THR A O 1
ATOM 5165 N N . VAL A 1 646 ? 6.340 11.714 -36.550 1.00 69.69 646 VAL A N 1
ATOM 5166 C CA . VAL A 1 646 ? 5.968 13.112 -36.306 1.00 69.69 646 VAL A CA 1
ATOM 5167 C C . VAL A 1 646 ? 7.202 14.012 -36.162 1.00 69.69 646 VAL A C 1
ATOM 5169 O O . VAL A 1 646 ? 8.042 13.827 -35.278 1.00 69.69 646 VAL A O 1
ATOM 5172 N N . LYS A 1 647 ? 7.283 15.058 -36.994 1.00 64.56 647 LYS A N 1
ATOM 5173 C CA . LYS A 1 647 ? 8.301 16.115 -36.881 1.00 64.56 647 LYS A CA 1
ATOM 5174 C C . LYS A 1 647 ? 7.803 17.222 -35.947 1.00 64.56 647 LYS A C 1
ATOM 5176 O O . LYS A 1 647 ? 6.703 17.740 -36.124 1.00 64.56 647 LYS A O 1
ATOM 5181 N N . THR A 1 648 ? 8.620 17.644 -34.981 1.00 59.19 648 THR A N 1
ATOM 5182 C CA . THR A 1 648 ? 8.347 18.876 -34.221 1.00 59.19 648 THR A CA 1
ATOM 5183 C C . THR A 1 648 ? 8.643 20.099 -35.096 1.00 59.19 648 THR A C 1
ATOM 5185 O O . THR A 1 648 ? 9.637 20.115 -35.830 1.00 59.19 648 THR A O 1
ATOM 5188 N N . ALA A 1 649 ? 7.822 21.154 -35.007 1.00 50.41 649 ALA A N 1
ATOM 5189 C CA . ALA A 1 649 ? 7.933 22.353 -35.855 1.00 50.41 649 ALA A CA 1
ATOM 5190 C C . ALA A 1 649 ? 9.278 23.114 -35.727 1.00 50.41 649 ALA A C 1
ATOM 5192 O O . ALA A 1 649 ? 9.553 24.043 -36.481 1.00 50.41 649 ALA A O 1
ATOM 5193 N N . ALA A 1 650 ? 10.156 22.716 -34.800 1.00 45.88 650 ALA A N 1
ATOM 5194 C CA . ALA A 1 650 ? 11.486 23.292 -34.617 1.00 45.88 650 ALA A CA 1
ATOM 5195 C C . ALA A 1 650 ? 12.503 22.921 -35.715 1.00 45.88 650 ALA A C 1
ATOM 5197 O O . ALA A 1 650 ? 13.541 23.574 -35.807 1.00 45.88 650 ALA A O 1
ATOM 5198 N N . ARG A 1 651 ? 12.268 21.866 -36.513 1.00 50.28 651 ARG A N 1
ATOM 5199 C CA . ARG A 1 651 ? 13.324 21.261 -37.356 1.00 50.28 651 ARG A CA 1
ATOM 5200 C C . ARG A 1 651 ? 13.210 21.504 -38.866 1.00 50.28 651 ARG A C 1
ATOM 5202 O O . ARG A 1 651 ? 14.196 21.291 -39.565 1.00 50.28 651 ARG A O 1
ATOM 5209 N N . SER A 1 652 ? 12.080 21.989 -39.386 1.00 43.28 652 SER A N 1
ATOM 5210 C CA . SER A 1 652 ? 11.989 22.460 -40.778 1.00 43.28 652 SER A CA 1
ATOM 5211 C C . SER A 1 652 ? 10.846 23.462 -40.941 1.00 43.28 652 SER A C 1
ATOM 5213 O O . SER A 1 652 ? 9.751 23.221 -40.450 1.00 43.28 652 SER A O 1
ATOM 5215 N N . ALA A 1 653 ? 11.081 24.569 -41.646 1.00 46.94 653 ALA A N 1
ATOM 5216 C CA . ALA A 1 653 ? 10.076 25.611 -41.880 1.00 46.94 653 ALA A CA 1
ATOM 5217 C C . ALA A 1 653 ? 9.015 25.233 -42.941 1.00 46.94 653 ALA A C 1
ATOM 5219 O O . ALA A 1 653 ? 8.198 26.076 -43.301 1.00 46.94 653 ALA A O 1
ATOM 5220 N N . THR A 1 654 ? 9.058 24.013 -43.493 1.00 46.75 654 THR A N 1
ATOM 5221 C CA . THR A 1 654 ? 8.350 23.662 -44.737 1.00 46.75 654 THR A CA 1
ATOM 5222 C C . THR A 1 654 ? 7.385 22.476 -44.634 1.00 46.75 654 THR A C 1
ATOM 5224 O O . THR A 1 654 ? 6.574 22.319 -45.539 1.00 46.75 654 THR A O 1
ATOM 5227 N N . GLU A 1 655 ? 7.418 21.668 -43.566 1.00 54.94 655 GLU A N 1
ATOM 5228 C CA . GLU A 1 655 ? 6.518 20.512 -43.377 1.00 54.94 655 GLU A CA 1
ATOM 5229 C C . GLU A 1 655 ? 6.101 20.377 -41.900 1.00 54.94 655 GLU A C 1
ATOM 5231 O O . GLU A 1 655 ? 6.931 20.044 -41.051 1.00 54.94 655 GLU A O 1
ATOM 5236 N N . THR A 1 656 ? 4.830 20.642 -41.584 1.00 57.97 656 THR A N 1
ATOM 5237 C CA . THR A 1 656 ? 4.247 20.511 -40.237 1.00 57.97 656 THR A CA 1
ATOM 5238 C C . THR A 1 656 ? 3.357 19.267 -40.165 1.00 57.97 656 THR A C 1
ATOM 5240 O O . THR A 1 656 ? 2.487 19.060 -41.010 1.00 57.97 656 THR A O 1
ATOM 5243 N N . SER A 1 657 ? 3.582 18.410 -39.165 1.00 67.69 657 SER A N 1
ATOM 5244 C CA . SER A 1 657 ? 2.734 17.241 -38.896 1.00 67.69 657 SER A CA 1
ATOM 5245 C C . SER A 1 657 ? 1.574 17.643 -37.978 1.00 67.69 657 SER A C 1
ATOM 5247 O O . SER A 1 657 ? 1.797 18.269 -36.939 1.00 67.69 657 SER A O 1
ATOM 5249 N N . TYR A 1 658 ? 0.343 17.259 -38.326 1.00 77.38 658 TYR A N 1
ATOM 5250 C CA . TYR A 1 658 ? -0.841 17.505 -37.494 1.00 77.38 658 TYR A CA 1
ATOM 5251 C C . TYR A 1 658 ? -1.272 16.223 -36.786 1.00 77.38 658 TYR A C 1
ATOM 5253 O O . TYR A 1 658 ? -1.423 15.178 -37.419 1.00 77.38 658 TYR A O 1
ATOM 5261 N N . ILE A 1 659 ? -1.519 16.314 -35.480 1.00 84.19 659 ILE A N 1
ATOM 5262 C CA . ILE A 1 659 ? -2.137 15.234 -34.708 1.00 84.19 659 ILE A CA 1
ATOM 5263 C C . ILE A 1 659 ? -3.642 15.468 -34.685 1.00 84.19 659 ILE A C 1
ATOM 5265 O O . ILE A 1 659 ? -4.109 16.550 -34.323 1.00 84.19 659 ILE A O 1
ATOM 5269 N N . VAL A 1 660 ? -4.397 14.438 -35.054 1.00 86.38 660 VAL A N 1
ATOM 5270 C CA . VAL A 1 660 ? -5.852 14.394 -34.945 1.00 86.38 660 VAL A CA 1
ATOM 5271 C C . VAL A 1 660 ? -6.214 13.454 -33.799 1.00 86.38 660 VAL A C 1
ATOM 5273 O O . VAL A 1 660 ? -5.998 12.245 -33.879 1.00 86.38 660 VAL A O 1
ATOM 5276 N N . ALA A 1 661 ? -6.764 14.016 -32.727 1.00 88.00 661 ALA A N 1
ATOM 5277 C CA . ALA A 1 661 ? -7.217 13.288 -31.549 1.00 88.00 661 ALA A CA 1
ATOM 5278 C C . ALA A 1 661 ? -8.749 13.236 -31.514 1.00 88.00 661 ALA A C 1
ATOM 5280 O O . ALA A 1 661 ? -9.413 14.249 -31.738 1.00 88.00 661 ALA A O 1
ATOM 5281 N N . ARG A 1 662 ? -9.326 12.068 -31.223 1.00 88.12 662 ARG A N 1
ATOM 5282 C CA . ARG A 1 662 ? -10.772 11.825 -31.207 1.00 88.12 662 ARG A CA 1
ATOM 5283 C C . ARG A 1 662 ? -11.210 11.082 -29.947 1.00 88.12 662 ARG A C 1
ATOM 5285 O O . ARG A 1 662 ? -10.590 10.095 -29.558 1.00 88.12 662 ARG A O 1
ATOM 5292 N N . LEU A 1 663 ? -12.305 11.521 -29.337 1.00 87.06 663 LEU A N 1
ATOM 5293 C CA . LEU A 1 663 ? -13.044 10.758 -28.330 1.00 87.06 663 LEU A CA 1
ATOM 5294 C C . LEU A 1 663 ? -14.286 10.198 -29.016 1.00 87.06 663 LEU A C 1
ATOM 5296 O O . LEU A 1 663 ? -15.182 10.960 -29.376 1.00 87.06 663 LEU A O 1
ATOM 5300 N N . VAL A 1 664 ? -14.294 8.887 -29.241 1.00 83.81 664 VAL A N 1
ATOM 5301 C CA . VAL A 1 664 ? -15.369 8.197 -29.963 1.00 83.81 664 VAL A CA 1
ATOM 5302 C C . VAL A 1 664 ? -16.467 7.811 -28.979 1.00 83.81 664 VAL A C 1
ATOM 5304 O O . VAL A 1 664 ? -16.172 7.230 -27.934 1.00 83.81 664 VAL A O 1
ATOM 5307 N N . ASN A 1 665 ? -17.719 8.119 -29.319 1.00 81.44 665 ASN A N 1
ATOM 5308 C CA . ASN A 1 665 ? -18.911 7.793 -28.534 1.00 81.44 665 ASN A CA 1
ATOM 5309 C C . ASN A 1 665 ? -18.840 8.236 -27.052 1.00 81.44 665 ASN A C 1
ATOM 5311 O O . ASN A 1 665 ? -19.358 7.566 -26.156 1.00 81.44 665 ASN A O 1
ATOM 5315 N N . TYR A 1 666 ? -18.180 9.361 -26.766 1.00 82.81 666 TYR A N 1
ATOM 5316 C CA . TYR A 1 666 ? -18.109 9.916 -25.414 1.00 82.81 666 TYR A CA 1
ATOM 5317 C C . TYR A 1 666 ? -19.298 10.854 -25.176 1.00 82.81 666 TYR A C 1
ATOM 5319 O O . TYR A 1 666 ? -19.454 11.853 -25.879 1.00 82.81 666 TYR A O 1
ATOM 5327 N N . LEU A 1 667 ? -20.133 10.540 -24.176 1.00 79.44 667 LEU A N 1
ATOM 5328 C CA . LEU A 1 667 ? -21.432 11.198 -23.951 1.00 79.44 667 LEU A CA 1
ATOM 5329 C C . LEU A 1 667 ? -22.322 11.172 -25.212 1.00 79.44 667 LEU A C 1
ATOM 5331 O O . LEU A 1 667 ? -22.909 12.192 -25.574 1.00 79.44 667 LEU A O 1
ATOM 5335 N N . GLU A 1 668 ? -22.366 10.014 -25.888 1.00 79.50 668 GLU A N 1
ATOM 5336 C CA . GLU A 1 668 ? -23.138 9.761 -27.123 1.00 79.50 668 GLU A CA 1
ATOM 5337 C C . GLU A 1 668 ? -22.747 10.655 -28.314 1.00 79.50 668 GLU A C 1
ATOM 5339 O O . GLU A 1 668 ? -23.544 10.880 -29.224 1.00 79.50 668 GLU A O 1
ATOM 5344 N N . LYS A 1 669 ? -21.528 11.209 -28.298 1.00 81.75 669 LYS A N 1
ATOM 5345 C CA . LYS A 1 669 ? -21.025 12.138 -29.317 1.00 81.75 669 LYS A CA 1
ATOM 5346 C C . LYS A 1 669 ? -19.588 11.832 -29.697 1.00 81.75 669 LYS A C 1
ATOM 5348 O O . LYS A 1 669 ? -18.803 11.358 -28.870 1.00 81.75 669 LYS A O 1
ATOM 5353 N N . ASP A 1 670 ? -19.235 12.191 -30.925 1.00 84.81 670 ASP A N 1
ATOM 5354 C CA . ASP A 1 670 ? -17.863 12.106 -31.409 1.00 84.81 670 ASP A CA 1
ATOM 5355 C C . ASP A 1 670 ? -17.173 13.468 -31.304 1.00 84.81 670 ASP A C 1
ATOM 5357 O O . ASP A 1 670 ? -17.534 14.445 -31.963 1.00 84.81 670 ASP A O 1
ATOM 5361 N N . TRP A 1 671 ? -16.135 13.532 -30.473 1.00 86.69 671 TRP A N 1
ATOM 5362 C CA . TRP A 1 671 ? -15.358 14.749 -30.264 1.00 86.69 671 TRP A CA 1
ATOM 5363 C C . TRP A 1 671 ? -14.041 14.651 -31.019 1.00 86.69 671 TRP A C 1
ATOM 5365 O O . TRP A 1 671 ? -13.352 13.640 -30.909 1.00 86.69 671 TRP A O 1
ATOM 5375 N N . SER A 1 672 ? -13.650 15.694 -31.750 1.00 88.88 672 SER A N 1
ATOM 5376 C CA . SER A 1 672 ? -12.403 15.704 -32.527 1.00 88.88 672 SER A CA 1
ATOM 5377 C C . SER A 1 672 ? -11.598 16.984 -32.321 1.00 88.88 672 SER A C 1
ATOM 5379 O O . SER A 1 672 ? -12.152 18.072 -32.173 1.00 88.88 672 SER A O 1
ATOM 5381 N N . CYS A 1 673 ? -10.277 16.854 -32.295 1.00 88.50 673 CYS A N 1
ATOM 5382 C CA . CYS A 1 673 ? -9.327 17.947 -32.164 1.00 88.50 673 CYS A CA 1
ATOM 5383 C C . CYS A 1 673 ? -8.204 17.752 -33.184 1.00 88.50 673 CYS A C 1
ATOM 5385 O O . CYS A 1 673 ? -7.697 16.642 -33.336 1.00 88.50 673 CYS A O 1
ATOM 5387 N N . THR A 1 674 ? -7.805 18.819 -33.875 1.00 85.62 674 THR A N 1
ATOM 5388 C CA . THR A 1 674 ? -6.642 18.818 -34.770 1.00 85.62 674 THR A CA 1
ATOM 5389 C C . THR A 1 674 ? -5.660 19.864 -34.278 1.00 85.62 674 THR A C 1
ATOM 5391 O O . THR A 1 674 ? -6.000 21.045 -34.205 1.00 85.62 674 THR A O 1
ATOM 5394 N N . THR A 1 675 ? -4.453 19.434 -33.923 1.00 81.25 675 THR A N 1
ATOM 5395 C CA . THR A 1 675 ? -3.439 20.301 -33.315 1.00 81.25 675 THR A CA 1
ATOM 5396 C C . THR A 1 675 ? -2.075 20.094 -33.944 1.00 81.25 675 THR A C 1
ATOM 5398 O O . THR A 1 675 ? -1.661 18.968 -34.221 1.00 81.25 675 THR A O 1
ATOM 5401 N N . GLU A 1 676 ? -1.365 21.201 -34.126 1.00 80.25 676 GLU A N 1
ATOM 5402 C CA . GLU A 1 676 ? 0.047 21.222 -34.491 1.00 80.25 676 GLU A CA 1
ATOM 5403 C C . GLU A 1 676 ? 0.911 21.208 -33.225 1.00 80.25 676 GLU A C 1
ATOM 5405 O O . GLU A 1 676 ? 0.536 21.787 -32.203 1.00 80.25 676 GLU A O 1
ATOM 5410 N N . ILE A 1 677 ? 2.075 20.563 -33.288 1.00 77.06 677 ILE A N 1
ATOM 5411 C CA . ILE A 1 677 ? 3.029 20.546 -32.177 1.00 77.06 677 ILE A CA 1
ATOM 5412 C C . ILE A 1 677 ? 3.950 21.767 -32.282 1.00 77.06 677 ILE A C 1
ATOM 5414 O O . ILE A 1 677 ? 4.740 21.843 -33.229 1.00 77.06 677 ILE A O 1
ATOM 5418 N N . PRO A 1 678 ? 3.917 22.699 -31.309 1.00 70.25 678 PRO A N 1
ATOM 5419 C CA . PRO A 1 678 ? 4.742 23.900 -31.354 1.00 70.25 678 PRO A CA 1
ATOM 5420 C C . PRO A 1 678 ? 6.243 23.582 -31.349 1.00 70.25 678 PRO A C 1
ATOM 5422 O O . PRO A 1 678 ? 6.691 22.628 -30.715 1.00 70.25 678 PRO A O 1
ATOM 5425 N N . ALA A 1 679 ? 7.043 24.435 -31.996 1.00 64.50 679 ALA A N 1
ATOM 5426 C CA . ALA A 1 679 ? 8.506 24.324 -32.012 1.00 64.50 679 ALA A CA 1
ATOM 5427 C C . ALA A 1 679 ? 9.136 24.488 -30.613 1.00 64.50 679 ALA A C 1
ATOM 5429 O O . ALA A 1 679 ? 10.135 23.848 -30.295 1.00 64.50 679 ALA A O 1
ATOM 5430 N N . GLN A 1 680 ? 8.539 25.345 -29.781 1.00 69.06 680 GLN A N 1
ATOM 5431 C CA . GLN A 1 680 ? 8.871 25.532 -28.369 1.00 69.06 680 GLN A CA 1
ATOM 5432 C C . GLN A 1 680 ? 7.578 25.383 -27.563 1.00 69.06 680 GLN A C 1
ATOM 5434 O O . GLN A 1 680 ? 6.855 26.368 -27.388 1.00 69.06 680 GLN A O 1
ATOM 5439 N N . PRO A 1 681 ? 7.218 24.158 -27.148 1.00 73.50 681 PRO A N 1
ATOM 5440 C CA . PRO A 1 681 ? 5.973 23.953 -26.431 1.00 73.50 681 PRO A CA 1
ATOM 5441 C C . PRO A 1 681 ? 6.053 24.563 -25.017 1.00 73.50 681 PRO A C 1
ATOM 5443 O O . PRO A 1 681 ? 7.085 24.417 -24.354 1.00 73.50 681 PRO A O 1
ATOM 5446 N N . PRO A 1 682 ? 4.994 25.248 -24.546 1.00 80.62 682 PRO A N 1
ATOM 5447 C CA . PRO A 1 682 ? 4.884 25.683 -23.153 1.00 80.62 682 PRO A CA 1
ATOM 5448 C C . PRO A 1 682 ? 4.725 24.471 -22.226 1.00 80.62 682 PRO A C 1
ATOM 5450 O O . PRO A 1 682 ? 4.258 23.435 -22.673 1.00 80.62 682 PRO A O 1
ATOM 5453 N N . GLU A 1 683 ? 5.030 24.601 -20.931 1.00 81.88 683 GLU A N 1
ATOM 5454 C CA . GLU A 1 683 ? 4.862 23.501 -19.956 1.00 81.88 683 GLU A CA 1
ATOM 5455 C C . GLU A 1 683 ? 3.422 22.952 -19.926 1.00 81.88 683 GLU A C 1
ATOM 5457 O O . GLU A 1 683 ? 3.204 21.742 -19.838 1.00 81.88 683 GLU A O 1
ATOM 5462 N N . PHE A 1 684 ? 2.432 23.835 -20.084 1.00 84.75 684 PHE A N 1
ATOM 5463 C CA . PHE A 1 684 ? 1.020 23.483 -20.189 1.00 84.75 684 PHE A CA 1
ATOM 5464 C C . PHE A 1 684 ? 0.375 24.155 -21.403 1.00 84.75 684 PHE A C 1
ATOM 5466 O O . PHE A 1 684 ? 0.603 25.335 -21.670 1.00 84.75 684 PHE A O 1
ATOM 5473 N N . GLY A 1 685 ? -0.489 23.420 -22.097 1.00 85.38 685 GLY A N 1
ATOM 5474 C CA . GLY A 1 685 ? -1.374 23.934 -23.139 1.00 85.38 685 GLY A CA 1
ATOM 5475 C C . GLY A 1 685 ? -2.765 23.312 -23.056 1.00 85.38 685 GLY A C 1
ATOM 5476 O O . GLY A 1 685 ? -3.036 22.469 -22.200 1.00 85.38 685 GLY A O 1
ATOM 5477 N N . VAL A 1 686 ? -3.659 23.750 -23.940 1.00 86.56 686 VAL A N 1
ATOM 5478 C CA . VAL A 1 686 ? -5.063 23.322 -23.962 1.00 86.56 686 VAL A CA 1
ATOM 5479 C C . VAL A 1 686 ? -5.427 22.856 -25.369 1.00 86.56 686 VAL A C 1
ATOM 5481 O O . VAL A 1 686 ? -5.186 23.564 -26.344 1.00 86.56 686 VAL A O 1
ATOM 5484 N N . TRP A 1 687 ? -6.008 21.664 -25.482 1.00 89.50 687 TRP A N 1
ATOM 5485 C CA . TRP A 1 687 ? -6.558 21.119 -26.725 1.00 89.50 687 TRP A CA 1
ATOM 5486 C C . TRP A 1 687 ? -8.079 21.252 -26.713 1.00 89.50 687 TRP A C 1
ATOM 5488 O O . TRP A 1 687 ? -8.738 20.828 -25.764 1.00 89.50 687 TRP A O 1
ATOM 5498 N N . THR A 1 688 ? -8.645 21.848 -27.766 1.00 87.62 688 THR A N 1
ATOM 5499 C CA . THR A 1 688 ? -10.096 22.059 -27.886 1.00 87.62 688 THR A CA 1
ATOM 5500 C C . THR A 1 688 ? -10.701 21.014 -28.814 1.00 87.62 688 THR A C 1
ATOM 5502 O O . THR A 1 688 ? -10.492 21.052 -30.025 1.00 87.62 688 THR A O 1
ATOM 5505 N N . PHE A 1 689 ? -11.457 20.090 -28.237 1.00 87.50 689 PHE A N 1
ATOM 5506 C CA . PHE A 1 689 ? -12.205 19.060 -28.940 1.00 87.50 689 PHE A CA 1
ATOM 5507 C C . PHE A 1 689 ? -13.593 19.582 -29.299 1.00 87.50 689 PHE A C 1
ATOM 5509 O O . PHE A 1 689 ? -14.328 20.020 -28.418 1.00 87.50 689 PHE A O 1
ATOM 5516 N N . ASN A 1 690 ? -13.967 19.510 -30.572 1.00 86.56 690 ASN A N 1
ATOM 5517 C CA . ASN A 1 690 ? -15.266 19.951 -31.065 1.00 86.56 690 ASN A CA 1
ATOM 5518 C C . ASN A 1 690 ? -16.128 18.754 -31.477 1.00 86.56 690 ASN A C 1
ATOM 5520 O O . ASN A 1 690 ? -15.630 17.822 -32.113 1.00 86.56 690 ASN A O 1
ATOM 5524 N N . ALA A 1 691 ? -17.415 18.809 -31.136 1.00 84.12 691 ALA A N 1
ATOM 5525 C CA . ALA A 1 691 ? -18.443 17.893 -31.623 1.00 84.12 691 ALA A CA 1
ATOM 5526 C C . ALA A 1 691 ? -19.390 18.642 -32.572 1.00 84.12 691 ALA A C 1
ATOM 5528 O O . ALA A 1 691 ? -19.883 19.726 -32.238 1.00 84.12 691 ALA A O 1
ATOM 5529 N N . TYR A 1 692 ? -19.640 18.058 -33.746 1.00 78.75 692 TYR A N 1
ATOM 5530 C CA . TYR A 1 692 ? -20.448 18.651 -34.824 1.00 78.75 692 TYR A CA 1
ATOM 5531 C C . TYR A 1 692 ? -21.837 18.008 -34.970 1.00 78.75 692 TYR A C 1
ATOM 5533 O O . TYR A 1 692 ? -22.584 18.367 -35.875 1.00 78.75 692 TYR A O 1
ATOM 5541 N N . ASP A 1 693 ? -22.198 17.090 -34.070 1.00 68.94 693 ASP A N 1
ATOM 5542 C CA . ASP A 1 693 ? -23.445 16.313 -34.139 1.00 68.94 693 ASP A CA 1
ATOM 5543 C C . ASP A 1 693 ? -24.716 17.142 -33.840 1.00 68.94 693 ASP A C 1
ATOM 5545 O O . ASP A 1 693 ? -25.833 16.661 -34.026 1.00 68.94 693 ASP A O 1
ATOM 5549 N N . SER A 1 694 ? -24.581 18.396 -33.386 1.00 65.81 694 SER A N 1
ATOM 5550 C CA . SER A 1 694 ? -25.692 19.303 -33.049 1.00 65.81 694 SER A CA 1
ATOM 5551 C C . SER A 1 694 ? -25.651 20.634 -33.810 1.00 65.81 694 SER A C 1
ATOM 5553 O O . SER A 1 694 ? -24.621 21.033 -34.343 1.00 65.81 694 SER A O 1
ATOM 5555 N N . VAL A 1 695 ? -26.784 21.356 -33.823 1.00 63.62 695 VAL A N 1
ATOM 5556 C CA . VAL A 1 695 ? -26.938 22.674 -34.485 1.00 63.62 695 VAL A CA 1
ATOM 5557 C C . VAL A 1 695 ? -25.939 23.715 -33.955 1.00 63.62 695 VAL A C 1
ATOM 5559 O O . VAL A 1 695 ? -25.465 24.557 -34.715 1.00 63.62 695 VAL A O 1
ATOM 5562 N N . GLU A 1 696 ? -25.591 23.640 -32.668 1.00 67.94 696 GLU A N 1
ATOM 5563 C CA . GLU A 1 696 ? -24.496 24.404 -32.065 1.00 67.94 696 GLU A CA 1
ATOM 5564 C C . GLU A 1 696 ? -23.257 23.516 -31.890 1.00 67.94 696 GLU A C 1
ATOM 5566 O O . GLU A 1 696 ? -23.364 22.375 -31.433 1.00 67.94 696 GLU A O 1
ATOM 5571 N N . VAL A 1 697 ? -22.075 24.048 -32.227 1.00 70.69 697 VAL A N 1
ATOM 5572 C CA . VAL A 1 697 ? -20.792 23.354 -32.037 1.00 70.69 697 VAL A CA 1
ATOM 5573 C C . VAL A 1 697 ? -20.455 23.338 -30.550 1.00 70.69 697 VAL A C 1
ATOM 5575 O O . VAL A 1 697 ? -20.228 24.384 -29.937 1.00 70.69 697 VAL A O 1
ATOM 5578 N N . MET A 1 698 ? -20.385 22.146 -29.963 1.00 74.31 698 MET A N 1
ATOM 5579 C CA . MET A 1 698 ? -19.944 21.990 -28.578 1.00 74.31 698 MET A CA 1
ATOM 5580 C C . MET A 1 698 ? -18.432 21.823 -28.531 1.00 74.31 698 MET A C 1
ATOM 5582 O O . MET A 1 698 ? -17.863 21.095 -29.339 1.00 74.31 698 MET A O 1
ATOM 5586 N N . SER A 1 699 ? -17.795 22.469 -27.554 1.00 80.19 699 SER A N 1
ATOM 5587 C CA . SER A 1 699 ? -16.352 22.384 -27.321 1.00 80.19 699 SER A CA 1
ATOM 5588 C C . SER A 1 699 ? -16.050 21.817 -25.933 1.00 80.19 699 SER A C 1
ATOM 5590 O O . SER A 1 699 ? -16.653 22.231 -24.941 1.00 80.19 699 SER A O 1
ATOM 5592 N N . LEU A 1 700 ? -15.103 20.882 -25.869 1.00 85.00 700 LEU A N 1
ATOM 5593 C CA . LEU A 1 700 ? -14.525 20.299 -24.660 1.00 85.00 700 LEU A CA 1
ATOM 5594 C C . LEU A 1 700 ? -13.029 20.627 -24.637 1.00 85.00 700 LEU A C 1
ATOM 5596 O O . LEU A 1 700 ? -12.336 20.420 -25.628 1.00 85.00 700 LEU A O 1
ATOM 5600 N N . GLN A 1 701 ? -12.520 21.150 -23.523 1.00 86.75 701 GLN A N 1
ATOM 5601 C CA . GLN A 1 701 ? -11.130 21.597 -23.430 1.00 86.75 701 GLN A CA 1
ATOM 5602 C C . GLN A 1 701 ? -10.326 20.680 -22.520 1.00 86.75 701 GLN A C 1
ATOM 5604 O O . GLN A 1 701 ? -10.579 20.593 -21.324 1.00 86.75 701 GLN A O 1
ATOM 5609 N N . LEU A 1 702 ? -9.329 20.002 -23.072 1.00 89.50 702 LEU A N 1
ATOM 5610 C CA . LEU A 1 702 ? -8.459 19.115 -22.308 1.00 89.50 702 LEU A CA 1
ATOM 5611 C C . LEU A 1 702 ? -7.091 19.761 -22.116 1.00 89.50 702 LEU A C 1
ATOM 5613 O O . LEU A 1 702 ? -6.597 20.471 -22.990 1.00 89.50 702 LEU A O 1
ATOM 5617 N N . GLY A 1 703 ? -6.496 19.537 -20.949 1.00 87.62 703 GLY A N 1
ATOM 5618 C CA . GLY A 1 703 ? -5.149 19.998 -20.654 1.00 87.62 703 GLY A CA 1
ATOM 5619 C C . GLY A 1 703 ? -4.126 19.091 -21.317 1.00 87.62 703 GLY A C 1
ATOM 5620 O O . GLY A 1 703 ? -4.299 17.874 -21.367 1.00 87.62 703 GLY A O 1
ATOM 5621 N N . VAL A 1 704 ? -3.042 19.681 -21.798 1.00 89.31 704 VAL A N 1
ATOM 5622 C CA . VAL A 1 704 ? -1.876 18.946 -22.275 1.00 89.31 704 VAL A CA 1
ATOM 5623 C C . VAL A 1 704 ? -0.659 19.465 -21.545 1.00 89.31 704 VAL A C 1
ATOM 5625 O O . VAL A 1 704 ? -0.326 20.644 -21.647 1.00 89.31 704 VAL A O 1
ATOM 5628 N N . LYS A 1 705 ? -0.010 18.586 -20.788 1.00 88.50 705 LYS A N 1
ATOM 5629 C CA . LYS A 1 705 ? 1.296 18.872 -20.204 1.00 88.50 705 LYS A CA 1
ATOM 5630 C C . LYS A 1 705 ? 2.365 18.468 -21.210 1.00 88.50 705 LYS A C 1
ATOM 5632 O O . LYS A 1 705 ? 2.346 17.336 -21.697 1.00 88.50 705 LYS A O 1
ATOM 5637 N N . TYR A 1 706 ? 3.273 19.386 -21.507 1.00 86.31 706 TYR A N 1
ATOM 5638 C CA . TYR A 1 706 ? 4.422 19.138 -22.364 1.00 86.31 706 TYR A CA 1
ATOM 5639 C C . TYR A 1 706 ? 5.639 18.939 -21.469 1.00 86.31 706 TYR A C 1
ATOM 5641 O O . TYR A 1 706 ? 6.182 19.883 -20.897 1.00 86.31 706 TYR A O 1
ATOM 5649 N N . GLU A 1 707 ? 6.078 17.694 -21.342 1.00 83.12 707 GLU A N 1
ATOM 5650 C CA . GLU A 1 707 ? 7.335 17.376 -20.679 1.00 83.12 707 GLU A CA 1
ATOM 5651 C C . GLU A 1 707 ? 8.441 17.345 -21.731 1.00 83.12 707 GLU A C 1
ATOM 5653 O O . GLU A 1 707 ? 8.662 16.342 -22.418 1.00 83.12 707 GLU A O 1
ATOM 5658 N N . ASN A 1 708 ? 9.118 18.487 -21.870 1.00 71.94 708 ASN A N 1
ATOM 5659 C CA . ASN A 1 708 ? 10.362 18.584 -22.622 1.00 71.94 708 ASN A CA 1
ATOM 5660 C C . ASN A 1 708 ? 11.468 17.920 -21.811 1.00 71.94 708 ASN A C 1
ATOM 5662 O O . ASN A 1 708 ? 11.999 18.501 -20.862 1.00 71.94 708 ASN A O 1
ATOM 5666 N N . ARG A 1 709 ? 11.833 16.707 -22.204 1.00 66.31 709 ARG A N 1
ATOM 5667 C CA . ARG A 1 709 ? 13.067 16.088 -21.744 1.00 66.31 709 ARG A CA 1
ATOM 5668 C C . ARG A 1 709 ? 14.165 16.385 -22.761 1.00 66.31 709 ARG A C 1
ATOM 5670 O O . ARG A 1 709 ? 13.901 16.690 -23.923 1.00 66.31 709 ARG A O 1
ATOM 5677 N N . THR A 1 710 ? 15.419 16.300 -22.336 1.00 59.16 710 THR A N 1
ATOM 5678 C CA . THR A 1 710 ? 16.572 16.465 -23.237 1.00 59.16 710 THR A CA 1
ATOM 5679 C C . THR A 1 710 ? 16.568 15.438 -24.380 1.00 59.16 710 THR A C 1
ATOM 5681 O O . THR A 1 710 ? 17.145 15.691 -25.432 1.00 59.16 710 THR A O 1
ATOM 5684 N N . ASP A 1 711 ? 15.879 14.309 -24.204 1.00 60.62 711 ASP A N 1
ATOM 5685 C CA . ASP A 1 711 ? 15.852 13.136 -25.078 1.00 60.62 711 ASP A CA 1
ATOM 5686 C C . ASP A 1 711 ? 14.577 12.987 -25.943 1.00 60.62 711 ASP A C 1
ATOM 5688 O O . ASP A 1 711 ? 14.535 12.129 -26.830 1.00 60.62 711 ASP A O 1
ATOM 5692 N N . GLY A 1 712 ? 13.562 13.838 -25.761 1.00 71.38 712 GLY A N 1
ATOM 5693 C CA . GLY A 1 712 ? 12.307 13.801 -26.522 1.00 71.38 712 GLY A CA 1
ATOM 5694 C C . GLY A 1 712 ? 11.188 14.637 -25.894 1.00 71.38 712 GLY A C 1
ATOM 5695 O O . GLY A 1 712 ? 11.334 15.178 -24.798 1.00 71.38 712 GLY A O 1
ATOM 5696 N N . LEU A 1 713 ? 10.053 14.739 -26.591 1.00 81.44 713 LEU A N 1
ATOM 5697 C CA . LEU A 1 713 ? 8.859 15.433 -26.102 1.00 81.44 713 LEU A CA 1
ATOM 5698 C C . LEU A 1 713 ? 7.802 14.416 -25.661 1.00 81.44 713 LEU A C 1
ATOM 5700 O O . LEU A 1 713 ? 7.386 13.568 -26.448 1.00 81.44 713 LEU A O 1
ATOM 5704 N N . THR A 1 714 ? 7.336 14.519 -24.416 1.00 85.50 714 THR A N 1
ATOM 5705 C CA . THR A 1 714 ? 6.185 13.740 -23.933 1.00 85.50 714 THR A CA 1
ATOM 5706 C C . THR A 1 714 ? 4.975 14.651 -23.774 1.00 85.50 714 THR A C 1
ATOM 5708 O O . THR A 1 714 ? 5.035 15.660 -23.074 1.00 85.50 714 THR A O 1
ATOM 5711 N N . LEU A 1 715 ? 3.869 14.285 -24.413 1.00 88.06 715 LEU A N 1
ATOM 5712 C CA . LEU A 1 715 ? 2.571 14.935 -24.289 1.00 88.06 715 LEU A CA 1
ATOM 5713 C C . LEU A 1 715 ? 1.707 14.120 -23.340 1.00 88.06 715 LEU A C 1
ATOM 5715 O O . LEU A 1 715 ? 1.466 12.944 -23.591 1.00 88.06 715 LEU A O 1
ATOM 5719 N N . ILE A 1 716 ? 1.211 14.725 -22.269 1.00 89.62 716 ILE A N 1
ATOM 5720 C CA . ILE A 1 716 ? 0.270 14.068 -21.359 1.00 89.62 716 ILE A CA 1
ATOM 5721 C C . ILE A 1 716 ? -1.071 14.771 -21.503 1.00 89.62 716 ILE A C 1
ATOM 5723 O O . ILE A 1 716 ? -1.213 15.914 -21.067 1.00 89.62 716 ILE A O 1
ATOM 5727 N N . VAL A 1 717 ? -2.046 14.096 -22.115 1.00 91.25 717 VAL A N 1
ATOM 5728 C CA . VAL A 1 717 ? -3.412 14.615 -22.263 1.00 91.25 717 VAL A CA 1
ATOM 5729 C C . VAL A 1 717 ? -4.197 14.265 -21.006 1.00 91.25 717 VAL A C 1
ATOM 5731 O O . VAL A 1 717 ? -4.359 13.090 -20.685 1.00 91.25 717 VAL A O 1
ATOM 5734 N N . TYR A 1 718 ? -4.682 15.274 -20.289 1.00 91.56 718 TYR A N 1
ATOM 5735 C CA . TYR A 1 718 ? -5.393 15.117 -19.024 1.00 91.56 718 TYR A CA 1
ATOM 5736 C C . TYR A 1 718 ? -6.624 16.025 -18.955 1.00 91.56 718 TYR A C 1
ATOM 5738 O O . TYR A 1 718 ? -6.779 16.984 -19.713 1.00 91.56 718 TYR A O 1
ATOM 5746 N N . CYS A 1 719 ? -7.513 15.739 -18.009 1.00 90.38 719 CYS A N 1
ATOM 5747 C CA . CYS A 1 719 ? -8.631 16.614 -17.685 1.00 90.38 719 CYS A CA 1
ATOM 5748 C C . CYS A 1 719 ? -8.447 17.125 -16.253 1.00 90.38 719 CYS A C 1
ATOM 5750 O O . CYS A 1 719 ? -8.218 16.303 -15.375 1.00 90.38 719 CYS A O 1
ATOM 5752 N N . PRO A 1 720 ? -8.540 18.437 -15.975 1.00 87.88 720 PRO A N 1
ATOM 5753 C CA . PRO A 1 720 ? -8.308 18.956 -14.627 1.00 87.88 720 PRO A CA 1
ATOM 5754 C C . PRO A 1 720 ? -9.226 18.365 -13.549 1.00 87.88 720 PRO A C 1
ATOM 5756 O O . PRO A 1 720 ? -8.782 18.217 -12.409 1.00 87.88 720 PRO A O 1
ATOM 5759 N N . PHE A 1 721 ? -10.478 18.035 -13.895 1.00 89.56 721 PHE A N 1
ATOM 5760 C CA . PHE A 1 721 ? -11.454 17.483 -12.956 1.00 89.56 721 PHE A CA 1
ATOM 5761 C C . PHE A 1 721 ? -12.195 16.281 -13.523 1.00 89.56 721 PHE A C 1
ATOM 5763 O O . PHE A 1 721 ? -12.726 16.322 -14.635 1.00 89.56 721 PHE A O 1
ATOM 5770 N N . TRP A 1 722 ? -12.292 15.237 -12.709 1.00 91.69 722 TRP A N 1
ATOM 5771 C CA . TRP A 1 722 ? -13.188 14.110 -12.924 1.00 91.69 722 TRP A CA 1
ATOM 5772 C C . TRP A 1 722 ? -14.364 14.220 -11.970 1.00 91.69 722 TRP A C 1
ATOM 5774 O O . TRP A 1 722 ? -14.180 14.189 -10.757 1.00 91.69 722 TRP A O 1
ATOM 5784 N N . MET A 1 723 ? -15.566 14.342 -12.521 1.00 90.88 723 MET A N 1
ATOM 5785 C CA . MET A 1 723 ? -16.801 14.412 -11.746 1.00 90.88 723 MET A CA 1
ATOM 5786 C C . MET A 1 723 ? -17.380 13.004 -11.631 1.00 90.88 723 MET A C 1
ATOM 5788 O O . MET A 1 723 ? -17.718 12.401 -12.649 1.00 90.88 723 MET A O 1
ATOM 5792 N N . LEU A 1 724 ? -17.492 12.480 -10.412 1.00 92.62 724 LEU A N 1
ATOM 5793 C CA . LEU A 1 724 ? -18.048 11.155 -10.133 1.00 92.62 724 LEU A CA 1
ATOM 5794 C C . LEU A 1 724 ? -19.350 11.273 -9.363 1.00 92.62 724 LEU A C 1
ATOM 5796 O O . LEU A 1 724 ? -19.387 11.845 -8.275 1.00 92.62 724 LEU A O 1
ATOM 5800 N N . ASN A 1 725 ? -20.407 10.693 -9.915 1.00 91.88 725 ASN A N 1
ATOM 5801 C CA . ASN A 1 725 ? -21.724 10.718 -9.314 1.00 91.88 725 ASN A CA 1
ATOM 5802 C C . ASN A 1 725 ? -22.009 9.388 -8.614 1.00 91.88 725 ASN A C 1
ATOM 5804 O O . ASN A 1 725 ? -22.211 8.366 -9.260 1.00 91.88 725 ASN A O 1
ATOM 5808 N N . LYS A 1 726 ? -22.037 9.410 -7.283 1.00 89.94 726 LYS A N 1
ATOM 5809 C CA . LYS A 1 726 ? -22.479 8.292 -6.441 1.00 89.94 726 LYS A CA 1
ATOM 5810 C C . LYS A 1 726 ? -23.795 8.612 -5.723 1.00 89.94 726 LYS A C 1
ATOM 5812 O O . LYS A 1 726 ? -24.161 7.930 -4.776 1.00 89.94 726 LYS A O 1
ATOM 5817 N N . THR A 1 727 ? -24.513 9.649 -6.165 1.00 88.94 727 THR A N 1
ATOM 5818 C CA . THR A 1 727 ? -25.798 10.058 -5.570 1.00 88.94 727 THR A CA 1
ATOM 5819 C C . THR A 1 727 ? -26.984 9.226 -6.057 1.00 88.94 727 THR A C 1
ATOM 5821 O O . THR A 1 727 ? -28.022 9.215 -5.404 1.00 88.94 727 THR A O 1
ATOM 5824 N N . GLY A 1 728 ? -26.855 8.548 -7.205 1.00 86.75 728 GLY A N 1
ATOM 5825 C CA . GLY A 1 728 ? -27.971 7.853 -7.856 1.00 86.75 728 GLY A CA 1
ATOM 5826 C C . GLY A 1 728 ? -29.018 8.789 -8.480 1.00 86.75 728 GLY A C 1
ATOM 5827 O O . GLY A 1 728 ? -30.073 8.324 -8.897 1.00 86.75 728 GLY A O 1
ATOM 5828 N N . LEU A 1 729 ? -28.740 10.096 -8.560 1.00 89.75 729 LEU A N 1
ATOM 5829 C CA . LEU A 1 729 ? -29.611 11.118 -9.153 1.00 89.75 729 LEU A CA 1
ATOM 5830 C C . LEU A 1 729 ? -28.995 11.697 -10.429 1.00 89.75 729 LEU A C 1
ATOM 5832 O O . LEU A 1 729 ? -27.783 11.617 -10.622 1.00 89.75 729 LEU A O 1
ATOM 5836 N N . MET A 1 730 ? -29.797 12.330 -11.289 1.00 91.12 730 MET A N 1
ATOM 5837 C CA . MET A 1 730 ? -29.259 13.063 -12.436 1.00 91.12 730 MET A CA 1
ATOM 5838 C C . MET A 1 730 ? -28.634 14.377 -11.959 1.00 91.12 730 MET A C 1
ATOM 5840 O O . MET A 1 730 ? -29.333 15.267 -11.474 1.00 91.12 730 MET A O 1
ATOM 5844 N N . LEU A 1 731 ? -27.319 14.532 -12.119 1.00 92.25 731 LEU A N 1
ATOM 5845 C CA . LEU A 1 731 ? -26.629 15.782 -11.793 1.00 92.25 731 LEU A CA 1
ATOM 5846 C C . LEU A 1 731 ? -26.369 16.591 -13.062 1.00 92.25 731 LEU A C 1
ATOM 5848 O O . LEU A 1 731 ? -26.030 16.037 -14.103 1.00 92.25 731 LEU A O 1
ATOM 5852 N N . SER A 1 732 ? -26.488 17.916 -12.991 1.00 91.38 732 SER A N 1
ATOM 5853 C CA . SER A 1 732 ? -25.932 18.803 -14.019 1.00 91.38 732 SER A CA 1
ATOM 5854 C C . SER A 1 732 ? -24.854 19.704 -13.431 1.00 91.38 732 SER A C 1
ATOM 5856 O O . SER A 1 732 ? -24.997 20.195 -12.314 1.00 91.38 732 SER A O 1
ATOM 5858 N N . TYR A 1 733 ? -23.806 19.970 -14.205 1.00 89.56 733 TYR A N 1
ATOM 5859 C CA . TYR A 1 733 ? -22.665 20.788 -13.801 1.00 89.56 733 TYR A CA 1
ATOM 5860 C C . TYR A 1 733 ? -22.610 22.081 -14.613 1.00 89.56 733 TYR A C 1
ATOM 5862 O O . TYR A 1 733 ? -22.676 22.054 -15.846 1.00 89.56 733 TYR A O 1
ATOM 5870 N N . ARG A 1 734 ? -22.443 23.216 -13.925 1.00 85.62 734 ARG A N 1
ATOM 5871 C CA . ARG A 1 734 ? -22.270 24.540 -14.535 1.00 85.62 734 ARG A CA 1
ATOM 5872 C C . ARG A 1 734 ? -20.957 25.181 -14.075 1.00 85.62 734 ARG A C 1
ATOM 5874 O O . ARG A 1 734 ? -20.758 25.359 -12.869 1.00 85.62 734 ARG A O 1
ATOM 5881 N N . PRO A 1 735 ? -20.069 25.569 -15.007 1.00 79.00 735 PRO A N 1
ATOM 5882 C CA . PRO A 1 735 ? -18.872 26.337 -14.681 1.00 79.00 735 PRO A CA 1
ATOM 5883 C C . PRO A 1 735 ? -19.210 27.802 -14.356 1.00 79.00 735 PRO A C 1
ATOM 5885 O O . PRO A 1 735 ? -20.329 28.268 -14.546 1.00 79.00 735 PRO A O 1
ATOM 5888 N N . ASN A 1 736 ? -18.228 28.552 -13.854 1.00 68.94 736 ASN A N 1
ATOM 5889 C CA . ASN A 1 736 ? -18.421 29.929 -13.387 1.00 68.94 736 ASN A CA 1
ATOM 5890 C C . ASN A 1 736 ? -18.923 30.917 -14.471 1.00 68.94 736 ASN A C 1
ATOM 5892 O O . ASN A 1 736 ? -19.593 31.885 -14.110 1.00 68.94 736 ASN A O 1
ATOM 5896 N N . ASP A 1 737 ? -18.624 30.663 -15.753 1.00 65.00 737 ASP A N 1
ATOM 5897 C CA . ASP A 1 737 ? -19.043 31.472 -16.908 1.00 65.00 737 ASP A CA 1
ATOM 5898 C C . ASP A 1 737 ? -20.414 31.018 -17.446 1.00 65.00 737 ASP A C 1
ATOM 5900 O O . ASP A 1 737 ? -20.568 29.880 -17.894 1.00 65.00 737 ASP A O 1
ATOM 5904 N N . GLU A 1 738 ? -21.400 31.921 -17.473 1.00 55.59 738 GLU A N 1
ATOM 5905 C CA . GLU A 1 738 ? -22.788 31.624 -17.884 1.00 55.59 738 GLU A CA 1
ATOM 5906 C C . GLU A 1 738 ? -22.944 31.231 -19.365 1.00 55.59 738 GLU A C 1
ATOM 5908 O O . GLU A 1 738 ? -23.931 30.604 -19.733 1.00 55.59 738 GLU A O 1
ATOM 5913 N N . ASN A 1 739 ? -21.946 31.517 -20.208 1.00 55.41 739 ASN A N 1
ATOM 5914 C CA . ASN A 1 739 ? -21.964 31.222 -21.648 1.00 55.41 739 ASN A CA 1
ATOM 5915 C C . ASN A 1 739 ? -21.366 29.847 -22.006 1.00 55.41 739 ASN A C 1
ATOM 5917 O O . ASN A 1 739 ? -20.867 29.676 -23.122 1.00 55.41 739 ASN A O 1
ATOM 5921 N N . THR A 1 740 ? -21.315 28.900 -21.066 1.00 60.53 740 THR A N 1
ATOM 5922 C CA . THR A 1 740 ? -20.639 27.601 -21.236 1.00 60.53 740 THR A CA 1
ATOM 5923 C C . THR A 1 740 ? -21.636 26.446 -21.187 1.00 60.53 740 THR A C 1
ATOM 5925 O O . THR A 1 740 ? -22.608 26.499 -20.437 1.00 60.53 740 THR A O 1
ATOM 5928 N N . ASN A 1 741 ? -21.375 25.392 -21.965 1.00 67.50 741 ASN A N 1
ATOM 5929 C CA . ASN A 1 741 ? -22.239 24.214 -22.050 1.00 67.50 741 ASN A CA 1
ATOM 5930 C C . ASN A 1 741 ? -22.438 23.563 -20.673 1.00 67.50 741 ASN A C 1
ATOM 5932 O O . ASN A 1 741 ? -21.472 23.304 -19.953 1.00 67.50 741 ASN A O 1
ATOM 5936 N N . ILE A 1 742 ? -23.697 23.286 -20.335 1.00 78.75 742 ILE A N 1
ATOM 5937 C CA . ILE A 1 742 ? -24.072 22.504 -19.155 1.00 78.75 742 ILE A CA 1
ATOM 5938 C C . ILE A 1 742 ? -23.778 21.033 -19.451 1.00 78.75 742 ILE A C 1
ATOM 5940 O O . ILE A 1 742 ? -24.209 20.509 -20.480 1.00 78.75 742 ILE A O 1
ATOM 5944 N N . LEU A 1 743 ? -23.056 20.373 -18.547 1.00 84.19 743 LEU A N 1
ATOM 5945 C CA . LEU A 1 743 ? -22.784 18.938 -18.632 1.00 84.19 743 LEU A CA 1
ATOM 5946 C C . LEU A 1 743 ? -23.801 18.175 -17.788 1.00 84.19 743 LEU A C 1
ATOM 5948 O O . LEU A 1 743 ? -24.093 18.585 -16.666 1.00 84.19 743 LEU A O 1
ATOM 5952 N N . TYR A 1 744 ? -24.320 17.075 -18.324 1.00 86.69 744 TYR A N 1
ATOM 5953 C CA . TYR A 1 744 ? -25.305 16.219 -17.666 1.00 86.69 744 TYR A CA 1
ATOM 5954 C C . TYR A 1 744 ? -24.657 14.893 -17.267 1.00 86.69 744 TYR A C 1
ATOM 5956 O O . TYR A 1 744 ? -23.929 14.305 -18.064 1.00 86.69 744 TYR A O 1
ATOM 5964 N N . HIS A 1 745 ? -24.937 14.433 -16.050 1.00 88.94 745 HIS A N 1
ATOM 5965 C CA . HIS A 1 745 ? -24.458 13.182 -15.474 1.00 88.94 745 HIS A CA 1
ATOM 5966 C C . HIS A 1 745 ? -25.653 12.282 -15.145 1.00 88.94 745 HIS A C 1
ATOM 5968 O O . HIS A 1 745 ? -26.273 12.454 -14.089 1.00 88.94 745 HIS A O 1
ATOM 5974 N N . PRO A 1 746 ? -26.009 11.351 -16.046 1.00 87.75 746 PRO A N 1
ATOM 5975 C CA . PRO A 1 746 ? -27.069 10.384 -15.798 1.00 87.75 746 PRO A CA 1
ATOM 5976 C C . PRO A 1 746 ? -26.740 9.484 -14.598 1.00 87.75 746 PRO A C 1
ATOM 5978 O O . PRO A 1 746 ? -25.573 9.146 -14.409 1.00 87.75 746 PRO A O 1
ATOM 5981 N N . PRO A 1 747 ? -27.739 9.049 -13.815 1.00 85.50 747 PRO A N 1
ATOM 5982 C CA . PRO A 1 747 ? -27.516 8.148 -12.682 1.00 85.50 747 PRO A CA 1
ATOM 5983 C C . PRO A 1 747 ? -27.054 6.745 -13.108 1.00 85.50 747 PRO A C 1
ATOM 5985 O O . PRO A 1 747 ? -26.401 6.059 -12.333 1.00 85.50 747 PRO A O 1
ATOM 5988 N N . GLU A 1 748 ? -27.371 6.332 -14.339 1.00 84.44 748 GLU A N 1
ATOM 5989 C CA . GLU A 1 748 ? -26.982 5.036 -14.917 1.00 84.44 748 GLU A CA 1
ATOM 5990 C C . GLU A 1 748 ? -25.497 4.979 -15.310 1.00 84.44 748 GLU A C 1
ATOM 5992 O O . GLU A 1 748 ? -24.934 3.900 -15.491 1.00 84.44 748 GLU A O 1
ATOM 5997 N N . TYR A 1 749 ? -24.850 6.138 -15.465 1.00 84.62 749 TYR A N 1
ATOM 5998 C CA . TYR A 1 749 ? -23.446 6.216 -15.842 1.00 84.62 749 TYR A CA 1
ATOM 5999 C C . TYR A 1 749 ? -22.572 6.258 -14.587 1.00 84.62 749 TYR A C 1
ATOM 6001 O O . TYR A 1 749 ? -22.468 7.281 -13.920 1.00 84.62 749 TYR A O 1
ATOM 6009 N N . GLU A 1 750 ? -21.912 5.144 -14.272 1.00 78.19 750 GLU A N 1
ATOM 6010 C CA . GLU A 1 750 ? -21.029 5.042 -13.099 1.00 78.19 750 GLU A CA 1
ATOM 6011 C C . GLU A 1 750 ? -19.615 5.604 -13.333 1.00 78.19 750 GLU A C 1
ATOM 6013 O O . GLU A 1 750 ? -18.808 5.693 -12.399 1.00 78.19 750 GLU A O 1
ATOM 6018 N N . GLY A 1 751 ? -19.292 5.949 -14.582 1.00 84.06 751 GLY A N 1
ATOM 6019 C CA . GLY A 1 751 ? -17.982 6.448 -14.979 1.00 84.06 751 GLY A CA 1
ATOM 6020 C C . GLY A 1 751 ? -17.746 7.919 -14.607 1.00 84.06 751 GLY A C 1
ATOM 6021 O O . GLY A 1 751 ? -18.675 8.670 -14.313 1.00 84.06 751 GLY A O 1
ATOM 6022 N N . PRO A 1 752 ? -16.490 8.388 -14.643 1.00 88.62 752 PRO A N 1
ATOM 6023 C CA . PRO A 1 752 ? -16.178 9.803 -14.467 1.00 88.62 752 PRO A CA 1
ATOM 6024 C C . PRO A 1 752 ? -16.571 10.629 -15.698 1.00 88.62 752 PRO A C 1
ATOM 6026 O O . PRO A 1 752 ? -16.325 10.229 -16.840 1.00 88.62 752 PRO A O 1
ATOM 6029 N N . ILE A 1 753 ? -17.110 11.826 -15.460 1.00 90.06 753 ILE A N 1
ATOM 6030 C CA . ILE A 1 753 ? -17.315 12.851 -16.489 1.00 90.06 753 ILE A CA 1
ATOM 6031 C C . ILE A 1 753 ? -16.158 13.847 -16.460 1.00 90.06 753 ILE A C 1
ATOM 6033 O O . ILE A 1 753 ? -15.808 14.400 -15.416 1.00 90.06 753 ILE A O 1
ATOM 6037 N N . LEU A 1 754 ? -15.582 14.093 -17.635 1.00 89.19 754 LEU A N 1
ATOM 6038 C CA . LEU A 1 754 ? -14.538 15.086 -17.858 1.00 89.19 754 LEU A CA 1
ATOM 6039 C C . LEU A 1 754 ? -15.099 16.503 -17.710 1.00 89.19 754 LEU A C 1
ATOM 6041 O O . LEU A 1 754 ? -15.977 16.907 -18.475 1.00 89.19 754 LEU A O 1
ATOM 6045 N N . PHE A 1 755 ? -14.570 17.264 -16.751 1.00 86.12 755 PHE A N 1
ATOM 6046 C CA . PHE A 1 755 ? -14.972 18.641 -16.489 1.00 86.12 755 PHE A CA 1
ATOM 6047 C C . PHE A 1 755 ? -13.776 19.599 -16.564 1.00 86.12 755 PHE A C 1
ATOM 6049 O O . PHE A 1 755 ? -12.758 19.444 -15.887 1.00 86.12 755 PHE A O 1
ATOM 6056 N N . SER A 1 756 ? -13.915 20.635 -17.390 1.00 82.56 756 SER A N 1
ATOM 6057 C CA . SER A 1 756 ? -12.861 21.608 -17.684 1.00 82.56 756 SER A CA 1
ATOM 6058 C C . SER A 1 756 ? -13.420 23.022 -17.818 1.00 82.56 756 SER A C 1
ATOM 6060 O O . SER A 1 756 ? -14.511 23.213 -18.355 1.00 82.56 756 SER A O 1
ATOM 6062 N N . PHE A 1 757 ? -12.642 24.023 -17.407 1.00 77.50 757 PHE A N 1
ATOM 6063 C CA . PHE A 1 757 ? -12.961 25.438 -17.623 1.00 77.50 757 PHE A CA 1
ATOM 6064 C C . PHE A 1 757 ? -12.417 25.926 -18.970 1.00 77.50 757 PHE A C 1
ATOM 6066 O O . PHE A 1 757 ? -11.491 25.331 -19.511 1.00 77.50 757 PHE A O 1
ATOM 6073 N N . ARG A 1 758 ? -12.966 27.030 -19.495 1.00 69.75 758 ARG A N 1
ATOM 6074 C CA . ARG A 1 758 ? -12.457 27.665 -20.720 1.00 69.75 758 ARG A CA 1
ATOM 6075 C C . ARG A 1 758 ? -11.029 28.189 -20.539 1.00 69.75 758 ARG A C 1
ATOM 6077 O O . ARG A 1 758 ? -10.666 28.615 -19.451 1.00 69.75 758 ARG A O 1
ATOM 6084 N N . GLU A 1 759 ? -10.273 28.261 -21.629 1.00 60.03 759 GLU A N 1
ATOM 6085 C CA . GLU A 1 759 ? -8.846 28.608 -21.707 1.00 60.03 759 GLU A CA 1
ATOM 6086 C C . GLU A 1 759 ? -8.447 29.842 -20.874 1.00 60.03 759 GLU A C 1
ATOM 6088 O O . GLU A 1 759 ? -7.492 29.788 -20.103 1.00 60.03 759 GLU A O 1
ATOM 6093 N N . LYS A 1 760 ? -9.239 30.925 -20.912 1.00 61.19 760 LYS A N 1
ATOM 6094 C CA . LYS A 1 760 ? -8.994 32.152 -20.121 1.00 61.19 760 LYS A CA 1
ATOM 6095 C C . LYS A 1 760 ? -9.116 31.960 -18.600 1.00 61.19 760 LYS A C 1
ATOM 6097 O O . LYS A 1 760 ? -8.570 32.755 -17.842 1.00 61.19 760 LYS A O 1
ATOM 6102 N N . ALA A 1 761 ? -9.833 30.930 -18.157 1.00 58.97 761 ALA A N 1
ATOM 6103 C CA . ALA A 1 761 ? -10.073 30.574 -16.759 1.00 58.97 761 ALA A CA 1
ATOM 6104 C C . ALA A 1 761 ? -9.467 29.206 -16.377 1.00 58.97 761 ALA A C 1
ATOM 6106 O O . ALA A 1 761 ? -9.627 28.764 -15.239 1.00 58.97 761 ALA A O 1
ATOM 6107 N N . PHE A 1 762 ? -8.739 28.545 -17.287 1.00 61.34 762 PHE A N 1
ATOM 6108 C CA . PHE A 1 762 ? -8.215 27.185 -17.104 1.00 61.34 762 PHE A CA 1
ATOM 6109 C C . PHE A 1 762 ? -7.225 27.075 -15.932 1.00 61.34 762 PHE A C 1
ATOM 6111 O O . PHE A 1 762 ? -7.153 26.034 -15.281 1.00 61.34 762 PHE A O 1
ATOM 6118 N N . PHE A 1 763 ? -6.519 28.163 -15.606 1.00 61.09 763 PHE A N 1
ATOM 6119 C CA . PHE A 1 763 ? -5.595 28.277 -14.465 1.00 61.09 763 PHE A CA 1
ATOM 6120 C C . PHE A 1 763 ? -6.066 29.283 -13.392 1.00 61.09 763 PHE A C 1
ATOM 6122 O O . PHE A 1 763 ? -5.315 29.599 -12.474 1.00 61.09 763 PHE A O 1
ATOM 6129 N N . GLY A 1 764 ? -7.294 29.808 -13.509 1.00 60.38 764 GLY A N 1
ATOM 6130 C CA . GLY A 1 764 ? -7.882 30.758 -12.553 1.00 60.38 764 GLY A CA 1
ATOM 6131 C C . GLY A 1 764 ? -8.508 30.076 -11.330 1.00 60.38 764 GLY A C 1
ATOM 6132 O O . GLY A 1 764 ? -8.301 28.888 -11.120 1.00 60.38 764 GLY A O 1
ATOM 6133 N N . LYS A 1 765 ? -9.304 30.812 -10.534 1.00 65.12 765 LYS A N 1
ATOM 6134 C CA . LYS A 1 765 ? -10.093 30.245 -9.417 1.00 65.12 765 LYS A CA 1
ATOM 6135 C C . LYS A 1 765 ? -11.241 29.387 -9.952 1.00 65.12 765 LYS A C 1
ATOM 6137 O O . LYS A 1 765 ? -12.071 29.887 -10.715 1.00 65.12 765 LYS A O 1
ATOM 6142 N N . LYS A 1 766 ? -11.326 28.129 -9.518 1.00 75.12 766 LYS A N 1
ATOM 6143 C CA . LYS A 1 766 ? -12.180 27.114 -10.150 1.00 75.12 766 LYS A CA 1
ATOM 6144 C C . LYS A 1 766 ? -13.381 26.806 -9.276 1.00 75.12 766 LYS A C 1
ATOM 6146 O O . LYS A 1 766 ? -13.344 25.936 -8.409 1.00 75.12 766 LYS A O 1
ATOM 6151 N N . LYS A 1 767 ? -14.456 27.559 -9.514 1.00 82.81 767 LYS A N 1
ATOM 6152 C CA . LYS A 1 767 ? -15.751 27.331 -8.873 1.00 82.81 767 LYS A CA 1
ATOM 6153 C C . LYS A 1 767 ? -16.753 26.714 -9.838 1.00 82.81 767 LYS A C 1
ATOM 6155 O O . LYS A 1 767 ? -16.844 27.151 -10.986 1.00 82.81 767 LYS A O 1
ATOM 6160 N N . ALA A 1 768 ? -17.528 25.756 -9.352 1.00 86.62 768 ALA A N 1
ATOM 6161 C CA . ALA A 1 768 ? -18.628 25.140 -10.084 1.00 86.62 768 ALA A CA 1
ATOM 6162 C C . ALA A 1 768 ? -19.922 25.232 -9.268 1.00 86.62 768 ALA A C 1
ATOM 6164 O O . ALA A 1 768 ? -19.886 25.418 -8.054 1.00 86.62 768 ALA A O 1
ATOM 6165 N N . ALA A 1 769 ? -21.058 25.138 -9.952 1.00 88.75 769 ALA A N 1
ATOM 6166 C CA . ALA A 1 769 ? -22.364 24.926 -9.342 1.00 88.75 769 ALA A CA 1
ATOM 6167 C C . ALA A 1 769 ? -22.952 23.630 -9.898 1.00 88.75 769 ALA A C 1
ATOM 6169 O O . ALA A 1 769 ? -22.731 23.300 -11.069 1.00 88.75 769 ALA A O 1
ATOM 6170 N N . ILE A 1 770 ? -23.701 22.914 -9.069 1.00 91.69 770 ILE A N 1
ATOM 6171 C CA . ILE A 1 770 ? -24.403 21.695 -9.467 1.00 91.69 770 ILE A CA 1
ATOM 6172 C C . ILE A 1 770 ? -25.912 21.904 -9.350 1.00 91.69 770 ILE A C 1
ATOM 6174 O O . ILE A 1 770 ? -26.365 22.794 -8.636 1.00 91.69 770 ILE A O 1
ATOM 6178 N N . ARG A 1 771 ? -26.700 21.112 -10.068 1.00 91.38 771 ARG A N 1
ATOM 6179 C CA . ARG A 1 771 ? -28.145 20.988 -9.838 1.00 91.38 771 ARG A CA 1
ATOM 6180 C C . ARG A 1 771 ? -28.554 19.529 -9.940 1.00 91.38 771 ARG A C 1
ATOM 6182 O O . ARG A 1 771 ? -27.917 18.767 -10.669 1.00 91.38 771 ARG A O 1
ATOM 6189 N N . VAL A 1 772 ? -29.633 19.183 -9.256 1.00 90.88 772 VAL A N 1
ATOM 6190 C CA . VAL A 1 772 ? -30.288 17.875 -9.350 1.00 90.88 772 VAL A CA 1
ATOM 6191 C C . VAL A 1 772 ? -31.455 17.990 -10.332 1.00 90.88 772 VAL A C 1
ATOM 6193 O O . VAL A 1 772 ? -32.242 18.934 -10.241 1.00 90.88 772 VAL A O 1
ATOM 6196 N N . ASP A 1 773 ? -31.553 17.059 -11.281 1.00 86.81 773 ASP A N 1
ATOM 6197 C CA . ASP A 1 773 ? -32.570 17.021 -12.339 1.00 86.81 773 ASP A CA 1
ATOM 6198 C C . ASP A 1 773 ? -32.742 18.391 -13.044 1.00 86.81 773 ASP A C 1
ATOM 6200 O O . ASP A 1 773 ? -31.789 18.980 -13.567 1.00 86.81 773 ASP A O 1
ATOM 6204 N N . THR A 1 774 ? -33.967 18.925 -13.048 1.00 84.56 774 THR A N 1
ATOM 6205 C CA . THR A 1 774 ? -34.334 20.250 -13.569 1.00 84.56 774 THR A CA 1
ATOM 6206 C C . THR A 1 774 ? -34.514 21.294 -12.462 1.00 84.56 774 THR A C 1
ATOM 6208 O O . THR A 1 774 ? -35.230 22.274 -12.662 1.00 84.56 774 THR A O 1
ATOM 6211 N N . GLY A 1 775 ? -33.919 21.071 -11.287 1.00 87.25 775 GLY A N 1
ATOM 6212 C CA . GLY A 1 775 ? -34.003 21.965 -10.134 1.00 87.25 775 GLY A CA 1
ATOM 6213 C C . GLY A 1 775 ? -33.164 23.240 -10.244 1.00 87.25 775 GLY A C 1
ATOM 6214 O O . GLY A 1 775 ? -32.637 23.600 -11.304 1.00 87.25 775 GLY A O 1
ATOM 6215 N N . GLU A 1 776 ? -33.040 23.923 -9.110 1.00 89.81 776 GLU A N 1
ATOM 6216 C CA . GLU A 1 776 ? -32.254 25.142 -8.957 1.00 89.81 776 GLU A CA 1
ATOM 6217 C C . GLU A 1 776 ? -30.752 24.842 -8.895 1.00 89.81 776 GLU A C 1
ATOM 6219 O O . GLU A 1 776 ? -30.311 23.761 -8.499 1.00 89.81 776 GLU A O 1
ATOM 6224 N N . TRP A 1 777 ? -29.949 25.822 -9.308 1.00 89.88 777 TRP A N 1
ATOM 6225 C CA . TRP A 1 777 ? -28.498 25.736 -9.192 1.00 89.88 777 TRP A CA 1
ATOM 6226 C C . TRP A 1 777 ? -28.063 25.970 -7.750 1.00 89.88 777 TRP A C 1
ATOM 6228 O O . TRP A 1 777 ? -28.455 26.966 -7.147 1.00 89.88 777 TRP A O 1
ATOM 6238 N N . SER A 1 778 ? -27.177 25.109 -7.258 1.00 90.69 778 SER A N 1
ATOM 6239 C CA . SER A 1 778 ? -26.517 25.272 -5.969 1.00 90.69 778 SER A CA 1
ATOM 6240 C C . SER A 1 778 ? -25.671 26.544 -5.906 1.00 90.69 778 SER A C 1
ATOM 6242 O O . SER A 1 778 ? -25.292 27.142 -6.927 1.00 90.69 778 SER A O 1
ATOM 6244 N N . GLU A 1 779 ? -25.253 26.895 -4.690 1.00 87.31 779 GLU A N 1
ATOM 6245 C CA . GLU A 1 779 ? -24.169 27.850 -4.500 1.00 87.31 779 GLU A CA 1
ATOM 6246 C C . GLU A 1 779 ? -22.866 27.370 -5.161 1.00 87.31 779 GLU A C 1
ATOM 6248 O O . GLU A 1 779 ? -22.622 26.175 -5.363 1.00 87.31 779 GLU A O 1
ATOM 6253 N N . LYS A 1 780 ? -22.018 28.335 -5.534 1.00 86.88 780 LYS A N 1
ATOM 6254 C CA . LYS A 1 780 ? -20.738 28.068 -6.197 1.00 86.88 780 LYS A CA 1
ATOM 6255 C C . LYS A 1 780 ? -19.689 27.625 -5.173 1.00 86.88 780 LYS A C 1
ATOM 6257 O O . LYS A 1 780 ? -19.212 28.450 -4.392 1.00 86.88 780 LYS A O 1
ATOM 6262 N N . PHE A 1 781 ? -19.236 26.380 -5.264 1.00 86.06 781 PHE A N 1
ATOM 6263 C CA . PHE A 1 781 ? -18.199 25.800 -4.403 1.00 86.06 781 PHE A CA 1
ATOM 6264 C C . PHE A 1 781 ? -16.861 25.665 -5.143 1.00 86.06 781 PHE A C 1
ATOM 6266 O O . PHE A 1 781 ? -16.809 25.708 -6.373 1.00 86.06 781 PHE A O 1
ATOM 6273 N N . SER A 1 782 ? -15.762 25.573 -4.390 1.00 85.75 782 SER A N 1
ATOM 6274 C CA . SER A 1 782 ? -14.399 25.482 -4.934 1.00 85.75 782 SER A CA 1
ATOM 6275 C C . SER A 1 782 ? -14.010 24.034 -5.222 1.00 85.75 782 SER A C 1
ATOM 6277 O O . SER A 1 782 ? -14.244 23.166 -4.390 1.00 85.75 782 SER A O 1
ATOM 6279 N N . LEU A 1 783 ? -13.350 23.793 -6.356 1.00 83.56 783 LEU A N 1
ATOM 6280 C CA . LEU A 1 783 ? -12.780 22.488 -6.713 1.00 83.56 783 LEU A CA 1
ATOM 6281 C C . LEU A 1 783 ? -11.258 22.423 -6.469 1.00 83.56 783 LEU A C 1
ATOM 6283 O O . LEU A 1 783 ? -10.607 21.435 -6.803 1.00 83.56 783 LEU A O 1
ATOM 6287 N N . ASP A 1 784 ? -10.644 23.487 -5.940 1.00 75.62 784 ASP A N 1
ATOM 6288 C CA . ASP A 1 784 ? -9.187 23.653 -6.005 1.00 75.62 784 ASP A CA 1
ATOM 6289 C C . ASP A 1 784 ? -8.388 22.929 -4.910 1.00 75.62 784 ASP A C 1
ATOM 6291 O O . ASP A 1 784 ? -7.234 22.574 -5.162 1.00 75.62 784 ASP A O 1
ATOM 6295 N N . VAL A 1 785 ? -8.968 22.684 -3.735 1.00 77.06 785 VAL A N 1
ATOM 6296 C CA . VAL A 1 785 ? -8.244 22.152 -2.568 1.00 77.06 785 VAL A CA 1
ATOM 6297 C C . VAL A 1 785 ? -8.406 20.634 -2.492 1.00 77.06 785 VAL A C 1
ATOM 6299 O O . VAL A 1 785 ? -9.476 20.148 -2.148 1.00 77.06 785 VAL A O 1
ATOM 6302 N N . ALA A 1 786 ? -7.360 19.876 -2.824 1.00 75.44 786 ALA A N 1
ATOM 6303 C CA . ALA A 1 786 ? -7.368 18.425 -2.630 1.00 75.44 786 ALA A CA 1
ATOM 6304 C C . ALA A 1 786 ? -7.364 18.088 -1.127 1.00 75.44 786 ALA A C 1
ATOM 6306 O O . ALA A 1 786 ? -6.700 18.766 -0.347 1.00 75.44 786 ALA A O 1
ATOM 6307 N N . GLY A 1 787 ? -8.114 17.061 -0.734 1.00 77.12 787 GLY A N 1
ATOM 6308 C CA . GLY A 1 787 ? -8.357 16.682 0.659 1.00 77.12 787 GLY A CA 1
ATOM 6309 C C . GLY A 1 787 ? -9.534 17.410 1.317 1.00 77.12 787 GLY A C 1
ATOM 6310 O O . GLY A 1 787 ? -9.893 17.065 2.437 1.00 77.12 787 GLY A O 1
ATOM 6311 N N . SER A 1 788 ? -10.160 18.390 0.651 1.00 81.56 788 SER A N 1
ATOM 6312 C CA . SER A 1 788 ? -11.339 19.064 1.204 1.00 81.56 788 SER A CA 1
ATOM 6313 C C . SER A 1 788 ? -12.591 18.196 1.084 1.00 81.56 788 SER A C 1
ATOM 6315 O O . SER A 1 788 ? -12.876 17.684 -0.006 1.00 81.56 788 SER A O 1
ATOM 6317 N N . SER A 1 789 ? -13.377 18.146 2.157 1.00 85.44 789 SER A N 1
ATOM 6318 C CA . SER A 1 789 ? -14.731 17.587 2.173 1.00 85.44 789 SER A CA 1
ATOM 6319 C C . SER A 1 789 ? -15.742 18.687 2.509 1.00 85.44 789 SER A C 1
ATOM 6321 O O . SER A 1 789 ? -15.403 19.660 3.182 1.00 85.44 789 SER A O 1
ATOM 6323 N N . GLY A 1 790 ? -16.969 18.588 2.007 1.00 87.00 790 GLY A N 1
ATOM 6324 C CA . GLY A 1 790 ? -18.019 19.564 2.307 1.00 87.00 790 GLY A CA 1
ATOM 6325 C C . GLY A 1 790 ? -19.397 19.118 1.837 1.00 87.00 790 GLY A C 1
ATOM 6326 O O . GLY A 1 790 ? -19.539 18.038 1.272 1.00 87.00 790 GLY A O 1
ATOM 6327 N N . VAL A 1 791 ? -20.409 19.960 2.051 1.00 90.19 791 VAL A N 1
ATOM 6328 C CA . VAL A 1 791 ? -21.816 19.665 1.736 1.00 90.19 791 VAL A CA 1
ATOM 6329 C C . VAL A 1 791 ? -22.391 20.754 0.836 1.00 90.19 791 VAL A C 1
ATOM 6331 O O . VAL A 1 791 ? -22.088 21.935 1.007 1.00 90.19 791 VAL A O 1
ATOM 6334 N N . ILE A 1 792 ? -23.210 20.352 -0.134 1.00 91.25 792 ILE A N 1
ATOM 6335 C CA . ILE A 1 792 ? -23.914 21.240 -1.059 1.00 91.25 792 ILE A CA 1
ATOM 6336 C C . ILE A 1 792 ? -25.409 20.961 -0.989 1.00 91.25 792 ILE A C 1
ATOM 6338 O O . ILE A 1 792 ? -25.835 19.826 -1.201 1.00 91.25 792 ILE A O 1
ATOM 6342 N N . ASP A 1 793 ? -26.199 22.015 -0.805 1.00 90.69 793 ASP A N 1
ATOM 6343 C CA . ASP A 1 793 ? -27.656 21.945 -0.859 1.00 90.69 793 ASP A CA 1
ATOM 6344 C C . ASP A 1 793 ? -28.161 22.253 -2.278 1.00 90.69 793 ASP A C 1
ATOM 6346 O O . ASP A 1 793 ? -27.814 23.270 -2.887 1.00 90.69 793 ASP A O 1
ATOM 6350 N N . CYS A 1 794 ? -28.972 21.347 -2.827 1.00 90.25 794 CYS A N 1
ATOM 6351 C CA . CYS A 1 794 ? -29.617 21.487 -4.131 1.00 90.25 794 CYS A CA 1
ATOM 6352 C C . CYS A 1 794 ? -31.137 21.392 -3.983 1.00 90.25 794 CYS A C 1
ATOM 6354 O O . CYS A 1 794 ? -31.645 20.377 -3.513 1.00 90.25 794 CYS A O 1
ATOM 6356 N N . HIS A 1 795 ? -31.881 22.396 -4.444 1.00 90.12 795 HIS A N 1
ATOM 6357 C CA . HIS A 1 795 ? -33.344 22.380 -4.384 1.00 90.12 795 HIS A CA 1
ATOM 6358 C C . HIS A 1 795 ? -33.938 21.878 -5.706 1.00 90.12 795 HIS A C 1
ATOM 6360 O O . HIS A 1 795 ? -33.757 22.493 -6.757 1.00 90.12 795 HIS A O 1
ATOM 6366 N N . ALA A 1 796 ? -34.666 20.761 -5.674 1.00 88.25 796 ALA A N 1
ATOM 6367 C CA . ALA A 1 796 ? -35.366 20.217 -6.837 1.00 88.25 796 ALA A CA 1
ATOM 6368 C C . ALA A 1 796 ? -36.674 19.536 -6.411 1.00 88.25 796 ALA A C 1
ATOM 6370 O O . ALA A 1 796 ? -36.744 18.916 -5.355 1.00 88.25 796 ALA A O 1
ATOM 6371 N N . ASN A 1 797 ? -37.729 19.636 -7.226 1.00 83.44 797 ASN A N 1
ATOM 6372 C CA . ASN A 1 797 ? -39.026 18.987 -6.969 1.00 83.44 797 ASN A CA 1
ATOM 6373 C C . ASN A 1 797 ? -39.621 19.273 -5.568 1.00 83.44 797 ASN A C 1
ATOM 6375 O O . ASN A 1 797 ? -40.268 18.405 -4.988 1.00 83.44 797 ASN A O 1
ATOM 6379 N N . HIS A 1 798 ? -39.442 20.496 -5.045 1.00 81.81 798 HIS A N 1
ATOM 6380 C CA . HIS A 1 798 ? -39.848 20.906 -3.686 1.00 81.81 798 HIS A CA 1
ATOM 6381 C C . HIS A 1 798 ? -39.146 20.132 -2.548 1.00 81.81 798 HIS A C 1
ATOM 6383 O O . HIS A 1 798 ? -39.681 20.042 -1.445 1.00 81.81 798 HIS A O 1
ATOM 6389 N N . MET A 1 799 ? -37.966 19.564 -2.812 1.00 85.44 799 MET A N 1
ATOM 6390 C CA . MET A 1 799 ? -37.123 18.870 -1.838 1.00 85.44 799 MET A CA 1
ATOM 6391 C C . MET A 1 799 ? -35.689 19.411 -1.892 1.00 85.44 799 MET A C 1
ATOM 6393 O O . MET A 1 799 ? -35.203 19.811 -2.953 1.00 85.44 799 MET A O 1
ATOM 6397 N N . THR A 1 800 ? -35.017 19.415 -0.743 1.00 88.19 800 THR A N 1
ATOM 6398 C CA . THR A 1 800 ? -33.614 19.823 -0.611 1.00 88.19 800 THR A CA 1
ATOM 6399 C C . THR A 1 800 ? -32.732 18.577 -0.567 1.00 88.19 800 THR A C 1
ATOM 6401 O O . THR A 1 800 ? -32.816 17.776 0.360 1.00 88.19 800 THR A O 1
ATOM 6404 N N . TYR A 1 801 ? -31.887 18.402 -1.578 1.00 90.50 801 TYR A N 1
ATOM 6405 C CA . TYR A 1 801 ? -30.916 17.318 -1.678 1.00 90.50 801 TYR A CA 1
ATOM 6406 C C . TYR A 1 801 ? -29.570 17.795 -1.146 1.00 90.50 801 TYR A C 1
ATOM 6408 O O . TYR A 1 801 ? -28.958 18.689 -1.729 1.00 90.50 801 TYR A O 1
ATOM 6416 N N . GLN A 1 802 ? -29.105 17.184 -0.059 1.00 91.25 802 GLN A N 1
ATOM 6417 C CA . GLN A 1 802 ? -27.799 17.482 0.522 1.00 91.25 802 GLN A CA 1
ATOM 6418 C C . GLN A 1 802 ? -26.763 16.502 -0.024 1.00 91.25 802 GLN A C 1
ATOM 6420 O O . GLN A 1 802 ? -26.867 15.292 0.186 1.00 91.25 802 GLN A O 1
ATOM 6425 N N . ILE A 1 803 ? -25.779 17.018 -0.751 1.00 92.94 803 ILE A N 1
ATOM 6426 C CA . ILE A 1 803 ? -24.773 16.222 -1.451 1.00 92.94 803 ILE A CA 1
ATOM 6427 C C . ILE A 1 803 ? -23.409 16.500 -0.828 1.00 92.94 803 ILE A C 1
ATOM 6429 O O . ILE A 1 803 ? -22.915 17.626 -0.866 1.00 92.94 803 ILE A O 1
ATOM 6433 N N . GLY A 1 804 ? -22.793 15.457 -0.282 1.00 91.69 804 GLY A N 1
ATOM 6434 C CA . GLY A 1 804 ? -21.408 15.462 0.159 1.00 91.69 804 GLY A CA 1
ATOM 6435 C C . GLY A 1 804 ? -20.450 15.518 -1.028 1.00 91.69 804 GLY A C 1
ATOM 6436 O O . GLY A 1 804 ? -20.598 14.767 -1.994 1.00 91.69 804 GLY A O 1
ATOM 6437 N N . VAL A 1 805 ? -19.448 16.389 -0.960 1.00 91.44 805 VAL A N 1
ATOM 6438 C CA . VAL A 1 805 ? -18.401 16.538 -1.973 1.00 91.44 805 VAL A CA 1
ATOM 6439 C C . VAL A 1 805 ? -17.052 16.255 -1.356 1.00 91.44 805 VAL A C 1
ATOM 6441 O O . VAL A 1 805 ? -16.656 16.916 -0.401 1.00 91.44 805 VAL A O 1
ATOM 6444 N N . HIS A 1 806 ? -16.333 15.313 -1.954 1.00 90.00 806 HIS A N 1
ATOM 6445 C CA . HIS A 1 806 ? -14.985 14.939 -1.547 1.00 90.00 806 HIS A CA 1
ATOM 6446 C C . HIS A 1 806 ? -14.026 15.185 -2.709 1.00 90.00 806 HIS A C 1
ATOM 6448 O O . HIS A 1 806 ? -14.255 14.704 -3.822 1.00 90.00 806 HIS A O 1
ATOM 6454 N N . ASN A 1 807 ? -12.967 15.953 -2.460 1.00 89.19 807 ASN A N 1
ATOM 6455 C CA . ASN A 1 807 ? -11.952 16.279 -3.457 1.00 89.19 807 ASN A CA 1
ATOM 6456 C C . ASN A 1 807 ? -10.673 15.487 -3.188 1.00 89.19 807 ASN A C 1
ATOM 6458 O O . ASN A 1 807 ? -10.028 15.691 -2.163 1.00 89.19 807 ASN A O 1
ATOM 6462 N N . THR A 1 808 ? -10.268 14.624 -4.111 1.00 88.50 808 THR A N 1
ATOM 6463 C CA . THR A 1 808 ? -9.044 13.824 -3.995 1.00 88.50 808 THR A CA 1
ATOM 6464 C C . THR A 1 808 ? -8.122 14.059 -5.188 1.00 88.50 808 THR A C 1
ATOM 6466 O O . THR A 1 808 ? -8.563 14.268 -6.317 1.00 88.50 808 THR A O 1
ATOM 6469 N N . LEU A 1 809 ? -6.807 14.066 -4.956 1.00 87.19 809 LEU A N 1
ATOM 6470 C CA . LEU A 1 809 ? -5.827 14.190 -6.036 1.00 87.19 809 LEU A CA 1
ATOM 6471 C C . LEU A 1 809 ? -5.515 12.803 -6.606 1.00 87.19 809 LEU A C 1
ATOM 6473 O O . LEU A 1 809 ? -5.222 11.877 -5.855 1.00 87.19 809 LEU A O 1
ATOM 6477 N N . THR A 1 810 ? -5.558 12.659 -7.929 1.00 83.19 810 THR A N 1
ATOM 6478 C CA . THR A 1 810 ? -5.182 11.395 -8.583 1.00 83.19 810 THR A CA 1
ATOM 6479 C C . THR A 1 810 ? -3.660 11.196 -8.587 1.00 83.19 810 THR A C 1
ATOM 6481 O O . THR A 1 810 ? -2.895 12.157 -8.478 1.00 83.19 810 THR A O 1
ATOM 6484 N N . HIS A 1 811 ? -3.196 9.955 -8.784 1.00 74.25 811 HIS A N 1
ATOM 6485 C CA . HIS A 1 811 ? -1.764 9.603 -8.793 1.00 74.25 811 HIS A CA 1
ATOM 6486 C C . HIS A 1 811 ? -0.904 10.413 -9.777 1.00 74.25 811 HIS A C 1
ATOM 6488 O O . HIS A 1 811 ? 0.294 10.564 -9.562 1.00 74.25 811 HIS A O 1
ATOM 6494 N N . ASN A 1 812 ? -1.489 10.932 -10.861 1.00 70.00 812 ASN A N 1
ATOM 6495 C CA . ASN A 1 812 ? -0.756 11.728 -11.847 1.00 70.00 812 ASN A CA 1
ATOM 6496 C C . ASN A 1 812 ? -0.554 13.196 -11.431 1.00 70.00 812 ASN A C 1
ATOM 6498 O O . ASN A 1 812 ? 0.025 13.935 -12.219 1.00 70.00 812 ASN A O 1
ATOM 6502 N N . SER A 1 813 ? -1.080 13.610 -10.266 1.00 81.94 813 SER A N 1
ATOM 6503 C CA . SER A 1 813 ? -1.086 14.969 -9.689 1.00 81.94 813 SER A CA 1
ATOM 6504 C C . SER A 1 813 ? -1.650 16.102 -10.564 1.00 81.94 813 SER A C 1
ATOM 6506 O O . SER A 1 813 ? -1.759 17.241 -10.112 1.00 81.94 813 SER A O 1
ATOM 6508 N N . LEU A 1 814 ? -2.082 15.801 -11.791 1.00 83.94 814 LEU A N 1
ATOM 6509 C CA . LEU A 1 814 ? -2.640 16.747 -12.759 1.00 83.94 814 LEU A CA 1
ATOM 6510 C C . LEU A 1 814 ? -4.167 16.804 -12.711 1.00 83.94 814 LEU A C 1
ATOM 6512 O O . LEU A 1 814 ? -4.761 17.812 -13.099 1.00 83.94 814 LEU A O 1
ATOM 6516 N N . THR A 1 815 ? -4.798 15.723 -12.251 1.00 88.50 815 THR A N 1
ATOM 6517 C CA . THR A 1 815 ? -6.255 15.580 -12.219 1.00 88.50 815 THR A CA 1
ATOM 6518 C C . THR A 1 815 ? -6.772 15.468 -10.792 1.00 88.50 815 THR A C 1
ATOM 6520 O O . THR A 1 815 ? -6.248 14.687 -9.993 1.00 88.50 815 THR A O 1
ATOM 6523 N N . LYS A 1 816 ? -7.827 16.223 -10.487 1.00 90.06 816 LYS A N 1
ATOM 6524 C CA . LYS A 1 816 ? -8.586 16.122 -9.239 1.00 90.06 816 LYS A CA 1
ATOM 6525 C C . LYS A 1 816 ? -9.864 15.328 -9.468 1.00 90.06 816 LYS A C 1
ATOM 6527 O O . LYS A 1 816 ? -10.599 15.578 -10.421 1.00 90.06 816 LYS A O 1
ATOM 6532 N N . GLN A 1 817 ? -10.127 14.382 -8.589 1.00 91.50 817 GLN A N 1
ATOM 6533 C CA . GLN A 1 817 ? -11.322 13.565 -8.580 1.00 91.50 817 GLN A CA 1
ATOM 6534 C C . GLN A 1 817 ? -12.307 14.156 -7.571 1.00 91.50 817 GLN A C 1
ATOM 6536 O O . GLN A 1 817 ? -12.007 14.289 -6.389 1.00 91.50 817 GLN A O 1
ATOM 6541 N N . ILE A 1 818 ? -13.481 14.542 -8.062 1.00 91.94 818 ILE A N 1
ATOM 6542 C CA . ILE A 1 818 ? -14.547 15.166 -7.285 1.00 91.94 818 ILE A CA 1
ATOM 6543 C C . ILE A 1 818 ? -15.674 14.149 -7.164 1.00 91.94 818 ILE A C 1
ATOM 6545 O O . ILE A 1 818 ? -16.342 13.836 -8.154 1.00 91.94 818 ILE A O 1
ATOM 6549 N N . VAL A 1 819 ? -15.863 13.608 -5.963 1.00 92.12 819 VAL A N 1
ATOM 6550 C CA . VAL A 1 819 ? -16.865 12.573 -5.698 1.00 92.12 819 VAL A CA 1
ATOM 6551 C C . VAL A 1 819 ? -18.075 13.190 -5.013 1.00 92.12 819 VAL A C 1
ATOM 6553 O O . VAL A 1 819 ? -17.953 13.771 -3.936 1.00 92.12 819 VAL A O 1
ATOM 6556 N N . PHE A 1 820 ? -19.235 13.045 -5.650 1.00 92.44 820 PHE A N 1
ATOM 6557 C CA . PHE A 1 820 ? -20.533 13.468 -5.136 1.00 92.44 820 PHE A CA 1
ATOM 6558 C C . PHE A 1 820 ? -21.236 12.269 -4.504 1.00 92.44 820 PHE A C 1
ATOM 6560 O O . PHE A 1 820 ? -21.556 11.305 -5.202 1.00 92.44 820 PHE A O 1
ATOM 6567 N N . MET A 1 821 ? -21.481 12.330 -3.200 1.00 91.56 821 MET A N 1
ATOM 6568 C CA . MET A 1 821 ? -22.152 11.290 -2.420 1.00 91.56 821 MET A CA 1
ATOM 6569 C C . MET A 1 821 ? -23.402 11.859 -1.739 1.00 91.56 821 MET A C 1
ATOM 6571 O O . MET A 1 821 ? -23.456 13.057 -1.466 1.00 91.56 821 MET A O 1
ATOM 6575 N N . PRO A 1 822 ? -24.429 11.042 -1.467 1.00 93.25 822 PRO A N 1
ATOM 6576 C CA . PRO A 1 822 ? -25.527 11.455 -0.593 1.00 93.25 822 PRO A CA 1
ATOM 6577 C C . PRO A 1 822 ? -24.983 11.831 0.794 1.00 93.25 822 PRO A C 1
ATOM 6579 O O . PRO A 1 822 ? -24.103 11.152 1.319 1.00 93.25 822 PRO A O 1
ATOM 6582 N N . TYR A 1 823 ? -25.497 12.906 1.396 1.00 92.94 823 TYR A N 1
ATOM 6583 C CA . TYR A 1 823 ? -25.030 13.326 2.720 1.00 92.94 823 TYR A CA 1
ATOM 6584 C C . TYR A 1 823 ? -25.476 12.373 3.839 1.00 92.94 823 TYR A C 1
ATOM 6586 O O . TYR A 1 823 ? -24.744 12.209 4.804 1.00 92.94 823 TYR A O 1
ATOM 6594 N N . PHE A 1 824 ? -26.629 11.705 3.711 1.00 93.06 824 PHE A N 1
ATOM 6595 C CA . PHE A 1 824 ? -27.078 10.681 4.660 1.00 93.06 824 PHE A CA 1
ATOM 6596 C C . PHE A 1 824 ? -27.081 9.304 4.000 1.00 93.06 824 PHE A C 1
ATOM 6598 O O . PHE A 1 824 ? -27.708 9.112 2.954 1.00 93.06 824 PHE A O 1
ATOM 6605 N N . VAL A 1 825 ? -26.418 8.337 4.633 1.00 93.56 825 VAL A N 1
ATOM 6606 C CA . VAL A 1 825 ? -26.308 6.958 4.140 1.00 93.56 825 VAL A CA 1
ATOM 6607 C C . VAL A 1 825 ? -26.784 5.988 5.212 1.00 93.56 825 VAL A C 1
ATOM 6609 O O . VAL A 1 825 ? -26.304 6.024 6.343 1.00 93.56 825 VAL A O 1
ATOM 6612 N N . LEU A 1 826 ? -27.718 5.110 4.845 1.00 95.12 826 LEU A N 1
ATOM 6613 C CA . LEU A 1 826 ? -28.176 3.996 5.675 1.00 95.12 826 LEU A CA 1
ATOM 6614 C C . LEU A 1 826 ? -27.346 2.757 5.336 1.00 95.12 826 LEU A C 1
ATOM 6616 O O . LEU A 1 826 ? -27.238 2.412 4.160 1.00 95.12 826 LEU A O 1
ATOM 6620 N N . ILE A 1 827 ? -26.794 2.085 6.344 1.00 95.94 827 ILE A N 1
ATOM 6621 C CA . ILE A 1 827 ? -25.975 0.876 6.192 1.00 95.94 827 ILE A CA 1
ATOM 6622 C C . ILE A 1 827 ? -26.568 -0.222 7.070 1.00 95.94 827 ILE A C 1
ATOM 6624 O O . ILE A 1 827 ? -26.679 -0.049 8.283 1.00 95.94 827 ILE A O 1
ATOM 6628 N N . ASN A 1 828 ? -26.936 -1.357 6.478 1.00 95.31 828 ASN A N 1
ATOM 6629 C CA . ASN A 1 828 ? -27.464 -2.487 7.235 1.00 95.31 828 ASN A CA 1
ATOM 6630 C C . ASN A 1 828 ? -26.403 -3.583 7.411 1.00 95.31 828 ASN A C 1
ATOM 6632 O O . ASN A 1 828 ? -26.069 -4.278 6.455 1.00 95.31 828 ASN A O 1
ATOM 6636 N N . GLN A 1 829 ? -25.905 -3.746 8.635 1.00 93.44 829 GLN A N 1
ATOM 6637 C CA . GLN A 1 829 ? -25.018 -4.838 9.056 1.00 93.44 829 GLN A CA 1
ATOM 6638 C C . GLN A 1 829 ? -25.738 -5.849 9.965 1.00 93.44 829 GLN A C 1
ATOM 6640 O O . GLN A 1 829 ? -25.099 -6.729 10.538 1.00 93.44 829 GLN A O 1
ATOM 6645 N N . ALA A 1 830 ? -27.057 -5.724 10.132 1.00 89.88 830 ALA A N 1
ATOM 6646 C CA . ALA A 1 830 ? -27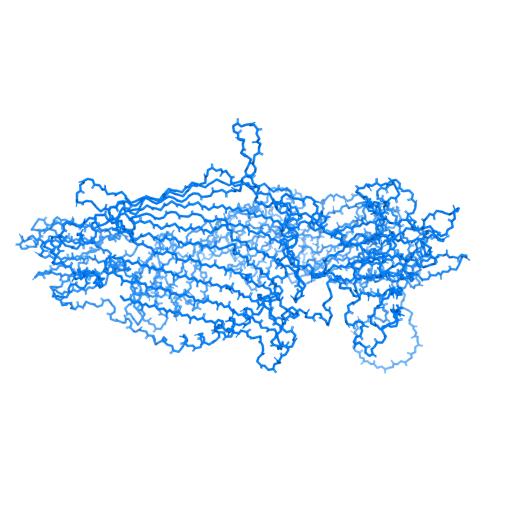.850 -6.729 10.819 1.00 89.88 830 ALA A CA 1
ATOM 6647 C C . ALA A 1 830 ? -28.008 -7.984 9.947 1.00 89.88 830 ALA A C 1
ATOM 6649 O O . ALA A 1 830 ? -27.922 -7.944 8.720 1.00 89.88 830 ALA A O 1
ATOM 6650 N N . ASP A 1 831 ? -28.312 -9.096 10.598 1.00 88.31 831 ASP A N 1
ATOM 6651 C CA . ASP A 1 831 ? -28.586 -10.415 10.026 1.00 88.31 831 ASP A CA 1
ATOM 6652 C C . ASP A 1 831 ? -29.951 -10.511 9.306 1.00 88.31 831 ASP A C 1
ATOM 6654 O O . ASP A 1 831 ? -30.321 -11.566 8.787 1.00 88.31 831 ASP A O 1
ATOM 6658 N N . PHE A 1 832 ? -30.702 -9.406 9.223 1.00 90.81 832 PHE A N 1
ATOM 6659 C CA . PHE A 1 832 ? -32.015 -9.331 8.582 1.00 90.81 832 PHE A CA 1
ATOM 6660 C C . PHE A 1 832 ? -32.249 -8.022 7.814 1.00 90.81 832 PHE A C 1
ATOM 6662 O O . PHE A 1 832 ? -31.623 -6.991 8.060 1.00 90.81 832 PHE A O 1
ATOM 6669 N N . ASP A 1 833 ? -33.197 -8.053 6.872 1.00 92.94 833 ASP A N 1
ATOM 6670 C CA . ASP A 1 833 ? -33.611 -6.881 6.095 1.00 92.94 833 ASP A CA 1
ATOM 6671 C C . ASP A 1 833 ? -34.380 -5.874 6.962 1.00 92.94 833 ASP A C 1
ATOM 6673 O O . ASP A 1 833 ? -35.326 -6.235 7.672 1.00 92.94 833 ASP A O 1
ATOM 6677 N N . ILE A 1 834 ? -34.050 -4.590 6.822 1.00 94.00 834 ILE A N 1
ATOM 6678 C CA . ILE A 1 834 ? -34.681 -3.503 7.576 1.00 94.00 834 ILE A CA 1
ATOM 6679 C C . ILE A 1 834 ? -35.482 -2.575 6.666 1.00 94.00 834 ILE A C 1
ATOM 6681 O O . ILE A 1 834 ? -35.179 -2.386 5.489 1.00 94.00 834 ILE A O 1
ATOM 6685 N N . GLU A 1 835 ? -36.513 -1.960 7.230 1.00 94.31 835 GLU A N 1
ATOM 6686 C CA . GLU A 1 835 ? -37.300 -0.908 6.599 1.00 94.31 835 GLU A CA 1
ATOM 6687 C C . GLU A 1 835 ? -37.248 0.356 7.462 1.00 94.31 835 GLU A C 1
ATOM 6689 O O . GLU A 1 835 ? -37.521 0.312 8.663 1.00 94.31 835 GLU A O 1
ATOM 6694 N N . VAL A 1 836 ? -36.919 1.492 6.844 1.00 93.62 836 VAL A N 1
ATOM 6695 C CA . VAL A 1 836 ? -36.680 2.780 7.511 1.00 93.62 836 VAL A CA 1
ATOM 6696 C C . VAL A 1 836 ? -37.659 3.844 7.001 1.00 93.62 836 VAL A C 1
ATOM 6698 O O . VAL A 1 836 ? -37.950 3.905 5.807 1.00 93.62 836 VAL A O 1
ATOM 6701 N N . GLN A 1 837 ? -38.176 4.691 7.895 1.00 93.38 837 GLN A N 1
ATOM 6702 C CA . GLN A 1 837 ? -39.111 5.777 7.566 1.00 93.38 837 GLN A CA 1
ATOM 6703 C C . GLN A 1 837 ? -38.880 7.015 8.449 1.00 93.38 837 GLN A C 1
ATOM 6705 O O . GLN A 1 837 ? -38.561 6.900 9.633 1.00 93.38 837 GLN A O 1
ATOM 6710 N N . GLU A 1 838 ? -39.094 8.215 7.900 1.00 91.50 838 GLU A N 1
ATOM 6711 C CA . GLU A 1 838 ? -39.088 9.469 8.667 1.00 91.50 838 GLU A CA 1
ATOM 6712 C C . GLU A 1 838 ? -40.285 9.569 9.629 1.00 91.50 838 GLU A C 1
ATOM 6714 O O . GLU A 1 838 ? -41.439 9.368 9.248 1.00 91.50 838 GLU A O 1
ATOM 6719 N N . HIS A 1 839 ? -40.023 9.943 10.887 1.00 87.88 839 HIS A N 1
ATOM 6720 C CA . HIS A 1 839 ? -41.040 9.974 11.947 1.00 87.88 839 HIS A CA 1
ATOM 6721 C C . HIS A 1 839 ? -42.208 10.928 11.653 1.00 87.88 839 HIS A C 1
ATOM 6723 O O . HIS A 1 839 ? -43.368 10.568 11.854 1.00 87.88 839 HIS A O 1
ATOM 6729 N N . LEU A 1 840 ? -41.906 12.139 11.174 1.00 86.25 840 LEU A N 1
ATOM 6730 C CA . LEU A 1 840 ? -42.900 13.188 10.920 1.00 86.25 840 LEU A CA 1
ATOM 6731 C C . LEU A 1 840 ? -43.654 12.997 9.591 1.00 86.25 840 LEU A C 1
ATOM 6733 O O . LEU A 1 840 ? -44.527 13.798 9.259 1.00 86.25 840 LEU A O 1
ATOM 6737 N N . ARG A 1 841 ? -43.360 11.923 8.843 1.00 84.25 841 ARG A N 1
ATOM 6738 C CA . ARG A 1 841 ? -43.978 11.613 7.546 1.00 84.25 841 ARG A CA 1
ATOM 6739 C C . ARG A 1 841 ? -44.462 10.156 7.461 1.00 84.25 841 ARG A C 1
ATOM 6741 O O . ARG A 1 841 ? -44.029 9.411 6.586 1.00 84.25 841 ARG A O 1
ATOM 6748 N N . PRO A 1 842 ? -45.422 9.740 8.306 1.00 79.62 842 PRO A N 1
ATOM 6749 C CA . PRO A 1 842 ? -45.892 8.352 8.347 1.00 79.62 842 PRO A CA 1
ATOM 6750 C C . PRO A 1 842 ? -46.642 7.898 7.080 1.00 79.62 842 PRO A C 1
ATOM 6752 O O . PRO A 1 842 ? -46.852 6.702 6.898 1.00 79.62 842 PRO A O 1
ATOM 6755 N N . GLY A 1 843 ? -47.075 8.835 6.224 1.00 79.75 843 GLY A N 1
ATOM 6756 C CA . GLY A 1 843 ? -47.748 8.546 4.952 1.00 79.75 843 GLY A CA 1
ATOM 6757 C C . GLY A 1 843 ? -46.807 8.251 3.777 1.00 79.75 843 GLY A C 1
ATOM 6758 O O . GLY A 1 843 ? -47.282 7.837 2.722 1.00 79.75 843 GLY A O 1
ATOM 6759 N N . ASP A 1 844 ? -45.499 8.463 3.940 1.00 85.44 844 ASP A N 1
ATOM 6760 C CA . ASP A 1 844 ? -44.498 8.147 2.918 1.00 85.44 844 ASP A CA 1
ATOM 6761 C C . ASP A 1 844 ? -44.190 6.631 2.914 1.00 85.44 844 ASP A C 1
ATOM 6763 O O . ASP A 1 844 ? -44.329 5.973 3.946 1.00 85.44 844 ASP A O 1
ATOM 6767 N N . PRO A 1 845 ? -43.776 6.030 1.785 1.00 88.44 845 PRO A N 1
ATOM 6768 C CA . PRO A 1 845 ? -43.406 4.615 1.748 1.00 88.44 845 PRO A CA 1
ATOM 6769 C C . PRO A 1 845 ? -42.161 4.326 2.603 1.00 88.44 845 PRO A C 1
ATOM 6771 O O . PRO A 1 845 ? -41.311 5.193 2.793 1.00 88.44 845 PRO A O 1
ATOM 6774 N N . TRP A 1 846 ? -42.050 3.090 3.095 1.00 90.94 846 TRP A N 1
ATOM 6775 C CA . TRP A 1 846 ? -40.871 2.617 3.821 1.00 90.94 846 TRP A CA 1
ATOM 6776 C C . TRP A 1 846 ? -39.705 2.355 2.861 1.00 90.94 846 TRP A C 1
ATOM 6778 O O . TRP A 1 846 ? -39.891 1.743 1.807 1.00 90.94 846 TRP A O 1
ATOM 6788 N N . THR A 1 847 ? -38.500 2.774 3.243 1.00 91.31 847 THR A N 1
ATOM 6789 C CA . THR A 1 847 ? -37.265 2.504 2.498 1.00 91.31 847 THR A CA 1
ATOM 6790 C C . THR A 1 847 ? -36.670 1.188 2.979 1.00 91.31 847 THR A C 1
ATOM 6792 O O . THR A 1 847 ? -36.235 1.093 4.125 1.00 91.31 847 THR A O 1
ATOM 6795 N N . ARG A 1 848 ? -36.646 0.169 2.118 1.00 93.88 848 ARG A N 1
ATOM 6796 C CA . ARG A 1 848 ? -36.051 -1.136 2.434 1.00 93.88 848 ARG A CA 1
ATOM 6797 C C . ARG A 1 848 ? -34.539 -1.120 2.199 1.00 93.88 848 ARG A C 1
ATOM 6799 O O . ARG A 1 848 ? -34.104 -0.725 1.122 1.00 93.88 848 ARG A O 1
ATOM 6806 N N . VAL A 1 849 ? -33.772 -1.601 3.176 1.00 94.69 849 VAL A N 1
ATOM 6807 C CA . VAL A 1 849 ? -32.314 -1.786 3.120 1.00 94.69 849 VAL A CA 1
ATOM 6808 C C . VAL A 1 849 ? -32.019 -3.260 3.392 1.00 94.69 849 VAL A C 1
ATOM 6810 O O . VAL A 1 849 ? -32.373 -3.788 4.450 1.00 94.69 849 VAL A O 1
ATOM 6813 N N . LYS A 1 850 ? -31.435 -3.954 2.413 1.00 94.12 850 LYS A N 1
ATOM 6814 C CA . LYS A 1 850 ? -31.136 -5.389 2.527 1.00 94.12 850 LYS A CA 1
ATOM 6815 C C . LYS A 1 850 ? -29.920 -5.642 3.418 1.00 94.12 850 LYS A C 1
ATOM 6817 O O . LYS A 1 850 ? -29.171 -4.714 3.704 1.00 94.12 850 LYS A O 1
ATOM 6822 N N . VAL A 1 851 ? -29.724 -6.883 3.854 1.00 91.44 851 VAL A N 1
ATOM 6823 C CA . VAL A 1 851 ? -28.506 -7.298 4.578 1.00 91.44 851 VAL A CA 1
ATOM 6824 C C . VAL A 1 851 ? -27.246 -6.945 3.773 1.00 91.44 851 VAL A C 1
ATOM 6826 O O . VAL A 1 851 ? -27.168 -7.261 2.585 1.00 91.44 851 VAL A O 1
ATOM 6829 N N . ASN A 1 852 ? -26.267 -6.309 4.425 1.00 91.25 852 ASN A N 1
ATOM 6830 C CA . ASN A 1 852 ? -25.005 -5.822 3.848 1.00 91.25 852 ASN A CA 1
ATOM 6831 C C . ASN A 1 852 ? -25.159 -4.803 2.701 1.00 91.25 852 ASN A C 1
ATOM 6833 O O . ASN A 1 852 ? -24.221 -4.592 1.932 1.00 91.25 852 ASN A O 1
ATOM 6837 N N . ASP A 1 853 ? -26.327 -4.170 2.584 1.00 92.19 853 ASP A N 1
ATOM 6838 C CA . ASP A 1 853 ? -26.622 -3.159 1.568 1.00 92.19 853 ASP A CA 1
ATOM 6839 C C . ASP A 1 853 ? -26.517 -1.737 2.143 1.00 92.19 853 ASP A C 1
ATOM 6841 O O . ASP A 1 853 ? -26.629 -1.519 3.358 1.00 92.19 853 ASP A O 1
ATOM 6845 N N . CYS A 1 854 ? -26.323 -0.752 1.263 1.00 91.19 854 CYS A N 1
ATOM 6846 C CA . CYS A 1 854 ? -26.279 0.660 1.628 1.00 91.19 854 CYS A CA 1
ATOM 6847 C C . CYS A 1 854 ? -27.163 1.512 0.712 1.00 91.19 854 CYS A C 1
ATOM 6849 O O . CYS A 1 854 ? -27.122 1.414 -0.513 1.00 91.19 854 CYS A O 1
ATOM 6851 N N . VAL A 1 855 ? -27.995 2.363 1.316 1.00 92.12 855 VAL A N 1
ATOM 6852 C CA . VAL A 1 855 ? -29.025 3.125 0.595 1.00 92.12 855 VAL A CA 1
ATOM 6853 C C . VAL A 1 855 ? -28.939 4.610 0.961 1.00 92.12 855 VAL A C 1
ATOM 6855 O O . VAL A 1 855 ? -28.840 4.941 2.148 1.00 92.12 855 VAL A O 1
ATOM 6858 N N . PRO A 1 856 ? -28.993 5.530 -0.024 1.00 92.06 856 PRO A N 1
ATOM 6859 C CA . PRO A 1 856 ? -29.059 6.962 0.248 1.00 92.06 856 PRO A CA 1
ATOM 6860 C C . PRO A 1 856 ? -30.369 7.335 0.949 1.00 92.06 856 PRO A C 1
ATOM 6862 O O . PRO A 1 856 ? -31.453 6.923 0.533 1.00 92.06 856 PRO A O 1
ATOM 6865 N N . LEU A 1 857 ? -30.278 8.188 1.967 1.00 90.75 857 LEU A N 1
ATOM 6866 C CA . LEU A 1 857 ? -31.430 8.827 2.592 1.00 90.75 857 LEU A CA 1
ATOM 6867 C C . LEU A 1 857 ? -31.494 10.297 2.162 1.00 90.75 857 LEU A C 1
ATOM 6869 O O . LEU A 1 857 ? -30.534 11.045 2.327 1.00 90.75 857 LEU A O 1
ATOM 6873 N N . TRP A 1 858 ? -32.651 10.721 1.653 1.00 90.31 858 TRP A N 1
ATOM 6874 C CA . TRP A 1 858 ? -32.922 12.110 1.273 1.00 90.31 858 TRP A CA 1
ATOM 6875 C C . TRP A 1 858 ? -33.984 12.701 2.205 1.00 90.31 858 TRP A C 1
ATOM 6877 O O . TRP A 1 858 ? -35.173 12.465 1.971 1.00 90.31 858 TRP A O 1
ATOM 6887 N N . PRO A 1 859 ? -33.586 13.426 3.269 1.00 87.44 859 PRO A N 1
ATOM 6888 C CA . PRO A 1 859 ? -34.530 13.950 4.243 1.00 87.44 859 PRO A CA 1
ATOM 6889 C C . PRO A 1 859 ? -35.507 14.932 3.620 1.00 87.44 859 PRO A C 1
ATOM 6891 O O . PRO A 1 859 ? -35.113 15.934 3.024 1.00 87.44 859 PRO A O 1
ATOM 6894 N N . LYS A 1 860 ? -36.796 14.679 3.818 1.00 85.12 860 LYS A N 1
ATOM 6895 C CA . LYS A 1 860 ? -37.850 15.625 3.434 1.00 85.12 860 LYS A CA 1
ATOM 6896 C C . LYS A 1 860 ? -38.211 16.594 4.548 1.00 85.12 860 LYS A C 1
ATOM 6898 O O . LYS A 1 860 ? -38.885 17.588 4.288 1.00 85.12 860 LYS A O 1
ATOM 6903 N N . THR A 1 861 ? -37.829 16.279 5.779 1.00 82.81 861 THR A N 1
ATOM 6904 C CA . THR A 1 861 ? -38.100 17.109 6.949 1.00 82.81 861 THR A CA 1
ATOM 6905 C C . THR A 1 861 ? -36.869 17.953 7.289 1.00 82.81 861 THR A C 1
ATOM 6907 O O . THR A 1 861 ? -35.761 17.431 7.422 1.00 82.81 861 THR A O 1
ATOM 6910 N N . GLU A 1 862 ? -37.050 19.267 7.424 1.00 72.44 862 GLU A N 1
ATOM 6911 C CA . GLU A 1 862 ? -35.956 20.195 7.747 1.00 72.44 862 GLU A CA 1
ATOM 6912 C C . GLU A 1 862 ? -35.684 20.235 9.257 1.00 72.44 862 GLU A C 1
ATOM 6914 O O . GLU A 1 862 ? -34.534 20.083 9.665 1.00 72.44 862 GLU A O 1
ATOM 6919 N N . ASP A 1 863 ? -36.732 20.293 10.083 1.00 75.06 863 ASP A N 1
ATOM 6920 C CA . ASP A 1 863 ? -36.610 20.390 11.540 1.00 75.06 863 ASP A CA 1
ATOM 6921 C C . ASP A 1 863 ? -36.794 19.045 12.260 1.00 75.06 863 ASP A C 1
ATOM 6923 O O . ASP A 1 863 ? -37.650 18.233 11.907 1.00 75.06 863 ASP A O 1
ATOM 6927 N N . ASN A 1 864 ? -36.021 18.836 13.333 1.00 79.62 864 ASN A N 1
ATOM 6928 C CA . ASN A 1 864 ? -36.113 17.676 14.232 1.00 79.62 864 ASN A CA 1
ATOM 6929 C C . ASN A 1 864 ? -36.116 16.316 13.499 1.00 79.62 864 ASN A C 1
ATOM 6931 O O . ASN A 1 864 ? -37.009 15.478 13.657 1.00 79.62 864 ASN A O 1
ATOM 6935 N N . ARG A 1 865 ? -35.092 16.125 12.664 1.00 87.50 865 ARG A N 1
ATOM 6936 C CA . ARG A 1 865 ? -34.874 14.952 11.816 1.00 87.50 865 ARG A CA 1
ATOM 6937 C C . ARG A 1 865 ? -34.743 13.665 12.633 1.00 87.50 865 ARG A C 1
ATOM 6939 O O . ARG A 1 865 ? -33.728 13.426 13.288 1.00 87.50 865 ARG A O 1
ATOM 6946 N N . MET A 1 866 ? -35.769 12.818 12.552 1.00 91.12 866 MET A N 1
ATOM 6947 C CA . MET A 1 866 ? -35.805 11.524 13.234 1.00 91.12 866 MET A CA 1
ATOM 6948 C C . MET A 1 866 ? -36.274 10.389 12.324 1.00 91.12 866 MET A C 1
ATOM 6950 O O . MET A 1 866 ? -37.171 10.575 11.496 1.00 91.12 866 MET A O 1
ATOM 6954 N N . LEU A 1 867 ? -35.710 9.200 12.532 1.00 92.38 867 LEU A N 1
ATOM 6955 C CA . LEU A 1 867 ? -36.057 7.978 11.804 1.00 92.38 867 LEU A CA 1
ATOM 6956 C C . LEU A 1 867 ? -36.692 6.942 12.720 1.00 92.38 867 LEU A C 1
ATOM 6958 O O . LEU A 1 867 ? -36.416 6.893 13.916 1.00 92.38 867 LEU A O 1
ATOM 6962 N N . ARG A 1 868 ? -37.526 6.095 12.124 1.00 92.44 868 ARG A N 1
ATOM 6963 C CA . ARG A 1 868 ? -38.076 4.874 12.711 1.00 92.44 868 ARG A CA 1
ATOM 6964 C C . ARG A 1 868 ? -37.694 3.699 11.831 1.00 92.44 868 ARG A C 1
ATOM 6966 O O . ARG A 1 868 ? -37.584 3.844 10.615 1.00 92.44 868 ARG A O 1
ATOM 6973 N N . VAL A 1 869 ? -37.527 2.542 12.449 1.00 92.88 869 VAL A N 1
ATOM 6974 C CA . VAL A 1 869 ? -37.047 1.327 11.793 1.00 92.88 869 VAL A CA 1
ATOM 6975 C C . VAL A 1 869 ? -37.953 0.170 12.178 1.00 92.88 869 VAL A C 1
ATOM 6977 O O . VAL A 1 869 ? -38.536 0.157 13.262 1.00 92.88 869 VAL A O 1
ATOM 6980 N N . LYS A 1 870 ? -38.091 -0.803 11.291 1.00 92.50 870 LYS A N 1
ATOM 6981 C CA . LYS A 1 870 ? -38.700 -2.104 11.572 1.00 92.50 870 LYS A CA 1
ATOM 6982 C C . LYS A 1 870 ? -37.973 -3.180 10.774 1.00 92.50 870 LYS A C 1
ATOM 6984 O O . LYS A 1 870 ? -37.330 -2.873 9.772 1.00 92.50 870 LYS A O 1
ATOM 6989 N N . ALA A 1 871 ? -38.102 -4.433 11.190 1.00 90.62 871 ALA A N 1
ATOM 6990 C CA . ALA A 1 871 ? -37.665 -5.554 10.365 1.00 90.62 871 ALA A CA 1
ATOM 6991 C C . ALA A 1 871 ? -38.664 -5.765 9.211 1.00 90.62 871 ALA A C 1
ATOM 6993 O O . ALA A 1 871 ? -39.870 -5.613 9.408 1.00 90.62 871 ALA A O 1
ATOM 6994 N N . ALA A 1 872 ? -38.186 -6.086 8.008 1.00 88.50 872 ALA A N 1
ATOM 6995 C CA . ALA A 1 872 ? -39.028 -6.175 6.807 1.00 88.50 872 ALA A CA 1
ATOM 6996 C C . ALA A 1 872 ? -40.079 -7.306 6.871 1.00 88.50 872 ALA A C 1
ATOM 6998 O O . ALA A 1 872 ? -41.109 -7.256 6.201 1.00 88.50 872 ALA A O 1
ATOM 6999 N N . ASP A 1 873 ? -39.825 -8.328 7.684 1.00 86.12 873 ASP A N 1
ATOM 7000 C CA . ASP A 1 873 ? -40.671 -9.501 7.919 1.00 86.12 873 ASP A CA 1
ATOM 7001 C C . ASP A 1 873 ? -41.676 -9.323 9.073 1.00 86.12 873 ASP A C 1
ATOM 7003 O O . ASP A 1 873 ? -42.513 -10.196 9.303 1.00 86.12 873 ASP A O 1
ATOM 7007 N N . GLN A 1 874 ? -41.602 -8.212 9.811 1.00 85.12 874 GLN A N 1
ATOM 7008 C CA . GLN A 1 874 ? -42.361 -7.975 11.039 1.00 85.12 874 GLN A CA 1
ATOM 7009 C C . GLN A 1 874 ? -43.058 -6.606 11.015 1.00 85.12 874 GLN A C 1
ATOM 7011 O O . GLN A 1 874 ? -42.666 -5.678 10.311 1.00 85.12 874 GLN A O 1
ATOM 7016 N N . SER A 1 875 ? -44.127 -6.452 11.799 1.00 84.62 875 SER A N 1
ATOM 7017 C CA . SER A 1 875 ? -44.914 -5.207 11.828 1.00 84.62 875 SER A CA 1
ATOM 7018 C C . SER A 1 875 ? -44.502 -4.224 12.930 1.00 84.62 875 SER A C 1
ATOM 7020 O O . SER A 1 875 ? -45.007 -3.104 12.967 1.00 84.62 875 SER A O 1
ATOM 7022 N N . GLN A 1 876 ? -43.647 -4.637 13.868 1.00 87.25 876 GLN A N 1
ATOM 7023 C CA . GLN A 1 876 ? -43.244 -3.834 15.023 1.00 87.25 876 GLN A CA 1
ATOM 7024 C C . GLN A 1 876 ? -42.220 -2.769 14.626 1.00 87.25 876 GLN A C 1
ATOM 7026 O O . GLN A 1 876 ? -41.238 -3.067 13.956 1.00 87.25 876 GLN A O 1
ATOM 7031 N N . ILE A 1 877 ? -42.449 -1.534 15.077 1.00 90.38 877 ILE A N 1
ATOM 7032 C CA . ILE A 1 877 ? -41.667 -0.344 14.717 1.00 90.38 877 ILE A CA 1
ATOM 7033 C C . ILE A 1 877 ? -40.944 0.192 15.956 1.00 90.38 877 ILE A C 1
ATOM 7035 O O . ILE A 1 877 ? -41.525 0.221 17.043 1.00 90.38 877 ILE A O 1
ATOM 7039 N N . THR A 1 878 ? -39.714 0.671 15.781 1.00 92.38 878 THR A N 1
ATOM 7040 C CA . THR A 1 878 ? -38.914 1.300 16.835 1.00 92.38 878 THR A CA 1
ATOM 7041 C C . THR A 1 878 ? -39.419 2.693 17.247 1.00 92.38 878 THR A C 1
ATOM 7043 O O . THR A 1 878 ? -40.232 3.358 16.579 1.00 92.38 878 THR A O 1
ATOM 7046 N N . ALA A 1 879 ? -38.906 3.166 18.384 1.00 89.88 879 ALA A N 1
ATOM 7047 C CA . ALA A 1 879 ? -39.002 4.566 18.775 1.00 89.88 879 ALA A CA 1
ATOM 7048 C C . ALA A 1 879 ? -38.199 5.469 17.811 1.00 89.88 879 ALA A C 1
ATOM 7050 O O . ALA A 1 879 ? -37.167 5.038 17.289 1.00 89.88 879 ALA A O 1
ATOM 7051 N N . PRO A 1 880 ? -38.659 6.708 17.556 1.00 91.50 880 PRO A N 1
ATOM 7052 C CA . PRO A 1 880 ? -37.944 7.639 16.696 1.00 91.50 880 PRO A CA 1
ATOM 7053 C C . PRO A 1 880 ? -36.627 8.100 17.331 1.00 91.50 880 PRO A C 1
ATOM 7055 O O . PRO A 1 880 ? -36.618 8.509 18.490 1.00 91.50 880 PRO A O 1
ATOM 7058 N N . PHE A 1 881 ? -35.535 8.084 16.567 1.00 91.88 881 PHE A N 1
ATOM 7059 C CA . PHE A 1 881 ? -34.212 8.541 17.011 1.00 91.88 881 PHE A CA 1
ATOM 7060 C C . PHE A 1 881 ? -33.655 9.631 16.093 1.00 91.88 881 PHE A C 1
ATOM 7062 O O . PHE A 1 881 ? -33.967 9.661 14.901 1.00 91.88 881 PHE A O 1
ATOM 7069 N N . LYS A 1 882 ? -32.808 10.511 16.637 1.00 91.19 882 LYS A N 1
ATOM 7070 C CA . LYS A 1 882 ? -32.107 11.547 15.865 1.00 91.19 882 LYS A CA 1
ATOM 7071 C C . LYS A 1 882 ? -30.934 10.953 15.102 1.00 91.19 882 LYS A C 1
ATOM 7073 O O . LYS A 1 882 ? -30.130 10.247 15.685 1.00 91.19 882 LYS A O 1
ATOM 7078 N N . TYR A 1 883 ? -30.782 11.300 13.834 1.00 90.38 883 TYR A N 1
ATOM 7079 C CA . TYR A 1 883 ? -29.669 10.814 13.009 1.00 90.38 883 TYR A CA 1
ATOM 7080 C C . TYR A 1 883 ? -28.705 11.925 12.577 1.00 90.38 883 TYR A C 1
ATOM 7082 O O . TYR A 1 883 ? -27.905 11.733 11.674 1.00 90.38 883 TYR A O 1
ATOM 7090 N N . THR A 1 884 ? -28.796 13.105 13.191 1.00 89.06 884 THR A N 1
ATOM 7091 C CA . THR A 1 884 ? -27.941 14.268 12.894 1.00 89.06 884 THR A CA 1
ATOM 7092 C C . THR A 1 884 ? -26.815 14.468 13.908 1.00 89.06 884 THR A C 1
ATOM 7094 O O . THR A 1 884 ? -25.971 15.336 13.719 1.00 89.06 884 THR A O 1
ATOM 7097 N N . GLU A 1 885 ? -26.822 13.712 15.003 1.00 88.62 885 GLU A N 1
ATOM 7098 C CA . GLU A 1 885 ? -25.880 13.819 16.119 1.00 88.62 885 GLU A CA 1
ATOM 7099 C C . GLU A 1 885 ? -25.195 12.462 16.316 1.00 88.62 885 GLU A C 1
ATOM 7101 O O . GLU A 1 885 ? -25.810 11.426 16.055 1.00 88.62 885 GLU A O 1
ATOM 7106 N N . VAL A 1 886 ? -23.941 12.464 16.779 1.00 90.06 886 VAL A N 1
ATOM 7107 C CA . VAL A 1 886 ? -23.210 11.223 17.068 1.00 90.06 886 VAL A CA 1
ATOM 7108 C C . VAL A 1 886 ? -23.887 10.495 18.225 1.00 90.06 886 VAL A C 1
ATOM 7110 O O . VAL A 1 886 ? -24.048 11.056 19.311 1.00 90.06 886 VAL A O 1
ATOM 7113 N N . GLN A 1 887 ? -24.284 9.247 17.997 1.00 86.94 887 GLN A N 1
ATOM 7114 C CA . GLN A 1 887 ? -24.894 8.406 19.021 1.00 86.94 887 GLN A CA 1
ATOM 7115 C C . GLN A 1 887 ? -24.743 6.922 18.690 1.00 86.94 887 GLN A C 1
ATOM 7117 O O . GLN A 1 887 ? -24.818 6.535 17.533 1.00 86.94 887 GLN A O 1
ATOM 7122 N N . CYS A 1 888 ? -24.654 6.105 19.735 1.00 88.94 888 CYS A N 1
ATOM 7123 C CA . CYS A 1 888 ? -24.837 4.659 19.676 1.00 88.94 888 CYS A CA 1
ATOM 7124 C C . CYS A 1 888 ? -25.975 4.307 20.642 1.00 88.94 888 CYS A C 1
ATOM 7126 O O . CYS A 1 888 ? -25.970 4.751 21.798 1.00 88.94 888 CYS A O 1
ATOM 7128 N N . THR A 1 889 ? -27.053 3.681 20.165 1.00 89.88 889 THR A N 1
ATOM 7129 C CA . THR A 1 889 ? -28.258 3.431 20.977 1.00 89.88 889 THR A CA 1
ATOM 7130 C C . THR A 1 889 ? -29.038 2.218 20.497 1.00 89.88 889 THR A C 1
ATOM 7132 O O . THR A 1 889 ? -29.459 2.152 19.343 1.00 89.88 889 THR A O 1
ATOM 7135 N N . LEU A 1 890 ? -29.342 1.319 21.434 1.00 92.38 890 LEU A N 1
ATOM 7136 C CA . LEU A 1 890 ? -30.227 0.188 21.201 1.00 92.38 890 LEU A CA 1
ATOM 7137 C C . LEU A 1 890 ? -31.693 0.629 21.125 1.00 92.38 890 LEU A C 1
ATOM 7139 O O . LEU A 1 890 ? -32.227 1.216 22.065 1.00 92.38 890 LEU A O 1
ATOM 7143 N N . LEU A 1 891 ? -32.382 0.279 20.045 1.00 92.06 891 LEU A N 1
ATOM 7144 C CA . LEU A 1 891 ? -33.811 0.518 19.872 1.00 92.06 891 LEU A CA 1
ATOM 7145 C C . LEU A 1 891 ? -34.624 -0.753 20.120 1.00 92.06 891 LEU A C 1
ATOM 7147 O O . LEU A 1 891 ? -34.269 -1.843 19.673 1.00 92.06 891 LEU A O 1
ATOM 7151 N N . GLN A 1 892 ? -35.763 -0.597 20.796 1.00 90.00 892 GLN A N 1
ATOM 7152 C CA . GLN A 1 892 ? -36.655 -1.707 21.123 1.00 90.00 892 GLN A CA 1
ATOM 7153 C C . GLN A 1 892 ? -37.383 -2.251 19.883 1.00 90.00 892 GLN A C 1
ATOM 7155 O O . GLN A 1 892 ? -38.122 -1.510 19.228 1.00 90.00 892 GLN A O 1
ATOM 7160 N N . LEU A 1 893 ? -37.282 -3.562 19.637 1.00 88.44 893 LEU A N 1
ATOM 7161 C CA . LEU A 1 893 ? -38.104 -4.301 18.676 1.00 88.44 893 LEU A CA 1
ATOM 7162 C C . LEU A 1 893 ? -38.818 -5.464 19.381 1.00 88.44 893 LEU A C 1
ATOM 7164 O O . LEU A 1 893 ? -38.217 -6.446 19.795 1.00 88.44 893 LEU A O 1
ATOM 7168 N N . LYS A 1 894 ? -40.144 -5.393 19.522 1.00 83.75 894 LYS A N 1
ATOM 7169 C CA . LYS A 1 894 ? -40.928 -6.469 20.164 1.00 83.75 894 LYS A CA 1
ATOM 7170 C C . LYS A 1 894 ? -41.202 -7.631 19.195 1.00 83.75 894 LYS A C 1
ATOM 7172 O O . LYS A 1 894 ? -42.355 -7.902 18.867 1.00 83.75 894 LYS A O 1
ATOM 7177 N N . ASN A 1 895 ? -40.144 -8.244 18.676 1.00 85.38 895 ASN A N 1
ATOM 7178 C CA . ASN A 1 895 ? -40.172 -9.341 17.708 1.00 85.38 895 ASN A CA 1
ATOM 7179 C C . ASN A 1 895 ? -39.016 -10.329 17.973 1.00 85.38 895 ASN A C 1
ATOM 7181 O O . ASN A 1 895 ? -38.279 -10.167 18.944 1.00 85.38 895 ASN A O 1
ATOM 7185 N N . ARG A 1 896 ? -38.837 -11.320 17.089 1.00 85.12 896 ARG A N 1
ATOM 7186 C CA . ARG A 1 896 ? -37.808 -12.367 17.216 1.00 85.12 896 ARG A CA 1
ATOM 7187 C C . ARG A 1 896 ? -36.365 -11.871 17.340 1.00 85.12 896 ARG A C 1
ATOM 7189 O O . ARG A 1 896 ? -35.542 -12.603 17.864 1.00 85.12 896 ARG A O 1
ATOM 7196 N N . TYR A 1 897 ? -36.072 -10.652 16.891 1.00 84.69 897 TYR A N 1
ATOM 7197 C CA . TYR A 1 897 ? -34.726 -10.074 16.934 1.00 84.69 897 TYR A CA 1
ATOM 7198 C C . TYR A 1 897 ? -34.466 -9.270 18.216 1.00 84.69 897 TYR A C 1
ATOM 7200 O O . TYR A 1 897 ? -33.325 -8.946 18.516 1.00 84.69 897 TYR A O 1
ATOM 7208 N N . GLY A 1 898 ? -35.511 -8.936 18.989 1.00 86.06 898 GLY A N 1
ATOM 7209 C CA . GLY A 1 898 ? -35.409 -8.251 20.281 1.00 86.06 898 GLY A CA 1
ATOM 7210 C C . GLY A 1 898 ? -35.048 -6.766 20.181 1.00 86.06 898 GLY A C 1
ATOM 7211 O O . GLY A 1 898 ? -35.753 -5.904 20.699 1.00 86.06 898 GLY A O 1
ATOM 7212 N N . GLY A 1 899 ? -33.978 -6.403 19.498 1.00 90.69 899 GLY A N 1
ATOM 7213 C CA . GLY A 1 899 ? -33.565 -5.014 19.362 1.00 90.69 899 GLY A CA 1
ATOM 7214 C C . GLY A 1 899 ? -32.764 -4.781 18.099 1.00 90.69 899 GLY A C 1
ATOM 7215 O O . GLY A 1 899 ? -32.393 -5.714 17.396 1.00 90.69 899 GLY A O 1
ATOM 7216 N N . ILE A 1 900 ? -32.530 -3.511 17.804 1.00 92.62 900 ILE A N 1
ATOM 7217 C CA . ILE A 1 900 ? -31.619 -3.102 16.741 1.00 92.62 900 ILE A CA 1
ATOM 7218 C C . ILE A 1 900 ? -30.759 -1.969 17.267 1.00 92.62 900 ILE A C 1
ATOM 7220 O O . ILE A 1 900 ? -31.285 -0.975 17.775 1.00 92.62 900 ILE A O 1
ATOM 7224 N N . ASN A 1 901 ? -29.447 -2.142 17.212 1.00 93.44 901 ASN A N 1
ATOM 7225 C CA . ASN A 1 901 ? -28.526 -1.101 17.617 1.00 93.44 901 ASN A CA 1
ATOM 7226 C C . ASN A 1 901 ? -28.308 -0.142 16.444 1.00 93.44 901 ASN A C 1
ATOM 7228 O O . ASN A 1 901 ? -28.219 -0.555 15.286 1.00 93.44 901 ASN A O 1
ATOM 7232 N N . VAL A 1 902 ? -28.306 1.151 16.752 1.00 94.19 902 VAL A N 1
ATOM 7233 C CA . VAL A 1 902 ? -28.116 2.214 15.770 1.00 94.19 902 VAL A CA 1
ATOM 7234 C C . VAL A 1 902 ? -26.903 3.022 16.153 1.00 94.19 902 VAL A C 1
ATOM 7236 O O . VAL A 1 902 ? -26.863 3.604 17.239 1.00 94.19 902 VAL A O 1
ATOM 7239 N N . ASP A 1 903 ? -25.972 3.103 15.217 1.00 94.75 903 ASP A N 1
ATOM 7240 C CA . ASP A 1 903 ? -24.752 3.870 15.348 1.00 94.75 903 ASP A CA 1
ATOM 7241 C C . ASP A 1 903 ? -24.698 4.965 14.281 1.00 94.75 903 ASP A C 1
ATOM 7243 O O . ASP A 1 903 ? -24.793 4.702 13.080 1.00 94.75 903 ASP A O 1
ATOM 7247 N N . VAL A 1 904 ? -24.603 6.214 14.725 1.00 94.38 904 VAL A N 1
ATOM 7248 C CA . VAL A 1 904 ? -24.605 7.400 13.869 1.00 94.38 904 VAL A CA 1
ATOM 7249 C C . VAL A 1 904 ? -23.226 8.035 13.921 1.00 94.38 904 VAL A C 1
ATOM 7251 O O . VAL A 1 904 ? -22.852 8.666 14.911 1.00 94.38 904 VAL A O 1
ATOM 7254 N N . HIS A 1 905 ? -22.499 7.927 12.815 1.00 93.88 905 HIS A N 1
ATOM 7255 C CA . HIS A 1 905 ? -21.192 8.539 12.629 1.00 93.88 905 HIS A CA 1
ATOM 7256 C C . HIS A 1 905 ? -21.306 9.792 11.766 1.00 93.88 905 HIS A C 1
ATOM 7258 O O . HIS A 1 905 ? -21.770 9.739 10.627 1.00 93.88 905 HIS A O 1
ATOM 7264 N N . VAL A 1 906 ? -20.845 10.925 12.294 1.00 90.00 906 VAL A N 1
ATOM 7265 C CA . VAL A 1 906 ? -20.889 12.223 11.610 1.00 90.00 906 VAL A CA 1
ATOM 7266 C C . VAL A 1 906 ? -19.484 12.603 11.151 1.00 90.00 906 VAL A C 1
ATOM 7268 O O . VAL A 1 906 ? -18.570 12.710 11.965 1.00 90.00 906 VAL A O 1
ATOM 7271 N N . THR A 1 907 ? -19.315 12.829 9.849 1.00 87.00 907 THR A N 1
ATOM 7272 C CA . THR A 1 907 ? -18.079 13.349 9.239 1.00 87.00 907 THR A CA 1
ATOM 7273 C C . THR A 1 907 ? -18.348 14.696 8.561 1.00 87.00 907 THR A C 1
ATOM 7275 O O . THR A 1 907 ? -19.498 15.111 8.417 1.00 87.00 907 THR A O 1
ATOM 7278 N N . GLU A 1 908 ? -17.300 15.389 8.105 1.00 82.31 908 GLU A N 1
ATOM 7279 C CA . GLU A 1 908 ? -17.445 16.675 7.400 1.00 82.31 908 GLU A CA 1
ATOM 7280 C C . GLU A 1 908 ? -18.216 16.563 6.071 1.00 82.31 908 GLU A C 1
ATOM 7282 O O . GLU A 1 908 ? -18.851 17.527 5.647 1.00 82.31 908 GLU A O 1
ATOM 7287 N N . GLY A 1 909 ? -18.165 15.402 5.407 1.00 81.75 909 GLY A N 1
ATOM 7288 C CA . GLY A 1 909 ? -18.754 15.200 4.079 1.00 81.75 909 GLY A CA 1
ATOM 7289 C C . GLY A 1 909 ? -19.960 14.257 4.031 1.00 81.75 909 GLY A C 1
ATOM 7290 O O . GLY A 1 909 ? -20.626 14.214 3.000 1.00 81.75 909 GLY A O 1
ATOM 7291 N N . ALA A 1 910 ? -20.249 13.503 5.098 1.00 89.19 910 ALA A N 1
ATOM 7292 C CA . ALA A 1 910 ? -21.363 12.548 5.160 1.00 89.19 910 ALA A CA 1
ATOM 7293 C C . ALA A 1 910 ? -21.717 12.128 6.599 1.00 89.19 910 ALA A C 1
ATOM 7295 O O . ALA A 1 910 ? -20.883 12.178 7.507 1.00 89.19 910 ALA A O 1
ATOM 7296 N N . ILE A 1 911 ? -22.942 11.642 6.784 1.00 93.06 911 ILE A N 1
ATOM 7297 C CA . ILE A 1 911 ? -23.442 10.996 7.993 1.00 93.06 911 ILE A CA 1
ATOM 7298 C C . ILE A 1 911 ? -23.800 9.550 7.656 1.00 93.06 911 ILE A C 1
ATOM 7300 O O . ILE A 1 911 ? -24.661 9.285 6.811 1.00 93.06 911 ILE A O 1
ATOM 7304 N N . TYR A 1 912 ? -23.149 8.624 8.351 1.00 94.56 912 TYR A N 1
ATOM 7305 C CA . TYR A 1 912 ? -23.363 7.192 8.210 1.00 94.56 912 TYR A CA 1
ATOM 7306 C C . TYR A 1 912 ? -24.222 6.691 9.367 1.00 94.56 912 TYR A C 1
ATOM 7308 O O . TYR A 1 912 ? -23.891 6.910 10.531 1.00 94.56 912 TYR A O 1
ATOM 7316 N N . ILE A 1 913 ? -25.334 6.039 9.041 1.00 95.94 913 ILE A N 1
ATOM 7317 C CA . ILE A 1 913 ? -26.278 5.470 10.001 1.00 95.94 913 ILE A CA 1
ATOM 7318 C C . ILE A 1 913 ? -26.213 3.956 9.835 1.00 95.94 913 ILE A C 1
ATOM 7320 O O . ILE A 1 913 ? -26.763 3.407 8.876 1.00 95.94 913 ILE A O 1
ATOM 7324 N N . THR A 1 914 ? -25.520 3.300 10.754 1.00 96.25 914 THR A N 1
ATOM 7325 C CA . THR A 1 914 ? -25.277 1.861 10.723 1.00 96.25 914 THR A CA 1
ATOM 7326 C C . THR A 1 914 ? -26.240 1.147 11.658 1.00 96.25 914 THR A C 1
ATOM 7328 O O . THR A 1 914 ? -26.434 1.557 12.803 1.00 96.25 914 THR A O 1
ATOM 7331 N N . PHE A 1 915 ? -26.839 0.069 11.163 1.00 95.38 915 PHE A N 1
ATOM 7332 C CA . PHE A 1 915 ? -27.738 -0.793 11.918 1.00 95.38 915 PHE A CA 1
ATOM 7333 C C . PHE A 1 915 ? -27.081 -2.144 12.176 1.00 95.38 915 PHE A C 1
ATOM 7335 O O . PHE A 1 915 ? -26.632 -2.790 11.230 1.00 95.38 915 PHE A O 1
ATOM 7342 N N . THR A 1 916 ? -27.069 -2.584 13.431 1.00 93.69 916 THR A N 1
ATOM 7343 C CA . THR A 1 916 ? -26.551 -3.896 13.844 1.00 93.69 916 THR A CA 1
ATOM 7344 C C . THR A 1 916 ? -27.588 -4.659 14.673 1.00 93.69 916 THR A C 1
ATOM 7346 O O . THR A 1 916 ? -28.452 -4.062 15.324 1.00 93.69 916 THR A O 1
ATOM 7349 N N . GLY A 1 917 ? -27.544 -5.993 14.604 1.00 90.25 917 GLY A N 1
ATOM 7350 C CA . GLY A 1 917 ? -28.418 -6.869 15.389 1.00 90.25 917 GLY A CA 1
ATOM 7351 C C . GLY A 1 917 ? -28.146 -6.765 16.895 1.00 90.25 917 GLY A C 1
ATOM 7352 O O . GLY A 1 917 ? -27.072 -6.329 17.310 1.00 90.25 917 GLY A O 1
ATOM 7353 N N . TYR A 1 918 ? -29.132 -7.142 17.710 1.00 89.94 918 TYR A N 1
ATOM 7354 C CA . TYR A 1 918 ? -29.003 -7.157 19.168 1.00 89.94 918 TYR A CA 1
ATOM 7355 C C . TYR A 1 918 ? -28.058 -8.262 19.646 1.00 89.94 918 TYR A C 1
ATOM 7357 O O . TYR A 1 918 ? -28.209 -9.417 19.251 1.00 89.94 918 TYR A O 1
ATOM 7365 N N . HIS A 1 919 ? -27.165 -7.916 20.571 1.00 86.12 919 HIS A N 1
ATOM 7366 C CA . HIS A 1 919 ? -26.336 -8.855 21.316 1.00 86.12 919 HIS A CA 1
ATOM 7367 C C . HIS A 1 919 ? -26.609 -8.747 22.831 1.00 86.12 919 HIS A C 1
ATOM 7369 O O . HIS A 1 919 ? -26.905 -7.660 23.345 1.00 86.12 919 HIS A O 1
ATOM 7375 N N . PRO A 1 920 ? -26.512 -9.857 23.593 1.00 83.44 920 PRO A N 1
ATOM 7376 C CA . PRO A 1 920 ? -26.627 -9.818 25.049 1.00 83.44 920 PRO A CA 1
ATOM 7377 C C . PRO A 1 920 ? -25.623 -8.836 25.679 1.00 83.44 920 PRO A C 1
ATOM 7379 O O . PRO A 1 920 ? -24.416 -8.964 25.494 1.00 83.44 920 PRO A O 1
ATOM 7382 N N . GLY A 1 921 ? -26.130 -7.860 26.438 1.00 83.19 921 GLY A N 1
ATOM 7383 C CA . GLY A 1 921 ? -25.341 -6.765 27.022 1.00 83.19 921 GLY A CA 1
ATOM 7384 C C . GLY A 1 921 ? -25.562 -5.397 26.365 1.00 83.19 921 GLY A C 1
ATOM 7385 O O . GLY A 1 921 ? -25.282 -4.383 26.993 1.00 83.19 921 GLY A O 1
ATOM 7386 N N . ASP A 1 922 ? -26.163 -5.336 25.171 1.00 85.50 922 ASP A N 1
ATOM 7387 C CA . ASP A 1 922 ? -26.421 -4.063 24.471 1.00 85.50 922 ASP A CA 1
ATOM 7388 C C . ASP A 1 922 ? -27.481 -3.181 25.157 1.00 85.50 922 ASP A C 1
ATOM 7390 O O . ASP A 1 922 ? -27.645 -2.001 24.828 1.00 85.50 922 ASP A O 1
ATOM 7394 N N . ALA A 1 923 ? -28.279 -3.746 26.071 1.00 88.31 923 ALA A N 1
ATOM 7395 C CA . ALA A 1 923 ? -29.354 -3.007 26.717 1.00 88.31 923 ALA A CA 1
ATOM 7396 C C . ALA A 1 923 ? -28.784 -1.956 27.689 1.00 88.31 923 ALA A C 1
ATOM 7398 O O . ALA A 1 923 ? -27.995 -2.313 28.562 1.00 88.31 923 ALA A O 1
ATOM 7399 N N . PRO A 1 924 ? -29.221 -0.681 27.623 1.00 86.88 924 PRO A N 1
ATOM 7400 C CA . PRO A 1 924 ? -28.681 0.389 28.466 1.00 86.88 924 PRO A CA 1
ATOM 7401 C C . PRO A 1 924 ? -28.681 0.103 29.970 1.00 86.88 924 PRO A C 1
ATOM 7403 O O . PRO A 1 924 ? -27.752 0.507 30.663 1.00 86.88 924 PRO A O 1
ATOM 7406 N N . ALA A 1 925 ? -29.720 -0.560 30.484 1.00 89.50 925 ALA A N 1
ATOM 7407 C CA . ALA A 1 925 ? -29.746 -1.039 31.861 1.00 89.50 925 ALA A CA 1
ATOM 7408 C C . ALA A 1 925 ? -30.742 -2.188 32.056 1.00 89.50 925 ALA A C 1
ATOM 7410 O O . ALA A 1 925 ? -31.715 -2.324 31.319 1.00 89.50 925 ALA A O 1
ATOM 7411 N N . MET A 1 926 ? -30.549 -2.960 33.118 1.00 89.94 926 MET A N 1
ATOM 7412 C CA . MET A 1 926 ? -31.515 -3.894 33.679 1.00 89.94 926 MET A CA 1
ATOM 7413 C C . MET A 1 926 ? -32.029 -3.339 35.006 1.00 89.94 926 MET A C 1
ATOM 7415 O O . MET A 1 926 ? -31.248 -3.064 35.910 1.00 89.94 926 MET A O 1
ATOM 7419 N N . LEU A 1 927 ? -33.340 -3.158 35.127 1.00 91.06 927 LEU A N 1
ATOM 7420 C CA . LEU A 1 927 ? -33.976 -2.624 36.329 1.00 91.06 927 LEU A CA 1
ATOM 7421 C C . LEU A 1 927 ? -34.480 -3.782 37.186 1.00 91.06 927 LEU A C 1
ATOM 7423 O O . LEU A 1 927 ? -35.176 -4.653 36.664 1.00 91.06 927 LEU A O 1
ATOM 7427 N N . ILE A 1 928 ? -34.162 -3.780 38.480 1.00 90.44 928 ILE A N 1
ATOM 7428 C CA . ILE A 1 928 ? -34.531 -4.839 39.428 1.00 90.44 928 ILE A CA 1
ATOM 7429 C C . ILE A 1 928 ? -35.222 -4.214 40.643 1.00 90.44 928 ILE A C 1
ATOM 7431 O O . ILE A 1 928 ? -34.647 -3.351 41.308 1.00 90.44 928 ILE A O 1
ATOM 7435 N N . ASN A 1 929 ? -36.440 -4.667 40.956 1.00 90.88 929 ASN A N 1
ATOM 7436 C CA . ASN A 1 929 ? -37.150 -4.288 42.178 1.00 90.88 929 ASN A CA 1
ATOM 7437 C C . ASN A 1 929 ? -37.047 -5.393 43.244 1.00 90.88 929 ASN A C 1
ATOM 7439 O O . ASN A 1 929 ? -37.833 -6.340 43.240 1.00 90.88 929 ASN A O 1
ATOM 7443 N N . HIS A 1 930 ? -36.112 -5.213 44.177 1.00 87.38 930 HIS A N 1
ATOM 7444 C CA . HIS A 1 930 ? -35.891 -6.014 45.383 1.00 87.38 930 HIS A CA 1
ATOM 7445 C C . HIS A 1 930 ? -36.533 -5.366 46.617 1.00 87.38 930 HIS A C 1
ATOM 7447 O O . HIS A 1 930 ? -35.935 -5.244 47.682 1.00 87.38 930 HIS A O 1
ATOM 7453 N N . THR A 1 931 ? -37.764 -4.887 46.489 1.00 85.94 931 THR A N 1
ATOM 7454 C CA . THR A 1 931 ? -38.523 -4.366 47.631 1.00 85.94 931 THR A CA 1
ATOM 7455 C C . THR A 1 931 ? -39.842 -5.104 47.766 1.00 85.94 931 THR A C 1
ATOM 7457 O O . THR A 1 931 ? -40.330 -5.719 46.819 1.00 85.94 931 THR A O 1
ATOM 7460 N N . VAL A 1 932 ? -40.456 -5.015 48.945 1.00 83.50 932 VAL A N 1
ATOM 7461 C CA . VAL A 1 932 ? -41.822 -5.510 49.184 1.00 83.50 932 VAL A CA 1
ATOM 7462 C C . VAL A 1 932 ? -42.918 -4.583 48.632 1.00 83.50 932 VAL A C 1
ATOM 7464 O O . VAL A 1 932 ? -44.103 -4.896 48.757 1.00 83.50 932 VAL A O 1
ATOM 7467 N N . GLU A 1 933 ? -42.547 -3.446 48.036 1.00 85.12 933 GLU A N 1
ATOM 7468 C CA . GLU A 1 933 ? -43.454 -2.428 47.495 1.00 85.12 933 GLU A CA 1
ATOM 7469 C C . GLU A 1 933 ? -43.292 -2.281 45.972 1.00 85.12 933 GLU A C 1
ATOM 7471 O O . GLU A 1 933 ? -42.356 -2.789 45.354 1.00 85.12 933 GLU A O 1
ATOM 7476 N N . GLU A 1 934 ? -44.253 -1.624 45.327 1.00 85.88 934 GLU A N 1
ATOM 7477 C CA . GLU A 1 934 ? -44.162 -1.341 43.897 1.00 85.88 934 GLU A CA 1
ATOM 7478 C C . GLU A 1 934 ? -43.186 -0.185 43.630 1.00 85.88 934 GLU A C 1
ATOM 7480 O O . GLU A 1 934 ? -43.208 0.839 44.317 1.00 85.88 934 GLU A O 1
ATOM 7485 N N . PHE A 1 935 ? -42.329 -0.337 42.621 1.00 86.69 935 PHE A N 1
ATOM 7486 C CA . PHE A 1 935 ? -41.390 0.698 42.200 1.00 86.69 935 PHE A CA 1
ATOM 7487 C C . PHE A 1 935 ? -41.899 1.379 40.931 1.00 86.69 935 PHE A C 1
ATOM 7489 O O . PHE A 1 935 ? -41.897 0.790 39.847 1.00 86.69 935 PHE A O 1
ATOM 7496 N N . ALA A 1 936 ? -42.345 2.628 41.074 1.00 87.69 936 ALA A N 1
ATOM 7497 C CA . ALA A 1 936 ? -42.789 3.459 39.964 1.00 87.69 936 ALA A CA 1
ATOM 7498 C C . ALA A 1 936 ? -41.638 4.337 39.453 1.00 87.69 936 ALA A C 1
ATOM 7500 O O . ALA A 1 936 ? -41.099 5.162 40.190 1.00 87.69 936 ALA A O 1
ATOM 7501 N N . PHE A 1 937 ? -41.302 4.198 38.173 1.00 88.62 937 PHE A N 1
ATOM 7502 C CA . PHE A 1 937 ? -40.266 4.986 37.506 1.00 88.62 937 PHE A CA 1
ATOM 7503 C C . PHE A 1 937 ? -40.763 5.503 36.157 1.00 88.62 937 PHE A C 1
ATOM 7505 O O . PHE A 1 937 ? -41.647 4.922 35.531 1.00 88.62 937 PHE A O 1
ATOM 7512 N N . LYS A 1 938 ? -40.193 6.605 35.684 1.00 88.19 938 LYS A N 1
ATOM 7513 C CA . LYS A 1 938 ? -40.493 7.206 34.379 1.00 88.19 938 LYS A CA 1
ATOM 7514 C C . LYS A 1 938 ? -39.209 7.701 33.731 1.00 88.19 938 LYS A C 1
ATOM 7516 O O . LYS A 1 938 ? -38.250 8.026 34.421 1.00 88.19 938 LYS A O 1
ATOM 7521 N N . GLU A 1 939 ? -39.177 7.773 32.410 1.00 87.19 939 GLU A N 1
ATOM 7522 C CA . GLU A 1 939 ? -38.096 8.480 31.720 1.00 87.19 939 GLU A CA 1
ATOM 7523 C C . GLU A 1 939 ? -38.290 9.990 31.872 1.00 87.19 939 GLU A C 1
ATOM 7525 O O . GLU A 1 939 ? -39.418 10.493 31.930 1.00 87.19 939 GLU A O 1
ATOM 7530 N N . LYS A 1 940 ? -37.192 10.741 31.960 1.00 81.75 940 LYS A N 1
ATOM 7531 C CA . LYS A 1 940 ? -37.258 12.191 32.123 1.00 81.75 940 LYS A CA 1
ATOM 7532 C C . LYS A 1 940 ? -37.871 12.837 30.878 1.00 81.75 940 LYS A C 1
ATOM 7534 O O . LYS A 1 940 ? -37.281 12.842 29.804 1.00 81.75 940 LYS A O 1
ATOM 7539 N N . GLY A 1 941 ? -39.063 13.408 31.044 1.00 75.25 941 GLY A N 1
ATOM 7540 C CA . GLY A 1 941 ? -39.850 13.985 29.949 1.00 75.25 941 GLY A CA 1
ATOM 7541 C C . GLY A 1 941 ? -40.948 13.064 29.407 1.00 75.25 941 GLY A C 1
ATOM 7542 O O . GLY A 1 941 ? -41.747 13.523 28.593 1.00 75.25 941 GLY A O 1
ATOM 7543 N N . ASP A 1 942 ? -41.039 11.816 29.879 1.00 79.38 942 ASP A N 1
ATOM 7544 C CA . ASP A 1 942 ? -42.195 10.950 29.641 1.00 79.38 942 ASP A CA 1
ATOM 7545 C C . ASP A 1 942 ? -43.277 11.182 30.712 1.00 79.38 942 ASP A C 1
ATOM 7547 O O . ASP A 1 942 ? -42.998 11.444 31.886 1.00 79.38 942 ASP A O 1
ATOM 7551 N N . VAL A 1 943 ? -44.537 11.098 30.291 1.00 71.25 943 VAL A N 1
ATOM 7552 C CA . VAL A 1 943 ? -45.721 11.236 31.150 1.00 71.25 943 VAL A CA 1
ATOM 7553 C C . VAL A 1 943 ? -46.152 9.868 31.693 1.00 71.25 943 VAL A C 1
ATOM 7555 O O . VAL A 1 943 ? -46.807 9.793 32.733 1.00 71.25 943 VAL A O 1
ATOM 7558 N N . ASN A 1 944 ? -45.766 8.780 31.019 1.00 76.12 944 ASN A N 1
ATOM 7559 C CA . ASN A 1 944 ? -46.164 7.424 31.376 1.00 76.12 944 ASN A CA 1
ATOM 7560 C C . ASN A 1 944 ? -45.154 6.779 32.332 1.00 76.12 944 ASN A C 1
ATOM 7562 O O . ASN A 1 944 ? -44.083 6.326 31.931 1.00 76.12 944 ASN A O 1
ATOM 7566 N N . GLY A 1 945 ? -45.522 6.689 33.610 1.00 76.62 945 GLY A N 1
ATOM 7567 C CA . GLY A 1 945 ? -44.785 5.875 34.573 1.00 76.62 945 GLY A CA 1
ATOM 7568 C C . GLY A 1 945 ? -44.938 4.379 34.285 1.00 76.62 945 GLY A C 1
ATOM 7569 O O . GLY A 1 945 ? -46.024 3.904 33.950 1.00 76.62 945 GLY A O 1
ATOM 7570 N N . LYS A 1 946 ? -43.847 3.634 34.436 1.00 84.81 946 LYS A N 1
ATOM 7571 C CA . LYS A 1 946 ? -43.814 2.171 34.486 1.00 84.81 946 LYS A CA 1
ATOM 7572 C C . LYS A 1 946 ? -43.743 1.739 35.949 1.00 84.81 946 LYS A C 1
ATOM 7574 O O . LYS A 1 946 ? -43.117 2.412 36.765 1.00 84.81 946 LYS A O 1
ATOM 7579 N N . ILE A 1 947 ? -44.382 0.619 36.268 1.00 88.12 947 ILE A N 1
ATOM 7580 C CA . ILE A 1 947 ? -44.392 0.046 37.615 1.00 88.12 947 ILE A CA 1
ATOM 7581 C C . ILE A 1 947 ? -43.744 -1.335 37.550 1.00 88.12 947 ILE A C 1
ATOM 7583 O O . ILE A 1 947 ? -44.150 -2.174 36.746 1.00 88.12 947 ILE A O 1
ATOM 7587 N N . LEU A 1 948 ? -42.735 -1.553 38.388 1.00 88.88 948 LEU A N 1
ATOM 7588 C CA . LEU A 1 948 ? -42.145 -2.859 38.670 1.00 88.88 948 LEU A CA 1
ATOM 7589 C C . LEU A 1 948 ? -42.727 -3.374 39.986 1.00 88.88 948 LEU A C 1
ATOM 7591 O O . LEU A 1 948 ? -42.576 -2.726 41.022 1.00 88.88 948 LEU A O 1
ATOM 7595 N N . MET A 1 949 ? -43.380 -4.535 39.967 1.00 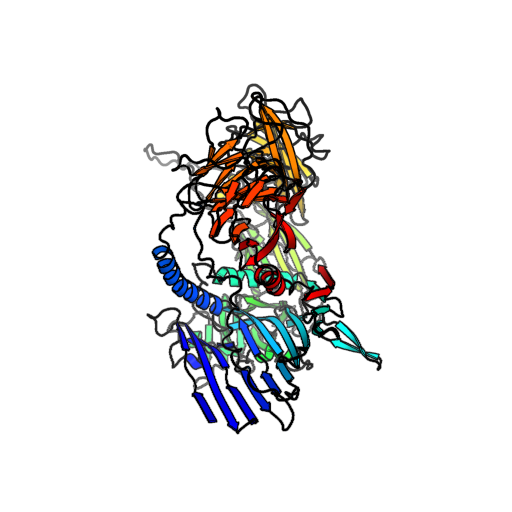89.88 949 MET A N 1
ATOM 7596 C CA . MET A 1 949 ? -43.868 -5.168 41.197 1.00 89.88 949 MET A CA 1
ATOM 7597 C C . MET A 1 949 ? -42.693 -5.738 42.011 1.00 89.88 949 MET A C 1
ATOM 7599 O O . MET A 1 949 ? -41.597 -5.894 41.464 1.00 89.88 949 MET A O 1
ATOM 7603 N N . PRO A 1 950 ? -42.907 -6.080 43.294 1.00 87.00 950 PRO A N 1
ATOM 7604 C CA . PRO A 1 950 ? -41.928 -6.814 44.091 1.00 87.00 950 PRO A CA 1
ATOM 7605 C C . PRO A 1 950 ? -41.361 -8.038 43.364 1.00 87.00 950 PRO A C 1
ATOM 7607 O O . PRO A 1 950 ? -42.116 -8.805 42.759 1.00 87.00 950 PRO A O 1
ATOM 7610 N N . ASN A 1 951 ? -40.046 -8.236 43.464 1.00 86.75 951 ASN A N 1
ATOM 7611 C CA . ASN A 1 951 ? -39.301 -9.372 42.911 1.00 86.75 951 ASN A CA 1
ATOM 7612 C C . ASN A 1 951 ? -39.395 -9.504 41.380 1.00 86.75 951 ASN A C 1
ATOM 7614 O O . ASN A 1 951 ? -39.427 -10.605 40.821 1.00 86.75 951 ASN A O 1
ATOM 7618 N N . GLN A 1 952 ? -39.463 -8.369 40.683 1.00 90.19 952 GLN A N 1
ATOM 7619 C CA . GLN A 1 952 ? -39.463 -8.315 39.223 1.00 90.19 952 GLN A CA 1
ATOM 7620 C C . GLN A 1 952 ? -38.219 -7.619 38.675 1.00 90.19 952 GLN A C 1
ATOM 7622 O O . GLN A 1 952 ? -37.683 -6.693 39.285 1.00 90.19 952 GLN A O 1
ATOM 7627 N N . MET A 1 953 ? -37.793 -8.054 37.490 1.00 89.25 953 MET A N 1
ATOM 7628 C CA . MET A 1 953 ? -36.729 -7.426 36.715 1.00 89.25 953 MET A CA 1
ATOM 7629 C C . MET A 1 953 ? -37.131 -7.230 35.253 1.00 89.25 953 MET A C 1
ATOM 7631 O O . MET A 1 953 ? -37.947 -7.980 34.707 1.00 89.25 953 MET A O 1
ATOM 7635 N N . VAL A 1 954 ? -36.551 -6.222 34.604 1.00 91.38 954 VAL A N 1
ATOM 7636 C CA . VAL A 1 954 ? -36.816 -5.912 33.194 1.00 91.38 954 VAL A CA 1
ATOM 7637 C C . VAL A 1 954 ? -35.615 -5.234 32.537 1.00 91.38 954 VAL A C 1
ATOM 7639 O O . VAL A 1 954 ? -34.957 -4.393 33.148 1.00 91.38 954 VAL A O 1
ATOM 7642 N N . LEU A 1 955 ? -35.346 -5.566 31.273 1.00 90.19 955 LEU A N 1
ATOM 7643 C CA . LEU A 1 955 ? -34.388 -4.821 30.456 1.00 90.19 955 LEU A CA 1
ATOM 7644 C C . LEU A 1 955 ? -34.995 -3.488 30.022 1.00 90.19 955 LEU A C 1
ATOM 7646 O O . LEU A 1 955 ? -36.134 -3.412 29.554 1.00 90.19 955 LEU A O 1
ATOM 7650 N N . HIS A 1 956 ? -34.217 -2.428 30.172 1.00 89.12 956 HIS A N 1
ATOM 7651 C CA . HIS A 1 956 ? -34.608 -1.070 29.864 1.00 89.12 956 HIS A CA 1
ATOM 7652 C C . HIS A 1 956 ? -33.829 -0.547 28.664 1.00 89.12 956 HIS A C 1
ATOM 7654 O O . HIS A 1 956 ? -32.601 -0.544 28.642 1.00 89.12 956 HIS A O 1
ATOM 7660 N N . THR A 1 957 ? -34.577 -0.040 27.692 1.00 89.38 957 THR A N 1
ATOM 7661 C CA . THR A 1 957 ? -34.077 0.895 26.691 1.00 89.38 957 THR A CA 1
ATOM 7662 C C . THR A 1 957 ? -35.004 2.108 26.629 1.00 89.38 957 THR A C 1
ATOM 7664 O O . THR A 1 957 ? -36.163 2.031 27.055 1.00 89.38 957 THR A O 1
ATOM 7667 N N . TRP A 1 958 ? -34.484 3.210 26.098 1.00 89.50 958 TRP A N 1
ATOM 7668 C CA . TRP A 1 958 ? -35.138 4.510 26.046 1.00 89.50 958 TRP A CA 1
ATOM 7669 C C . TRP A 1 958 ? -36.369 4.478 25.134 1.00 89.50 958 TRP A C 1
ATOM 7671 O O . TRP A 1 958 ? -36.268 4.218 23.933 1.00 89.50 958 TRP A O 1
ATOM 7681 N N . VAL A 1 959 ? -37.540 4.789 25.693 1.00 85.31 959 VAL A N 1
ATOM 7682 C CA . VAL A 1 959 ? -38.790 4.998 24.946 1.00 85.31 959 VAL A CA 1
ATOM 7683 C C . VAL A 1 959 ? -38.676 6.240 24.064 1.00 85.31 959 VAL A C 1
ATOM 7685 O O . VAL A 1 959 ? -39.217 6.259 22.956 1.00 85.31 959 VAL A O 1
ATOM 7688 N N . ASN A 1 960 ? -37.942 7.255 24.527 1.00 85.62 960 ASN A N 1
ATOM 7689 C CA . ASN A 1 960 ? -37.572 8.422 23.733 1.00 85.62 960 ASN A CA 1
ATOM 7690 C C . ASN A 1 960 ? -36.039 8.533 23.591 1.00 85.62 960 ASN A C 1
ATOM 7692 O O . ASN A 1 960 ? -35.408 9.296 24.327 1.00 85.62 960 ASN A O 1
ATOM 7696 N N . PRO A 1 961 ? -35.413 7.821 22.633 1.00 84.94 961 PRO A N 1
ATOM 7697 C CA . PRO A 1 961 ? -33.955 7.819 22.475 1.00 84.94 961 PRO A CA 1
ATOM 7698 C C . PRO A 1 961 ? -33.388 9.185 22.046 1.00 84.94 961 PRO A C 1
ATOM 7700 O O . PRO A 1 961 ? -32.195 9.437 22.234 1.00 84.94 961 PRO A O 1
ATOM 7703 N N . ALA A 1 962 ? -34.234 10.069 21.500 1.00 83.62 962 ALA A N 1
ATOM 7704 C CA . ALA A 1 962 ? -33.907 11.449 21.137 1.00 83.62 962 ALA A CA 1
ATOM 7705 C C . ALA A 1 962 ? -33.977 12.444 22.318 1.00 83.62 962 ALA A C 1
ATOM 7707 O O . ALA A 1 962 ? -33.547 13.590 22.168 1.00 83.62 962 ALA A O 1
ATOM 7708 N N . GLY A 1 963 ? -34.560 12.038 23.452 1.00 83.19 963 GLY A N 1
ATOM 7709 C CA . GLY A 1 963 ? -34.769 12.869 24.638 1.00 83.19 963 GLY A CA 1
ATOM 7710 C C . GLY A 1 963 ? -33.643 12.780 25.671 1.00 83.19 963 GLY A C 1
ATOM 7711 O O . GLY A 1 963 ? -32.556 12.260 25.413 1.00 83.19 963 GLY A O 1
ATOM 7712 N N . GLU A 1 964 ? -33.908 13.289 26.877 1.00 80.81 964 GLU A N 1
ATOM 7713 C CA . GLU A 1 964 ? -32.979 13.146 28.000 1.00 80.81 964 GLU A CA 1
ATOM 7714 C C . GLU A 1 964 ? -32.955 11.692 28.487 1.00 80.81 964 GLU A C 1
ATOM 7716 O O . GLU A 1 964 ? -33.913 11.195 29.074 1.00 80.81 964 GLU A O 1
ATOM 7721 N N . ARG A 1 965 ? -31.821 11.023 28.269 1.00 86.44 965 ARG A N 1
ATOM 7722 C CA . ARG A 1 965 ? -31.556 9.636 28.676 1.00 86.44 965 ARG A CA 1
ATOM 7723 C C . ARG A 1 965 ? -31.307 9.535 30.181 1.00 86.44 965 ARG A C 1
ATOM 7725 O O . ARG A 1 965 ? -30.177 9.340 30.621 1.00 86.44 965 ARG A O 1
ATOM 7732 N N . LYS A 1 966 ? -32.361 9.768 30.964 1.00 87.38 966 LYS A N 1
ATOM 7733 C CA . LYS A 1 966 ? -32.362 9.692 32.427 1.00 87.38 966 LYS A CA 1
ATOM 7734 C C . LYS A 1 966 ? -33.636 9.030 32.935 1.00 87.38 966 LYS A C 1
ATOM 7736 O O . LYS A 1 966 ? -34.731 9.369 32.484 1.00 87.38 966 LYS A O 1
ATOM 7741 N N . ILE A 1 967 ? -33.498 8.135 33.905 1.00 88.00 967 ILE A N 1
ATOM 7742 C CA . ILE A 1 967 ? -34.624 7.553 34.640 1.00 88.00 967 ILE A CA 1
ATOM 7743 C C . ILE A 1 967 ? -34.917 8.432 35.856 1.00 88.00 967 ILE A C 1
ATOM 7745 O O . ILE A 1 967 ? -33.993 8.908 36.509 1.00 88.00 967 ILE A O 1
ATOM 7749 N N . VAL A 1 968 ? -36.200 8.657 36.143 1.00 88.81 968 VAL A N 1
ATOM 7750 C CA . VAL A 1 968 ? -36.691 9.479 37.250 1.00 88.81 968 VAL A CA 1
ATOM 7751 C C . VAL A 1 968 ? -37.714 8.705 38.073 1.00 88.81 968 VAL A C 1
ATOM 7753 O O . VAL A 1 968 ? -38.625 8.088 37.520 1.00 88.81 968 VAL A O 1
ATOM 7756 N N . TRP A 1 969 ? -37.608 8.778 39.393 1.00 89.31 969 TRP A N 1
ATOM 7757 C CA . TRP A 1 969 ? -38.617 8.278 40.331 1.00 89.31 969 TRP A CA 1
ATOM 7758 C C . TRP A 1 969 ? -38.813 9.271 41.475 1.00 89.31 969 TRP A C 1
ATOM 7760 O O . TRP A 1 969 ? -37.971 10.136 41.720 1.00 89.31 969 TRP A O 1
ATOM 7770 N N . ASP A 1 970 ? -39.956 9.179 42.149 1.00 85.31 970 ASP A N 1
ATOM 7771 C CA . ASP A 1 970 ? -40.345 10.130 43.186 1.00 85.31 970 ASP A CA 1
ATOM 7772 C C . ASP A 1 970 ? -40.061 9.554 44.587 1.00 85.31 970 ASP A C 1
ATOM 7774 O O . ASP A 1 970 ? -40.333 8.388 44.867 1.00 85.31 970 ASP A O 1
ATOM 7778 N N . SER A 1 971 ? -39.508 10.390 45.469 1.00 79.44 971 SER A N 1
ATOM 7779 C CA . SER A 1 971 ? -39.129 10.050 46.844 1.00 79.44 971 SER A CA 1
ATOM 7780 C C . SER A 1 971 ? -40.086 10.669 47.865 1.00 79.44 971 SER A C 1
ATOM 7782 O O . SER A 1 971 ? -40.268 11.893 47.928 1.00 79.44 971 SER A O 1
ATOM 7784 N N . GLY A 1 972 ? -40.669 9.809 48.700 1.00 71.56 972 GLY A N 1
ATOM 7785 C CA . GLY A 1 972 ? -41.503 10.128 49.854 1.00 71.56 972 GLY A CA 1
ATOM 7786 C C . GLY A 1 972 ? -42.861 10.752 49.525 1.00 71.56 972 GLY A C 1
ATOM 7787 O O . GLY A 1 972 ? -43.211 11.038 48.383 1.00 71.56 972 GLY A O 1
ATOM 7788 N N . SER A 1 973 ? -43.628 11.055 50.575 1.00 60.94 973 SER A N 1
ATOM 7789 C CA . SER A 1 973 ? -44.951 11.702 50.472 1.00 60.94 973 SER A CA 1
ATOM 7790 C C . SER A 1 973 ? -44.920 13.127 49.893 1.00 60.94 973 SER A C 1
ATOM 7792 O O . SER A 1 973 ? -45.960 13.664 49.513 1.00 60.94 973 SER A O 1
ATOM 7794 N N . LYS A 1 974 ? -43.732 13.746 49.817 1.00 61.31 974 LYS A N 1
ATOM 7795 C CA . LYS A 1 974 ? -43.500 15.082 49.240 1.00 61.31 974 LYS A CA 1
ATOM 7796 C C . LYS A 1 974 ? -43.097 15.057 47.757 1.00 61.31 974 LYS A C 1
ATOM 7798 O O . LYS A 1 974 ? -42.905 16.136 47.206 1.00 61.31 974 LYS A O 1
ATOM 7803 N N . LEU A 1 975 ? -42.994 13.874 47.132 1.00 68.94 975 LEU A N 1
ATOM 7804 C CA . LEU A 1 975 ? -42.664 13.678 45.711 1.00 68.94 975 LEU A CA 1
ATOM 7805 C C . LEU A 1 975 ? -41.390 14.426 45.275 1.00 68.94 975 LEU A C 1
ATOM 7807 O O . LEU A 1 975 ? -41.405 15.217 44.333 1.00 68.94 975 LEU A O 1
ATOM 7811 N N . VAL A 1 976 ? -40.277 14.208 45.981 1.00 76.12 976 VAL A N 1
ATOM 7812 C CA . VAL A 1 976 ? -38.975 14.745 45.551 1.00 76.12 976 VAL A CA 1
ATOM 7813 C C . VAL A 1 976 ? -38.444 13.872 44.417 1.00 76.12 976 VAL A C 1
ATOM 7815 O O . VAL A 1 976 ? -38.171 12.697 44.637 1.00 76.12 976 VAL A O 1
ATOM 7818 N N . SER A 1 977 ? -38.299 14.426 43.214 1.00 78.94 977 SER A N 1
ATOM 7819 C CA . SER A 1 977 ? -37.830 13.673 42.045 1.00 78.94 977 SER A CA 1
ATOM 7820 C C . SER A 1 977 ? -36.328 13.385 42.118 1.00 78.94 977 SER A C 1
ATOM 7822 O O . SER A 1 977 ? -35.536 14.323 42.236 1.00 78.94 977 SER A O 1
ATOM 7824 N N . ILE A 1 978 ? -35.944 12.120 41.981 1.00 84.38 978 ILE A N 1
ATOM 7825 C CA . ILE A 1 978 ? -34.557 11.652 41.863 1.00 84.38 978 ILE A CA 1
ATOM 7826 C C . ILE A 1 978 ? -34.313 11.272 40.405 1.00 84.38 978 ILE A C 1
ATOM 7828 O O . ILE A 1 978 ? -35.148 10.578 39.831 1.00 84.38 978 ILE A O 1
ATOM 7832 N N . ASP A 1 979 ? -33.203 11.715 39.806 1.00 86.12 979 ASP A N 1
ATOM 7833 C CA . ASP A 1 979 ? -32.801 11.349 38.444 1.00 86.12 979 ASP A CA 1
ATOM 7834 C C . ASP A 1 979 ? -31.475 10.573 38.408 1.00 86.12 979 ASP A C 1
ATOM 7836 O O . ASP A 1 979 ? -30.536 10.886 39.134 1.00 86.12 979 ASP A O 1
ATOM 7840 N N . ASN A 1 980 ? -31.382 9.576 37.525 1.00 84.94 980 ASN A N 1
ATOM 7841 C CA . ASN A 1 980 ? -30.168 8.796 37.285 1.00 84.94 980 ASN A CA 1
ATOM 7842 C C . ASN A 1 980 ? -29.928 8.630 35.774 1.00 84.94 980 ASN A C 1
ATOM 7844 O O . ASN A 1 980 ? -30.857 8.340 35.017 1.00 84.94 980 ASN A O 1
ATOM 7848 N N . ASP A 1 981 ? -28.693 8.863 35.323 1.00 81.38 981 ASP A N 1
ATOM 7849 C CA . ASP A 1 981 ? -28.306 8.825 33.906 1.00 81.38 981 ASP A CA 1
ATOM 7850 C C . ASP A 1 981 ? -27.775 7.469 33.422 1.00 81.38 981 ASP A C 1
ATOM 7852 O O . ASP A 1 981 ? -27.496 7.323 32.233 1.00 81.38 981 ASP A O 1
ATOM 7856 N N . LEU A 1 982 ? -27.651 6.486 34.319 1.00 83.31 982 LEU A N 1
ATOM 7857 C CA . LEU A 1 982 ? -27.161 5.129 34.066 1.00 83.31 982 LEU A CA 1
ATOM 7858 C C . LEU A 1 982 ? -25.758 5.082 33.434 1.00 83.31 982 LEU A C 1
ATOM 7860 O O . LEU A 1 982 ? -25.357 4.068 32.866 1.00 83.31 982 LEU A O 1
ATOM 7864 N N . ARG A 1 983 ? -24.976 6.166 33.516 1.00 78.94 983 ARG A N 1
ATOM 7865 C CA . ARG A 1 983 ? -23.628 6.222 32.923 1.00 78.94 983 ARG A CA 1
ATOM 7866 C C . ARG A 1 983 ? -22.520 5.871 33.897 1.00 78.94 983 ARG A C 1
ATOM 7868 O O . ARG A 1 983 ? -21.442 5.472 33.463 1.00 78.94 983 ARG A O 1
ATOM 7875 N N . ARG A 1 984 ? -22.792 5.966 35.191 1.00 79.31 984 ARG A N 1
ATOM 7876 C CA . ARG A 1 984 ? -21.836 5.706 36.264 1.00 79.31 984 ARG A CA 1
ATOM 7877 C C . ARG A 1 984 ? -22.471 4.895 37.378 1.00 79.31 984 ARG A C 1
ATOM 7879 O O . ARG A 1 984 ? -23.699 4.796 37.477 1.00 79.31 984 ARG A O 1
ATOM 7886 N N . ASP A 1 985 ? -21.601 4.362 38.209 1.00 80.44 985 ASP A N 1
ATOM 7887 C CA . ASP A 1 985 ? -21.985 3.717 39.444 1.00 80.44 985 ASP A CA 1
ATOM 7888 C C . ASP A 1 985 ? -22.362 4.783 40.474 1.00 80.44 985 ASP A C 1
ATOM 7890 O O . ASP A 1 985 ? -21.700 5.819 40.581 1.00 80.44 985 ASP A O 1
ATOM 7894 N N . ASP A 1 986 ? -23.476 4.573 41.169 1.00 80.88 986 ASP A N 1
ATOM 7895 C CA . ASP A 1 986 ? -24.000 5.540 42.136 1.00 80.88 986 ASP A CA 1
ATOM 7896 C C . ASP A 1 986 ? -24.961 4.858 43.122 1.00 80.88 986 ASP A C 1
ATOM 7898 O O . ASP A 1 986 ? -25.584 3.841 42.800 1.00 80.88 986 ASP A O 1
ATOM 7902 N N . ILE A 1 987 ? -25.073 5.419 44.326 1.00 84.12 987 ILE A N 1
ATOM 7903 C CA . ILE A 1 987 ? -25.931 4.931 45.409 1.00 84.12 987 ILE A CA 1
ATOM 7904 C C . ILE A 1 987 ? -26.519 6.101 46.185 1.00 84.12 987 ILE A C 1
ATOM 7906 O O . ILE A 1 987 ? -25.808 7.016 46.602 1.00 84.12 987 ILE A O 1
ATOM 7910 N N . SER A 1 988 ? -27.819 6.034 46.468 1.00 83.75 988 SER A N 1
ATOM 7911 C CA . SER A 1 988 ? -28.440 6.951 47.418 1.00 83.75 988 SER A CA 1
ATOM 7912 C C . SER A 1 988 ? -29.697 6.359 48.059 1.00 83.75 988 SER A C 1
ATOM 7914 O O . SER A 1 988 ? -30.240 5.338 47.628 1.00 83.75 988 SER A O 1
ATOM 7916 N N . GLU A 1 989 ? -30.139 7.010 49.129 1.00 85.69 989 GLU A N 1
ATOM 7917 C CA . GLU A 1 989 ? -31.315 6.644 49.912 1.00 85.69 989 GLU A CA 1
ATOM 7918 C C . GLU A 1 989 ? -32.512 7.491 49.474 1.00 85.69 989 GLU A C 1
ATOM 7920 O O . GLU A 1 989 ? -32.398 8.688 49.190 1.00 85.69 989 GLU A O 1
ATOM 7925 N N . PHE A 1 990 ? -33.689 6.881 49.434 1.00 85.12 990 PHE A N 1
ATOM 7926 C CA . PHE A 1 990 ? -34.936 7.571 49.157 1.00 85.12 990 PHE A CA 1
ATOM 7927 C C . PHE A 1 990 ? -36.079 6.985 49.974 1.00 85.12 990 PHE A C 1
ATOM 7929 O O . PHE A 1 990 ? -36.021 5.859 50.457 1.00 85.12 990 PHE A O 1
ATOM 7936 N N . LYS A 1 991 ? -37.139 7.772 50.148 1.00 82.25 991 LYS A N 1
ATOM 7937 C CA . LYS A 1 991 ? -38.296 7.341 50.921 1.00 82.25 991 LYS A CA 1
ATOM 7938 C C . LYS A 1 991 ? -39.339 6.703 50.020 1.00 82.25 991 LYS A C 1
ATOM 7940 O O . LYS A 1 991 ? -39.674 7.256 48.974 1.00 82.25 991 LYS A O 1
ATOM 7945 N N . SER A 1 992 ? -39.902 5.584 50.449 1.00 76.06 992 SER A N 1
ATOM 7946 C CA . SER A 1 992 ? -41.037 4.964 49.776 1.00 76.06 992 SER A CA 1
ATOM 7947 C C . SER A 1 992 ? -42.308 5.819 49.920 1.00 76.06 992 SER A C 1
ATOM 7949 O O . SER A 1 992 ? -42.386 6.696 50.794 1.00 76.06 992 SER A O 1
ATOM 7951 N N . PRO A 1 993 ? -43.359 5.556 49.123 1.00 70.94 993 PRO A N 1
ATOM 7952 C CA . PRO A 1 993 ? -44.672 6.177 49.312 1.00 70.94 993 PRO A CA 1
ATOM 7953 C C . PRO A 1 993 ? -45.271 5.940 50.711 1.00 70.94 993 PRO A C 1
ATOM 7955 O O . PRO A 1 993 ? -46.102 6.726 51.166 1.00 70.94 993 PRO A O 1
ATOM 7958 N N . THR A 1 994 ? -44.835 4.882 51.407 1.00 72.31 994 THR A N 1
ATOM 7959 C CA . THR A 1 994 ? -45.238 4.524 52.777 1.00 72.31 994 THR A CA 1
ATOM 7960 C C . THR A 1 994 ? -44.284 5.062 53.861 1.00 72.31 994 THR A C 1
ATOM 7962 O O . THR A 1 994 ? -44.442 4.720 55.031 1.00 72.31 994 THR A O 1
ATOM 7965 N N . ASP A 1 995 ? -43.348 5.951 53.493 1.00 74.44 995 ASP A N 1
ATOM 7966 C CA . ASP A 1 995 ? -42.331 6.591 54.351 1.00 74.44 995 ASP A CA 1
ATOM 7967 C C . ASP A 1 995 ? -41.256 5.636 54.914 1.00 74.44 995 ASP A C 1
ATOM 7969 O O . ASP A 1 995 ? -40.623 5.952 55.923 1.00 74.44 995 ASP A O 1
ATOM 7973 N N . LYS A 1 996 ? -41.018 4.489 54.255 1.00 79.69 996 LYS A N 1
ATOM 7974 C CA . LYS A 1 996 ? -39.895 3.581 54.559 1.00 79.69 996 LYS A CA 1
ATOM 7975 C C . LYS A 1 996 ? -38.615 4.010 53.848 1.00 79.69 996 LYS A C 1
ATOM 7977 O O . LYS A 1 996 ? -38.683 4.562 52.752 1.00 79.69 996 LYS A O 1
ATOM 7982 N N . ASP A 1 997 ? -37.468 3.694 54.434 1.00 82.31 997 ASP A N 1
ATOM 7983 C CA . ASP A 1 997 ? -36.166 3.950 53.818 1.00 82.31 997 ASP A CA 1
ATOM 7984 C C . ASP A 1 997 ? -35.855 2.846 52.786 1.00 82.31 997 ASP A C 1
ATOM 7986 O O . ASP A 1 997 ? -35.825 1.661 53.119 1.00 82.31 997 ASP A O 1
ATOM 7990 N N . ILE A 1 998 ? -35.688 3.239 51.520 1.00 87.25 998 ILE A N 1
ATOM 7991 C CA . ILE A 1 998 ? -35.322 2.382 50.382 1.00 87.25 998 ILE A CA 1
ATOM 7992 C C . ILE A 1 998 ? -34.011 2.906 49.793 1.00 87.25 998 ILE A C 1
ATOM 7994 O O . ILE A 1 998 ? -33.728 4.103 49.799 1.00 87.25 998 ILE A O 1
ATOM 7998 N N . TYR A 1 999 ? -33.215 2.006 49.242 1.00 87.81 999 TYR A N 1
ATOM 7999 C CA . TYR A 1 999 ? -31.957 2.304 48.585 1.00 87.81 999 TYR A CA 1
ATOM 8000 C C . TYR A 1 999 ? -32.049 2.016 47.094 1.00 87.81 999 TYR A C 1
ATOM 8002 O O . TYR A 1 999 ? -32.699 1.057 46.672 1.00 87.81 999 TYR A O 1
ATOM 8010 N N . TRP A 1 1000 ? -31.355 2.814 46.294 1.00 88.75 1000 TRP A N 1
ATOM 8011 C CA . TRP A 1 1000 ? -31.114 2.499 44.893 1.00 88.75 1000 TRP A CA 1
ATOM 8012 C C . TRP A 1 1000 ? -29.613 2.426 44.629 1.00 88.75 1000 TRP A C 1
ATOM 8014 O O . TRP A 1 1000 ? -28.842 3.199 45.198 1.00 88.75 1000 TRP A O 1
ATOM 8024 N N . VAL A 1 1001 ? -29.211 1.496 43.764 1.00 88.50 1001 VAL A N 1
ATOM 8025 C CA . VAL A 1 1001 ? -27.816 1.269 43.380 1.00 88.50 1001 VAL A CA 1
ATOM 8026 C C . VAL A 1 1001 ? -27.731 1.064 41.874 1.00 88.50 1001 VAL A C 1
ATOM 8028 O O . VAL A 1 1001 ? -28.406 0.191 41.334 1.00 88.50 1001 VAL A O 1
ATOM 8031 N N . SER A 1 1002 ? -26.897 1.850 41.202 1.00 86.88 1002 SER A N 1
ATOM 8032 C CA . SER A 1 1002 ? -26.512 1.663 39.799 1.00 86.88 1002 SER A CA 1
ATOM 8033 C C . SER A 1 1002 ? -25.107 1.069 39.753 1.00 86.88 1002 SER A C 1
ATOM 8035 O O . SER A 1 1002 ? -24.216 1.626 40.389 1.00 86.88 1002 SER A O 1
ATOM 8037 N N . PHE A 1 1003 ? -24.909 -0.038 39.034 1.00 84.56 1003 PHE A N 1
ATOM 8038 C CA . PHE A 1 1003 ? -23.607 -0.705 38.896 1.00 84.56 1003 PHE A CA 1
ATOM 8039 C C . PHE A 1 1003 ? -23.482 -1.458 37.563 1.00 84.56 1003 PHE A C 1
ATOM 8041 O O . PHE A 1 1003 ? -24.487 -1.734 36.902 1.00 84.56 1003 PHE A O 1
ATOM 8048 N N . LEU A 1 1004 ? -22.260 -1.768 37.126 1.00 80.75 1004 LEU A N 1
ATOM 8049 C CA . LEU A 1 1004 ? -22.009 -2.597 35.939 1.00 80.75 1004 LEU A CA 1
ATOM 8050 C C . LEU A 1 1004 ? -21.798 -4.069 36.334 1.00 80.75 1004 LEU A C 1
ATOM 8052 O O . LEU A 1 1004 ? -21.059 -4.353 37.269 1.00 80.75 1004 LEU A O 1
ATOM 8056 N N . ASN A 1 1005 ? -22.432 -5.007 35.626 1.00 77.81 1005 ASN A N 1
ATOM 8057 C CA . ASN A 1 1005 ? -22.232 -6.445 35.807 1.00 77.81 1005 ASN A CA 1
ATOM 8058 C C . ASN A 1 1005 ? -21.905 -7.110 34.458 1.00 77.81 1005 ASN A C 1
ATOM 8060 O O . ASN A 1 1005 ? -22.770 -7.220 33.583 1.00 77.81 1005 ASN A O 1
ATOM 8064 N N . GLY A 1 1006 ? -20.644 -7.512 34.265 1.00 77.88 1006 GLY A N 1
ATOM 8065 C CA . GLY A 1 1006 ? -20.129 -7.904 32.951 1.00 77.88 1006 GLY A CA 1
ATOM 8066 C C . GLY A 1 1006 ? -20.236 -6.742 31.956 1.00 77.88 1006 GLY A C 1
ATOM 8067 O O . GLY A 1 1006 ? -19.697 -5.665 32.194 1.00 77.88 1006 GLY A O 1
ATOM 8068 N N . THR A 1 1007 ? -20.969 -6.936 30.857 1.00 78.88 1007 THR A N 1
ATOM 8069 C CA . THR A 1 1007 ? -21.284 -5.883 29.869 1.00 78.88 1007 THR A CA 1
ATOM 8070 C C . THR A 1 1007 ? -22.617 -5.168 30.134 1.00 78.88 1007 THR A C 1
ATOM 8072 O O . THR A 1 1007 ? -22.917 -4.173 29.480 1.00 78.88 1007 THR A O 1
ATOM 8075 N N . GLN A 1 1008 ? -23.420 -5.634 31.099 1.00 86.12 1008 GLN A N 1
ATOM 8076 C CA . GLN A 1 1008 ? -24.782 -5.156 31.346 1.00 86.12 1008 GLN A CA 1
ATOM 8077 C C . GLN A 1 1008 ? -24.843 -4.262 32.589 1.00 86.12 1008 GLN A C 1
ATOM 8079 O O . GLN A 1 1008 ? -24.537 -4.687 33.701 1.00 86.12 1008 GLN A O 1
ATOM 8084 N N . ARG A 1 1009 ? -25.329 -3.026 32.448 1.00 87.56 1009 ARG A N 1
ATOM 8085 C CA . ARG A 1 1009 ? -25.598 -2.164 33.611 1.00 87.56 1009 ARG A CA 1
ATOM 8086 C C . ARG A 1 1009 ? -26.879 -2.580 34.328 1.00 87.56 1009 ARG A C 1
ATOM 8088 O O . ARG A 1 1009 ? -27.854 -2.941 33.671 1.00 87.56 1009 ARG A O 1
ATOM 8095 N N . VAL A 1 1010 ? -26.893 -2.506 35.656 1.00 88.50 1010 VAL A N 1
ATOM 8096 C CA . VAL A 1 1010 ? -28.013 -2.882 36.525 1.00 88.50 1010 VAL A CA 1
ATOM 8097 C C . VAL A 1 1010 ? -28.373 -1.715 37.451 1.00 88.50 1010 VAL A C 1
ATOM 8099 O O . VAL A 1 1010 ? -27.498 -1.132 38.084 1.00 88.50 1010 VAL A O 1
ATOM 8102 N N . LEU A 1 1011 ? -29.665 -1.384 37.543 1.00 90.19 1011 LEU A N 1
ATOM 8103 C CA . LEU A 1 1011 ? -30.223 -0.498 38.568 1.00 90.19 1011 LEU A CA 1
ATOM 8104 C C . LEU A 1 1011 ? -31.062 -1.340 39.534 1.00 90.19 1011 LEU A C 1
ATOM 8106 O O . LEU A 1 1011 ? -32.141 -1.822 39.179 1.00 90.19 1011 LEU A O 1
ATOM 8110 N N . LEU A 1 1012 ? -30.562 -1.509 40.751 1.00 89.38 1012 LEU A N 1
ATOM 8111 C CA . LEU A 1 1012 ? -31.190 -2.279 41.814 1.00 89.38 1012 LEU A CA 1
ATOM 8112 C C . LEU A 1 1012 ? -31.877 -1.349 42.813 1.00 89.38 1012 LEU A C 1
ATOM 8114 O O . LEU A 1 1012 ? -31.247 -0.448 43.359 1.00 89.38 1012 LEU A O 1
ATOM 8118 N N . ILE A 1 1013 ? -33.152 -1.609 43.092 1.00 90.06 1013 ILE A N 1
ATOM 8119 C CA . ILE A 1 1013 ? -33.923 -0.951 44.151 1.00 90.06 1013 ILE A CA 1
ATOM 8120 C C . ILE A 1 1013 ? -34.122 -1.955 45.283 1.00 90.06 1013 ILE A C 1
ATOM 8122 O O . ILE A 1 1013 ? -34.641 -3.037 45.030 1.00 90.06 1013 ILE A O 1
ATOM 8126 N N . THR A 1 1014 ? -33.714 -1.637 46.511 1.00 87.75 1014 THR A N 1
ATOM 8127 C CA . THR A 1 1014 ? -33.749 -2.585 47.638 1.00 87.75 1014 THR A CA 1
ATOM 8128 C C . THR A 1 1014 ? -34.099 -1.908 48.961 1.00 87.75 1014 THR A C 1
ATOM 8130 O O . THR A 1 1014 ? -33.705 -0.773 49.215 1.00 87.75 1014 THR A O 1
ATOM 8133 N N . ASP A 1 1015 ? -34.849 -2.597 49.820 1.00 87.06 1015 ASP A N 1
ATOM 8134 C CA . ASP A 1 1015 ? -35.155 -2.172 51.195 1.00 87.06 1015 ASP A CA 1
ATOM 8135 C C . ASP A 1 1015 ? -34.107 -2.669 52.209 1.00 87.06 1015 ASP A C 1
ATOM 8137 O O . ASP A 1 1015 ? -34.138 -2.317 53.389 1.00 87.06 1015 ASP A O 1
ATOM 8141 N N . ASN A 1 1016 ? -33.141 -3.465 51.748 1.00 84.00 1016 ASN A N 1
ATOM 8142 C CA . ASN A 1 1016 ? -32.082 -4.014 52.572 1.00 84.00 1016 ASN A CA 1
ATOM 8143 C C . ASN A 1 1016 ? -30.795 -3.196 52.418 1.00 84.00 1016 ASN A C 1
ATOM 8145 O O . ASN A 1 1016 ? -30.079 -3.312 51.421 1.00 84.00 1016 ASN A O 1
ATOM 8149 N N . ALA A 1 1017 ? -30.459 -2.431 53.457 1.00 80.06 1017 ALA A N 1
ATOM 8150 C CA . ALA A 1 1017 ? -29.238 -1.631 53.514 1.00 80.06 1017 ALA A CA 1
ATOM 8151 C C . ALA A 1 1017 ? -27.960 -2.462 53.279 1.00 80.06 1017 ALA A C 1
ATOM 8153 O O . ALA A 1 1017 ? -27.014 -1.973 52.671 1.00 80.06 1017 ALA A O 1
ATOM 8154 N N . ASN A 1 1018 ? -27.920 -3.732 53.702 1.00 78.56 1018 ASN A N 1
ATOM 8155 C CA . ASN A 1 1018 ? -26.736 -4.577 53.505 1.00 78.56 1018 ASN A CA 1
ATOM 8156 C C . ASN A 1 1018 ? -26.524 -4.930 52.031 1.00 78.56 1018 ASN A C 1
ATOM 8158 O O . ASN A 1 1018 ? -25.387 -5.000 51.582 1.00 78.56 1018 ASN A O 1
ATOM 8162 N N . ILE A 1 1019 ? -27.606 -5.129 51.274 1.00 78.88 1019 ILE A N 1
ATOM 8163 C CA . ILE A 1 1019 ? -27.541 -5.360 49.825 1.00 78.88 1019 ILE A CA 1
ATOM 8164 C C . ILE A 1 1019 ? -27.195 -4.048 49.127 1.00 78.88 1019 ILE A C 1
ATOM 8166 O O . ILE A 1 1019 ? -26.283 -4.003 48.307 1.00 78.88 1019 ILE A O 1
ATOM 8170 N N . ALA A 1 1020 ? -27.879 -2.971 49.515 1.00 75.69 1020 ALA A N 1
ATOM 8171 C CA . ALA A 1 1020 ? -27.665 -1.644 48.972 1.00 75.69 1020 ALA A CA 1
ATOM 8172 C C . ALA A 1 1020 ? -26.221 -1.190 49.095 1.00 75.69 1020 ALA A C 1
ATOM 8174 O O . ALA A 1 1020 ? -25.676 -0.725 48.119 1.00 75.69 1020 ALA A O 1
ATOM 8175 N N . TYR A 1 1021 ? -25.599 -1.332 50.264 1.00 74.00 1021 TYR A N 1
ATOM 8176 C CA . TYR A 1 1021 ? -24.206 -0.955 50.470 1.00 74.00 1021 TYR A CA 1
ATOM 8177 C C . TYR A 1 1021 ? -23.234 -2.078 50.100 1.00 74.00 1021 TYR A C 1
ATOM 8179 O O . TYR A 1 1021 ? -22.084 -1.778 49.806 1.00 74.00 1021 TYR A O 1
ATOM 8187 N N . GLY A 1 1022 ? -23.667 -3.341 50.046 1.00 69.06 1022 GLY A N 1
ATOM 8188 C CA . GLY A 1 1022 ? -22.856 -4.482 49.609 1.00 69.06 1022 GLY A CA 1
ATOM 8189 C C . GLY A 1 1022 ? -22.547 -4.469 48.111 1.00 69.06 1022 GLY A C 1
ATOM 8190 O O . GLY A 1 1022 ? -21.420 -4.762 47.726 1.00 69.06 1022 GLY A O 1
ATOM 8191 N N . VAL A 1 1023 ? -23.497 -4.038 47.274 1.00 66.88 1023 VAL A N 1
ATOM 8192 C CA . VAL A 1 1023 ? -23.328 -3.933 45.812 1.00 66.88 1023 VAL A CA 1
ATOM 8193 C C . VAL A 1 1023 ? -22.299 -2.858 45.407 1.00 66.88 1023 VAL A C 1
ATOM 8195 O O . VAL A 1 1023 ? -21.365 -3.188 44.687 1.00 66.88 1023 VAL A O 1
ATOM 8198 N N . PRO A 1 1024 ? -22.348 -1.610 45.913 1.00 53.59 1024 PRO A N 1
ATOM 8199 C CA . PRO A 1 1024 ? -21.309 -0.623 45.713 1.00 53.59 1024 PRO A CA 1
ATOM 8200 C C . PRO A 1 1024 ? -20.146 -0.771 46.683 1.00 53.59 1024 PRO A C 1
ATOM 8202 O O . PRO A 1 1024 ? -19.229 0.014 46.583 1.00 53.59 1024 PRO A O 1
ATOM 8205 N N . SER A 1 1025 ? -20.114 -1.736 47.606 1.00 50.09 1025 SER A N 1
ATOM 8206 C CA . SER A 1 1025 ? -18.840 -2.177 48.207 1.00 50.09 1025 SER A CA 1
ATOM 8207 C C . SER A 1 1025 ? -18.115 -3.149 47.277 1.00 50.09 1025 SER A C 1
ATOM 8209 O O . SER A 1 1025 ? -16.892 -3.154 47.257 1.00 50.09 1025 SER A O 1
ATOM 8211 N N . ALA A 1 1026 ? -18.862 -3.906 46.464 1.00 49.59 1026 ALA A N 1
ATOM 8212 C CA . ALA A 1 1026 ? -18.313 -4.643 45.332 1.00 49.59 1026 ALA A CA 1
ATOM 8213 C C . ALA A 1 1026 ? -17.944 -3.718 44.149 1.00 49.59 1026 ALA A C 1
ATOM 8215 O O . ALA A 1 1026 ? -17.037 -4.064 43.403 1.00 49.59 1026 ALA A O 1
ATOM 8216 N N . SER A 1 1027 ? -18.569 -2.532 44.011 1.00 42.56 1027 SER A N 1
ATOM 8217 C CA . SER A 1 1027 ? -18.225 -1.539 42.966 1.00 42.56 1027 SER A CA 1
ATOM 8218 C C . SER A 1 1027 ? -17.463 -0.272 43.419 1.00 42.56 1027 SER A C 1
ATOM 8220 O O . SER A 1 1027 ? -16.944 0.460 42.583 1.00 42.56 1027 SER A O 1
ATOM 8222 N N . ARG A 1 1028 ? -17.268 -0.025 44.730 1.00 43.19 1028 ARG A N 1
ATOM 8223 C CA . ARG A 1 1028 ? -16.372 1.033 45.284 1.00 43.19 1028 ARG A CA 1
ATOM 8224 C C . ARG A 1 1028 ? -14.886 0.776 45.032 1.00 43.19 1028 ARG A C 1
ATOM 8226 O O . ARG A 1 1028 ? -14.073 1.633 45.376 1.00 43.19 1028 ARG A O 1
ATOM 8233 N N . LEU A 1 1029 ? -14.571 -0.355 44.412 1.00 45.06 1029 LEU A N 1
ATOM 8234 C CA . LEU A 1 1029 ? -13.268 -0.656 43.836 1.00 45.06 1029 LEU A CA 1
ATOM 8235 C C . LEU A 1 1029 ? -12.893 0.271 42.665 1.00 45.06 1029 LEU A C 1
ATOM 8237 O O . LEU A 1 1029 ? -11.725 0.311 42.302 1.00 45.06 1029 LEU A O 1
ATOM 8241 N N . ASP A 1 1030 ? -13.805 1.105 42.151 1.00 44.50 1030 ASP A N 1
ATOM 8242 C CA . ASP A 1 1030 ? -13.466 2.159 41.181 1.00 44.50 1030 ASP A CA 1
ATOM 8243 C C . ASP A 1 1030 ? -12.955 3.451 41.866 1.00 44.50 1030 ASP A C 1
ATOM 8245 O O . ASP A 1 1030 ? -13.385 4.575 41.581 1.00 44.50 1030 ASP A O 1
ATOM 8249 N N . GLN A 1 1031 ? -11.982 3.321 42.776 1.00 51.53 1031 GLN A N 1
ATOM 8250 C CA . GLN A 1 1031 ? -10.944 4.357 42.865 1.00 51.53 1031 GLN A CA 1
ATOM 8251 C C . GLN A 1 1031 ? -10.151 4.332 41.551 1.00 51.53 1031 GLN A C 1
ATOM 8253 O O . GLN A 1 1031 ? -10.262 3.382 40.782 1.00 51.53 1031 GLN A O 1
ATOM 8258 N N . VAL A 1 1032 ? -9.360 5.366 41.244 1.00 49.22 1032 VAL A N 1
ATOM 8259 C CA . VAL A 1 1032 ? -8.396 5.255 40.137 1.00 49.22 1032 VAL A CA 1
ATOM 8260 C C . VAL A 1 1032 ? -7.392 4.172 40.535 1.00 49.22 1032 VAL A C 1
ATOM 8262 O O . VAL A 1 1032 ? -6.380 4.450 41.166 1.00 49.22 1032 VAL A O 1
ATOM 8265 N N . THR A 1 1033 ? -7.715 2.922 40.220 1.00 55.97 1033 THR A N 1
ATOM 8266 C CA . THR A 1 1033 ? -6.863 1.756 40.435 1.00 55.97 1033 THR A CA 1
ATOM 8267 C C . THR A 1 1033 ? -5.731 1.752 39.427 1.00 55.97 1033 THR A C 1
ATOM 8269 O O . THR A 1 1033 ? -4.763 1.037 39.636 1.00 55.97 1033 THR A O 1
ATOM 8272 N N . GLN A 1 1034 ? -5.831 2.540 38.350 1.00 59.28 1034 GLN A N 1
ATOM 8273 C CA . GLN A 1 1034 ? -4.866 2.617 37.258 1.00 59.28 1034 GLN A CA 1
ATOM 8274 C C . GLN A 1 1034 ? -4.628 4.068 36.823 1.00 59.28 1034 GLN A C 1
ATOM 8276 O O . GLN A 1 1034 ? -5.509 4.716 36.260 1.00 59.28 1034 GLN A O 1
ATOM 8281 N N . GLU A 1 1035 ? -3.415 4.572 37.044 1.00 75.88 1035 GLU A N 1
ATOM 8282 C CA . GLU A 1 1035 ? -2.907 5.802 36.430 1.00 75.88 1035 GLU A CA 1
ATOM 8283 C C . GLU A 1 1035 ? -1.942 5.424 35.303 1.00 75.88 1035 GLU A C 1
ATOM 8285 O O . GLU A 1 1035 ? -0.903 4.821 35.557 1.00 75.88 1035 GLU A O 1
ATOM 8290 N N . ILE A 1 1036 ? -2.271 5.777 34.056 1.00 78.62 1036 ILE A N 1
ATOM 8291 C CA . ILE A 1 1036 ? -1.411 5.508 32.895 1.00 78.62 1036 ILE A CA 1
ATOM 8292 C C . ILE A 1 1036 ? -0.794 6.819 32.413 1.00 78.62 1036 ILE A C 1
ATOM 8294 O O . ILE A 1 1036 ? -1.502 7.729 31.974 1.00 78.62 1036 ILE A O 1
ATOM 8298 N N . LYS A 1 1037 ? 0.538 6.895 32.435 1.00 78.94 1037 LYS A N 1
ATOM 8299 C CA . LYS A 1 1037 ? 1.313 7.994 31.858 1.00 78.94 1037 LYS A CA 1
ATOM 8300 C C . LYS A 1 1037 ? 2.084 7.491 30.643 1.00 78.94 1037 LYS A C 1
ATOM 8302 O O . LYS A 1 1037 ? 2.928 6.609 30.760 1.00 78.94 1037 LYS A O 1
ATOM 8307 N N . LEU A 1 1038 ? 1.799 8.079 29.482 1.00 73.75 1038 LEU A N 1
ATOM 8308 C CA . LEU A 1 1038 ? 2.435 7.732 28.213 1.00 73.75 1038 LEU A CA 1
ATOM 8309 C C . LEU A 1 1038 ? 3.225 8.929 27.672 1.00 73.75 1038 LEU A C 1
ATOM 8311 O O . LEU A 1 1038 ? 2.660 9.999 27.447 1.00 73.75 1038 LEU A O 1
ATOM 8315 N N . GLY A 1 1039 ? 4.532 8.747 27.477 1.00 72.81 1039 GLY A N 1
ATOM 8316 C CA . GLY A 1 1039 ? 5.443 9.760 26.938 1.00 72.81 1039 GLY A CA 1
ATOM 8317 C C . GLY A 1 1039 ? 6.327 9.184 25.836 1.00 72.81 1039 GLY A C 1
ATOM 8318 O O . GLY A 1 1039 ? 7.345 8.558 26.122 1.00 72.81 1039 GLY A O 1
ATOM 8319 N N . ILE A 1 1040 ? 5.938 9.401 24.576 1.00 72.69 1040 ILE A N 1
ATOM 8320 C CA . ILE A 1 1040 ? 6.668 8.927 23.393 1.00 72.69 1040 ILE A CA 1
ATOM 8321 C C . ILE A 1 1040 ? 6.976 10.126 22.489 1.00 72.69 1040 ILE A C 1
ATOM 8323 O O . ILE A 1 1040 ? 6.081 10.904 22.155 1.00 72.69 1040 ILE A O 1
ATOM 8327 N N . HIS A 1 1041 ? 8.237 10.260 22.079 1.00 72.50 1041 HIS A N 1
ATOM 8328 C CA . HIS A 1 1041 ? 8.708 11.287 21.150 1.00 72.50 1041 HIS A CA 1
ATOM 8329 C C . HIS A 1 1041 ? 9.365 10.611 19.938 1.00 72.50 1041 HIS A C 1
ATOM 8331 O O . HIS A 1 1041 ? 10.271 9.798 20.104 1.00 72.50 1041 HIS A O 1
ATOM 8337 N N . ALA A 1 1042 ? 8.906 10.933 18.727 1.00 57.25 1042 ALA A N 1
ATOM 8338 C CA . ALA A 1 1042 ? 9.432 10.367 17.485 1.00 57.25 1042 ALA A CA 1
ATOM 8339 C C . ALA A 1 1042 ? 9.559 11.448 16.405 1.00 57.25 1042 ALA A C 1
ATOM 8341 O O . ALA A 1 1042 ? 8.675 12.300 16.274 1.00 57.25 1042 ALA A O 1
ATOM 8342 N N . TRP A 1 1043 ? 10.639 11.386 15.624 1.00 58.78 1043 TRP A N 1
ATOM 8343 C CA . TRP A 1 1043 ? 10.888 12.250 14.470 1.00 58.78 1043 TRP A CA 1
ATOM 8344 C C . TRP A 1 1043 ? 11.205 11.389 13.245 1.00 58.78 1043 TRP A C 1
ATOM 8346 O O . TRP A 1 1043 ? 12.020 10.474 13.310 1.00 58.78 1043 TRP A O 1
ATOM 8356 N N . VAL A 1 1044 ? 10.550 11.682 12.118 1.00 53.19 1044 VAL A N 1
ATOM 8357 C CA . VAL A 1 1044 ? 10.759 10.964 10.852 1.00 53.19 1044 VAL A CA 1
ATOM 8358 C C . VAL A 1 1044 ? 11.374 11.924 9.843 1.00 53.19 1044 VAL A C 1
ATOM 8360 O O . VAL A 1 1044 ? 10.742 12.916 9.471 1.00 53.19 1044 VAL A O 1
ATOM 8363 N N . CYS A 1 1045 ? 12.588 11.618 9.388 1.00 48.12 1045 CYS A N 1
ATOM 8364 C CA . CYS A 1 1045 ? 13.303 12.395 8.379 1.00 48.12 1045 CYS A CA 1
ATOM 8365 C C . CYS A 1 1045 ? 13.264 11.664 7.024 1.00 48.12 1045 CYS A C 1
ATOM 8367 O O . CYS A 1 1045 ? 13.994 10.690 6.833 1.00 48.12 1045 CYS A O 1
ATOM 8369 N N . PRO A 1 1046 ? 12.424 12.100 6.066 1.00 44.00 1046 PRO A N 1
ATOM 8370 C CA . PRO A 1 1046 ? 12.481 11.590 4.699 1.00 44.00 1046 PRO A CA 1
ATOM 8371 C C . PRO A 1 1046 ? 13.684 12.198 3.956 1.00 44.00 1046 PRO A C 1
ATOM 8373 O O . PRO A 1 1046 ? 13.796 13.425 3.897 1.00 44.00 1046 PRO A O 1
ATOM 8376 N N . TRP A 1 1047 ? 14.551 11.353 3.379 1.00 44.19 1047 TRP A N 1
ATOM 8377 C CA . TRP A 1 1047 ? 15.734 11.761 2.600 1.00 44.19 1047 TRP A CA 1
ATOM 8378 C C . TRP A 1 1047 ? 15.660 11.362 1.123 1.00 44.19 1047 TRP A C 1
ATOM 8380 O O . TRP A 1 1047 ? 15.344 10.186 0.817 1.00 44.19 1047 TRP A O 1
#

InterPro domains:
  IPR009543 Vacuolar protein sorting-associated protein 13, VPS13 adaptor binding domain [PF25036] (405-939)
  IPR026847 Vacuolar protein sorting-associated protein 13 [PTHR16166] (2-1021)
  IPR056747 VPS13-like, middle region [PF25033] (1-306)

Mean predicted aligned error: 18.43 Å

Nearest PDB structures (foldseek):
  7u8t-assembly1_B  TM=7.755E-01  e=1.092E-33  Thermochaetoides thermophila
  7u8t-assembly1_A  TM=7.743E-01  e=2.516E-32  Thermochaetoides thermophila

pLDDT: mean 77.49, std 14.56, range [30.19, 96.25]

Solvent-accessible surface area (backbone atoms only — not comparable to full-atom values): 57203 Å² total; per-residue (Å²): 90,78,48,78,48,76,47,78,60,59,80,49,75,48,66,75,47,95,88,47,64,78,31,53,26,42,40,36,36,35,30,42,38,37,40,40,41,43,57,88,91,35,43,39,37,41,36,37,38,37,56,38,27,30,32,40,22,38,60,34,78,89,49,22,78,83,45,59,38,62,33,29,45,69,24,41,42,36,36,44,33,37,32,56,95,88,42,24,58,35,38,37,40,42,40,47,60,39,41,37,44,46,42,35,58,60,51,31,48,52,50,57,50,49,52,61,54,48,60,60,48,55,64,52,58,76,74,66,73,73,84,72,76,27,53,66,58,68,49,78,37,81,51,63,88,88,63,52,75,89,68,53,71,82,75,59,87,83,70,88,74,86,84,72,98,59,90,73,76,87,44,62,26,38,33,42,37,40,36,72,33,41,36,44,34,40,32,43,33,53,81,84,40,62,39,73,42,36,42,36,41,35,28,40,41,34,43,39,30,25,78,92,68,60,32,34,37,44,32,44,39,34,46,41,32,31,36,50,40,51,62,78,56,42,78,42,59,36,40,51,56,43,79,42,73,44,100,85,74,48,76,43,76,42,59,46,52,41,39,39,39,36,42,40,46,73,54,96,52,91,85,54,77,55,30,32,37,38,42,40,38,43,88,62,68,49,45,35,51,49,41,63,67,54,51,51,50,52,50,52,51,51,50,50,46,53,41,26,72,39,94,84,45,68,85,80,68,96,72,86,50,50,28,34,42,35,30,39,32,63,47,43,33,40,38,41,34,79,87,30,53,43,40,77,33,66,72,78,75,73,46,96,59,78,56,92,41,55,49,78,46,69,63,72,96,88,46,66,42,31,37,36,35,28,56,75,20,73,47,50,29,34,60,70,63,83,74,59,78,60,64,76,62,55,69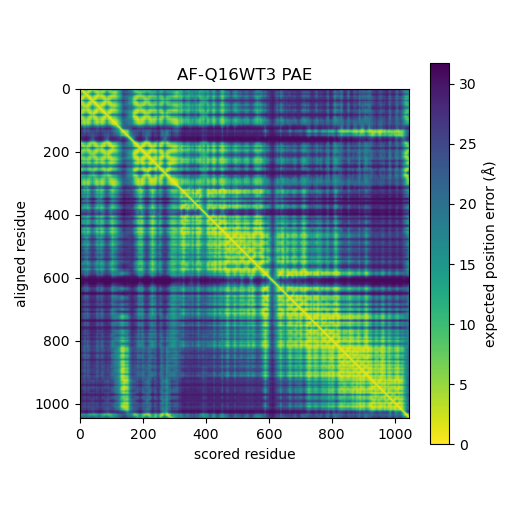,81,54,94,57,100,78,65,76,78,76,42,42,48,37,38,28,58,58,96,37,88,64,78,41,72,41,73,68,68,38,42,43,54,26,30,40,80,46,66,86,56,97,88,57,87,61,46,54,35,28,45,36,33,41,73,59,70,38,20,41,36,37,39,35,23,24,41,42,35,37,34,27,69,36,90,54,57,39,37,35,32,35,68,56,97,87,41,83,43,81,76,49,73,24,45,48,77,29,74,33,60,44,37,47,73,63,60,76,75,46,55,50,44,22,44,28,42,91,69,37,38,62,22,82,51,58,55,44,83,74,61,65,75,87,50,53,70,45,76,46,80,30,49,17,48,45,72,67,50,77,65,49,42,40,37,24,39,32,36,38,55,45,80,23,28,34,56,88,47,96,44,75,48,102,79,19,56,37,36,42,35,38,38,28,45,44,25,34,43,31,31,61,33,95,54,59,40,33,38,31,47,57,86,66,60,73,76,76,81,80,78,89,71,93,77,94,72,97,71,80,94,68,93,70,80,92,55,96,65,53,91,74,44,59,57,60,82,43,80,37,45,54,72,36,75,45,67,35,35,62,61,55,57,43,68,77,46,100,83,66,77,40,34,42,37,42,30,36,74,65,54,93,84,35,56,30,40,29,78,46,70,55,59,58,76,68,54,62,64,49,74,49,65,27,40,27,74,92,49,99,62,76,46,77,47,54,32,39,31,39,42,47,78,48,100,65,31,40,37,36,37,40,30,37,54,27,32,43,30,64,64,58,70,51,39,38,31,42,38,62,80,57,87,93,55,83,71,45,78,42,56,50,88,51,78,59,69,43,83,44,64,56,60,80,95,46,59,87,52,87,52,39,38,27,41,22,43,70,91,37,44,73,25,74,74,44,76,73,75,58,66,73,44,56,30,74,44,63,21,48,31,96,96,38,58,44,51,33,8,37,40,29,40,68,41,97,82,73,65,31,35,39,38,39,36,32,45,25,32,35,40,35,29,68,22,96,55,42,34,26,40,38,50,57,96,45,79,87,57,80,69,47,76,39,46,58,76,32,75,45,77,51,77,64,83,58,87,71,88,55,31,39,26,42,27,45,69,93,52,90,49,63,32,53,50,32,56,70,87,55,75,46,77,50,51,35,60,31,84,36,53,64,29,31,39,30,38,37,28,49,75,54,77,34,37,30,43,38,38,35,33,57,57,55,97,42,60,50,66,27,33,42,34,29,56,30,97,53,73,47,60,36,23,46,50,90,55,89,68,68,47,74,39,49,52,36,25,31,33,56,38,62,61,75,52,65,64,52,61,73,28,45,30,35,64,29,27,86,79,56,48,75,47,75,45,64,75,81,60,71,49,74,53,79,42,32,36,82,85,68,43,75,32,29,41,31,33,43,77,54,91,73,28,30,37,38,42,34,26,57,45,65,68,58,45,52,46,53,52,59,71,54,59,68,74,54,78,41,65,46,79,47,81,45,82,52,77,50,80,51,85,93

Radius of gyration: 40.1 Å; Cα contacts (8 Å, |Δi|>4): 2448; chains: 1; bounding box: 99×71×122 Å

Foldseek 3Di:
DKDWDWDAWDWDKQFQDPPDQQGKIKTWTWIWIWIWDDDPQKIWIKIKIWQGWIWIAGNNPVGRVVQTDTQKGTKMWIWTWIADVQADIEIEIEIDEIEGEDELVVVLSVLSRVCVVVVVVVVVVVVPDDQFFCLCFFPWDFFDLVDPVLLPPPPPVPPPDPDDPDPPRQHKYKYKYWHAKHKYFYWFFARRQTDTFKIKIKTKIWMWISPVHWTKIKMKMFIWIWGQQQQVRDIDTQWFFDFDQDPVRDTDGHTWMKIWIWTFDDDPPPLAHTFIEIEIATPDFTEGEDAPSNVVSVVVSVVSNVQSNDPVHDPRDPDGFQEKEFAQQQFKKKWFPVPFQKDFDCVCVPDPDNPPQKDWDDDDPDGTGMMIGHHRGMTGIDGPDPDDSVQSVCSVPDDPPRPPFGWIWMDTHPAPDIATHTQSHQFWEKEFTDDDPPDDTFIWIFGWDQDRSHIYTYIAHLEKEFECAQAKKWKWDADPNDIDTQDIHHHRGMRGGHSVCCRPGFFIWIDGVQWATWPGTDGLPPPLVDQKDWDWTWTHGPFWDFIFIWTWIKGKDFGHYRPDPDTDSPRIGIYIYTAAQEKEWEQEQAKKKKAKPPTDGDDPPPDDDDDDDDDDDPDDPDPPPLRARDDIDIAHNGGMHGHGRADACQPDVPDWMKMKMWDPCDVHFIWIWIDTHHSDDDQKDKTWTWTPPDPDIAIDIWMWGWDDDPRHTYTYTGAAEWEFEPALFWKWKDWPDPPHDIDIDHSPDRGTDRDADDPVCRVPFTWMWMETDPFDTWDTDGQPDAQDKAWIWHDDPNFTFIWIWHWHQDPVNRYIYIYTYGQEKEAEQAPAKKWKDWPVCPVDDTDIAGHRGMDHDGDRDDPPTWMKMDTPVDDFIWATADQADFDWFWTAGSTRQGTKIWGWDDDRGHIYIYIYTDDPLRFLAKEFEQECAWFWKDAVVDPDIDIDHHSIMGGDGDNHNHDQQWMWGAAEPVGDIDIDNLPDWDKDWGADPVRQIKIWTWDDDDSHIYIYIHSDPCVRVSSVVVVVSPDNSYDYHHYHHYDYDHD